Protein 5Z9T (pdb70)

Radius of gyration: 33.37 Å; Cα contacts (8 Å, |Δi|>4): 3325; chains: 2; bounding box: 72×110×61 Å

Solvent-accessible surface area: 34755 Å² total; per-residue (Å²): 114,64,21,90,67,5,68,80,72,89,0,27,64,19,149,96,36,68,59,8,48,0,110,105,16,117,108,16,53,161,78,102,16,60,63,10,61,48,90,1,82,117,26,58,93,55,70,80,1,52,0,73,66,2,35,14,41,93,2,14,61,0,32,1,95,7,51,78,2,18,0,81,5,106,82,32,0,1,0,0,0,17,5,51,0,2,0,34,0,110,5,57,70,0,28,0,32,2,0,0,0,0,60,0,0,1,55,60,82,30,0,0,0,33,2,59,7,67,22,0,10,0,49,19,0,3,0,37,26,0,4,50,89,18,110,21,110,46,63,115,94,108,33,30,18,41,69,34,4,0,0,0,0,82,7,41,78,3,81,0,28,42,0,32,0,19,0,0,13,22,5,0,5,0,0,0,0,26,26,70,89,66,66,1,79,4,17,0,0,17,0,3,0,4,24,1,86,27,56,73,86,98,0,36,102,42,72,140,0,50,22,19,0,6,14,19,1,6,0,0,28,0,0,49,28,74,4,1,67,118,66,0,20,0,45,0,0,26,0,0,0,0,22,0,31,2,11,23,4,2,0,0,0,38,0,2,72,2,28,0,0,13,0,0,3,4,40,3,14,1,1,1,0,1,24,4,0,54,28,0,34,0,11,5,0,1,4,3,1,46,109,55,72,34,2,1,0,0,3,0,3,1,20,60,1,33,0,76,3,0,6,0,2,23,2,39,18,84,81,11,125,22,138,15,15,11,23,9,14,2,0,0,0,1,0,1,0,3,0,33,0,52,122,49,53,108,8,60,114,104,71,190,28,60,33,26,71,14,22,4,0,0,47,76,1,41,0,38,42,0,0,0,20,4,0,48,47,0,0,0,5,2,58,13,54,3,43,46,30,56,93,66,88,57,110,32,168,38,40,72,11,1,8,69,0,40,2,20,54,0,0,0,10,0,61,140,39,64,131,35,16,0,0,20,1,11,93,106,44,62,28,76,48,28,77,28,68,87,3,7,0,22,24,98,25,43,49,41,129,62,11,153,68,62,48,102,139,53,33,60,65,83,102,32,81,21,9,30,19,8,132,69,38,2,2,43,23,18,52,4,65,43,13,15,1,101,88,0,1,3,62,3,46,30,85,75,37,77,154,117,65,22,92,66,6,71,81,75,86,0,27,62,18,152,93,38,70,60,7,47,0,108,105,17,120,110,17,54,161,76,104,15,61,60,8,72,48,93,2,68,114,25,56,90,54,70,87,2,50,0,72,67,2,36,12,41,93,1,14,66,3,45,0,93,7,52,88,1,36,0,79,5,106,81,32,0,1,0,0,0,18,5,49,0,2,0,35,0,106,5,56,73,0,30,0,33,2,0,0,0,0,60,0,0,1,56,61,84,30,0,0,0,33,2,59,7,66,22,0,12,0,49,19,0,3,0,39,26,0,3,50,92,19,107,21,110,46,61,114,95,109,30,31,19,40,70,34,4,0,0,0,1,81,7,42,80,3,87,0,28,43,0,33,0,18,0,0,11,21,5,0,5,0,0,0,0,25,26,68,88,65,66,1,78,4,50,0,4,41,0,4,0,4,24,1,85,27,55,73,85,99,0,34,100,41,73,139,0,52,20,17,0,5,14,18,1,6,0,0,28,0,0,47,30,75,4,1,67,116,65,0,21,1,105,0,20,67,0,0,0,0,23,0,32,3,11,22,4,2,0,0,0,38,0,2,72,2,42,0,16,16,0,0,4,4,40,3,14,1,1,0,0,0,25,4,1,55,27,0,33,0,34,34,0,0,3,3,1,46,112,54,72,36,2,1,1,0,3,0,4,0,20,58,1,32,0,75,2,0,6,0,2,23,2,40,18,84,82,11,125,22,137,15,14,12,23,9,13,2,0,0,0,1,0,1,0,4,0,34,0,54,124,50,52,108,8,59,113,105,70,190,27,60,28,25,70,15,23,4,0,0,45,77,1,33,0,29,41,0,0,0,21,4,0,48,46,0,0,0,6,3,55,14,54,4,46,46,28,54,91,67,86,55,108,32,142,38,40,72,12,1,8,70,0,22,1,69,52,0,0,0,10,0,62,140,42,54,89,36,17,0,0,20,1,10,5,56,45,51,27,76,47,29,75,31,59,88,2,7,1,22,5,30,2,39,23,5,44,56,11,154,68,40,51,69,138,54,34,63,63,85,104,41,108,22,7,32,20,8,135,69,38,2,2,69,28,102,111,14,81,42,12,14,1,102,89,0,1,4,63,3,48,30,86,74,39,78,152

B-factor: mean 25.95, std 9.08, range [12.37, 75.95]

Structure (mmCIF, N/CA/C/O backbone):
data_5Z9T
#
_entry.id   5Z9T
#
_cell.length_a   106.086
_cell.length_b   106.086
_cell.length_c   101.894
_cell.angle_alpha   90.00
_cell.angle_beta   90.00
_cell.angle_gamma   120.00
#
_symmetry.space_group_name_H-M   'P 31'
#
loop_
_entity.id
_entity.type
_entity.pdbx_description
1 polymer 'alginate lyase AlyF-OU02'
2 branched 'alpha-L-gulopyranuronic acid-(1-4)-alpha-L-gulopyranuronic acid-(1-4)-alpha-L-gulopyranuronic acid'
3 non-polymer 'SODIUM ION'
4 non-polymer 'MALONATE ION'
5 non-polymer GLYCEROL
6 water water
#
loop_
_atom_site.group_PDB
_atom_site.id
_atom_site.type_symbol
_atom_site.label_atom_id
_atom_site.label_alt_id
_atom_site.label_comp_id
_atom_site.label_asym_id
_atom_site.label_entity_id
_atom_site.label_seq_id
_atom_site.pdbx_PDB_ins_code
_atom_site.Cartn_x
_atom_site.Cartn_y
_atom_site.Cartn_z
_atom_site.occupancy
_atom_site.B_iso_or_equiv
_atom_site.auth_seq_id
_atom_site.auth_comp_id
_atom_site.auth_asym_id
_atom_site.auth_atom_id
_atom_site.pdbx_PDB_model_num
ATOM 1 N N . PRO A 1 38 ? -35.593 2.630 14.112 1.00 59.36 19 PRO A N 1
ATOM 2 C CA . PRO A 1 38 ? -35.610 1.194 14.503 1.00 57.01 19 PRO A CA 1
ATOM 3 C C . PRO A 1 38 ? -34.451 0.410 13.863 1.00 54.35 19 PRO A C 1
ATOM 4 O O . PRO A 1 38 ? -34.462 0.205 12.656 1.00 56.93 19 PRO A O 1
ATOM 8 N N . SER A 1 39 ? -33.442 -0.004 14.630 1.00 52.74 20 SER A N 1
ATOM 9 C CA . SER A 1 39 ? -32.326 -0.757 14.010 1.00 48.49 20 SER A CA 1
ATOM 10 C C . SER A 1 39 ? -32.660 -2.267 13.940 1.00 43.48 20 SER A C 1
ATOM 11 O O . SER A 1 39 ? -33.678 -2.719 14.529 1.00 41.03 20 SER A O 1
ATOM 14 N N . ILE A 1 40 ? -31.835 -3.019 13.211 1.00 39.48 21 ILE A N 1
ATOM 15 C CA . ILE A 1 40 ? -32.244 -4.377 12.743 1.00 41.43 21 ILE A CA 1
ATOM 16 C C . ILE A 1 40 ? -32.893 -5.219 13.848 1.00 39.04 21 ILE A C 1
ATOM 17 O O . ILE A 1 40 ? -34.045 -5.664 13.707 1.00 36.29 21 ILE A O 1
ATOM 22 N N . SER A 1 41 ? -32.188 -5.387 14.967 1.00 38.67 22 SER A N 1
ATOM 23 C CA . SER A 1 41 ? -32.640 -6.294 16.030 1.00 40.85 22 SER A CA 1
ATOM 24 C C . SER A 1 41 ? -33.961 -5.864 16.702 1.00 38.28 22 SER A C 1
ATOM 25 O O . SER A 1 41 ? -34.640 -6.677 17.324 1.00 42.04 22 SER A O 1
ATOM 28 N N . GLU A 1 42 ? -34.310 -4.586 16.552 1.00 37.70 23 GLU A N 1
ATOM 29 C CA . GLU A 1 42 ? -35.504 -4.007 17.148 1.00 36.16 23 GLU A CA 1
ATOM 30 C C . GLU A 1 42 ? -36.670 -3.984 16.145 1.00 36.32 23 GLU A C 1
ATOM 31 O O . GLU A 1 42 ? -37.797 -3.634 16.499 1.00 36.85 23 GLU A O 1
ATOM 33 N N . ILE A 1 43 ? -36.447 -4.409 14.891 1.00 33.46 24 ILE A N 1
ATOM 34 C CA . ILE A 1 43 ? -37.569 -4.424 13.926 1.00 32.45 24 ILE A CA 1
ATOM 35 C C . ILE A 1 43 ? -38.686 -5.328 14.443 1.00 29.83 24 ILE A C 1
ATOM 36 O O . ILE A 1 43 ? -38.410 -6.343 15.080 1.00 35.90 24 ILE A O 1
ATOM 41 N N . ASP A 1 44 ? -39.940 -4.968 14.205 1.00 30.21 25 ASP A N 1
ATOM 42 C CA . ASP A 1 44 ? -41.028 -5.851 14.553 1.00 28.65 25 ASP A CA 1
ATOM 43 C C . ASP A 1 44 ? -42.167 -5.660 13.580 1.00 27.43 25 ASP A C 1
ATOM 44 O O . ASP A 1 44 ? -42.105 -4.773 12.719 1.00 25.92 25 ASP A O 1
ATOM 49 N N . ARG A 1 45 ? -43.215 -6.462 13.712 1.00 26.28 26 ARG A N 1
ATOM 50 C CA . ARG A 1 45 ? -44.274 -6.400 12.704 1.00 27.12 26 ARG A CA 1
ATOM 51 C C . ARG A 1 45 ? -45.046 -5.073 12.639 1.00 28.41 26 ARG A C 1
ATOM 52 O O . ARG A 1 45 ? -45.440 -4.657 11.553 1.00 27.53 26 ARG A O 1
ATOM 60 N N . SER A 1 46 ? -45.249 -4.399 13.775 1.00 31.34 27 SER A N 1
ATOM 61 C CA . SER A 1 46 ? -45.910 -3.068 13.714 1.00 34.27 27 SER A CA 1
ATOM 62 C C . SER A 1 46 ? -45.095 -2.081 12.889 1.00 33.81 27 SER A C 1
ATOM 63 O O . SER A 1 46 ? -45.664 -1.384 12.053 1.00 33.74 27 SER A O 1
ATOM 66 N N . TYR A 1 47 ? -43.767 -2.068 13.048 1.00 30.64 28 TYR A N 1
ATOM 67 C CA . TYR A 1 47 ? -42.948 -1.187 12.223 1.00 29.63 28 TYR A CA 1
ATOM 68 C C . TYR A 1 47 ? -43.063 -1.540 10.749 1.00 29.25 28 TYR A C 1
ATOM 69 O O . TYR A 1 47 ? -43.273 -0.667 9.891 1.00 28.38 28 TYR A O 1
ATOM 78 N N . LEU A 1 48 ? -42.884 -2.837 10.440 1.00 27.88 29 LEU A N 1
ATOM 79 C CA . LEU A 1 48 ? -42.892 -3.280 9.053 1.00 25.15 29 LEU A CA 1
ATOM 80 C C . LEU A 1 48 ? -44.233 -2.968 8.393 1.00 24.52 29 LEU A C 1
ATOM 81 O O . LEU A 1 48 ? -44.276 -2.668 7.228 1.00 27.02 29 LEU A O 1
ATOM 86 N N . LEU A 1 49 ? -45.320 -3.074 9.149 1.00 24.42 30 LEU A N 1
ATOM 87 C CA . LEU A 1 49 ? -46.653 -2.921 8.569 1.00 26.96 30 LEU A CA 1
ATOM 88 C C . LEU A 1 49 ? -47.222 -1.491 8.647 1.00 32.13 30 LEU A C 1
ATOM 89 O O . LEU A 1 49 ? -48.315 -1.259 8.145 1.00 28.69 30 LEU A O 1
ATOM 94 N N . SER A 1 50 ? -46.474 -0.565 9.253 1.00 30.99 31 SER A N 1
ATOM 95 C CA . SER A 1 50 ? -46.970 0.825 9.455 1.00 34.43 31 SER A CA 1
ATOM 96 C C . SER A 1 50 ? -46.671 1.734 8.302 1.00 30.54 31 SER A C 1
ATOM 97 O O . SER A 1 50 ? -45.579 1.721 7.734 1.00 29.44 31 SER A O 1
ATOM 100 N N . SER A 1 51 ? -47.681 2.517 7.924 1.00 31.18 32 SER A N 1
ATOM 101 C CA . SER A 1 51 ? -47.456 3.588 6.982 1.00 33.88 32 SER A CA 1
ATOM 102 C C . SER A 1 51 ? -48.633 4.542 7.113 1.00 35.73 32 SER A C 1
ATOM 103 O O . SER A 1 51 ? -49.780 4.098 7.241 1.00 32.85 32 SER A O 1
ATOM 106 N N . ASP A 1 52 ? -48.342 5.838 7.030 1.00 41.09 33 ASP A N 1
ATOM 107 C CA . ASP A 1 52 ? -49.382 6.878 6.984 1.00 41.97 33 ASP A CA 1
ATOM 108 C C . ASP A 1 52 ? -50.260 6.805 5.751 1.00 40.07 33 ASP A C 1
ATOM 109 O O . ASP A 1 52 ? -51.402 7.281 5.797 1.00 42.20 33 ASP A O 1
ATOM 114 N N . ARG A 1 53 ? -49.745 6.253 4.651 1.00 34.83 34 ARG A N 1
ATOM 115 C CA . ARG A 1 53 ? -50.509 6.208 3.428 1.00 31.14 34 ARG A CA 1
ATOM 116 C C . ARG A 1 53 ? -51.774 5.358 3.527 1.00 32.58 34 ARG A C 1
ATOM 117 O O . ARG A 1 53 ? -52.654 5.474 2.648 1.00 34.37 34 ARG A O 1
ATOM 125 N N . LEU A 1 54 ? -51.883 4.529 4.576 1.00 29.80 35 LEU A N 1
ATOM 126 C CA . LEU A 1 54 ? -52.917 3.476 4.627 1.00 32.40 35 LEU A CA 1
ATOM 127 C C . LEU A 1 54 ? -54.260 3.989 5.131 1.00 35.39 35 LEU A C 1
ATOM 128 O O . LEU A 1 54 ? -54.317 4.482 6.236 1.00 37.04 35 LEU A O 1
ATOM 133 N N . THR A 1 55 ? -55.301 3.845 4.314 1.00 31.29 36 THR A N 1
ATOM 134 C CA . THR A 1 55 ? -56.717 3.989 4.754 1.00 40.11 36 THR A CA 1
ATOM 135 C C . THR A 1 55 ? -57.196 2.800 5.553 1.00 38.26 36 THR A C 1
ATOM 136 O O . THR A 1 55 ? -56.711 1.690 5.360 1.00 37.96 36 THR A O 1
ATOM 140 N N . GLU A 1 56 ? -58.123 3.025 6.471 1.00 34.99 37 GLU A N 1
ATOM 141 C CA . GLU A 1 56 ? -58.696 1.948 7.229 1.00 33.86 37 GLU A CA 1
ATOM 142 C C . GLU A 1 56 ? -60.089 1.709 6.653 1.00 39.45 37 GLU A C 1
ATOM 143 O O . GLU A 1 56 ? -60.802 2.675 6.400 1.00 41.83 37 GLU A O 1
ATOM 145 N N . VAL A 1 57 ? -60.446 0.446 6.350 1.00 34.11 38 VAL A N 1
ATOM 146 C CA . VAL A 1 57 ? -61.793 0.071 5.879 1.00 34.83 38 VAL A CA 1
ATOM 147 C C . VAL A 1 57 ? -62.444 -0.789 6.948 1.00 37.82 38 VAL A C 1
ATOM 148 O O . VAL A 1 57 ? -61.868 -1.786 7.372 1.00 34.19 38 VAL A O 1
ATOM 152 N N . ASP A 1 58 ? -63.637 -0.390 7.411 1.00 36.00 39 ASP A N 1
ATOM 153 C CA . ASP A 1 58 ? -64.325 -1.112 8.481 1.00 40.39 39 ASP A CA 1
ATOM 154 C C . ASP A 1 58 ? -65.350 -2.015 7.838 1.00 41.12 39 ASP A C 1
ATOM 155 O O . ASP A 1 58 ? -66.309 -1.534 7.194 1.00 38.27 39 ASP A O 1
ATOM 160 N N . GLY A 1 59 ? -65.126 -3.322 7.977 1.00 40.47 40 GLY A N 1
ATOM 161 C CA . GLY A 1 59 ? -66.000 -4.313 7.389 1.00 40.01 40 GLY A CA 1
ATOM 162 C C . GLY A 1 59 ? -67.415 -4.181 7.928 1.00 42.39 40 GLY A C 1
ATOM 163 O O . GLY A 1 59 ? -68.375 -4.392 7.190 1.00 36.83 40 GLY A O 1
ATOM 164 N N . ASN A 1 60 ? -67.521 -3.823 9.212 1.00 42.69 41 ASN A N 1
ATOM 165 C CA . ASN A 1 60 ? -68.825 -3.642 9.868 1.00 48.06 41 ASN A CA 1
ATOM 166 C C . ASN A 1 60 ? -69.674 -2.525 9.253 1.00 46.05 41 ASN A C 1
ATOM 167 O O . ASN A 1 60 ? -70.881 -2.530 9.411 1.00 48.68 41 ASN A O 1
ATOM 172 N N . THR A 1 61 ? -69.067 -1.617 8.493 1.00 42.38 42 THR A N 1
ATOM 173 C CA . THR A 1 61 ? -69.860 -0.650 7.761 1.00 44.42 42 THR A CA 1
ATOM 174 C C . THR A 1 61 ? -70.366 -1.109 6.407 1.00 45.24 42 THR A C 1
ATOM 175 O O . THR A 1 61 ? -70.989 -0.328 5.712 1.00 38.10 42 THR A O 1
ATOM 179 N N . LEU A 1 62 ? -70.125 -2.360 6.020 1.00 42.33 43 LEU A N 1
ATOM 180 C CA . LEU A 1 62 ? -70.505 -2.786 4.680 1.00 39.10 43 LEU A CA 1
ATOM 181 C C . LEU A 1 62 ? -71.755 -3.606 4.777 1.00 40.12 43 LEU A C 1
ATOM 182 O O . LEU A 1 62 ? -71.897 -4.417 5.690 1.00 44.97 43 LEU A O 1
ATOM 187 N N . ASP A 1 63 ? -72.641 -3.391 3.817 1.00 38.96 44 ASP A N 1
ATOM 188 C CA . ASP A 1 63 ? -73.900 -4.105 3.734 1.00 43.55 44 ASP A CA 1
ATOM 189 C C . ASP A 1 63 ? -73.721 -5.415 3.004 1.00 41.62 44 ASP A C 1
ATOM 190 O O . ASP A 1 63 ? -72.985 -5.481 2.043 1.00 41.25 44 ASP A O 1
ATOM 195 N N . VAL A 1 64 ? -74.414 -6.444 3.478 1.00 41.56 45 VAL A N 1
ATOM 196 C CA . VAL A 1 64 ? -74.422 -7.754 2.844 1.00 39.71 45 VAL A CA 1
ATOM 197 C C . VAL A 1 64 ? -75.401 -7.786 1.683 1.00 42.09 45 VAL A C 1
ATOM 198 O O . VAL A 1 64 ? -76.613 -7.664 1.887 1.00 37.37 45 VAL A O 1
ATOM 202 N N . ALA A 1 65 ? -74.875 -7.944 0.467 1.00 36.56 46 ALA A N 1
ATOM 203 C CA . ALA A 1 65 ? -75.679 -8.055 -0.725 1.00 37.15 46 ALA A CA 1
ATOM 204 C C . ALA A 1 65 ? -76.653 -9.215 -0.620 1.00 39.26 46 ALA A C 1
ATOM 205 O O . ALA A 1 65 ? -76.354 -10.269 -0.009 1.00 38.79 46 ALA A O 1
ATOM 207 N N . SER A 1 66 ? -77.839 -9.000 -1.185 1.00 38.17 47 SER A N 1
ATOM 208 C CA . SER A 1 66 ? -78.875 -10.030 -1.226 1.00 39.49 47 SER A CA 1
ATOM 209 C C . SER A 1 66 ? -78.532 -11.027 -2.311 1.00 40.66 47 SER A C 1
ATOM 210 O O . SER A 1 66 ? -77.737 -10.718 -3.216 1.00 42.16 47 SER A O 1
ATOM 213 N N . GLU A 1 67 ? -79.163 -12.204 -2.262 1.00 40.33 48 GLU A N 1
ATOM 214 C CA . GLU A 1 67 ? -79.018 -13.184 -3.348 1.00 44.96 48 GLU A CA 1
ATOM 215 C C . GLU A 1 67 ? -79.277 -12.592 -4.712 1.00 44.20 48 GLU A C 1
ATOM 216 O O . GLU A 1 67 ? -78.607 -12.956 -5.678 1.00 47.17 48 GLU A O 1
ATOM 222 N N . GLU A 1 68 ? -80.257 -11.687 -4.790 1.00 46.52 49 GLU A N 1
ATOM 223 C CA . GLU A 1 68 ? -80.643 -11.046 -6.058 1.00 45.35 49 GLU A CA 1
ATOM 224 C C . GLU A 1 68 ? -79.518 -10.118 -6.563 1.00 43.70 49 GLU A C 1
ATOM 225 O O . GLU A 1 68 ? -79.138 -10.169 -7.755 1.00 38.88 49 GLU A O 1
ATOM 227 N N . GLN A 1 69 ? -78.971 -9.304 -5.648 1.00 40.40 50 GLN A N 1
ATOM 228 C CA . GLN A 1 69 ? -77.837 -8.424 -5.965 1.00 42.56 50 GLN A CA 1
ATOM 229 C C . GLN A 1 69 ? -76.557 -9.183 -6.337 1.00 40.88 50 GLN A C 1
ATOM 230 O O . GLN A 1 69 ? -75.863 -8.772 -7.276 1.00 37.85 50 GLN A O 1
ATOM 236 N N . VAL A 1 70 ? -76.258 -10.269 -5.615 1.00 37.51 51 VAL A N 1
ATOM 237 C CA . VAL A 1 70 ? -75.121 -11.135 -6.005 1.00 37.69 51 VAL A CA 1
ATOM 238 C C . VAL A 1 70 ? -75.282 -11.650 -7.448 1.00 40.87 51 VAL A C 1
ATOM 239 O O . VAL A 1 70 ? -74.354 -11.573 -8.287 1.00 38.50 51 VAL A O 1
ATOM 243 N N . ALA A 1 71 ? -76.476 -12.147 -7.756 1.00 43.27 52 ALA A N 1
ATOM 244 C CA . ALA A 1 71 ? -76.775 -12.623 -9.100 1.00 40.48 52 ALA A CA 1
ATOM 245 C C . ALA A 1 71 ? -76.599 -11.510 -10.156 1.00 40.01 52 ALA A C 1
ATOM 246 O O . ALA A 1 71 ? -76.041 -11.738 -11.232 1.00 41.29 52 ALA A O 1
ATOM 248 N N . ALA A 1 72 ? -77.046 -10.306 -9.816 1.00 39.52 53 ALA A N 1
ATOM 249 C CA . ALA A 1 72 ? -76.963 -9.131 -10.693 1.00 44.08 53 ALA A CA 1
ATOM 250 C C . ALA A 1 72 ? -75.500 -8.728 -10.966 1.00 43.98 53 ALA A C 1
ATOM 251 O O . ALA A 1 72 ? -75.117 -8.480 -12.108 1.00 42.76 53 ALA A O 1
ATOM 253 N N . LEU A 1 73 ? -74.687 -8.708 -9.907 1.00 42.46 54 LEU A N 1
ATOM 254 C CA . LEU A 1 73 ? -73.246 -8.488 -10.049 1.00 37.72 54 LEU A CA 1
ATOM 255 C C . LEU A 1 73 ? -72.628 -9.569 -10.911 1.00 36.46 54 LEU A C 1
ATOM 256 O O . LEU A 1 73 ? -71.866 -9.264 -11.820 1.00 37.55 54 LEU A O 1
ATOM 261 N N . LYS A 1 74 ? -72.984 -10.836 -10.669 1.00 37.63 55 LYS A N 1
ATOM 262 C CA . LYS A 1 74 ? -72.425 -11.939 -11.458 1.00 37.46 55 LYS A CA 1
ATOM 263 C C . LYS A 1 74 ? -72.697 -11.859 -12.982 1.00 39.55 55 LYS A C 1
ATOM 264 O O . LYS A 1 74 ? -71.816 -12.193 -13.797 1.00 40.49 55 LYS A O 1
ATOM 270 N N . ALA A 1 75 ? -73.915 -11.450 -13.364 1.00 40.78 56 ALA A N 1
ATOM 271 C CA . ALA A 1 75 ? -74.265 -11.332 -14.798 1.00 41.61 56 ALA A CA 1
ATOM 272 C C . ALA A 1 75 ? -73.472 -10.198 -15.456 1.00 40.33 56 ALA A C 1
ATOM 273 O O . ALA A 1 75 ? -73.025 -10.322 -16.601 1.00 48.57 56 ALA A O 1
ATOM 275 N N . GLN A 1 76 ? -73.261 -9.127 -14.698 1.00 38.26 57 GLN A N 1
ATOM 276 C CA . GLN A 1 76 ? -72.387 -8.019 -15.086 1.00 40.98 57 GLN A CA 1
ATOM 277 C C . GLN A 1 76 ? -70.976 -8.511 -15.451 1.00 42.22 57 GLN A C 1
ATOM 278 O O . GLN A 1 76 ? -70.451 -8.176 -16.532 1.00 40.28 57 GLN A O 1
ATOM 284 N N . PHE A 1 77 ? -70.393 -9.339 -14.576 1.00 39.43 58 PHE A N 1
ATOM 285 C CA . PHE A 1 77 ? -69.098 -9.960 -14.862 1.00 41.09 58 PHE A CA 1
ATOM 286 C C . PHE A 1 77 ? -69.104 -10.744 -16.187 1.00 42.45 58 PHE A C 1
ATOM 287 O O . PHE A 1 77 ? -68.214 -10.563 -17.028 1.00 44.64 58 PHE A O 1
ATOM 295 N N . GLU A 1 78 ? -70.091 -11.613 -16.370 1.00 45.68 59 GLU A N 1
ATOM 296 C CA . GLU A 1 78 ? -70.097 -12.490 -17.540 1.00 48.95 59 GLU A CA 1
ATOM 297 C C . GLU A 1 78 ? -70.646 -11.820 -18.830 1.00 51.15 59 GLU A C 1
ATOM 298 O O . GLU A 1 78 ? -70.422 -12.303 -19.942 1.00 48.44 59 GLU A O 1
ATOM 304 N N . ASN A 1 79 ? -71.293 -10.670 -18.678 1.00 48.19 60 ASN A N 1
ATOM 305 C CA . ASN A 1 79 ? -71.702 -9.892 -19.848 1.00 47.33 60 ASN A CA 1
ATOM 306 C C . ASN A 1 79 ? -70.721 -8.821 -20.281 1.00 46.34 60 ASN A C 1
ATOM 307 O O . ASN A 1 79 ? -70.996 -8.078 -21.216 1.00 43.97 60 ASN A O 1
ATOM 312 N N . LEU A 1 80 ? -69.565 -8.743 -19.623 1.00 42.83 61 LEU A N 1
ATOM 313 C CA . LEU A 1 80 ? -68.556 -7.724 -19.974 1.00 43.68 61 LEU A CA 1
ATOM 314 C C . LEU A 1 80 ? -68.186 -7.782 -21.459 1.00 39.83 61 LEU A C 1
ATOM 315 O O . LEU A 1 80 ? -68.155 -8.857 -22.032 1.00 44.29 61 LEU A O 1
ATOM 320 N N . LYS A 1 81 ? -67.965 -6.625 -22.082 1.00 39.46 62 LYS A N 1
ATOM 321 C CA . LYS A 1 81 ? -67.443 -6.581 -23.447 1.00 38.89 62 LYS A CA 1
ATOM 322 C C . LYS A 1 81 ? -66.024 -5.995 -23.360 1.00 37.10 62 LYS A C 1
ATOM 323 O O . LYS A 1 81 ? -65.693 -5.320 -22.373 1.00 39.51 62 LYS A O 1
ATOM 325 N N . ASP A 1 82 ? -65.192 -6.229 -24.363 1.00 36.33 63 ASP A N 1
ATOM 326 C CA . ASP A 1 82 ? -63.832 -5.668 -24.325 1.00 35.78 63 ASP A CA 1
ATOM 327 C C . ASP A 1 82 ? -63.794 -4.194 -23.970 1.00 40.61 63 ASP A C 1
ATOM 328 O O . ASP A 1 82 ? -64.590 -3.410 -24.474 1.00 36.79 63 ASP A O 1
ATOM 333 N N . GLY A 1 83 ? -62.893 -3.811 -23.068 1.00 36.49 64 GLY A N 1
ATOM 334 C CA . GLY A 1 83 ? -62.674 -2.403 -22.780 1.00 36.26 64 GLY A CA 1
ATOM 335 C C . GLY A 1 83 ? -63.529 -1.835 -21.661 1.00 37.32 64 GLY A C 1
ATOM 336 O O . GLY A 1 83 ? -63.317 -0.698 -21.249 1.00 39.41 64 GLY A O 1
ATOM 337 N N . ASP A 1 84 ? -64.483 -2.626 -21.172 1.00 39.19 65 ASP A N 1
ATOM 338 C CA . ASP A 1 84 ? -65.376 -2.196 -20.112 1.00 42.49 65 ASP A CA 1
ATOM 339 C C . ASP A 1 84 ? -64.769 -2.400 -18.721 1.00 42.27 65 ASP A C 1
ATOM 340 O O . ASP A 1 84 ? -63.643 -2.901 -18.561 1.00 40.33 65 ASP A O 1
ATOM 345 N N . GLU A 1 85 ? -65.536 -2.007 -17.720 1.00 38.20 66 GLU A N 1
ATOM 346 C CA . GLU A 1 85 ? -65.117 -2.029 -16.339 1.00 38.83 66 GLU A CA 1
ATOM 347 C C . GLU A 1 85 ? -66.315 -2.440 -15.482 1.00 42.79 66 GLU A C 1
ATOM 348 O O . GLU A 1 85 ? -67.463 -2.098 -15.801 1.00 41.95 66 GLU A O 1
ATOM 354 N N . VAL A 1 86 ? -66.110 -3.207 -14.420 1.00 36.93 67 VAL A N 1
ATOM 355 C CA . VAL A 1 86 ? -67.170 -3.367 -13.425 1.00 36.67 67 VAL A CA 1
ATOM 356 C C . VAL A 1 86 ? -66.672 -2.695 -12.148 1.00 40.09 67 VAL A C 1
ATOM 357 O O . VAL A 1 86 ? -65.549 -2.959 -11.692 1.00 34.16 67 VAL A O 1
ATOM 361 N N . VAL A 1 87 ? -67.485 -1.786 -11.603 1.00 35.34 68 VAL A N 1
ATOM 362 C CA . VAL A 1 87 ? -67.177 -1.158 -10.344 1.00 33.71 68 VAL A CA 1
ATOM 363 C C . VAL A 1 87 ? -68.105 -1.723 -9.291 1.00 38.27 68 VAL A C 1
ATOM 364 O O . VAL A 1 87 ? -69.324 -1.565 -9.363 1.00 38.31 68 VAL A O 1
ATOM 368 N N . ILE A 1 88 ? -67.541 -2.410 -8.312 1.00 32.06 69 ILE A N 1
ATOM 369 C CA . ILE A 1 88 ? -68.342 -3.112 -7.325 1.00 31.90 69 ILE A CA 1
ATOM 370 C C . ILE A 1 88 ? -68.670 -2.193 -6.144 1.00 32.75 69 ILE A C 1
ATOM 371 O O . ILE A 1 88 ? -67.798 -1.804 -5.382 1.00 31.56 69 ILE A O 1
ATOM 376 N N . PRO A 1 89 ? -69.962 -1.887 -5.952 1.00 37.42 70 PRO A N 1
ATOM 377 C CA . PRO A 1 89 ? -70.330 -1.037 -4.801 1.00 35.28 70 PRO A CA 1
ATOM 378 C C . PRO A 1 89 ? -69.881 -1.651 -3.502 1.00 36.01 70 PRO A C 1
ATOM 379 O O . PRO A 1 89 ? -69.883 -2.899 -3.380 1.00 35.77 70 PRO A O 1
ATOM 383 N N . ASN A 1 90 ? -69.450 -0.807 -2.558 1.00 32.50 71 ASN A N 1
ATOM 384 C CA . ASN A 1 90 ? -69.134 -1.264 -1.223 1.00 35.14 71 ASN A CA 1
ATOM 385 C C . ASN A 1 90 ? -70.161 -2.281 -0.729 1.00 38.82 71 ASN A C 1
ATOM 386 O O . ASN A 1 90 ? -71.377 -2.068 -0.862 1.00 38.07 71 ASN A O 1
ATOM 391 N N . GLY A 1 91 ? -69.687 -3.400 -0.193 1.00 32.25 72 GLY A N 1
ATOM 392 C CA . GLY A 1 91 ? -70.607 -4.396 0.362 1.00 33.51 72 GLY A CA 1
ATOM 393 C C . GLY A 1 91 ? -69.920 -5.742 0.449 1.00 33.36 72 GLY A C 1
ATOM 394 O O . GLY A 1 91 ? -68.771 -5.855 0.038 1.00 30.54 72 GLY A O 1
ATOM 395 N N . LYS A 1 92 ? -70.620 -6.721 1.004 1.00 31.00 73 LYS A N 1
ATOM 396 C CA . LYS A 1 92 ? -70.129 -8.100 1.145 1.00 30.60 73 LYS A CA 1
ATOM 397 C C . LYS A 1 92 ? -70.949 -9.004 0.233 1.00 34.04 73 LYS A C 1
ATOM 398 O O . LYS A 1 92 ? -72.189 -9.021 0.296 1.00 32.48 73 LYS A O 1
ATOM 404 N N . TYR A 1 93 ? -70.272 -9.744 -0.650 1.00 28.96 74 TYR A N 1
ATOM 405 C CA . TYR A 1 93 ? -70.962 -10.548 -1.666 1.00 30.54 74 TYR A CA 1
ATOM 406 C C . TYR A 1 93 ? -70.599 -12.013 -1.451 1.00 30.86 74 TYR A C 1
ATOM 407 O O . TYR A 1 93 ? -69.475 -12.428 -1.775 1.00 28.62 74 TYR A O 1
ATOM 416 N N . ALA A 1 94 ? -71.539 -12.779 -0.890 1.00 28.86 75 ALA A N 1
ATOM 417 C CA . ALA A 1 94 ? -71.342 -14.212 -0.586 1.00 30.95 75 ALA A CA 1
ATOM 418 C C . ALA A 1 94 ? -71.583 -15.137 -1.784 1.00 29.63 75 ALA A C 1
ATOM 419 O O . ALA A 1 94 ? -72.569 -15.003 -2.518 1.00 27.30 75 ALA A O 1
ATOM 421 N N . ASN A 1 95 ? -70.689 -16.094 -1.978 1.00 27.93 76 ASN A N 1
ATOM 422 C CA . ASN A 1 95 ? -70.960 -17.199 -2.904 1.00 27.27 76 ASN A CA 1
ATOM 423 C C . ASN A 1 95 ? -71.209 -16.829 -4.342 1.00 28.23 76 ASN A C 1
ATOM 424 O O . ASN A 1 95 ? -72.069 -17.418 -5.027 1.00 28.47 76 ASN A O 1
ATOM 429 N N . LEU A 1 96 ? -70.404 -15.900 -4.830 1.00 27.64 77 LEU A N 1
ATOM 430 C CA . LEU A 1 96 ? -70.407 -15.597 -6.243 1.00 27.63 77 LEU A CA 1
ATOM 431 C C . LEU A 1 96 ? -70.129 -16.832 -7.111 1.00 29.33 77 LEU A C 1
ATOM 432 O O . LEU A 1 96 ? -70.553 -16.907 -8.266 1.00 28.10 77 LEU A O 1
ATOM 437 N N . GLY A 1 97 ? -69.418 -17.816 -6.563 1.00 25.62 78 GLY A N 1
ATOM 438 C CA . GLY A 1 97 ? -69.169 -19.053 -7.316 1.00 26.14 78 GLY A CA 1
ATOM 439 C C . GLY A 1 97 ? -68.187 -18.930 -8.470 1.00 29.25 78 GLY A C 1
ATOM 440 O O . GLY A 1 97 ? -67.173 -18.219 -8.374 1.00 27.54 78 GLY A O 1
ATOM 441 N N . GLN A 1 98 ? -68.494 -19.612 -9.582 1.00 25.51 79 GLN A N 1
ATOM 442 C CA . GLN A 1 98 ? -67.569 -19.653 -10.705 1.00 27.25 79 GLN A CA 1
ATOM 443 C C . GLN A 1 98 ? -67.794 -18.446 -11.605 1.00 28.51 79 GLN A C 1
ATOM 444 O O . GLN A 1 98 ? -68.835 -18.346 -12.264 1.00 29.59 79 GLN A O 1
ATOM 450 N N . VAL A 1 99 ? -66.857 -17.511 -11.619 1.00 25.23 80 VAL A N 1
ATOM 451 C CA . VAL A 1 99 ? -67.018 -16.275 -12.403 1.00 26.06 80 VAL A CA 1
ATOM 452 C C . VAL A 1 99 ? -66.023 -16.288 -13.574 1.00 28.93 80 VAL A C 1
ATOM 453 O O . VAL A 1 99 ? -64.818 -16.041 -13.376 1.00 27.52 80 VAL A O 1
ATOM 457 N N . THR A 1 100 ? -66.518 -16.559 -14.790 1.00 27.01 81 THR A N 1
ATOM 458 C CA . THR A 1 100 ? -65.643 -16.651 -15.998 1.00 28.39 81 THR A CA 1
ATOM 459 C C . THR A 1 100 ? -65.568 -15.329 -16.758 1.00 30.59 81 THR A C 1
ATOM 460 O O . THR A 1 100 ? -66.588 -14.830 -17.247 1.00 27.12 81 THR A O 1
ATOM 464 N N . ILE A 1 101 ? -64.386 -14.716 -16.803 1.00 28.69 82 ILE A N 1
ATOM 465 C CA . ILE A 1 101 ? -64.189 -13.452 -17.564 1.00 31.10 82 ILE A CA 1
ATOM 466 C C . ILE A 1 101 ? -63.521 -13.788 -18.906 1.00 32.96 82 ILE A C 1
ATOM 467 O O . ILE A 1 101 ? -62.331 -14.183 -18.963 1.00 28.18 82 ILE A O 1
ATOM 472 N N . THR A 1 102 ? -64.295 -13.656 -19.997 1.00 32.63 83 THR A N 1
ATOM 473 C CA . THR A 1 102 ? -63.781 -13.935 -21.341 1.00 32.33 83 THR A CA 1
ATOM 474 C C . THR A 1 102 ? -63.392 -12.643 -22.052 1.00 33.12 83 THR A C 1
ATOM 475 O O . THR A 1 102 ? -62.625 -12.698 -23.021 1.00 33.95 83 THR A O 1
ATOM 479 N N . ALA A 1 103 ? -63.864 -11.496 -21.559 1.00 32.73 84 ALA A N 1
ATOM 480 C CA . ALA A 1 103 ? -63.511 -10.208 -22.190 1.00 33.35 84 ALA A CA 1
ATOM 481 C C . ALA A 1 103 ? -62.018 -9.899 -22.069 1.00 36.35 84 ALA A C 1
ATOM 482 O O . ALA A 1 103 ? -61.370 -10.352 -21.119 1.00 32.08 84 ALA A O 1
ATOM 484 N N . ASN A 1 104 ? -61.492 -9.134 -23.021 1.00 32.09 85 ASN A N 1
ATOM 485 C CA . ASN A 1 104 ? -60.152 -8.527 -22.898 1.00 34.28 85 ASN A CA 1
ATOM 486 C C . ASN A 1 104 ? -60.198 -7.065 -22.491 1.00 35.33 85 ASN A C 1
ATOM 487 O O . ASN A 1 104 ? -61.221 -6.398 -22.671 1.00 33.83 85 ASN A O 1
ATOM 492 N N . ASP A 1 105 ? -59.086 -6.548 -21.962 1.00 33.09 86 ASP A N 1
ATOM 493 C CA . ASP A 1 105 ? -58.977 -5.140 -21.554 1.00 36.13 86 ASP A CA 1
ATOM 494 C C . ASP A 1 105 ? -60.065 -4.655 -20.656 1.00 36.60 86 ASP A C 1
ATOM 495 O O . ASP A 1 105 ? -60.573 -3.538 -20.850 1.00 38.35 86 ASP A O 1
ATOM 500 N N . VAL A 1 106 ? -60.411 -5.488 -19.674 1.00 35.65 87 VAL A N 1
ATOM 501 C CA . VAL A 1 106 ? -61.361 -5.137 -18.646 1.00 35.13 87 VAL A CA 1
ATOM 502 C C . VAL A 1 106 ? -60.724 -4.965 -17.241 1.00 34.49 87 VAL A C 1
ATOM 503 O O . VAL A 1 106 ? -59.695 -5.593 -16.929 1.00 30.61 87 VAL A O 1
ATOM 507 N N . THR A 1 107 ? -61.308 -4.060 -16.457 1.00 31.43 88 THR A N 1
ATOM 508 C CA . THR A 1 107 ? -61.006 -3.902 -15.067 1.00 29.89 88 THR A CA 1
ATOM 509 C C . THR A 1 107 ? -62.246 -4.264 -14.259 1.00 33.59 88 THR A C 1
ATOM 510 O O . THR A 1 107 ? -63.379 -3.820 -14.561 1.00 32.10 88 THR A O 1
ATOM 514 N N . ILE A 1 108 ? -62.036 -5.094 -13.248 1.00 28.34 89 ILE A N 1
ATOM 515 C CA . ILE A 1 108 ? -62.989 -5.261 -12.167 1.00 29.00 89 ILE A CA 1
ATOM 516 C C . ILE A 1 108 ? -62.391 -4.689 -10.900 1.00 30.35 89 ILE A C 1
ATOM 517 O O . ILE A 1 108 ? -61.316 -5.117 -10.452 1.00 28.72 89 ILE A O 1
ATOM 522 N N . ARG A 1 109 ? -63.048 -3.680 -10.323 1.00 28.36 90 ARG A N 1
ATOM 523 C CA . ARG A 1 109 ? -62.482 -2.995 -9.144 1.00 28.51 90 ARG A CA 1
ATOM 524 C C . ARG A 1 109 ? -63.506 -2.682 -8.063 1.00 28.28 90 ARG A C 1
ATOM 525 O O . ARG A 1 109 ? -64.696 -2.602 -8.374 1.00 31.45 90 ARG A O 1
ATOM 533 N N . ALA A 1 110 ? -63.058 -2.519 -6.816 1.00 30.57 91 ALA A N 1
ATOM 534 C CA . ALA A 1 110 ? -63.940 -2.051 -5.741 1.00 30.44 91 ALA A CA 1
ATOM 535 C C . ALA A 1 110 ? -64.230 -0.576 -5.972 1.00 33.94 91 ALA A C 1
ATOM 536 O O . ALA A 1 110 ? -63.371 0.167 -6.487 1.00 33.91 91 ALA A O 1
ATOM 538 N N . GLU A 1 111 ? -65.422 -0.137 -5.585 1.00 33.81 92 GLU A N 1
ATOM 539 C CA . GLU A 1 111 ? -65.696 1.287 -5.737 1.00 39.65 92 GLU A CA 1
ATOM 540 C C . GLU A 1 111 ? -64.800 2.064 -4.795 1.00 35.86 92 GLU A C 1
ATOM 541 O O . GLU A 1 111 ? -64.258 3.077 -5.157 1.00 37.69 92 GLU A O 1
ATOM 547 N N . GLN A 1 112 ? -64.658 1.587 -3.574 1.00 32.57 93 GLN A N 1
ATOM 548 C CA . GLN A 1 112 ? -63.618 2.100 -2.745 1.00 34.98 93 GLN A CA 1
ATOM 549 C C . GLN A 1 112 ? -62.686 0.906 -2.483 1.00 34.56 93 GLN A C 1
ATOM 550 O O . GLN A 1 112 ? -63.137 -0.161 -1.975 1.00 32.07 93 GLN A O 1
ATOM 556 N N . ALA A 1 113 ? -61.407 1.095 -2.777 1.00 31.78 94 ALA A N 1
ATOM 557 C CA . ALA A 1 113 ? -60.422 0.038 -2.465 1.00 30.02 94 ALA A CA 1
ATOM 558 C C . ALA A 1 113 ? -60.619 -0.634 -1.094 1.00 27.70 94 ALA A C 1
ATOM 559 O O . ALA A 1 113 ? -60.708 -0.000 -0.032 1.00 27.62 94 ALA A O 1
ATOM 561 N N . GLY A 1 114 ? -60.718 -1.964 -1.095 1.00 27.60 95 GLY A N 1
ATOM 562 C CA . GLY A 1 114 ? -60.827 -2.690 0.151 1.00 25.76 95 GLY A CA 1
ATOM 563 C C . GLY A 1 114 ? -62.238 -2.896 0.673 1.00 27.42 95 GLY A C 1
ATOM 564 O O . GLY A 1 114 ? -62.441 -3.520 1.716 1.00 27.75 95 GLY A O 1
ATOM 565 N N . ALA A 1 115 ? -63.213 -2.382 -0.072 1.00 30.93 96 ALA A N 1
ATOM 566 C CA . ALA A 1 115 ? -64.589 -2.273 0.446 1.00 29.36 96 ALA A CA 1
ATOM 567 C C . ALA A 1 115 ? -65.550 -3.166 -0.333 1.00 31.50 96 ALA A C 1
ATOM 568 O O . ALA A 1 115 ? -66.782 -3.096 -0.115 1.00 31.10 96 ALA A O 1
ATOM 570 N N . ALA A 1 116 ? -65.019 -3.983 -1.267 1.00 28.81 97 ALA A N 1
ATOM 571 C CA . ALA A 1 116 ? -65.826 -5.034 -1.898 1.00 26.13 97 ALA A CA 1
ATOM 572 C C . ALA A 1 116 ? -65.309 -6.377 -1.321 1.00 29.30 97 ALA A C 1
ATOM 573 O O . ALA A 1 116 ? -64.205 -6.811 -1.660 1.00 30.97 97 ALA A O 1
ATOM 575 N N . TRP A 1 117 ? -66.051 -6.976 -0.390 1.00 26.94 98 TRP A N 1
ATOM 576 C CA . TRP A 1 117 ? -65.579 -8.203 0.279 1.00 27.35 98 TRP A CA 1
ATOM 577 C C . TRP A 1 117 ? -66.297 -9.373 -0.369 1.00 29.35 98 TRP A C 1
ATOM 578 O O . TRP A 1 117 ? -67.525 -9.393 -0.455 1.00 27.68 98 TRP A O 1
ATOM 589 N N . LEU A 1 118 ? -65.534 -10.316 -0.909 1.00 26.48 99 LEU A N 1
ATOM 590 C CA . LEU A 1 118 ? -66.091 -11.462 -1.612 1.00 26.04 99 LEU A CA 1
ATOM 591 C C . LEU A 1 118 ? -65.916 -12.644 -0.704 1.00 26.21 99 LEU A C 1
ATOM 592 O O . LEU A 1 118 ? -64.755 -13.015 -0.362 1.00 23.45 99 LEU A O 1
ATOM 597 N N . THR A 1 119 ? -67.056 -13.215 -0.261 1.00 21.23 100 THR A N 1
ATOM 598 C CA . THR A 1 119 ? -67.023 -14.231 0.759 1.00 24.69 100 THR A CA 1
ATOM 599 C C . THR A 1 119 ? -67.661 -15.549 0.238 1.00 21.47 100 THR A C 1
ATOM 600 O O . THR A 1 119 ? -68.122 -15.632 -0.926 1.00 23.42 100 THR A O 1
ATOM 604 N N . GLY A 1 120 ? -67.683 -16.571 1.090 1.00 20.93 101 GLY A N 1
ATOM 605 C CA . GLY A 1 120 ? -68.081 -17.899 0.652 1.00 21.26 101 GLY A CA 1
ATOM 606 C C . GLY A 1 120 ? -67.188 -18.393 -0.513 1.00 22.99 101 GLY A C 1
ATOM 607 O O . GLY A 1 120 ? -65.995 -18.053 -0.614 1.00 22.60 101 GLY A O 1
ATOM 608 N N . LEU A 1 121 ? -67.777 -19.173 -1.402 1.00 22.27 102 LEU A N 1
ATOM 609 C CA . LEU A 1 121 ? -67.019 -19.794 -2.477 1.00 24.04 102 LEU A CA 1
ATOM 610 C C . LEU A 1 121 ? -67.003 -18.898 -3.718 1.00 26.44 102 LEU A C 1
ATOM 611 O O . LEU A 1 121 ? -68.056 -18.438 -4.178 1.00 27.61 102 LEU A O 1
ATOM 616 N N . ILE A 1 122 ? -65.815 -18.666 -4.288 1.00 22.99 103 ILE A N 1
ATOM 617 C CA . ILE A 1 122 ? -65.692 -17.874 -5.525 1.00 20.95 103 ILE A CA 1
ATOM 618 C C . ILE A 1 122 ? -64.413 -18.286 -6.229 1.00 22.41 103 ILE A C 1
ATOM 619 O O . ILE A 1 122 ? -63.430 -18.669 -5.565 1.00 20.58 103 ILE A O 1
ATOM 624 N N . GLN A 1 123 ? -64.443 -18.257 -7.553 1.00 21.30 104 GLN A N 1
ATOM 625 C CA . GLN A 1 123 ? -63.211 -18.268 -8.363 1.00 20.26 104 GLN A CA 1
ATOM 626 C C . GLN A 1 123 ? -63.412 -17.348 -9.546 1.00 21.95 104 GLN A C 1
ATOM 627 O O . GLN A 1 123 ? -64.375 -17.524 -10.330 1.00 24.43 104 GLN A O 1
ATOM 633 N N . PHE A 1 124 ? -62.547 -16.334 -9.670 1.00 21.16 105 PHE A N 1
ATOM 634 C CA . PHE A 1 124 ? -62.465 -15.591 -10.932 1.00 22.42 105 PHE A CA 1
ATOM 635 C C . PHE A 1 124 ? -61.600 -16.399 -11.885 1.00 22.44 105 PHE A C 1
ATOM 636 O O . PHE A 1 124 ? -60.404 -16.631 -11.640 1.00 23.46 105 PHE A O 1
ATOM 644 N N . GLU A 1 125 ? -62.209 -16.888 -12.957 1.00 23.09 106 GLU A N 1
ATOM 645 C CA . GLU A 1 125 ? -61.447 -17.566 -13.998 1.00 23.41 106 GLU A CA 1
ATOM 646 C C . GLU A 1 125 ? -61.177 -16.575 -15.133 1.00 23.91 106 GLU A C 1
ATOM 647 O O . GLU A 1 125 ? -62.089 -16.220 -15.914 1.00 24.37 106 GLU A O 1
ATOM 653 N N . LEU A 1 126 ? -59.969 -16.019 -15.156 1.00 23.28 107 LEU A N 1
ATOM 654 C CA . LEU A 1 126 ? -59.622 -14.932 -16.092 1.00 23.27 107 LEU A CA 1
ATOM 655 C C . LEU A 1 126 ? -59.114 -15.504 -17.418 1.00 25.47 107 LEU A C 1
ATOM 656 O O . LEU A 1 126 ? -57.955 -15.854 -17.534 1.00 23.96 107 LEU A O 1
ATOM 661 N N . LYS A 1 127 ? -59.993 -15.602 -18.416 1.00 25.58 108 LYS A N 1
ATOM 662 C CA . LYS A 1 127 ? -59.626 -16.212 -19.698 1.00 25.36 108 LYS A CA 1
ATOM 663 C C . LYS A 1 127 ? -59.114 -15.204 -20.709 1.00 25.17 108 LYS A C 1
ATOM 664 O O . LYS A 1 127 ? -58.231 -15.520 -21.505 1.00 27.67 108 LYS A O 1
ATOM 670 N N . GLY A 1 128 ? -59.641 -13.982 -20.646 1.00 25.85 109 GLY A N 1
ATOM 671 C CA . GLY A 1 128 ? -59.210 -12.891 -21.535 1.00 28.48 109 GLY A CA 1
ATOM 672 C C . GLY A 1 128 ? -57.821 -12.376 -21.234 1.00 28.43 109 GLY A C 1
ATOM 673 O O . GLY A 1 128 ? -57.238 -12.704 -20.196 1.00 28.05 109 GLY A O 1
ATOM 674 N N . ASP A 1 129 ? -57.303 -11.539 -22.130 1.00 30.57 110 ASP A N 1
ATOM 675 C CA . ASP A 1 129 ? -56.015 -10.891 -21.937 1.00 29.63 110 ASP A CA 1
ATOM 676 C C . ASP A 1 129 ? -56.227 -9.540 -21.312 1.00 29.59 110 ASP A C 1
ATOM 677 O O . ASP A 1 129 ? -57.302 -8.961 -21.446 1.00 31.79 110 ASP A O 1
ATOM 682 N N . ASP A 1 130 ? -55.205 -9.018 -20.635 1.00 26.44 111 ASP A N 1
ATOM 683 C CA . ASP A 1 130 ? -55.250 -7.648 -20.086 1.00 30.08 111 ASP A CA 1
ATOM 684 C C . ASP A 1 130 ? -56.489 -7.410 -19.193 1.00 28.27 111 ASP A C 1
ATOM 685 O O . ASP A 1 130 ? -57.146 -6.378 -19.247 1.00 27.13 111 ASP A O 1
ATOM 690 N N . ILE A 1 131 ? -56.811 -8.391 -18.363 1.00 25.42 112 ILE A N 1
ATOM 691 C CA . ILE A 1 131 ? -57.808 -8.239 -17.310 1.00 26.27 112 ILE A CA 1
ATOM 692 C C . ILE A 1 131 ? -57.101 -7.818 -15.998 1.00 26.57 112 ILE A C 1
ATOM 693 O O . ILE A 1 131 ? -56.091 -8.401 -15.623 1.00 26.10 112 ILE A O 1
ATOM 698 N N . THR A 1 132 ? -57.613 -6.791 -15.341 1.00 24.33 113 THR A N 1
ATOM 699 C CA . THR A 1 132 ? -57.094 -6.291 -14.072 1.00 25.17 113 THR A CA 1
ATOM 700 C C . THR A 1 132 ? -58.162 -6.462 -13.004 1.00 27.15 113 THR A C 1
ATOM 701 O O . THR A 1 132 ? -59.316 -6.037 -13.198 1.00 27.15 113 THR A O 1
ATOM 705 N N . LEU A 1 133 ? -57.816 -7.127 -11.903 1.00 23.97 114 LEU A N 1
ATOM 706 C CA . LEU A 1 133 ? -58.629 -7.144 -10.680 1.00 23.20 114 LEU A CA 1
ATOM 707 C C . LEU A 1 133 ? -57.946 -6.197 -9.705 1.00 27.30 114 LEU A C 1
ATOM 708 O O . LEU A 1 133 ? -56.729 -6.357 -9.449 1.00 24.23 114 LEU A O 1
ATOM 713 N N . ASP A 1 134 ? -58.717 -5.251 -9.120 1.00 23.38 115 ASP A N 1
ATOM 714 C CA . ASP A 1 134 ? -58.153 -4.128 -8.379 1.00 25.20 115 ASP A CA 1
ATOM 715 C C . ASP A 1 134 ? -58.992 -3.790 -7.136 1.00 27.42 115 ASP A C 1
ATOM 716 O O . ASP A 1 134 ? -60.206 -3.557 -7.215 1.00 29.20 115 ASP A O 1
ATOM 721 N N . GLY A 1 135 ? -58.369 -3.849 -5.981 1.00 24.92 116 GLY A N 1
ATOM 722 C CA . GLY A 1 135 ? -58.987 -3.425 -4.706 1.00 25.28 116 GLY A CA 1
ATOM 723 C C . GLY A 1 135 ? -59.986 -4.400 -4.079 1.00 27.49 116 GLY A C 1
ATOM 724 O O . GLY A 1 135 ? -60.838 -4.001 -3.278 1.00 26.83 116 GLY A O 1
ATOM 725 N N . LEU A 1 136 ? -59.851 -5.694 -4.376 1.00 24.80 117 LEU A N 1
ATOM 726 C CA . LEU A 1 136 ? -60.811 -6.700 -3.879 1.00 24.27 117 LEU A CA 1
ATOM 727 C C . LEU A 1 136 ? -60.347 -7.352 -2.581 1.00 24.62 117 LEU A C 1
ATOM 728 O O . LEU A 1 136 ? -59.152 -7.407 -2.288 1.00 23.94 117 LEU A O 1
ATOM 733 N N . VAL A 1 137 ? -61.309 -7.842 -1.812 1.00 23.48 118 VAL A N 1
ATOM 734 C CA . VAL A 1 137 ? -61.058 -8.568 -0.618 1.00 22.69 118 VAL A CA 1
ATOM 735 C C . VAL A 1 137 ? -61.646 -9.959 -0.746 1.00 22.48 118 VAL A C 1
ATOM 736 O O . VAL A 1 137 ? -62.828 -10.137 -1.136 1.00 22.53 118 VAL A O 1
ATOM 740 N N . PHE A 1 138 ? -60.806 -10.955 -0.441 1.00 20.87 119 PHE A N 1
ATOM 741 C CA . PHE A 1 138 ? -61.291 -12.340 -0.360 1.00 22.95 119 PHE A CA 1
ATOM 742 C C . PHE A 1 138 ? -61.177 -12.810 1.082 1.00 23.40 119 PHE A C 1
ATOM 743 O O . PHE A 1 138 ? -60.061 -12.860 1.622 1.00 21.96 119 PHE A O 1
ATOM 751 N N . THR A 1 139 ? -62.308 -13.119 1.747 1.00 19.78 120 THR A N 1
ATOM 752 C CA . THR A 1 139 ? -62.259 -13.469 3.154 1.00 19.77 120 THR A CA 1
ATOM 753 C C . THR A 1 139 ? -63.508 -14.255 3.494 1.00 20.66 120 THR A C 1
ATOM 754 O O . THR A 1 139 ? -64.489 -14.228 2.727 1.00 22.61 120 THR A O 1
ATOM 758 N N . GLU A 1 140 ? -63.464 -14.961 4.614 1.00 21.35 121 GLU A N 1
ATOM 759 C CA . GLU A 1 140 ? -64.628 -15.682 5.136 1.00 23.09 121 GLU A CA 1
ATOM 760 C C . GLU A 1 140 ? -65.264 -16.567 4.060 1.00 23.21 121 GLU A C 1
ATOM 761 O O . GLU A 1 140 ? -66.456 -16.470 3.732 1.00 21.51 121 GLU A O 1
ATOM 767 N N . GLY A 1 141 ? -64.431 -17.419 3.462 1.00 21.44 122 GLY A N 1
ATOM 768 C CA . GLY A 1 141 ? -64.852 -18.232 2.322 1.00 18.85 122 GLY A CA 1
ATOM 769 C C . GLY A 1 141 ? -63.576 -18.904 1.811 1.00 21.50 122 GLY A C 1
ATOM 770 O O . GLY A 1 141 ? -62.549 -18.947 2.531 1.00 19.13 122 GLY A O 1
ATOM 771 N N . GLY A 1 142 ? -63.637 -19.384 0.571 1.00 19.03 123 GLY A N 1
ATOM 772 C CA . GLY A 1 142 ? -62.518 -20.130 0.005 1.00 19.57 123 GLY A CA 1
ATOM 773 C C . GLY A 1 142 ? -62.694 -20.274 -1.490 1.00 21.41 123 GLY A C 1
ATOM 774 O O . GLY A 1 142 ? -63.745 -19.919 -2.029 1.00 20.23 123 GLY A O 1
ATOM 775 N N . PRO A 1 143 ? -61.655 -20.780 -2.179 1.00 20.46 124 PRO A N 1
ATOM 776 C CA . PRO A 1 143 ? -61.707 -20.922 -3.654 1.00 19.59 124 PRO A CA 1
ATOM 777 C C . PRO A 1 143 ? -62.779 -21.927 -4.098 1.00 20.38 124 PRO A C 1
ATOM 778 O O . PRO A 1 143 ? -63.007 -22.967 -3.457 1.00 21.03 124 PRO A O 1
ATOM 782 N N . ASN A 1 144 ? -63.452 -21.602 -5.189 1.00 21.31 125 ASN A N 1
ATOM 783 C CA . ASN A 1 144 ? -64.515 -22.463 -5.700 1.00 21.80 125 ASN A CA 1
ATOM 784 C C . ASN A 1 144 ? -63.920 -23.621 -6.469 1.00 23.10 125 ASN A C 1
ATOM 785 O O . ASN A 1 144 ? -64.601 -24.578 -6.755 1.00 24.47 125 ASN A O 1
ATOM 790 N N . GLU A 1 145 ? -62.659 -23.506 -6.874 1.00 20.00 126 GLU A N 1
ATOM 791 C CA . GLU A 1 145 ? -61.941 -24.631 -7.461 1.00 20.32 126 GLU A CA 1
ATOM 792 C C . GLU A 1 145 ? -60.497 -24.525 -6.947 1.00 18.66 126 GLU A C 1
ATOM 793 O O . GLU A 1 145 ? -60.064 -23.420 -6.601 1.00 20.08 126 GLU A O 1
ATOM 799 N N . ARG A 1 146 ? -59.761 -25.646 -6.902 1.00 17.31 127 ARG A N 1
ATOM 800 C CA . ARG A 1 146 ? -58.499 -25.666 -6.115 1.00 18.25 127 ARG A CA 1
ATOM 801 C C . ARG A 1 146 ? -57.360 -24.811 -6.610 1.00 19.95 127 ARG A C 1
ATOM 802 O O . ARG A 1 146 ? -56.405 -24.562 -5.829 1.00 19.26 127 ARG A O 1
ATOM 810 N N . PHE A 1 147 ? -57.421 -24.370 -7.866 1.00 19.64 128 PHE A N 1
ATOM 811 C CA . PHE A 1 147 ? -56.397 -23.434 -8.377 1.00 18.54 128 PHE A CA 1
ATOM 812 C C . PHE A 1 147 ? -56.628 -21.962 -8.040 1.00 17.95 128 PHE A C 1
ATOM 813 O O . PHE A 1 147 ? -55.894 -21.089 -8.547 1.00 19.00 128 PHE A O 1
ATOM 821 N N . GLY A 1 148 ? -57.575 -21.685 -7.126 1.00 16.32 129 GLY A N 1
ATOM 822 C CA . GLY A 1 148 ? -57.549 -20.392 -6.402 1.00 18.00 129 GLY A CA 1
ATOM 823 C C . GLY A 1 148 ? -58.795 -19.534 -6.499 1.00 19.07 129 GLY A C 1
ATOM 824 O O . GLY A 1 148 ? -59.701 -19.825 -7.284 1.00 19.71 129 GLY A O 1
ATOM 825 N N . ALA A 1 149 ? -58.857 -18.463 -5.684 1.00 20.36 130 ALA A N 1
ATOM 826 C CA . ALA A 1 149 ? -59.858 -17.397 -5.904 1.00 19.47 130 ALA A CA 1
ATOM 827 C C . ALA A 1 149 ? -59.630 -16.700 -7.239 1.00 20.15 130 ALA A C 1
ATOM 828 O O . ALA A 1 149 ? -60.570 -16.141 -7.855 1.00 19.58 130 ALA A O 1
ATOM 830 N N . VAL A 1 150 ? -58.380 -16.697 -7.714 1.00 17.79 131 VAL A N 1
ATOM 831 C CA . VAL A 1 150 ? -58.052 -15.997 -8.975 1.00 19.56 131 VAL A CA 1
ATOM 832 C C . VAL A 1 150 ? -57.168 -16.904 -9.868 1.00 21.90 131 VAL A C 1
ATOM 833 O O . VAL A 1 150 ? -56.024 -17.217 -9.530 1.00 20.79 131 VAL A O 1
ATOM 837 N N . ARG A 1 151 ? -57.750 -17.353 -10.977 1.00 19.56 132 ARG A N 1
ATOM 838 C CA . ARG A 1 151 ? -57.044 -18.195 -11.945 1.00 20.65 132 ARG A CA 1
ATOM 839 C C . ARG A 1 151 ? -56.686 -17.267 -13.135 1.00 20.60 132 ARG A C 1
ATOM 840 O O . ARG A 1 151 ? -57.554 -16.902 -13.932 1.00 20.16 132 ARG A O 1
ATOM 848 N N . MET A 1 152 ? -55.427 -16.843 -13.226 1.00 20.36 133 MET A N 1
ATOM 849 C CA . MET A 1 152 ? -55.007 -15.868 -14.231 1.00 19.23 133 MET A CA 1
ATOM 850 C C . MET A 1 152 ? -54.573 -16.679 -15.455 1.00 22.36 133 MET A C 1
ATOM 851 O O . MET A 1 152 ? -53.387 -17.092 -15.572 1.00 21.61 133 MET A O 1
ATOM 856 N N . MET A 1 153 ? -55.547 -16.934 -16.346 1.00 19.72 134 MET A N 1
ATOM 857 C CA . MET A 1 153 ? -55.317 -17.825 -17.485 1.00 21.98 134 MET A CA 1
ATOM 858 C C . MET A 1 153 ? -54.843 -17.071 -18.747 1.00 25.00 134 MET A C 1
ATOM 859 O O . MET A 1 153 ? -54.101 -17.659 -19.565 1.00 23.94 134 MET A O 1
ATOM 864 N N . GLY A 1 154 ? -55.252 -15.813 -18.889 1.00 24.06 135 GLY A N 1
ATOM 865 C CA . GLY A 1 154 ? -54.865 -14.965 -20.018 1.00 23.63 135 GLY A CA 1
ATOM 866 C C . GLY A 1 154 ? -53.491 -14.312 -19.936 1.00 26.12 135 GLY A C 1
ATOM 867 O O . GLY A 1 154 ? -52.732 -14.499 -18.960 1.00 23.58 135 GLY A O 1
ATOM 868 N N . ASN A 1 155 ? -53.163 -13.500 -20.944 1.00 24.73 136 ASN A N 1
ATOM 869 C CA . ASN A 1 155 ? -51.866 -12.859 -20.947 1.00 25.52 136 ASN A CA 1
ATOM 870 C C . ASN A 1 155 ? -52.051 -11.480 -20.433 1.00 26.83 136 ASN A C 1
ATOM 871 O O . ASN A 1 155 ? -53.124 -10.920 -20.605 1.00 27.29 136 ASN A O 1
ATOM 876 N N . GLY A 1 156 ? -51.049 -10.914 -19.747 1.00 23.52 137 GLY A N 1
ATOM 877 C CA . GLY A 1 156 ? -51.190 -9.551 -19.274 1.00 25.60 137 GLY A CA 1
ATOM 878 C C . GLY A 1 156 ? -52.272 -9.431 -18.211 1.00 25.50 137 GLY A C 1
ATOM 879 O O . GLY A 1 156 ? -52.851 -8.342 -18.012 1.00 26.20 137 GLY A O 1
ATOM 880 N N . ASN A 1 157 ? -52.548 -10.529 -17.483 1.00 21.84 138 ASN A N 1
ATOM 881 C CA . ASN A 1 157 ? -53.498 -10.432 -16.369 1.00 21.45 138 ASN A CA 1
ATOM 882 C C . ASN A 1 157 ? -52.840 -9.781 -15.132 1.00 23.96 138 ASN A C 1
ATOM 883 O O . ASN A 1 157 ? -51.638 -10.020 -14.864 1.00 24.08 138 ASN A O 1
ATOM 888 N N . THR A 1 158 ? -53.604 -9.014 -14.353 1.00 21.87 139 THR A N 1
ATOM 889 C CA . THR A 1 158 ? -53.073 -8.346 -13.163 1.00 23.42 139 THR A CA 1
ATOM 890 C C . THR A 1 158 ? -54.014 -8.451 -11.975 1.00 23.52 139 THR A C 1
ATOM 891 O O . THR A 1 158 ? -55.247 -8.254 -12.073 1.00 22.87 139 THR A O 1
ATOM 895 N N . LEU A 1 159 ? -53.434 -8.770 -10.823 1.00 20.17 140 LEU A N 1
ATOM 896 C CA . LEU A 1 159 ? -54.154 -8.713 -9.573 1.00 20.70 140 LEU A CA 1
ATOM 897 C C . LEU A 1 159 ? -53.436 -7.657 -8.727 1.00 21.97 140 LEU A C 1
ATOM 898 O O . LEU A 1 159 ? -52.244 -7.812 -8.389 1.00 20.55 140 LEU A O 1
ATOM 903 N N . GLN A 1 160 ? -54.134 -6.586 -8.370 1.00 22.70 141 GLN A N 1
ATOM 904 C CA . GLN A 1 160 ? -53.480 -5.545 -7.610 1.00 23.24 141 GLN A CA 1
ATOM 905 C C . GLN A 1 160 ? -54.381 -4.961 -6.488 1.00 23.80 141 GLN A C 1
ATOM 906 O O . GLN A 1 160 ? -55.620 -5.106 -6.497 1.00 22.82 141 GLN A O 1
ATOM 912 N N . ASN A 1 161 ? -53.714 -4.384 -5.500 1.00 22.74 142 ASN A N 1
ATOM 913 C CA . ASN A 1 161 ? -54.352 -3.719 -4.334 1.00 23.31 142 ASN A CA 1
ATOM 914 C C . ASN A 1 161 ? -55.399 -4.553 -3.599 1.00 24.20 142 ASN A C 1
ATOM 915 O O . ASN A 1 161 ? -56.338 -4.022 -2.994 1.00 22.80 142 ASN A O 1
ATOM 920 N N . SER A 1 162 ? -55.232 -5.877 -3.618 1.00 21.16 143 SER A N 1
ATOM 921 C CA . SER A 1 162 ? -56.232 -6.768 -3.098 1.00 20.56 143 SER A CA 1
ATOM 922 C C . SER A 1 162 ? -55.745 -7.488 -1.859 1.00 21.78 143 SER A C 1
ATOM 923 O O . SER A 1 162 ? -54.533 -7.611 -1.637 1.00 20.24 143 SER A O 1
ATOM 926 N N . THR A 1 163 ? -56.685 -7.954 -1.041 1.00 21.55 144 THR A N 1
ATOM 927 C CA . THR A 1 163 ? -56.379 -8.575 0.215 1.00 20.94 144 THR A CA 1
ATOM 928 C C . THR A 1 163 ? -57.079 -9.905 0.362 1.00 21.72 144 THR A C 1
ATOM 929 O O . THR A 1 163 ? -58.295 -10.035 0.111 1.00 23.53 144 THR A O 1
ATOM 933 N N . PHE A 1 164 ? -56.299 -10.917 0.744 1.00 20.41 145 PHE A N 1
ATOM 934 C CA . PHE A 1 164 ? -56.845 -12.218 1.148 1.00 20.63 145 PHE A CA 1
ATOM 935 C C . PHE A 1 164 ? -56.659 -12.267 2.650 1.00 21.27 145 PHE A C 1
ATOM 936 O O . PHE A 1 164 ? -55.544 -12.026 3.161 1.00 19.93 145 PHE A O 1
ATOM 944 N N . TYR A 1 165 ? -57.751 -12.558 3.357 1.00 20.48 146 TYR A N 1
ATOM 945 C CA . TYR A 1 165 ? -57.676 -12.638 4.800 1.00 21.20 146 TYR A CA 1
ATOM 946 C C . TYR A 1 165 ? -58.240 -13.966 5.235 1.00 21.05 146 TYR A C 1
ATOM 947 O O . TYR A 1 165 ? -59.490 -14.169 5.281 1.00 21.97 146 TYR A O 1
ATOM 956 N N . TYR A 1 166 ? -57.356 -14.909 5.551 1.00 19.67 147 TYR A N 1
ATOM 957 C CA . TYR A 1 166 ? -57.814 -16.224 6.059 1.00 21.53 147 TYR A CA 1
ATOM 958 C C . TYR A 1 166 ? -58.888 -16.866 5.194 1.00 20.66 147 TYR A C 1
ATOM 959 O O . TYR A 1 166 ? -59.904 -17.342 5.693 1.00 20.35 147 TYR A O 1
ATOM 968 N N . PHE A 1 167 ? -58.600 -16.977 3.903 1.00 21.70 148 PHE A N 1
ATOM 969 C CA . PHE A 1 167 ? -59.556 -17.490 2.920 1.00 19.51 148 PHE A CA 1
ATOM 970 C C . PHE A 1 167 ? -59.427 -18.996 2.860 1.00 20.48 148 PHE A C 1
ATOM 971 O O . PHE A 1 167 ? -59.062 -19.562 1.831 1.00 19.85 148 PHE A O 1
ATOM 979 N N . ASN A 1 168 ? -59.750 -19.644 3.979 1.00 17.66 149 ASN A N 1
ATOM 980 C CA . ASN A 1 168 ? -59.501 -21.066 4.227 1.00 19.45 149 ASN A CA 1
ATOM 981 C C . ASN A 1 168 ? -60.773 -21.846 4.444 1.00 20.17 149 ASN A C 1
ATOM 982 O O . ASN A 1 168 ? -60.734 -22.897 5.050 1.00 21.71 149 ASN A O 1
ATOM 987 N N . HIS A 1 169 ? -61.905 -21.347 3.962 1.00 20.49 150 HIS A N 1
ATOM 988 C CA . HIS A 1 169 ? -63.181 -21.932 4.430 1.00 21.15 150 HIS A CA 1
ATOM 989 C C . HIS A 1 169 ? -64.134 -22.366 3.304 1.00 22.08 150 HIS A C 1
ATOM 990 O O . HIS A 1 169 ? -63.927 -22.040 2.140 1.00 21.22 150 HIS A O 1
ATOM 997 N N . ASP A 1 170 ? -65.119 -23.162 3.704 1.00 20.65 151 ASP A N 1
ATOM 998 C CA . ASP A 1 170 ? -66.273 -23.494 2.883 1.00 22.62 151 ASP A CA 1
ATOM 999 C C . ASP A 1 170 ? -66.041 -24.531 1.822 1.00 23.91 151 ASP A C 1
ATOM 1000 O O . ASP A 1 170 ? -67.009 -24.981 1.210 1.00 24.69 151 ASP A O 1
ATOM 1005 N N . TYR A 1 171 ? -64.789 -24.864 1.522 1.00 21.96 152 TYR A N 1
ATOM 1006 C CA . TYR A 1 171 ? -64.561 -25.995 0.615 1.00 22.24 152 TYR A CA 1
ATOM 1007 C C . TYR A 1 171 ? -64.279 -27.270 1.439 1.00 22.44 152 TYR A C 1
ATOM 1008 O O . TYR A 1 171 ? -63.832 -27.192 2.598 1.00 23.66 152 TYR A O 1
ATOM 1017 N N . THR A 1 172 ? -64.529 -28.442 0.870 1.00 21.73 153 THR A N 1
ATOM 1018 C CA . THR A 1 172 ? -64.356 -29.699 1.594 1.00 22.58 153 THR A CA 1
ATOM 1019 C C . THR A 1 172 ? -62.885 -29.904 1.862 1.00 21.77 153 THR A C 1
ATOM 1020 O O . THR A 1 172 ? -62.062 -29.716 0.959 1.00 20.22 153 THR A O 1
ATOM 1024 N N . TYR A 1 173 ? -62.555 -30.341 3.082 1.00 19.32 154 TYR A N 1
ATOM 1025 C CA . TYR A 1 173 ? -61.159 -30.441 3.479 1.00 21.02 154 TYR A CA 1
ATOM 1026 C C . TYR A 1 173 ? -60.922 -31.641 4.328 1.00 24.20 154 TYR A C 1
ATOM 1027 O O . TYR A 1 173 ? -60.904 -31.532 5.530 1.00 23.92 154 TYR A O 1
ATOM 1036 N N A GLU A 1 174 ? -60.663 -32.776 3.696 0.50 24.02 155 GLU A N 1
ATOM 1037 N N B GLU A 1 174 ? -60.724 -32.788 3.682 0.50 25.05 155 GLU A N 1
ATOM 1038 C CA A GLU A 1 174 ? -60.600 -34.031 4.433 0.50 25.91 155 GLU A CA 1
ATOM 1039 C CA B GLU A 1 174 ? -60.657 -34.077 4.379 0.50 27.60 155 GLU A CA 1
ATOM 1040 C C A GLU A 1 174 ? -59.492 -34.890 3.881 0.50 24.83 155 GLU A C 1
ATOM 1041 C C B GLU A 1 174 ? -59.449 -34.847 3.888 0.50 25.91 155 GLU A C 1
ATOM 1042 O O A GLU A 1 174 ? -59.184 -34.792 2.691 0.50 26.41 155 GLU A O 1
ATOM 1043 O O B GLU A 1 174 ? -59.031 -34.647 2.742 0.50 27.77 155 GLU A O 1
ATOM 1054 N N . PRO A 1 175 ? -58.889 -35.737 4.735 1.00 25.62 156 PRO A N 1
ATOM 1055 C CA . PRO A 1 175 ? -57.847 -36.681 4.245 1.00 24.87 156 PRO A CA 1
ATOM 1056 C C . PRO A 1 175 ? -58.482 -37.590 3.218 1.00 26.38 156 PRO A C 1
ATOM 1057 O O . PRO A 1 175 ? -59.600 -38.081 3.462 1.00 26.71 156 PRO A O 1
ATOM 1061 N N . ASP A 1 176 ? -57.855 -37.776 2.058 1.00 26.55 157 ASP A N 1
ATOM 1062 C CA . ASP A 1 176 ? -58.489 -38.586 1.019 1.00 27.26 157 ASP A CA 1
ATOM 1063 C C . ASP A 1 176 ? -58.465 -40.098 1.350 1.00 30.75 157 ASP A C 1
ATOM 1064 O O . ASP A 1 176 ? -57.791 -40.543 2.292 1.00 27.79 157 ASP A O 1
ATOM 1069 N N . GLU A 1 177 ? -59.254 -40.863 0.595 1.00 30.63 158 GLU A N 1
ATOM 1070 C CA . GLU A 1 177 ? -59.325 -42.321 0.826 1.00 32.81 158 GLU A CA 1
ATOM 1071 C C . GLU A 1 177 ? -58.032 -43.021 0.367 1.00 33.36 158 GLU A C 1
ATOM 1072 O O . GLU A 1 177 ? -57.600 -43.966 1.014 1.00 36.38 158 GLU A O 1
ATOM 1074 N N . ARG A 1 178 ? -57.392 -42.560 -0.713 1.00 34.94 159 ARG A N 1
ATOM 1075 C CA . ARG A 1 178 ? -56.206 -43.265 -1.250 1.00 34.51 159 ARG A CA 1
ATOM 1076 C C . ARG A 1 178 ? -55.129 -43.281 -0.203 1.00 37.22 159 ARG A C 1
ATOM 1077 O O . ARG A 1 178 ? -54.611 -44.347 0.156 1.00 36.00 159 ARG A O 1
ATOM 1079 N N . ARG A 1 179 ? -54.828 -42.118 0.366 1.00 32.54 160 ARG A N 1
ATOM 1080 C CA . ARG A 1 179 ? -53.681 -42.071 1.305 1.00 33.38 160 ARG A CA 1
ATOM 1081 C C . ARG A 1 179 ? -53.764 -41.008 2.411 1.00 28.33 160 ARG A C 1
ATOM 1082 O O . ARG A 1 179 ? -52.719 -40.592 2.966 1.00 28.88 160 ARG A O 1
ATOM 1090 N N . SER A 1 180 ? -54.987 -40.600 2.750 1.00 25.93 161 SER A N 1
ATOM 1091 C CA . SER A 1 180 ? -55.244 -39.632 3.828 1.00 25.50 161 SER A CA 1
ATOM 1092 C C . SER A 1 180 ? -54.511 -38.316 3.528 1.00 24.80 161 SER A C 1
ATOM 1093 O O . SER A 1 180 ? -54.096 -37.612 4.467 1.00 24.26 161 SER A O 1
ATOM 1096 N N . GLU A 1 181 ? -54.373 -38.005 2.245 1.00 23.82 162 GLU A N 1
ATOM 1097 C CA . GLU A 1 181 ? -53.829 -36.678 1.822 1.00 22.84 162 GLU A CA 1
ATOM 1098 C C . GLU A 1 181 ? -54.894 -35.558 1.809 1.00 23.60 162 GLU A C 1
ATOM 1099 O O . GLU A 1 181 ? -55.967 -35.747 1.223 1.00 22.69 162 GLU A O 1
ATOM 1105 N N . TYR A 1 182 ? -54.627 -34.429 2.487 1.00 22.02 163 TYR A N 1
ATOM 1106 C CA . TYR A 1 182 ? -55.536 -33.265 2.421 1.00 21.16 163 TYR A CA 1
ATOM 1107 C C . TYR A 1 182 ? -55.408 -32.519 1.081 1.00 21.62 163 TYR A C 1
ATOM 1108 O O . TYR A 1 182 ? -54.326 -32.448 0.522 1.00 21.30 163 TYR A O 1
ATOM 1117 N N . PRO A 1 183 ? -56.509 -31.957 0.569 1.00 21.31 164 PRO A N 1
ATOM 1118 C CA . PRO A 1 183 ? -56.373 -31.333 -0.757 1.00 21.44 164 PRO A CA 1
ATOM 1119 C C . PRO A 1 183 ? -55.566 -30.023 -0.744 1.00 19.97 164 PRO A C 1
ATOM 1120 O O . PRO A 1 183 ? -55.653 -29.192 0.215 1.00 20.41 164 PRO A O 1
ATOM 1124 N N . LYS A 1 184 ? -54.844 -29.791 -1.819 1.00 18.61 165 LYS A N 1
ATOM 1125 C CA . LYS A 1 184 ? -54.080 -28.553 -1.972 1.00 18.16 165 LYS A CA 1
ATOM 1126 C C . LYS A 1 184 ? -54.968 -27.509 -2.648 1.00 19.76 165 LYS A C 1
ATOM 1127 O O . LYS A 1 184 ? -55.354 -27.657 -3.821 1.00 19.40 165 LYS A O 1
ATOM 1133 N N . TYR A 1 185 ? -55.276 -26.434 -1.924 1.00 17.95 166 TYR A N 1
ATOM 1134 C CA . TYR A 1 185 ? -56.030 -25.299 -2.495 1.00 19.68 166 TYR A CA 1
ATOM 1135 C C . TYR A 1 185 ? -55.118 -24.103 -2.558 1.00 19.24 166 TYR A C 1
ATOM 1136 O O . TYR A 1 185 ? -54.515 -23.722 -1.561 1.00 20.17 166 TYR A O 1
ATOM 1145 N N . LEU A 1 186 ? -54.964 -23.543 -3.745 1.00 17.07 167 LEU A N 1
ATOM 1146 C CA . LEU A 1 186 ? -54.163 -22.321 -3.933 1.00 16.37 167 LEU A CA 1
ATOM 1147 C C . LEU A 1 186 ? -55.021 -21.112 -3.709 1.00 16.72 167 LEU A C 1
ATOM 1148 O O . LEU A 1 186 ? -56.238 -21.226 -3.734 1.00 18.09 167 LEU A O 1
ATOM 1153 N N . TRP A 1 187 ? -54.408 -19.921 -3.564 1.00 17.74 168 TRP A N 1
ATOM 1154 C CA . TRP A 1 187 ? -55.195 -18.699 -3.616 1.00 16.12 168 TRP A CA 1
ATOM 1155 C C . TRP A 1 187 ? -55.142 -17.975 -4.957 1.00 17.75 168 TRP A C 1
ATOM 1156 O O . TRP A 1 187 ? -56.164 -17.439 -5.432 1.00 20.42 168 TRP A O 1
ATOM 1167 N N . VAL A 1 188 ? -53.962 -17.914 -5.568 1.00 17.02 169 VAL A N 1
ATOM 1168 C CA . VAL A 1 188 ? -53.785 -17.303 -6.883 1.00 17.03 169 VAL A CA 1
ATOM 1169 C C . VAL A 1 188 ? -52.974 -18.266 -7.738 1.00 17.97 169 VAL A C 1
ATOM 1170 O O . VAL A 1 188 ? -51.974 -18.803 -7.265 1.00 17.41 169 VAL A O 1
ATOM 1174 N N . SER A 1 189 ? -53.410 -18.500 -8.986 1.00 17.94 170 SER A N 1
ATOM 1175 C CA . SER A 1 189 ? -52.539 -19.240 -9.921 1.00 17.89 170 SER A CA 1
ATOM 1176 C C . SER A 1 189 ? -52.378 -18.463 -11.246 1.00 18.59 170 SER A C 1
ATOM 1177 O O . SER A 1 189 ? -53.284 -17.724 -11.688 1.00 20.03 170 SER A O 1
ATOM 1180 N N . LEU A 1 190 ? -51.199 -18.592 -11.829 1.00 18.34 171 LEU A N 1
ATOM 1181 C CA . LEU A 1 190 ? -50.874 -17.906 -13.087 1.00 17.74 171 LEU A CA 1
ATOM 1182 C C . LEU A 1 190 ? -50.560 -18.991 -14.107 1.00 18.86 171 LEU A C 1
ATOM 1183 O O . LEU A 1 190 ? -49.659 -19.842 -13.892 1.00 18.98 171 LEU A O 1
ATOM 1188 N N . TRP A 1 191 ? -51.273 -18.940 -15.239 1.00 20.09 172 TRP A N 1
ATOM 1189 C CA . TRP A 1 191 ? -51.131 -19.988 -16.244 1.00 19.55 172 TRP A CA 1
ATOM 1190 C C . TRP A 1 191 ? -50.768 -19.331 -17.571 1.00 23.45 172 TRP A C 1
ATOM 1191 O O . TRP A 1 191 ? -50.415 -20.040 -18.491 1.00 25.11 172 TRP A O 1
ATOM 1202 N N . GLY A 1 192 ? -50.842 -17.992 -17.661 1.00 22.85 173 GLY A N 1
ATOM 1203 C CA . GLY A 1 192 ? -50.475 -17.307 -18.885 1.00 23.43 173 GLY A CA 1
ATOM 1204 C C . GLY A 1 192 ? -49.080 -16.743 -18.947 1.00 22.93 173 GLY A C 1
ATOM 1205 O O . GLY A 1 192 ? -48.133 -17.301 -18.405 1.00 21.51 173 GLY A O 1
ATOM 1206 N N . LYS A 1 193 ? -48.974 -15.580 -19.595 1.00 23.15 174 LYS A N 1
ATOM 1207 C CA . LYS A 1 193 ? -47.719 -14.850 -19.758 1.00 21.95 174 LYS A CA 1
ATOM 1208 C C . LYS A 1 193 ? -47.883 -13.451 -19.245 1.00 23.47 174 LYS A C 1
ATOM 1209 O O . LYS A 1 193 ? -49.021 -12.870 -19.283 1.00 23.88 174 LYS A O 1
ATOM 1215 N N . ASP A 1 194 ? -46.763 -12.866 -18.807 1.00 21.79 175 ASP A N 1
ATOM 1216 C CA . ASP A 1 194 ? -46.723 -11.475 -18.388 1.00 25.26 175 ASP A CA 1
ATOM 1217 C C . ASP A 1 194 ? -47.797 -11.145 -17.359 1.00 22.87 175 ASP A C 1
ATOM 1218 O O . ASP A 1 194 ? -48.418 -10.071 -17.442 1.00 22.56 175 ASP A O 1
ATOM 1223 N N . GLY A 1 195 ? -47.992 -12.021 -16.373 1.00 21.76 176 GLY A N 1
ATOM 1224 C CA . GLY A 1 195 ? -48.884 -11.742 -15.248 1.00 20.63 176 GLY A CA 1
ATOM 1225 C C . GLY A 1 195 ? -48.228 -10.782 -14.257 1.00 24.17 176 GLY A C 1
ATOM 1226 O O . GLY A 1 195 ? -46.982 -10.708 -14.112 1.00 24.51 176 GLY A O 1
ATOM 1227 N N . LYS A 1 196 ? -49.058 -10.010 -13.582 1.00 21.59 177 LYS A N 1
ATOM 1228 C CA . LYS A 1 196 ? -48.562 -9.221 -12.481 1.00 25.14 177 LYS A CA 1
ATOM 1229 C C . LYS A 1 196 ? -49.411 -9.501 -11.262 1.00 21.36 177 LYS A C 1
ATOM 1230 O O . LYS A 1 196 ? -50.633 -9.475 -11.329 1.00 20.29 177 LYS A O 1
ATOM 1236 N N . VAL A 1 197 ? -48.761 -9.719 -10.117 1.00 19.31 178 VAL A N 1
ATOM 1237 C CA . VAL A 1 197 ? -49.424 -9.824 -8.832 1.00 18.37 178 VAL A CA 1
ATOM 1238 C C . VAL A 1 197 ? -48.658 -8.815 -7.968 1.00 20.73 178 VAL A C 1
ATOM 1239 O O . VAL A 1 197 ? -47.517 -9.070 -7.562 1.00 18.24 178 VAL A O 1
ATOM 1243 N N . ILE A 1 198 ? -49.261 -7.659 -7.698 1.00 20.75 179 ILE A N 1
ATOM 1244 C CA . ILE A 1 198 ? -48.521 -6.545 -7.153 1.00 19.99 179 ILE A CA 1
ATOM 1245 C C . ILE A 1 198 ? -49.373 -5.827 -6.124 1.00 20.51 179 ILE A C 1
ATOM 1246 O O . ILE A 1 198 ? -50.588 -5.701 -6.304 1.00 22.08 179 ILE A O 1
ATOM 1251 N N . ASN A 1 199 ? -48.728 -5.387 -5.049 1.00 20.68 180 ASN A N 1
ATOM 1252 C CA . ASN A 1 199 ? -49.376 -4.527 -4.033 1.00 21.50 180 ASN A CA 1
ATOM 1253 C C . ASN A 1 199 ? -50.596 -5.181 -3.420 1.00 23.37 180 ASN A C 1
ATOM 1254 O O . ASN A 1 199 ? -51.599 -4.540 -3.204 1.00 22.92 180 ASN A O 1
ATOM 1259 N N . ASN A 1 200 ? -50.501 -6.481 -3.132 1.00 20.21 181 ASN A N 1
ATOM 1260 C CA . ASN A 1 200 ? -51.565 -7.203 -2.470 1.00 20.10 181 ASN A CA 1
ATOM 1261 C C . ASN A 1 200 ? -51.140 -7.591 -1.097 1.00 19.71 181 ASN A C 1
ATOM 1262 O O . ASN A 1 200 ? -49.959 -7.529 -0.772 1.00 19.58 181 ASN A O 1
ATOM 1267 N N . ARG A 1 201 ? -52.102 -8.017 -0.291 1.00 19.50 182 ARG A N 1
ATOM 1268 C CA . ARG A 1 201 ? -51.824 -8.560 1.021 1.00 21.37 182 ARG A CA 1
ATOM 1269 C C . ARG A 1 201 ? -52.396 -9.951 1.137 1.00 20.80 182 ARG A C 1
ATOM 1270 O O . ARG A 1 201 ? -53.588 -10.182 0.908 1.00 19.33 182 ARG A O 1
ATOM 1278 N N . PHE A 1 202 ? -51.523 -10.912 1.457 1.00 19.40 183 PHE A N 1
ATOM 1279 C CA . PHE A 1 202 ? -51.944 -12.322 1.490 1.00 18.68 183 PHE A CA 1
ATOM 1280 C C . PHE A 1 202 ? -51.742 -12.772 2.901 1.00 19.86 183 PHE A C 1
ATOM 1281 O O . PHE A 1 202 ? -50.626 -13.136 3.302 1.00 20.06 183 PHE A O 1
ATOM 1289 N N . GLU A 1 203 ? -52.809 -12.725 3.696 1.00 19.97 184 GLU A N 1
ATOM 1290 C CA . GLU A 1 203 ? -52.679 -12.932 5.129 1.00 20.76 184 GLU A CA 1
ATOM 1291 C C . GLU A 1 203 ? -53.428 -14.180 5.610 1.00 20.70 184 GLU A C 1
ATOM 1292 O O . GLU A 1 203 ? -54.623 -14.327 5.295 1.00 19.50 184 GLU A O 1
ATOM 1298 N N . GLY A 1 204 ? -52.745 -15.054 6.354 1.00 17.70 185 GLY A N 1
ATOM 1299 C CA . GLY A 1 204 ? -53.392 -16.164 7.041 1.00 18.52 185 GLY A CA 1
ATOM 1300 C C . GLY A 1 204 ? -53.722 -17.401 6.238 1.00 18.23 185 GLY A C 1
ATOM 1301 O O . GLY A 1 204 ? -54.723 -18.052 6.519 1.00 18.51 185 GLY A O 1
ATOM 1302 N N . LYS A 1 205 ? -52.870 -17.791 5.279 1.00 17.54 186 LYS A N 1
ATOM 1303 C CA . LYS A 1 205 ? -53.150 -19.073 4.579 1.00 17.08 186 LYS A CA 1
ATOM 1304 C C . LYS A 1 205 ? -52.816 -20.244 5.520 1.00 17.59 186 LYS A C 1
ATOM 1305 O O . LYS A 1 205 ? -51.663 -20.416 5.913 1.00 17.85 186 LYS A O 1
ATOM 1311 N N . GLN A 1 206 ? -53.825 -21.016 5.931 1.00 16.27 187 GLN A N 1
ATOM 1312 C CA . GLN A 1 206 ? -53.632 -21.966 7.029 1.00 18.82 187 GLN A CA 1
ATOM 1313 C C . GLN A 1 206 ? -54.342 -23.267 6.737 1.00 18.75 187 GLN A C 1
ATOM 1314 O O . GLN A 1 206 ? -54.702 -24.024 7.653 1.00 19.55 187 GLN A O 1
ATOM 1320 N N . LYS A 1 207 ? -54.513 -23.556 5.423 1.00 17.79 188 LYS A N 1
ATOM 1321 C CA . LYS A 1 207 ? -54.812 -24.912 4.994 1.00 16.46 188 LYS A CA 1
ATOM 1322 C C . LYS A 1 207 ? -53.841 -25.245 3.852 1.00 17.00 188 LYS A C 1
ATOM 1323 O O . LYS A 1 207 ? -53.208 -24.338 3.288 1.00 16.61 188 LYS A O 1
ATOM 1329 N N . ARG A 1 208 ? -53.749 -26.529 3.525 1.00 17.30 189 ARG A N 1
ATOM 1330 C CA . ARG A 1 208 ? -52.683 -27.003 2.600 1.00 18.00 189 ARG A CA 1
ATOM 1331 C C . ARG A 1 208 ? -52.779 -26.364 1.191 1.00 17.37 189 ARG A C 1
ATOM 1332 O O . ARG A 1 208 ? -53.886 -26.108 0.663 1.00 16.66 189 ARG A O 1
ATOM 1340 N N . GLY A 1 209 ? -51.620 -26.152 0.579 1.00 17.02 190 GLY A N 1
ATOM 1341 C CA . GLY A 1 209 ? -51.570 -25.710 -0.815 1.00 17.42 190 GLY A CA 1
ATOM 1342 C C . GLY A 1 209 ? -50.715 -24.463 -0.909 1.00 17.46 190 GLY A C 1
ATOM 1343 O O . GLY A 1 209 ? -50.753 -23.592 -0.005 1.00 16.99 190 GLY A O 1
ATOM 1344 N N . THR A 1 210 ? -49.905 -24.374 -1.961 1.00 15.30 191 THR A N 1
ATOM 1345 C CA . THR A 1 210 ? -49.130 -23.120 -2.205 1.00 15.45 191 THR A CA 1
ATOM 1346 C C . THR A 1 210 ? -50.077 -21.894 -2.329 1.00 15.88 191 THR A C 1
ATOM 1347 O O . THR A 1 210 ? -51.189 -22.004 -2.853 1.00 17.76 191 THR A O 1
ATOM 1351 N N . LEU A 1 211 ? -49.667 -20.733 -1.794 1.00 16.12 192 LEU A N 1
ATOM 1352 C CA . LEU A 1 211 ? -50.540 -19.545 -1.801 1.00 15.76 192 LEU A CA 1
ATOM 1353 C C . LEU A 1 211 ? -50.617 -19.014 -3.271 1.00 15.71 192 LEU A C 1
ATOM 1354 O O . LEU A 1 211 ? -51.730 -18.838 -3.839 1.00 16.22 192 LEU A O 1
ATOM 1359 N N . ILE A 1 212 ? -49.456 -18.843 -3.918 1.00 16.53 193 ILE A N 1
ATOM 1360 C CA . ILE A 1 212 ? -49.441 -18.498 -5.366 1.00 15.57 193 ILE A CA 1
ATOM 1361 C C . ILE A 1 212 ? -48.764 -19.679 -6.103 1.00 17.62 193 ILE A C 1
ATOM 1362 O O . ILE A 1 212 ? -47.684 -20.157 -5.673 1.00 15.92 193 ILE A O 1
ATOM 1367 N N . GLY A 1 213 ? -49.391 -20.159 -7.181 1.00 15.44 194 GLY A N 1
ATOM 1368 C CA . GLY A 1 213 ? -48.719 -21.177 -8.014 1.00 15.68 194 GLY A CA 1
ATOM 1369 C C . GLY A 1 213 ? -48.586 -20.654 -9.457 1.00 17.19 194 GLY A C 1
ATOM 1370 O O . GLY A 1 213 ? -49.526 -20.063 -10.018 1.00 19.31 194 GLY A O 1
ATOM 1371 N N . VAL A 1 214 ? -47.448 -20.902 -10.067 1.00 17.76 195 VAL A N 1
ATOM 1372 C CA . VAL A 1 214 ? -47.238 -20.614 -11.464 1.00 17.24 195 VAL A CA 1
ATOM 1373 C C . VAL A 1 214 ? -47.198 -21.956 -12.198 1.00 18.01 195 VAL A C 1
ATOM 1374 O O . VAL A 1 214 ? -46.364 -22.810 -11.917 1.00 17.39 195 VAL A O 1
ATOM 1378 N N . GLN A 1 215 ? -48.122 -22.119 -13.137 1.00 18.50 196 GLN A N 1
ATOM 1379 C CA . GLN A 1 215 ? -48.275 -23.326 -13.941 1.00 19.03 196 GLN A CA 1
ATOM 1380 C C . GLN A 1 215 ? -47.848 -22.852 -15.349 1.00 21.14 196 GLN A C 1
ATOM 1381 O O . GLN A 1 215 ? -48.567 -22.055 -15.967 1.00 22.06 196 GLN A O 1
ATOM 1387 N N . LYS A 1 216 ? -46.756 -23.370 -15.889 1.00 20.57 197 LYS A N 1
ATOM 1388 C CA . LYS A 1 216 ? -46.189 -22.774 -17.069 1.00 21.17 197 LYS A CA 1
ATOM 1389 C C . LYS A 1 216 ? -45.987 -23.836 -18.165 1.00 21.08 197 LYS A C 1
ATOM 1390 O O . LYS A 1 216 ? -46.041 -25.073 -17.933 1.00 22.02 197 LYS A O 1
ATOM 1396 N N . ASP A 1 217 ? -45.712 -23.355 -19.369 1.00 20.59 198 ASP A N 1
ATOM 1397 C CA . ASP A 1 217 ? -45.332 -24.300 -20.453 1.00 19.58 198 ASP A CA 1
ATOM 1398 C C . ASP A 1 217 ? -43.848 -24.172 -20.745 1.00 21.35 198 ASP A C 1
ATOM 1399 O O . ASP A 1 217 ? -43.042 -23.816 -19.867 1.00 20.52 198 ASP A O 1
ATOM 1404 N N . ASP A 1 218 ? -43.470 -24.466 -21.996 1.00 21.73 199 ASP A N 1
ATOM 1405 C CA . ASP A 1 218 ? -42.074 -24.538 -22.428 1.00 21.28 199 ASP A CA 1
ATOM 1406 C C . ASP A 1 218 ? -41.410 -23.218 -22.784 1.00 21.16 199 ASP A C 1
ATOM 1407 O O . ASP A 1 218 ? -40.212 -23.238 -23.047 1.00 23.03 199 ASP A O 1
ATOM 1412 N N . THR A 1 219 ? -42.105 -22.090 -22.729 1.00 22.66 200 THR A N 1
ATOM 1413 C CA . THR A 1 219 ? -41.467 -20.804 -23.059 1.00 21.89 200 THR A CA 1
ATOM 1414 C C . THR A 1 219 ? -41.453 -19.905 -21.819 1.00 21.29 200 THR A C 1
ATOM 1415 O O . THR A 1 219 ? -42.176 -20.205 -20.880 1.00 20.32 200 THR A O 1
ATOM 1419 N N . PRO A 1 220 ? -40.666 -18.805 -21.829 1.00 20.83 201 PRO A N 1
ATOM 1420 C CA . PRO A 1 220 ? -40.592 -17.893 -20.681 1.00 19.46 201 PRO A CA 1
ATOM 1421 C C . PRO A 1 220 ? -41.953 -17.314 -20.357 1.00 21.03 201 PRO A C 1
ATOM 1422 O O . PRO A 1 220 ? -42.777 -17.096 -21.273 1.00 22.07 201 PRO A O 1
ATOM 1426 N N . ASP A 1 221 ? -42.204 -17.071 -19.075 1.00 19.77 202 ASP A N 1
ATOM 1427 C CA . ASP A 1 221 ? -43.481 -16.495 -18.626 1.00 18.62 202 ASP A CA 1
ATOM 1428 C C . ASP A 1 221 ? -43.389 -15.025 -18.304 1.00 18.51 202 ASP A C 1
ATOM 1429 O O . ASP A 1 221 ? -44.333 -14.265 -18.557 1.00 18.92 202 ASP A O 1
ATOM 1434 N N . ASN A 1 222 ? -42.248 -14.600 -17.769 1.00 19.70 203 ASN A N 1
ATOM 1435 C CA . ASN A 1 222 ? -42.063 -13.187 -17.448 1.00 19.75 203 ASN A CA 1
ATOM 1436 C C . ASN A 1 222 ? -43.085 -12.614 -16.519 1.00 19.29 203 ASN A C 1
ATOM 1437 O O . ASN A 1 222 ? -43.488 -11.444 -16.649 1.00 19.49 203 ASN A O 1
ATOM 1442 N N . HIS A 1 223 ? -43.462 -13.391 -15.486 1.00 18.19 204 HIS A N 1
ATOM 1443 C CA . HIS A 1 223 ? -44.387 -12.847 -14.500 1.00 16.56 204 HIS A CA 1
ATOM 1444 C C . HIS A 1 223 ? -43.661 -11.926 -13.544 1.00 18.66 204 HIS A C 1
ATOM 1445 O O . HIS A 1 223 ? -42.442 -12.060 -13.322 1.00 19.60 204 HIS A O 1
ATOM 1452 N N . LEU A 1 224 ? -44.412 -11.020 -12.935 1.00 17.45 205 LEU A N 1
ATOM 1453 C CA . LEU A 1 224 ? -43.865 -10.101 -11.859 1.00 18.70 205 LEU A CA 1
ATOM 1454 C C . LEU A 1 224 ? -44.701 -10.249 -10.617 1.00 18.46 205 LEU A C 1
ATOM 1455 O O . LEU A 1 224 ? -45.919 -9.939 -10.619 1.00 19.23 205 LEU A O 1
ATOM 1460 N N . ILE A 1 225 ? -44.086 -10.750 -9.545 1.00 18.71 206 ILE A N 1
ATOM 1461 C CA . ILE A 1 225 ? -44.766 -10.844 -8.258 1.00 17.40 206 ILE A CA 1
ATOM 1462 C C . ILE A 1 225 ? -43.998 -9.911 -7.332 1.00 19.17 206 ILE A C 1
ATOM 1463 O O . ILE A 1 225 ? -42.873 -10.244 -6.856 1.00 16.82 206 ILE A O 1
ATOM 1468 N N . ALA A 1 226 ? -44.559 -8.731 -7.078 1.00 16.85 207 ALA A N 1
ATOM 1469 C CA . ALA A 1 226 ? -43.691 -7.697 -6.450 1.00 18.10 207 ALA A CA 1
ATOM 1470 C C . ALA A 1 226 ? -44.514 -6.808 -5.525 1.00 18.35 207 ALA A C 1
ATOM 1471 O O . ALA A 1 226 ? -45.742 -6.661 -5.745 1.00 20.20 207 ALA A O 1
ATOM 1473 N N . ASN A 1 227 ? -43.868 -6.286 -4.488 1.00 19.77 208 ASN A N 1
ATOM 1474 C CA . ASN A 1 227 ? -44.467 -5.280 -3.596 1.00 20.60 208 ASN A CA 1
ATOM 1475 C C . ASN A 1 227 ? -45.699 -5.861 -2.870 1.00 22.35 208 ASN A C 1
ATOM 1476 O O . ASN A 1 227 ? -46.656 -5.123 -2.605 1.00 23.59 208 ASN A O 1
ATOM 1481 N N . ASN A 1 228 ? -45.708 -7.157 -2.556 1.00 18.07 209 ASN A N 1
ATOM 1482 C CA . ASN A 1 228 ? -46.823 -7.727 -1.785 1.00 18.26 209 ASN A CA 1
ATOM 1483 C C . ASN A 1 228 ? -46.436 -7.925 -0.360 1.00 19.10 209 ASN A C 1
ATOM 1484 O O . ASN A 1 228 ? -45.232 -8.013 -0.051 1.00 20.68 209 ASN A O 1
ATOM 1489 N N . ILE A 1 229 ? -47.448 -7.988 0.519 1.00 19.48 210 ILE A N 1
ATOM 1490 C CA . ILE A 1 229 ? -47.255 -8.420 1.883 1.00 19.79 210 ILE A CA 1
ATOM 1491 C C . ILE A 1 229 ? -47.779 -9.865 2.039 1.00 19.04 210 ILE A C 1
ATOM 1492 O O . ILE A 1 229 ? -48.925 -10.152 1.579 1.00 19.79 210 ILE A O 1
ATOM 1497 N N . PHE A 1 230 ? -46.963 -10.759 2.662 1.00 18.40 211 PHE A N 1
ATOM 1498 C CA . PHE A 1 230 ? -47.410 -12.110 2.968 1.00 18.45 211 PHE A CA 1
ATOM 1499 C C . PHE A 1 230 ? -47.241 -12.248 4.469 1.00 18.52 211 PHE A C 1
ATOM 1500 O O . PHE A 1 230 ? -46.157 -11.959 4.978 1.00 18.30 211 PHE A O 1
ATOM 1508 N N . MET A 1 231 ? -48.274 -12.720 5.165 1.00 18.86 212 MET A N 1
ATOM 1509 C CA . MET A 1 231 ? -48.232 -12.890 6.598 1.00 20.01 212 MET A CA 1
ATOM 1510 C C . MET A 1 231 ? -48.898 -14.167 7.044 1.00 18.74 212 MET A C 1
ATOM 1511 O O . MET A 1 231 ? -49.937 -14.569 6.475 1.00 18.87 212 MET A O 1
ATOM 1516 N N . ASP A 1 232 ? -48.310 -14.772 8.073 1.00 18.60 213 ASP A N 1
ATOM 1517 C CA . ASP A 1 232 ? -48.986 -15.789 8.878 1.00 18.23 213 ASP A CA 1
ATOM 1518 C C . ASP A 1 232 ? -49.508 -17.007 8.181 1.00 18.73 213 ASP A C 1
ATOM 1519 O O . ASP A 1 232 ? -50.497 -17.563 8.568 1.00 20.10 213 ASP A O 1
ATOM 1524 N N . GLN A 1 233 ? -48.789 -17.467 7.179 1.00 18.01 214 GLN A N 1
ATOM 1525 C CA . GLN A 1 233 ? -49.049 -18.789 6.640 1.00 17.45 214 GLN A CA 1
ATOM 1526 C C . GLN A 1 233 ? -48.493 -19.815 7.654 1.00 18.74 214 GLN A C 1
ATOM 1527 O O . GLN A 1 233 ? -47.331 -19.734 8.110 1.00 17.49 214 GLN A O 1
ATOM 1533 N N . LYS A 1 234 ? -49.280 -20.836 7.959 1.00 19.02 215 LYS A N 1
ATOM 1534 C CA . LYS A 1 234 ? -48.800 -21.915 8.849 1.00 21.97 215 LYS A CA 1
ATOM 1535 C C . LYS A 1 234 ? -49.616 -23.181 8.783 1.00 20.08 215 LYS A C 1
ATOM 1536 O O . LYS A 1 234 ? -50.799 -23.118 8.493 1.00 21.18 215 LYS A O 1
ATOM 1542 N N . PRO A 1 235 ? -48.970 -24.332 9.021 1.00 19.90 216 PRO A N 1
ATOM 1543 C CA . PRO A 1 235 ? -49.588 -25.614 8.787 1.00 19.15 216 PRO A CA 1
ATOM 1544 C C . PRO A 1 235 ? -50.156 -26.225 10.091 1.00 20.28 216 PRO A C 1
ATOM 1545 O O . PRO A 1 235 ? -49.904 -25.730 11.200 1.00 21.60 216 PRO A O 1
ATOM 1549 N N . ASN A 1 236 ? -50.865 -27.314 9.925 1.00 19.30 217 ASN A N 1
ATOM 1550 C CA . ASN A 1 236 ? -51.306 -28.105 11.052 1.00 20.94 217 ASN A CA 1
ATOM 1551 C C . ASN A 1 236 ? -52.152 -27.304 12.020 1.00 23.15 217 ASN A C 1
ATOM 1552 O O . ASN A 1 236 ? -52.044 -27.458 13.236 1.00 22.63 217 ASN A O 1
ATOM 1557 N N . GLN A 1 237 ? -53.038 -26.471 11.487 1.00 20.68 218 GLN A N 1
ATOM 1558 C CA . GLN A 1 237 ? -54.039 -25.807 12.307 1.00 21.23 218 GLN A CA 1
ATOM 1559 C C . GLN A 1 237 ? -55.348 -26.564 12.387 1.00 22.92 218 GLN A C 1
ATOM 1560 O O . GLN A 1 237 ? -56.257 -26.161 13.140 1.00 24.42 218 GLN A O 1
ATOM 1566 N N . PHE A 1 238 ? -55.467 -27.624 11.599 1.00 23.42 219 PHE A N 1
ATOM 1567 C CA . PHE A 1 238 ? -56.660 -28.456 11.563 1.00 24.17 219 PHE A CA 1
ATOM 1568 C C . PHE A 1 238 ? -56.340 -29.909 11.739 1.00 24.15 219 PHE A C 1
ATOM 1569 O O . PHE A 1 238 ? -56.933 -30.740 11.073 1.00 23.29 219 PHE A O 1
ATOM 1577 N N . ASN A 1 239 ? -55.330 -30.204 12.582 1.00 23.37 220 ASN A N 1
ATOM 1578 C CA . ASN A 1 239 ? -54.934 -31.574 12.939 1.00 23.71 220 ASN A CA 1
ATOM 1579 C C . ASN A 1 239 ? -54.414 -32.435 11.816 1.00 23.32 220 ASN A C 1
ATOM 1580 O O . ASN A 1 239 ? -54.427 -33.641 11.925 1.00 25.55 220 ASN A O 1
ATOM 1585 N N . GLU A 1 240 ? -53.985 -31.812 10.722 1.00 20.92 221 GLU A N 1
ATOM 1586 C CA . GLU A 1 240 ? -53.543 -32.548 9.578 1.00 20.52 221 GLU A CA 1
ATOM 1587 C C . GLU A 1 240 ? -52.423 -33.518 9.903 1.00 20.07 221 GLU A C 1
ATOM 1588 O O . GLU A 1 240 ? -52.317 -34.603 9.285 1.00 23.62 221 GLU A O 1
ATOM 1594 N N . PHE A 1 241 ? -51.520 -33.086 10.781 1.00 22.06 222 PHE A N 1
ATOM 1595 C CA . PHE A 1 241 ? -50.308 -33.858 11.071 1.00 21.74 222 PHE A CA 1
ATOM 1596 C C . PHE A 1 241 ? -50.571 -35.032 12.039 1.00 25.56 222 PHE A C 1
ATOM 1597 O O . PHE A 1 241 ? -49.647 -35.810 12.328 1.00 25.11 222 PHE A O 1
ATOM 1605 N N . ASP A 1 242 ? -51.801 -35.149 12.550 1.00 28.90 223 ASP A N 1
ATOM 1606 C CA . ASP A 1 242 ? -52.154 -36.247 13.468 1.00 29.51 223 ASP A CA 1
ATOM 1607 C C . ASP A 1 242 ? -52.178 -37.583 12.793 1.00 31.88 223 ASP A C 1
ATOM 1608 O O . ASP A 1 242 ? -52.043 -38.613 13.459 1.00 31.16 223 ASP A O 1
ATOM 1613 N N . ILE A 1 243 ? -52.352 -37.593 11.473 1.00 28.09 224 ILE A N 1
ATOM 1614 C CA . ILE A 1 243 ? -52.213 -38.804 10.708 1.00 28.96 224 ILE A CA 1
ATOM 1615 C C . ILE A 1 243 ? -50.725 -39.022 10.409 1.00 31.24 224 ILE A C 1
ATOM 1616 O O . ILE A 1 243 ? -50.187 -38.550 9.394 1.00 29.10 224 ILE A O 1
ATOM 1621 N N . LYS A 1 244 ? -50.064 -39.715 11.336 1.00 27.88 225 LYS A N 1
ATOM 1622 C CA . LYS A 1 244 ? -48.613 -39.843 11.348 1.00 28.73 225 LYS A CA 1
ATOM 1623 C C . LYS A 1 244 ? -48.030 -40.444 10.059 1.00 27.12 225 LYS A C 1
ATOM 1624 O O . LYS A 1 244 ? -46.976 -39.981 9.581 1.00 26.86 225 LYS A O 1
ATOM 1626 N N . GLU A 1 245 ? -48.728 -41.407 9.436 1.00 28.56 226 GLU A N 1
ATOM 1627 C CA . GLU A 1 245 ? -48.198 -42.144 8.246 1.00 30.20 226 GLU A CA 1
ATOM 1628 C C . GLU A 1 245 ? -48.131 -41.214 7.059 1.00 29.81 226 GLU A C 1
ATOM 1629 O O . GLU A 1 245 ? -47.353 -41.445 6.132 1.00 27.74 226 GLU A O 1
ATOM 1635 N N . ALA A 1 246 ? -48.993 -40.195 7.091 1.00 27.59 227 ALA A N 1
ATOM 1636 C CA . ALA A 1 246 ? -49.162 -39.275 5.966 1.00 27.03 227 ALA A CA 1
ATOM 1637 C C . ALA A 1 246 ? -48.378 -37.965 6.111 1.00 24.76 227 ALA A C 1
ATOM 1638 O O . ALA A 1 246 ? -48.434 -37.118 5.210 1.00 21.74 227 ALA A O 1
ATOM 1640 N N . ILE A 1 247 ? -47.581 -37.839 7.177 1.00 22.00 228 ILE A N 1
ATOM 1641 C CA . ILE A 1 247 ? -46.956 -36.539 7.494 1.00 22.16 228 ILE A CA 1
ATOM 1642 C C . ILE A 1 247 ? -46.032 -35.941 6.426 1.00 21.66 228 ILE A C 1
ATOM 1643 O O . ILE A 1 247 ? -46.005 -34.714 6.292 1.00 21.59 228 ILE A O 1
ATOM 1648 N N . ARG A 1 248 ? -45.266 -36.774 5.705 1.00 20.24 229 ARG A N 1
ATOM 1649 C CA . ARG A 1 248 ? -44.242 -36.229 4.810 1.00 19.68 229 ARG A CA 1
ATOM 1650 C C . ARG A 1 248 ? -44.874 -35.502 3.634 1.00 20.88 229 ARG A C 1
ATOM 1651 O O . ARG A 1 248 ? -44.296 -34.564 3.108 1.00 20.80 229 ARG A O 1
ATOM 1659 N N . TYR A 1 249 ? -46.026 -35.970 3.182 1.00 20.23 230 TYR A N 1
ATOM 1660 C CA . TYR A 1 249 ? -46.736 -35.242 2.136 1.00 21.86 230 TYR A CA 1
ATOM 1661 C C . TYR A 1 249 ? -47.764 -34.246 2.689 1.00 21.46 230 TYR A C 1
ATOM 1662 O O . TYR A 1 249 ? -47.879 -33.134 2.133 1.00 22.56 230 TYR A O 1
ATOM 1671 N N . ASN A 1 250 ? -48.534 -34.602 3.730 1.00 20.88 231 ASN A N 1
ATOM 1672 C CA . ASN A 1 250 ? -49.391 -33.574 4.338 1.00 21.01 231 ASN A CA 1
ATOM 1673 C C . ASN A 1 250 ? -48.635 -32.323 4.861 1.00 20.62 231 ASN A C 1
ATOM 1674 O O . ASN A 1 250 ? -49.221 -31.281 4.952 1.00 20.98 231 ASN A O 1
ATOM 1679 N N . GLY A 1 251 ? -47.368 -32.468 5.237 1.00 19.19 232 GLY A N 1
ATOM 1680 C CA . GLY A 1 251 ? -46.563 -31.362 5.777 1.00 19.94 232 GLY A CA 1
ATOM 1681 C C . GLY A 1 251 ? -45.798 -30.676 4.659 1.00 19.43 232 GLY A C 1
ATOM 1682 O O . GLY A 1 251 ? -44.981 -29.776 4.913 1.00 19.69 232 GLY A O 1
ATOM 1683 N N . ASN A 1 252 ? -46.088 -31.089 3.427 1.00 18.18 233 ASN A N 1
ATOM 1684 C CA . ASN A 1 252 ? -45.501 -30.495 2.200 1.00 18.35 233 ASN A CA 1
ATOM 1685 C C . ASN A 1 252 ? -46.579 -29.754 1.428 1.00 18.41 233 ASN A C 1
ATOM 1686 O O . ASN A 1 252 ? -47.768 -30.030 1.637 1.00 19.50 233 ASN A O 1
ATOM 1691 N N . SER A 1 253 ? -46.156 -28.829 0.547 1.00 17.84 234 SER A N 1
ATOM 1692 C CA . SER A 1 253 ? -47.065 -27.985 -0.243 1.00 17.09 234 SER A CA 1
ATOM 1693 C C . SER A 1 253 ? -47.778 -26.901 0.592 1.00 16.62 234 SER A C 1
ATOM 1694 O O . SER A 1 253 ? -48.981 -26.717 0.472 1.00 16.69 234 SER A O 1
ATOM 1697 N N . TRP A 1 254 ? -47.001 -26.127 1.340 1.00 15.79 235 TRP A N 1
ATOM 1698 C CA . TRP A 1 254 ? -47.530 -24.936 2.032 1.00 16.93 235 TRP A CA 1
ATOM 1699 C C . TRP A 1 254 ? -46.623 -23.769 1.678 1.00 16.15 235 TRP A C 1
ATOM 1700 O O . TRP A 1 254 ? -46.321 -22.906 2.520 1.00 15.70 235 TRP A O 1
ATOM 1711 N N . GLU A 1 255 ? -46.166 -23.713 0.424 1.00 14.72 236 GLU A N 1
ATOM 1712 C CA . GLU A 1 255 ? -45.236 -22.583 0.078 1.00 15.29 236 GLU A CA 1
ATOM 1713 C C . GLU A 1 255 ? -46.007 -21.260 -0.021 1.00 15.08 236 GLU A C 1
ATOM 1714 O O . GLU A 1 255 ? -47.219 -21.257 -0.261 1.00 16.14 236 GLU A O 1
ATOM 1720 N N . ALA A 1 256 ? -45.280 -20.145 0.052 1.00 16.03 237 ALA A N 1
ATOM 1721 C CA . ALA A 1 256 ? -45.891 -18.821 -0.275 1.00 16.90 237 ALA A CA 1
ATOM 1722 C C . ALA A 1 256 ? -46.045 -18.689 -1.793 1.00 15.28 237 ALA A C 1
ATOM 1723 O O . ALA A 1 256 ? -47.083 -18.173 -2.284 1.00 16.71 237 ALA A O 1
ATOM 1725 N N . ILE A 1 257 ? -45.050 -19.196 -2.533 1.00 15.67 238 ILE A N 1
ATOM 1726 C CA . ILE A 1 257 ? -45.150 -19.223 -3.989 1.00 14.44 238 ILE A CA 1
ATOM 1727 C C . ILE A 1 257 ? -44.319 -20.387 -4.522 1.00 16.25 238 ILE A C 1
ATOM 1728 O O . ILE A 1 257 ? -43.225 -20.746 -3.965 1.00 16.58 238 ILE A O 1
ATOM 1733 N N . ARG A 1 258 ? -44.872 -20.977 -5.559 1.00 15.92 239 ARG A N 1
ATOM 1734 C CA . ARG A 1 258 ? -44.155 -22.071 -6.280 1.00 15.94 239 ARG A CA 1
ATOM 1735 C C . ARG A 1 258 ? -44.090 -21.604 -7.718 1.00 16.14 239 ARG A C 1
ATOM 1736 O O . ARG A 1 258 ? -45.153 -21.346 -8.334 1.00 17.15 239 ARG A O 1
ATOM 1744 N N . ILE A 1 259 ? -42.882 -21.473 -8.278 1.00 16.22 240 ILE A N 1
ATOM 1745 C CA . ILE A 1 259 ? -42.771 -20.998 -9.660 1.00 16.31 240 ILE A CA 1
ATOM 1746 C C . ILE A 1 259 ? -42.362 -22.186 -10.554 1.00 17.77 240 ILE A C 1
ATOM 1747 O O . ILE A 1 259 ? -41.199 -22.534 -10.622 1.00 16.30 240 ILE A O 1
ATOM 1752 N N . GLY A 1 260 ? -43.342 -22.787 -11.215 1.00 17.58 241 GLY A N 1
ATOM 1753 C CA . GLY A 1 260 ? -43.063 -23.937 -12.110 1.00 18.21 241 GLY A CA 1
ATOM 1754 C C . GLY A 1 260 ? -43.405 -25.203 -11.350 1.00 18.79 241 GLY A C 1
ATOM 1755 O O . GLY A 1 260 ? -43.938 -25.169 -10.235 1.00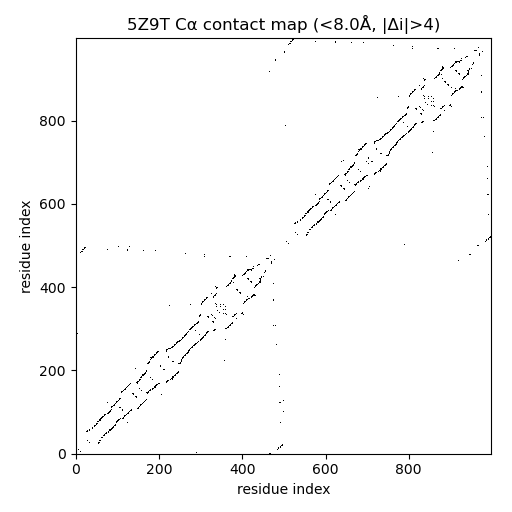 16.37 241 GLY A O 1
ATOM 1756 N N . ASP A 1 261 ? -43.046 -26.352 -11.944 1.00 18.77 242 ASP A N 1
ATOM 1757 C CA . ASP A 1 261 ? -43.277 -27.624 -11.276 1.00 20.04 242 ASP A CA 1
ATOM 1758 C C . ASP A 1 261 ? -42.301 -28.626 -11.881 1.00 19.13 242 ASP A C 1
ATOM 1759 O O . ASP A 1 261 ? -41.544 -28.262 -12.779 1.00 17.39 242 ASP A O 1
ATOM 1764 N N . SER A 1 262 ? -42.256 -29.830 -11.337 1.00 18.99 243 SER A N 1
ATOM 1765 C CA . SER A 1 262 ? -41.197 -30.768 -11.775 1.00 19.50 243 SER A CA 1
ATOM 1766 C C . SER A 1 262 ? -41.245 -30.998 -13.292 1.00 18.62 243 SER A C 1
ATOM 1767 O O . SER A 1 262 ? -40.200 -30.991 -13.946 1.00 19.50 243 SER A O 1
ATOM 1770 N N . LYS A 1 263 ? -42.456 -31.156 -13.863 1.00 18.33 244 LYS A N 1
ATOM 1771 C CA . LYS A 1 263 ? -42.521 -31.432 -15.329 1.00 20.50 244 LYS A CA 1
ATOM 1772 C C . LYS A 1 263 ? -42.012 -30.264 -16.178 1.00 19.98 244 LYS A C 1
ATOM 1773 O O . LYS A 1 263 ? -41.418 -30.474 -17.245 1.00 19.32 244 LYS A O 1
ATOM 1775 N N A SER A 1 264 ? -42.248 -29.037 -15.708 0.50 17.27 245 SER A N 1
ATOM 1776 N N B SER A 1 264 ? -42.232 -29.035 -15.704 0.50 19.95 245 SER A N 1
ATOM 1777 C CA A SER A 1 264 ? -41.857 -27.852 -16.469 0.50 17.33 245 SER A CA 1
ATOM 1778 C CA B SER A 1 264 ? -41.845 -27.845 -16.464 0.50 21.78 245 SER A CA 1
ATOM 1779 C C A SER A 1 264 ? -40.495 -27.307 -16.064 0.50 17.40 245 SER A C 1
ATOM 1780 C C B SER A 1 264 ? -40.462 -27.332 -16.096 0.50 19.99 245 SER A C 1
ATOM 1781 O O A SER A 1 264 ? -40.075 -26.267 -16.585 0.50 16.39 245 SER A O 1
ATOM 1782 O O B SER A 1 264 ? -39.999 -26.341 -16.660 0.50 18.50 245 SER A O 1
ATOM 1787 N N . SER A 1 265 ? -39.808 -28.005 -15.160 1.00 17.75 246 SER A N 1
ATOM 1788 C CA . SER A 1 265 ? -38.676 -27.410 -14.476 1.00 19.33 246 SER A CA 1
ATOM 1789 C C . SER A 1 265 ? -37.417 -27.208 -15.279 1.00 21.46 246 SER A C 1
ATOM 1790 O O . SER A 1 265 ? -36.582 -26.396 -14.918 1.00 20.54 246 SER A O 1
ATOM 1793 N N . GLN A 1 266 ? -37.290 -27.947 -16.397 1.00 20.51 247 GLN A N 1
ATOM 1794 C CA . GLN A 1 266 ? -36.125 -27.840 -17.234 1.00 22.06 247 GLN A CA 1
ATOM 1795 C C . GLN A 1 266 ? -36.328 -26.759 -18.304 1.00 22.15 247 GLN A C 1
ATOM 1796 O O . GLN A 1 266 ? -35.472 -26.541 -19.153 1.00 26.27 247 GLN A O 1
ATOM 1802 N N . TRP A 1 267 ? -37.385 -25.938 -18.177 1.00 19.34 248 TRP A N 1
ATOM 1803 C CA . TRP A 1 267 ? -37.554 -24.765 -19.041 1.00 18.64 248 TRP A CA 1
ATOM 1804 C C . TRP A 1 267 ? -37.472 -23.475 -18.265 1.00 18.52 248 TRP A C 1
ATOM 1805 O O . TRP A 1 267 ? -37.714 -23.477 -17.024 1.00 20.13 248 TRP A O 1
ATOM 1816 N N . ASP A 1 268 ? -37.197 -22.370 -18.953 1.00 20.55 249 ASP A N 1
ATOM 1817 C CA . ASP A 1 268 ? -37.191 -21.061 -18.269 1.00 19.76 249 ASP A CA 1
ATOM 1818 C C . ASP A 1 268 ? -38.573 -20.508 -17.998 1.00 20.51 249 ASP A C 1
ATOM 1819 O O . ASP A 1 268 ? -39.460 -20.561 -18.846 1.00 19.65 249 ASP A O 1
ATOM 1824 N N . SER A 1 269 ? -38.757 -19.926 -16.803 1.00 18.83 250 SER A N 1
ATOM 1825 C CA . SER A 1 269 ? -39.881 -19.074 -16.541 1.00 17.73 250 SER A CA 1
ATOM 1826 C C . SER A 1 269 ? -39.486 -17.579 -16.687 1.00 20.04 250 SER A C 1
ATOM 1827 O O . SER A 1 269 ? -40.313 -16.774 -17.120 1.00 18.10 250 SER A O 1
ATOM 1830 N N . SER A 1 270 ? -38.239 -17.216 -16.308 1.00 17.48 251 SER A N 1
ATOM 1831 C CA . SER A 1 270 ? -37.820 -15.818 -16.330 1.00 20.08 251 SER A CA 1
ATOM 1832 C C . SER A 1 270 ? -38.806 -14.927 -15.535 1.00 17.81 251 SER A C 1
ATOM 1833 O O . SER A 1 270 ? -39.144 -13.834 -15.963 1.00 19.65 251 SER A O 1
ATOM 1836 N N . SER A 1 271 ? -39.293 -15.411 -14.383 1.00 16.66 252 SER A N 1
ATOM 1837 C CA . SER A 1 271 ? -40.234 -14.665 -13.567 1.00 15.27 252 SER A CA 1
ATOM 1838 C C . SER A 1 271 ? -39.497 -14.002 -12.412 1.00 18.03 252 SER A C 1
ATOM 1839 O O . SER A 1 271 ? -38.354 -14.376 -12.077 1.00 20.25 252 SER A O 1
ATOM 1842 N N . LYS A 1 272 ? -40.163 -13.026 -11.790 1.00 18.10 253 LYS A N 1
ATOM 1843 C CA . LYS A 1 272 ? -39.486 -12.209 -10.763 1.00 17.62 253 LYS A CA 1
ATOM 1844 C C . LYS A 1 272 ? -40.334 -12.239 -9.526 1.00 18.66 253 LYS A C 1
ATOM 1845 O O . LYS A 1 272 ? -41.546 -12.059 -9.604 1.00 20.42 253 LYS A O 1
ATOM 1851 N N . PHE A 1 273 ? -39.708 -12.516 -8.388 1.00 16.32 254 PHE A N 1
ATOM 1852 C CA . PHE A 1 273 ? -40.337 -12.436 -7.097 1.00 17.66 254 PHE A CA 1
ATOM 1853 C C . PHE A 1 273 ? 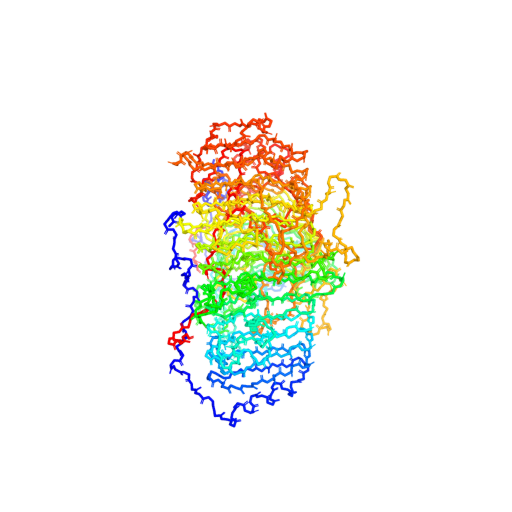-39.471 -11.419 -6.314 1.00 17.75 254 PHE A C 1
ATOM 1854 O O . PHE A 1 273 ? -38.353 -11.762 -5.838 1.00 16.53 254 PHE A O 1
ATOM 1862 N N . VAL A 1 274 ? -39.923 -10.143 -6.321 1.00 17.86 255 VAL A N 1
ATOM 1863 C CA . VAL A 1 274 ? -39.041 -9.044 -5.935 1.00 17.49 255 VAL A CA 1
ATOM 1864 C C . VAL A 1 274 ? -39.740 -8.071 -4.976 1.00 17.50 255 VAL A C 1
ATOM 1865 O O . VAL A 1 274 ? -40.937 -7.799 -5.130 1.00 17.20 255 VAL A O 1
ATOM 1869 N N . ASN A 1 275 ? -38.973 -7.507 -4.034 1.00 17.58 256 ASN A N 1
ATOM 1870 C CA . ASN A 1 275 ? -39.473 -6.400 -3.182 1.00 18.24 256 ASN A CA 1
ATOM 1871 C C . ASN A 1 275 ? -40.696 -6.738 -2.349 1.00 18.61 256 ASN A C 1
ATOM 1872 O O . ASN A 1 275 ? -41.536 -5.852 -2.067 1.00 18.98 256 ASN A O 1
ATOM 1877 N N . ASN A 1 276 ? -40.849 -8.000 -1.965 1.00 17.25 257 ASN A N 1
ATOM 1878 C CA . ASN A 1 276 ? -42.019 -8.385 -1.171 1.00 18.17 257 ASN A CA 1
ATOM 1879 C C . ASN A 1 276 ? -41.627 -8.372 0.294 1.00 17.92 257 ASN A C 1
ATOM 1880 O O . ASN A 1 276 ? -40.422 -8.473 0.644 1.00 17.77 257 ASN A O 1
ATOM 1885 N N . LEU A 1 277 ? -42.643 -8.289 1.143 1.00 19.23 258 LEU A N 1
ATOM 1886 C CA . LEU A 1 277 ? -42.466 -8.344 2.601 1.00 18.20 258 LEU A CA 1
ATOM 1887 C C . LEU A 1 277 ? -43.174 -9.567 3.107 1.00 17.47 258 LEU A C 1
ATOM 1888 O O . LEU A 1 277 ? -44.366 -9.725 2.806 1.00 18.62 258 LEU A O 1
ATOM 1893 N N . MET A 1 278 ? -42.444 -10.426 3.830 1.00 16.97 259 MET A N 1
ATOM 1894 C CA . MET A 1 278 ? -42.924 -11.667 4.322 1.00 16.91 259 MET A CA 1
ATOM 1895 C C . MET A 1 278 ? -42.685 -11.695 5.837 1.00 18.56 259 MET A C 1
ATOM 1896 O O . MET A 1 278 ? -41.544 -11.549 6.318 1.00 18.97 259 MET A O 1
ATOM 1901 N N . ILE A 1 279 ? -43.766 -11.913 6.580 1.00 19.29 260 ILE A N 1
ATOM 1902 C CA . ILE A 1 279 ? -43.748 -11.889 8.042 1.00 19.14 260 ILE A CA 1
ATOM 1903 C C . ILE A 1 279 ? -44.391 -13.156 8.552 1.00 17.65 260 ILE A C 1
ATOM 1904 O O . ILE A 1 279 ? -45.546 -13.455 8.228 1.00 18.41 260 ILE A O 1
ATOM 1909 N N . ASP A 1 280 ? -43.653 -13.865 9.392 1.00 17.13 261 ASP A N 1
ATOM 1910 C CA . ASP A 1 280 ? -44.144 -15.047 10.091 1.00 19.82 261 ASP A CA 1
ATOM 1911 C C . ASP A 1 280 ? -44.766 -16.059 9.086 1.00 19.37 261 ASP A C 1
ATOM 1912 O O . ASP A 1 280 ? -45.833 -16.651 9.304 1.00 18.63 261 ASP A O 1
ATOM 1917 N N . MET A 1 281 ? -44.034 -16.263 8.004 1.00 18.26 262 MET A N 1
ATOM 1918 C CA . MET A 1 281 ? -44.436 -17.257 7.008 1.00 17.01 262 MET A CA 1
ATOM 1919 C C . MET A 1 281 ? -43.745 -18.561 7.353 1.00 17.96 262 MET A C 1
ATOM 1920 O O . MET A 1 281 ? -42.541 -18.698 7.103 1.00 18.80 262 MET A O 1
ATOM 1925 N N . ASP A 1 282 ? -44.502 -19.511 7.906 1.00 17.18 263 ASP A N 1
ATOM 1926 C CA . ASP A 1 282 ? -43.928 -20.723 8.502 1.00 18.38 263 ASP A CA 1
ATOM 1927 C C . ASP A 1 282 ? -44.597 -21.933 7.864 1.00 18.18 263 ASP A C 1
ATOM 1928 O O . ASP A 1 282 ? -44.771 -22.971 8.519 1.00 19.33 263 ASP A O 1
ATOM 1933 N N . GLY A 1 283 ? -45.013 -21.808 6.612 1.00 17.93 264 GLY A N 1
ATOM 1934 C CA . GLY A 1 283 ? -45.808 -22.907 6.020 1.00 17.41 264 GLY A CA 1
ATOM 1935 C C . GLY A 1 283 ? -45.115 -24.267 5.998 1.00 18.27 264 GLY A C 1
ATOM 1936 O O . GLY A 1 283 ? -45.691 -25.280 6.440 1.00 18.53 264 GLY A O 1
ATOM 1937 N N . GLU A 1 284 ? -43.881 -24.309 5.502 1.00 17.15 265 GLU A N 1
ATOM 1938 C CA . GLU A 1 284 ? -43.134 -25.564 5.363 1.00 17.86 265 GLU A CA 1
ATOM 1939 C C . GLU A 1 284 ? -41.640 -25.252 5.161 1.00 17.96 265 GLU A C 1
ATOM 1940 O O . GLU A 1 284 ? -41.226 -24.094 5.171 1.00 18.06 265 GLU A O 1
ATOM 1946 N N . ARG A 1 285 ? -40.821 -26.261 4.851 1.00 17.45 266 ARG A N 1
ATOM 1947 C CA . ARG A 1 285 ? -39.419 -25.988 4.678 1.00 18.62 266 ARG A CA 1
ATOM 1948 C C . ARG A 1 285 ? -39.131 -24.985 3.543 1.00 17.51 266 ARG A C 1
ATOM 1949 O O . ARG A 1 285 ? -38.155 -24.212 3.628 1.00 17.66 266 ARG A O 1
ATOM 1957 N N . GLU A 1 286 ? -39.976 -24.984 2.503 1.00 16.65 267 GLU A N 1
ATOM 1958 C CA . GLU A 1 286 ? -39.821 -24.043 1.374 1.00 15.78 267 GLU A CA 1
ATOM 1959 C C . GLU A 1 286 ? -40.767 -22.882 1.507 1.00 16.45 267 GLU A C 1
ATOM 1960 O O . GLU A 1 286 ? -41.982 -23.068 1.448 1.00 17.46 267 GLU A O 1
ATOM 1966 N N . LEU A 1 287 ? -40.196 -21.696 1.686 1.00 14.96 268 LEU A N 1
ATOM 1967 C CA . LEU A 1 287 ? -40.965 -20.439 1.657 1.00 15.86 268 LEU A CA 1
ATOM 1968 C C . LEU A 1 287 ? -41.346 -20.102 0.230 1.00 15.74 268 LEU A C 1
ATOM 1969 O O . LEU A 1 287 ? -42.495 -19.770 -0.096 1.00 16.85 268 LEU A O 1
ATOM 1974 N N . ILE A 1 288 ? -40.349 -20.191 -0.639 1.00 15.69 269 ILE A N 1
ATOM 1975 C CA . ILE A 1 288 ? -40.497 -19.882 -2.057 1.00 14.69 269 ILE A CA 1
ATOM 1976 C C . ILE A 1 288 ? -39.895 -21.133 -2.697 1.00 16.11 269 ILE A C 1
ATOM 1977 O O . ILE A 1 288 ? -38.762 -21.486 -2.391 1.00 16.83 269 ILE A O 1
ATOM 1982 N N . SER A 1 289 ? -40.674 -21.823 -3.527 1.00 14.99 270 SER A N 1
ATOM 1983 C CA . SER A 1 289 ? -40.117 -23.032 -4.195 1.00 15.94 270 SER A CA 1
ATOM 1984 C C . SER A 1 289 ? -39.946 -22.744 -5.682 1.00 17.71 270 SER A C 1
ATOM 1985 O O . SER A 1 289 ? -40.931 -22.646 -6.401 1.00 17.03 270 SER A O 1
ATOM 1988 N N . ILE A 1 290 ? -38.709 -22.650 -6.144 1.00 15.52 271 ILE A N 1
ATOM 1989 C CA . ILE A 1 290 ? -38.466 -22.332 -7.538 1.00 16.82 271 ILE A CA 1
ATOM 1990 C C . ILE A 1 290 ? -38.261 -23.672 -8.249 1.00 16.56 271 ILE A C 1
ATOM 1991 O O . ILE A 1 290 ? -37.392 -24.474 -7.848 1.00 15.90 271 ILE A O 1
ATOM 1996 N N . LYS A 1 291 ? -39.103 -23.894 -9.244 1.00 16.98 272 LYS A N 1
ATOM 1997 C CA . LYS A 1 291 ? -39.110 -25.178 -9.980 1.00 16.14 272 LYS A CA 1
ATOM 1998 C C . LYS A 1 291 ? -39.127 -24.876 -11.486 1.00 17.31 272 LYS A C 1
ATOM 1999 O O . LYS A 1 291 ? -39.981 -25.402 -12.224 1.00 18.76 272 LYS A O 1
ATOM 2005 N N . SER A 1 292 ? -38.208 -24.026 -11.946 1.00 15.79 273 SER A N 1
ATOM 2006 C CA . SER A 1 292 ? -38.068 -23.623 -13.384 1.00 16.91 273 SER A CA 1
ATOM 2007 C C . SER A 1 292 ? -36.853 -22.736 -13.451 1.00 16.98 273 SER A C 1
ATOM 2008 O O . SER A 1 292 ? -36.216 -22.492 -12.431 1.00 17.48 273 SER A O 1
ATOM 2011 N N . GLY A 1 293 ? -36.491 -22.259 -14.625 1.00 17.01 274 GLY A N 1
ATOM 2012 C CA . GLY A 1 293 ? -35.203 -21.566 -14.777 1.00 16.49 274 GLY A CA 1
ATOM 2013 C C . GLY A 1 293 ? -35.273 -20.069 -14.976 1.00 18.01 274 GLY A C 1
ATOM 2014 O O . GLY A 1 293 ? -36.334 -19.547 -15.396 1.00 18.39 274 GLY A O 1
ATOM 2015 N N . ASP A 1 294 ? -34.116 -19.405 -14.779 1.00 17.42 275 ASP A N 1
ATOM 2016 C CA . ASP A 1 294 ? -33.882 -17.999 -15.134 1.00 18.35 275 ASP A CA 1
ATOM 2017 C C . ASP A 1 294 ? -34.743 -17.042 -14.287 1.00 18.06 275 ASP A C 1
ATOM 2018 O O . ASP A 1 294 ? -35.083 -15.933 -14.719 1.00 18.68 275 ASP A O 1
ATOM 2023 N N . ASN A 1 295 ? -35.122 -17.488 -13.112 1.00 15.53 276 ASN A N 1
ATOM 2024 C CA . ASN A 1 295 ? -35.905 -16.600 -12.215 1.00 15.78 276 ASN A CA 1
ATOM 2025 C C . ASN A 1 295 ? -35.080 -15.676 -11.355 1.00 17.21 276 ASN A C 1
ATOM 2026 O O . ASN A 1 295 ? -33.908 -15.986 -11.026 1.00 16.90 276 ASN A O 1
ATOM 2031 N N . THR A 1 296 ? -35.727 -14.601 -10.878 1.00 16.31 277 THR A N 1
ATOM 2032 C CA . THR A 1 296 ? -35.054 -13.609 -10.003 1.00 17.91 277 THR A CA 1
ATOM 2033 C C . THR A 1 296 ? -35.810 -13.615 -8.705 1.00 16.86 277 THR A C 1
ATOM 2034 O O . THR A 1 296 ? -37.049 -13.435 -8.706 1.00 17.76 277 THR A O 1
ATOM 2038 N N . ILE A 1 297 ? -35.118 -13.840 -7.587 1.00 15.48 278 ILE A N 1
ATOM 2039 C CA . ILE A 1 297 ? -35.799 -13.842 -6.260 1.00 15.21 278 ILE A CA 1
ATOM 2040 C C . ILE A 1 297 ? -34.964 -12.874 -5.409 1.00 17.73 278 ILE A C 1
ATOM 2041 O O . ILE A 1 297 ? -33.945 -13.293 -4.762 1.00 17.79 278 ILE A O 1
ATOM 2046 N N . SER A 1 298 ? -35.355 -11.576 -5.421 1.00 17.43 279 SER A N 1
ATOM 2047 C CA . SER A 1 298 ? -34.384 -10.538 -5.049 1.00 17.06 279 SER A CA 1
ATOM 2048 C C . SER A 1 298 ? -35.034 -9.397 -4.334 1.00 16.46 279 SER A C 1
ATOM 2049 O O . SER A 1 298 ? -36.183 -9.043 -4.625 1.00 17.01 279 SER A O 1
ATOM 2052 N N . GLY A 1 299 ? -34.279 -8.805 -3.391 1.00 17.31 280 GLY A N 1
ATOM 2053 C CA . GLY A 1 299 ? -34.766 -7.617 -2.665 1.00 16.75 280 GLY A CA 1
ATOM 2054 C C . GLY A 1 299 ? -35.960 -7.805 -1.747 1.00 18.50 280 GLY A C 1
ATOM 2055 O O . GLY A 1 299 ? -36.594 -6.802 -1.347 1.00 18.21 280 GLY A O 1
ATOM 2056 N N . ASN A 1 300 ? -36.287 -9.056 -1.382 1.00 17.12 281 ASN A N 1
ATOM 2057 C CA . ASN A 1 300 ? -37.404 -9.288 -0.455 1.00 16.44 281 ASN A CA 1
ATOM 2058 C C . ASN A 1 300 ? -36.953 -9.183 1.004 1.00 17.83 281 ASN A C 1
ATOM 2059 O O . ASN A 1 300 ? -35.794 -9.558 1.336 1.00 18.47 281 ASN A O 1
ATOM 2064 N N . THR A 1 301 ? -37.852 -8.740 1.906 1.00 16.68 282 THR A N 1
ATOM 2065 C CA . THR A 1 301 ? -37.565 -8.795 3.323 1.00 16.81 282 THR A CA 1
ATOM 2066 C C . THR A 1 301 ? -38.379 -9.943 3.880 1.00 17.89 282 THR A C 1
ATOM 2067 O O . THR A 1 301 ? -39.605 -10.014 3.643 1.00 19.36 282 THR A O 1
ATOM 2071 N N . ILE A 1 302 ? -37.696 -10.851 4.564 1.00 15.94 283 ILE A N 1
ATOM 2072 C CA . ILE A 1 302 ? -38.311 -12.079 5.039 1.00 16.90 283 ILE A CA 1
ATOM 2073 C C . ILE A 1 302 ? -38.066 -12.071 6.534 1.00 17.74 283 ILE A C 1
ATOM 2074 O O . ILE A 1 302 ? -36.935 -12.317 7.015 1.00 16.31 283 ILE A O 1
ATOM 2079 N N . PHE A 1 303 ? -39.129 -11.794 7.285 1.00 18.74 284 PHE A N 1
ATOM 2080 C CA . PHE A 1 303 ? -38.957 -11.520 8.731 1.00 18.48 284 PHE A CA 1
ATOM 2081 C C . PHE A 1 303 ? -39.604 -12.642 9.568 1.00 17.18 284 PHE A C 1
ATOM 2082 O O . PHE A 1 303 ? -40.756 -12.978 9.324 1.00 19.78 284 PHE A O 1
ATOM 2090 N N . GLN A 1 304 ? -38.841 -13.251 10.469 1.00 17.80 285 GLN A N 1
ATOM 2091 C CA . GLN A 1 304 ? -39.353 -14.276 11.396 1.00 19.67 285 GLN A CA 1
ATOM 2092 C C . GLN A 1 304 ? -40.130 -15.349 10.643 1.00 20.59 285 GLN A C 1
ATOM 2093 O O . GLN A 1 304 ? -41.191 -15.773 11.091 1.00 19.39 285 GLN A O 1
ATOM 2099 N N . SER A 1 305 ? -39.614 -15.772 9.481 1.00 18.14 286 SER A N 1
ATOM 2100 C CA . SER A 1 305 ? -40.320 -16.794 8.701 1.00 17.52 286 SER A CA 1
ATOM 2101 C C . SER A 1 305 ? -39.570 -18.137 8.787 1.00 16.46 286 SER A C 1
ATOM 2102 O O . SER A 1 305 ? -38.418 -18.241 8.346 1.00 17.16 286 SER A O 1
ATOM 2105 N N . ALA A 1 306 ? -40.211 -19.141 9.368 1.00 16.40 287 ALA A N 1
ATOM 2106 C CA . ALA A 1 306 ? -39.547 -20.434 9.539 1.00 17.70 287 ALA A CA 1
ATOM 2107 C C . ALA A 1 306 ? -39.720 -21.293 8.250 1.00 16.83 287 ALA A C 1
ATOM 2108 O O . ALA A 1 306 ? -40.404 -22.343 8.235 1.00 16.82 287 ALA A O 1
ATOM 2110 N N . ALA A 1 307 ? -39.056 -20.840 7.191 1.00 18.06 288 ALA A N 1
ATOM 2111 C CA . ALA A 1 307 ? -39.229 -21.402 5.848 1.00 15.82 288 ALA A CA 1
ATOM 2112 C C . ALA A 1 307 ? -38.116 -20.754 5.017 1.00 15.57 288 ALA A C 1
ATOM 2113 O O . ALA A 1 307 ? -37.818 -19.605 5.227 1.00 16.31 288 ALA A O 1
ATOM 2115 N N . LEU A 1 308 ? -37.522 -21.498 4.073 1.00 14.92 289 LEU A N 1
ATOM 2116 C CA . LEU A 1 308 ? -36.355 -21.006 3.333 1.00 15.07 289 LEU A CA 1
ATOM 2117 C C . LEU A 1 308 ? -36.669 -20.706 1.859 1.00 16.11 289 LEU A C 1
ATOM 2118 O O . LEU A 1 308 ? -37.544 -21.335 1.243 1.00 16.08 289 LEU A O 1
ATOM 2123 N N . ILE A 1 309 ? -35.884 -19.823 1.246 1.00 14.99 290 ILE A N 1
ATOM 2124 C CA . ILE A 1 309 ? -35.968 -19.701 -0.217 1.00 15.19 290 ILE A CA 1
ATOM 2125 C C . ILE A 1 309 ? -35.383 -21.010 -0.754 1.00 15.89 290 ILE A C 1
ATOM 2126 O O . ILE A 1 309 ? -34.282 -21.402 -0.310 1.00 16.33 290 ILE A O 1
ATOM 2131 N N . SER A 1 310 ? -36.093 -21.680 -1.649 1.00 14.37 291 SER A N 1
ATOM 2132 C CA . SER A 1 310 ? -35.634 -23.030 -2.033 1.00 15.72 291 SER A CA 1
ATOM 2133 C C . SER A 1 310 ? -35.522 -23.113 -3.563 1.00 16.90 291 SER A C 1
ATOM 2134 O O . SER A 1 310 ? -36.534 -23.062 -4.280 1.00 15.32 291 SER A O 1
ATOM 2137 N N . LEU A 1 311 ? -34.306 -23.299 -4.047 1.00 15.75 292 LEU A N 1
ATOM 2138 C CA . LEU A 1 311 ? -34.073 -23.502 -5.475 1.00 16.36 292 LEU A CA 1
ATOM 2139 C C . LEU A 1 311 ? -34.192 -25.019 -5.636 1.00 16.11 292 LEU A C 1
ATOM 2140 O O . LEU A 1 311 ? -33.257 -25.772 -5.339 1.00 17.67 292 LEU A O 1
ATOM 2145 N N . ARG A 1 312 ? -35.404 -25.450 -5.957 1.00 15.98 293 ARG A N 1
ATOM 2146 C CA . ARG A 1 312 ? -35.779 -26.857 -5.772 1.00 14.13 293 ARG A CA 1
ATOM 2147 C C . ARG A 1 312 ? -35.531 -27.665 -7.073 1.00 16.48 293 ARG A C 1
ATOM 2148 O O . ARG A 1 312 ? -34.914 -28.752 -7.014 1.00 16.42 293 ARG A O 1
ATOM 2156 N N . HIS A 1 313 ? -35.977 -27.104 -8.205 1.00 17.18 294 HIS A N 1
ATOM 2157 C CA . HIS A 1 313 ? -35.641 -27.656 -9.557 1.00 17.23 294 HIS A CA 1
ATOM 2158 C C . HIS A 1 313 ? -35.394 -26.523 -10.522 1.00 17.31 294 HIS A C 1
ATOM 2159 O O . HIS A 1 313 ? -35.914 -25.374 -10.337 1.00 17.17 294 HIS A O 1
ATOM 2166 N N . GLY A 1 314 ? -34.626 -26.792 -11.586 1.00 18.35 295 GLY A N 1
ATOM 2167 C CA . GLY A 1 314 ? -34.435 -25.763 -12.609 1.00 16.80 295 GLY A CA 1
ATOM 2168 C C . GLY A 1 314 ? -33.118 -25.052 -12.450 1.00 19.76 295 GLY A C 1
ATOM 2169 O O . GLY A 1 314 ? -32.485 -25.144 -11.399 1.00 19.02 295 GLY A O 1
ATOM 2170 N N . LYS A 1 315 ? -32.701 -24.340 -13.500 1.00 18.20 296 LYS A N 1
ATOM 2171 C CA . LYS A 1 315 ? -31.336 -23.859 -13.637 1.00 18.26 296 LYS A CA 1
ATOM 2172 C C . LYS A 1 315 ? -31.225 -22.332 -13.765 1.00 17.76 296 LYS A C 1
ATOM 2173 O O . LYS A 1 315 ? -32.118 -21.665 -14.308 1.00 17.19 296 LYS A O 1
ATOM 2179 N N . GLY A 1 316 ? -30.100 -21.782 -13.289 1.00 17.13 297 GLY A N 1
ATOM 2180 C CA . GLY A 1 316 ? -29.742 -20.406 -13.599 1.00 16.68 297 GLY A CA 1
ATOM 2181 C C . GLY A 1 316 ? -30.645 -19.409 -12.860 1.00 17.69 297 GLY A C 1
ATOM 2182 O O . GLY A 1 316 ? -31.035 -18.367 -13.432 1.00 18.48 297 GLY A O 1
ATOM 2183 N N . ASN A 1 317 ? -31.033 -19.733 -11.611 1.00 16.33 298 ASN A N 1
ATOM 2184 C CA . ASN A 1 317 ? -31.833 -18.751 -10.821 1.00 16.81 298 ASN A CA 1
ATOM 2185 C C . ASN A 1 317 ? -30.928 -17.869 -9.982 1.00 17.41 298 ASN A C 1
ATOM 2186 O O . ASN A 1 317 ? -29.837 -18.294 -9.602 1.00 18.99 298 ASN A O 1
ATOM 2191 N N . THR A 1 318 ? -31.385 -16.664 -9.650 1.00 18.09 299 THR A N 1
ATOM 2192 C CA . THR A 1 318 ? -30.511 -15.681 -8.996 1.00 17.87 299 THR A CA 1
ATOM 2193 C C . THR A 1 318 ? -31.266 -15.218 -7.744 1.00 18.31 299 THR A C 1
ATOM 2194 O O . THR A 1 318 ? -32.484 -14.894 -7.815 1.00 20.08 299 THR A O 1
ATOM 2198 N N . VAL A 1 319 ? -30.582 -15.266 -6.592 1.00 17.18 300 VAL A N 1
ATOM 2199 C CA . VAL A 1 319 ? -31.163 -14.869 -5.322 1.00 15.94 300 VAL A CA 1
ATOM 2200 C C . VAL A 1 319 ? -30.228 -13.760 -4.796 1.00 16.81 300 VAL A C 1
ATOM 2201 O O . VAL A 1 319 ? -29.056 -14.026 -4.471 1.00 16.34 300 VAL A O 1
ATOM 2205 N N . GLU A 1 320 ? -30.725 -12.525 -4.759 1.00 17.70 301 GLU A N 1
ATOM 2206 C CA . GLU A 1 320 ? -29.833 -11.402 -4.597 1.00 17.91 301 GLU A CA 1
ATOM 2207 C C . GLU A 1 320 ? -30.478 -10.304 -3.783 1.00 17.26 301 GLU A C 1
ATOM 2208 O O . GLU A 1 320 ? -31.678 -10.101 -3.877 1.00 15.90 301 GLU A O 1
ATOM 2214 N N . ASN A 1 321 ? -29.666 -9.621 -2.971 1.00 16.14 302 ASN A N 1
ATOM 2215 C CA . ASN A 1 321 ? -30.126 -8.418 -2.196 1.00 17.57 302 ASN A CA 1
ATOM 2216 C C . ASN A 1 321 ? -31.336 -8.642 -1.311 1.00 18.55 302 ASN A C 1
ATOM 2217 O O . ASN A 1 321 ? -32.068 -7.710 -1.013 1.00 20.25 302 ASN A O 1
ATOM 2222 N N . ASN A 1 322 ? -31.564 -9.876 -0.852 1.00 18.55 303 ASN A N 1
ATOM 2223 C CA . ASN A 1 322 ? -32.629 -10.086 0.094 1.00 16.87 303 ASN A CA 1
ATOM 2224 C C . ASN A 1 322 ? -32.182 -9.787 1.534 1.00 18.35 303 ASN A C 1
ATOM 2225 O O . ASN A 1 322 ? -31.000 -9.935 1.875 1.00 19.56 303 ASN A O 1
ATOM 2230 N N . MET A 1 323 ? -33.135 -9.402 2.377 1.00 19.02 304 MET A N 1
ATOM 2231 C CA . MET A 1 323 ? -32.860 -9.194 3.814 1.00 19.50 304 MET A CA 1
ATOM 2232 C C . MET A 1 323 ? -33.639 -10.231 4.556 1.00 17.93 304 MET A C 1
ATOM 2233 O O . MET A 1 323 ? -34.877 -10.151 4.646 1.00 19.81 304 MET A O 1
ATOM 2238 N N . ILE A 1 324 ? -32.938 -11.220 5.075 1.00 16.79 305 ILE A N 1
ATOM 2239 C CA . ILE A 1 324 ? -33.644 -12.314 5.732 1.00 17.33 305 ILE A CA 1
ATOM 2240 C C . ILE A 1 324 ? -33.338 -12.150 7.224 1.00 19.21 305 ILE A C 1
ATOM 2241 O O . ILE A 1 324 ? -32.206 -12.436 7.698 1.00 19.12 305 ILE A O 1
ATOM 2246 N N . LEU A 1 325 ? -34.352 -11.687 7.945 1.00 18.61 306 LEU A N 1
ATOM 2247 C CA . LEU A 1 325 ? -34.203 -11.309 9.356 1.00 19.13 306 LEU A CA 1
ATOM 2248 C C . LEU A 1 325 ? -34.954 -12.316 10.237 1.00 18.81 306 LEU A C 1
ATOM 2249 O O . LEU A 1 325 ? -36.176 -12.196 10.450 1.00 20.37 306 LEU A O 1
ATOM 2254 N N . GLY A 1 326 ? -34.248 -13.352 10.697 1.00 18.10 307 GLY A N 1
ATOM 2255 C CA . GLY A 1 326 ? -34.932 -14.407 11.453 1.00 17.85 307 GLY A CA 1
ATOM 2256 C C . GLY A 1 326 ? -35.379 -13.965 12.838 1.00 18.09 307 GLY A C 1
ATOM 2257 O O . GLY A 1 326 ? -36.278 -14.573 13.429 1.00 19.39 307 GLY A O 1
ATOM 2258 N N . ASN A 1 327 ? -34.695 -12.942 13.362 1.00 19.30 308 ASN A N 1
ATOM 2259 C CA . AS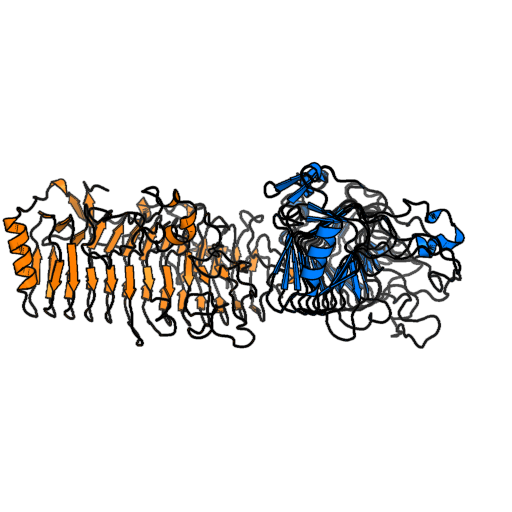N A 1 327 ? -35.044 -12.325 14.671 1.00 19.88 308 ASN A CA 1
ATOM 2260 C C . ASN A 1 327 ? -35.040 -13.339 15.806 1.00 20.94 308 ASN A C 1
ATOM 2261 O O . ASN A 1 327 ? -35.875 -13.318 16.721 1.00 20.92 308 ASN A O 1
ATOM 2266 N N . GLU A 1 328 ? -34.099 -14.273 15.702 1.00 20.67 309 GLU A N 1
ATOM 2267 C CA . GLU A 1 328 ? -33.908 -15.395 16.659 1.00 22.82 309 GLU A CA 1
ATOM 2268 C C . GLU A 1 328 ? -35.042 -16.405 16.752 1.00 23.63 309 GLU A C 1
ATOM 2269 O O . GLU A 1 328 ? -35.071 -17.236 17.647 1.00 24.34 309 GLU A O 1
ATOM 2275 N N . LYS A 1 329 ? -35.961 -16.382 15.805 1.00 22.75 310 LYS A N 1
ATOM 2276 C CA . LYS A 1 329 ? -37.055 -17.349 15.783 1.00 22.84 310 LYS A CA 1
ATOM 2277 C C . LYS A 1 329 ? -36.589 -18.747 15.375 1.00 22.83 310 LYS A C 1
ATOM 2278 O O . LYS A 1 329 ? -35.739 -18.894 14.452 1.00 22.40 310 LYS A O 1
ATOM 2284 N N . ARG A 1 330 ? -37.104 -19.785 16.058 1.00 21.82 311 ARG A N 1
ATOM 2285 C CA . ARG A 1 330 ? -36.681 -21.146 15.749 1.00 22.17 311 ARG A CA 1
ATOM 2286 C C . ARG A 1 330 ? -36.961 -21.491 14.264 1.00 22.88 311 ARG A C 1
ATOM 2287 O O . ARG A 1 330 ? -38.052 -21.179 13.732 1.00 20.05 311 ARG A O 1
ATOM 2289 N N . LEU A 1 331 ? -36.000 -22.181 13.657 1.00 20.83 312 LEU A N 1
ATOM 2290 C CA . LEU A 1 331 ? -36.179 -22.817 12.336 1.00 21.62 312 LEU A CA 1
ATOM 2291 C C . LEU A 1 331 ? -36.321 -21.810 11.182 1.00 20.67 312 LEU A C 1
ATOM 2292 O O . LEU A 1 331 ? -36.869 -22.142 10.137 1.00 21.05 312 LEU A O 1
ATOM 2297 N N . THR A 1 332 ? -35.782 -20.596 11.396 1.00 19.79 313 THR A N 1
ATOM 2298 C CA . THR A 1 332 ? -35.595 -19.598 10.380 1.00 18.83 313 THR A CA 1
ATOM 2299 C C . THR A 1 332 ? -34.310 -19.934 9.613 1.00 20.43 313 THR A C 1
ATOM 2300 O O . THR A 1 332 ? -33.522 -20.779 10.051 1.00 22.27 313 THR A O 1
ATOM 2304 N N . GLY A 1 333 ? -34.090 -19.284 8.473 1.00 18.28 314 GLY A N 1
ATOM 2305 C CA . GLY A 1 333 ? -33.041 -19.757 7.588 1.00 18.92 314 GLY A CA 1
ATOM 2306 C C . GLY A 1 333 ? -33.051 -18.938 6.319 1.00 19.25 314 GLY A C 1
ATOM 2307 O O . GLY A 1 333 ? -34.014 -18.198 6.056 1.00 20.00 314 GLY A O 1
ATOM 2308 N N . GLY A 1 334 ? -32.022 -19.115 5.497 1.00 18.14 315 GLY A N 1
ATOM 2309 C CA . GLY A 1 334 ? -31.887 -18.310 4.260 1.00 17.22 315 GLY A CA 1
ATOM 2310 C C . GLY A 1 334 ? -32.351 -19.076 3.028 1.00 17.61 315 GLY A C 1
ATOM 2311 O O . GLY A 1 334 ? -33.506 -18.950 2.588 1.00 17.54 315 GLY A O 1
ATOM 2312 N N . ILE A 1 335 ? -31.423 -19.838 2.427 1.00 17.15 316 ILE A N 1
ATOM 2313 C CA . ILE A 1 335 ? -31.574 -20.316 1.052 1.00 15.75 316 ILE A CA 1
ATOM 2314 C C . ILE A 1 335 ? -31.037 -21.735 1.026 1.00 16.90 316 ILE A C 1
ATOM 2315 O O . ILE A 1 335 ? -29.959 -21.993 1.617 1.00 17.43 316 ILE A O 1
ATOM 2320 N N . ARG A 1 336 ? -31.805 -22.623 0.416 1.00 15.58 317 ARG A N 1
ATOM 2321 C CA . ARG A 1 336 ? -31.363 -24.021 0.189 1.00 15.62 317 ARG A CA 1
ATOM 2322 C C . ARG A 1 336 ? -31.373 -24.282 -1.313 1.00 16.74 317 ARG A C 1
ATOM 2323 O O . ARG A 1 336 ? -32.210 -23.714 -2.051 1.00 16.20 317 ARG A O 1
ATOM 2331 N N . ILE A 1 337 ? -30.436 -25.143 -1.765 1.00 17.22 318 ILE A N 1
ATOM 2332 C CA . ILE A 1 337 ? -30.019 -25.158 -3.166 1.00 16.83 318 ILE A CA 1
ATOM 2333 C C . ILE A 1 337 ? -29.873 -26.568 -3.769 1.00 17.09 318 ILE A C 1
ATOM 2334 O O . ILE A 1 337 ? -29.088 -27.401 -3.259 1.00 17.20 318 ILE A O 1
ATOM 2339 N N . TYR A 1 338 ? -30.643 -26.815 -4.833 1.00 17.19 319 TYR A N 1
ATOM 2340 C CA . TYR A 1 338 ? -30.464 -27.985 -5.710 1.00 18.46 319 TYR A CA 1
ATOM 2341 C C . TYR A 1 338 ? -30.231 -27.455 -7.134 1.00 19.61 319 TYR A C 1
ATOM 2342 O O . TYR A 1 338 ? -30.554 -26.295 -7.452 1.00 17.47 319 TYR A O 1
ATOM 2351 N N . ASP A 1 339 ? -29.783 -28.338 -8.031 1.00 18.82 320 ASP A N 1
ATOM 2352 C CA . ASP A 1 339 ? -29.649 -28.010 -9.441 1.00 18.62 320 ASP A CA 1
ATOM 2353 C C . ASP A 1 339 ? -28.519 -27.036 -9.739 1.00 19.42 320 ASP A C 1
ATOM 2354 O O . ASP A 1 339 ? -27.655 -26.747 -8.884 1.00 17.90 320 ASP A O 1
ATOM 2359 N N . GLU A 1 340 ? -28.487 -26.544 -10.986 1.00 19.54 321 GLU A N 1
ATOM 2360 C CA . GLU A 1 340 ? -27.261 -25.914 -11.512 1.00 19.45 321 GLU A CA 1
ATOM 2361 C C . GLU A 1 340 ? -27.291 -24.427 -11.836 1.00 19.94 321 GLU A C 1
ATOM 2362 O O . GLU A 1 340 ? -28.362 -23.843 -12.124 1.00 20.62 321 GLU A O 1
ATOM 2368 N N . ASP A 1 341 ? -26.089 -23.816 -11.822 1.00 17.94 322 ASP A N 1
ATOM 2369 C CA . ASP A 1 341 ? -25.828 -22.534 -12.470 1.00 18.79 322 ASP A CA 1
ATOM 2370 C C . ASP A 1 341 ? -26.434 -21.329 -11.720 1.00 18.83 322 ASP A C 1
ATOM 2371 O O . ASP A 1 341 ? -26.576 -20.259 -12.285 1.00 18.78 322 ASP A O 1
ATOM 2376 N N . HIS A 1 342 ? -26.805 -21.507 -10.459 1.00 17.59 323 HIS A N 1
ATOM 2377 C CA . HIS A 1 342 ? -27.426 -20.422 -9.694 1.00 18.11 323 HIS A CA 1
ATOM 2378 C C . HIS A 1 342 ? -26.416 -19.412 -9.171 1.00 19.23 323 HIS A C 1
ATOM 2379 O O . HIS A 1 342 ? -25.225 -19.698 -9.033 1.00 19.02 323 HIS A O 1
ATOM 2386 N N . VAL A 1 343 ? -26.915 -18.209 -8.889 1.00 19.84 324 VAL A N 1
ATOM 2387 C CA . VAL A 1 343 ? -26.104 -17.118 -8.358 1.00 18.37 324 VAL A CA 1
ATOM 2388 C C . VAL A 1 343 ? -26.767 -16.662 -7.057 1.00 19.34 324 VAL A C 1
ATOM 2389 O O . VAL A 1 343 ? -27.953 -16.309 -7.064 1.00 18.80 324 VAL A O 1
ATOM 2393 N N . ILE A 1 344 ? -25.991 -16.679 -5.963 1.00 17.97 325 ILE A N 1
ATOM 2394 C CA . ILE A 1 344 ? -26.484 -16.302 -4.657 1.00 17.13 325 ILE A CA 1
ATOM 2395 C C . ILE A 1 344 ? -25.567 -15.138 -4.223 1.00 18.44 325 ILE A C 1
ATOM 2396 O O . ILE A 1 344 ? -24.445 -15.377 -3.829 1.00 18.23 325 ILE A O 1
ATOM 2401 N N . ARG A 1 345 ? -26.065 -13.903 -4.307 1.00 18.11 326 ARG A N 1
ATOM 2402 C CA . ARG A 1 345 ? -25.195 -12.734 -4.189 1.00 18.94 326 ARG A CA 1
ATOM 2403 C C . ARG A 1 345 ? -25.776 -11.641 -3.350 1.00 19.19 326 ARG A C 1
ATOM 2404 O O . ARG A 1 345 ? -26.941 -11.304 -3.540 1.00 17.55 326 ARG A O 1
ATOM 2412 N N . ASN A 1 346 ? -24.946 -11.057 -2.462 1.00 18.02 327 ASN A N 1
ATOM 2413 C CA . ASN A 1 346 ? -25.337 -9.860 -1.713 1.00 17.35 327 ASN A CA 1
ATOM 2414 C C . ASN A 1 346 ? -26.615 -9.965 -0.903 1.00 17.90 327 ASN A C 1
ATOM 2415 O O . ASN A 1 346 ? -27.377 -8.983 -0.794 1.00 17.74 327 ASN A O 1
ATOM 2420 N N . ASN A 1 347 ? -26.871 -11.135 -0.305 1.00 16.97 328 ASN A N 1
ATOM 2421 C CA . ASN A 1 347 ? -27.933 -11.263 0.654 1.00 16.92 328 ASN A CA 1
ATOM 2422 C C . ASN A 1 347 ? -27.453 -10.961 2.056 1.00 18.23 328 ASN A C 1
ATOM 2423 O O . ASN A 1 347 ? -26.264 -11.181 2.355 1.00 19.86 328 ASN A O 1
ATOM 2428 N N . TYR A 1 348 ? -28.367 -10.471 2.889 1.00 16.51 329 TYR A N 1
ATOM 2429 C CA . TYR A 1 348 ? -28.029 -10.171 4.278 1.00 18.61 329 TYR A CA 1
ATOM 2430 C C . TYR A 1 348 ? -28.921 -11.075 5.120 1.00 18.03 329 TYR A C 1
ATOM 2431 O O . TYR A 1 348 ? -30.161 -10.976 5.055 1.00 18.82 329 TYR A O 1
ATOM 2440 N N . ILE A 1 349 ? -28.325 -11.989 5.863 1.00 16.01 330 ILE A N 1
ATOM 2441 C CA . ILE A 1 349 ? -29.094 -13.054 6.523 1.00 16.37 330 ILE A CA 1
ATOM 2442 C C . ILE A 1 349 ? -28.682 -13.008 7.990 1.00 18.61 330 ILE A C 1
ATOM 2443 O O . ILE A 1 349 ? -27.494 -13.177 8.317 1.00 18.66 330 ILE A O 1
ATOM 2448 N N . ALA A 1 350 ? -29.637 -12.766 8.878 1.00 18.30 331 ALA A N 1
ATOM 2449 C CA . ALA A 1 350 ? -29.268 -12.397 10.247 1.00 18.35 331 ALA A CA 1
ATOM 2450 C C . ALA A 1 350 ? -30.126 -13.112 11.283 1.00 19.79 331 ALA A C 1
ATOM 2451 O O . ALA A 1 350 ? -31.365 -13.285 11.095 1.00 18.69 331 ALA A O 1
ATOM 2453 N N . ASN A 1 351 ? -29.497 -13.518 12.392 1.00 19.21 332 ASN A N 1
ATOM 2454 C CA . ASN A 1 351 ? -30.221 -14.001 13.573 1.00 19.79 332 ASN A CA 1
ATOM 2455 C C . ASN A 1 351 ? -31.105 -15.203 13.283 1.00 19.44 332 ASN A C 1
ATOM 2456 O O . ASN A 1 351 ? -32.183 -15.389 13.884 1.00 20.00 332 ASN A O 1
ATOM 2461 N N . THR A 1 352 ? -30.672 -16.053 12.344 1.00 18.68 333 THR A N 1
ATOM 2462 C CA . THR A 1 352 ? -31.444 -17.255 12.095 1.00 17.96 333 THR A CA 1
ATOM 2463 C C . THR A 1 352 ? -31.064 -18.397 13.065 1.00 18.03 333 THR A C 1
ATOM 2464 O O . THR A 1 352 ? -29.930 -18.406 13.617 1.00 18.83 333 THR A O 1
ATOM 2468 N N . ARG A 1 353 ? -31.962 -19.376 13.224 1.00 17.66 334 ARG A N 1
ATOM 2469 C CA . ARG A 1 353 ? -31.762 -20.470 14.219 1.00 19.08 334 ARG A CA 1
ATOM 2470 C C . ARG A 1 353 ? -32.234 -21.796 13.702 1.00 19.83 334 ARG A C 1
ATOM 2471 O O . ARG A 1 353 ? -33.239 -21.848 13.005 1.00 19.91 334 ARG A O 1
ATOM 2479 N N . GLY A 1 354 ? -31.584 -22.891 14.140 1.00 21.96 335 GLY A N 1
ATOM 2480 C CA . GLY A 1 354 ? -32.084 -24.248 13.959 1.00 20.20 335 GLY A CA 1
ATOM 2481 C C . GLY A 1 354 ? -31.506 -24.944 12.731 1.00 22.12 335 GLY A C 1
ATOM 2482 O O . GLY A 1 354 ? -31.120 -24.295 11.737 1.00 20.09 335 GLY A O 1
ATOM 2483 N N . ARG A 1 355 ? -31.403 -26.266 12.806 1.00 18.82 336 ARG A N 1
ATOM 2484 C CA . ARG A 1 355 ? -30.757 -26.991 11.708 1.00 19.19 336 ARG A CA 1
ATOM 2485 C C . ARG A 1 355 ? -31.724 -27.988 11.128 1.00 20.21 336 ARG A C 1
ATOM 2486 O O . ARG A 1 355 ? -31.743 -28.178 9.911 1.00 21.43 336 ARG A O 1
ATOM 2494 N N . ASP A 1 356 ? -32.498 -28.675 11.974 1.00 20.33 337 ASP A N 1
ATOM 2495 C CA . ASP A 1 356 ? -33.229 -29.834 11.464 1.00 21.76 337 ASP A CA 1
ATOM 2496 C C . ASP A 1 356 ? -34.718 -29.542 11.514 1.00 21.98 337 ASP A C 1
ATOM 2497 O O . ASP A 1 356 ? -35.234 -29.239 12.604 1.00 22.94 337 ASP A O 1
ATOM 2502 N N . GLY A 1 357 ? -35.415 -29.608 10.374 1.00 21.30 338 GLY A N 1
ATOM 2503 C CA . GLY A 1 357 ? -36.850 -29.418 10.390 1.00 20.62 338 GLY A CA 1
ATOM 2504 C C . GLY A 1 357 ? -37.557 -30.530 11.166 1.00 22.05 338 GLY A C 1
ATOM 2505 O O . GLY A 1 357 ? -36.989 -31.583 11.376 1.00 22.05 338 GLY A O 1
ATOM 2506 N N . VAL A 1 358 ? -38.806 -30.306 11.549 1.00 22.67 339 VAL A N 1
ATOM 2507 C CA . VAL A 1 358 ? -39.497 -31.289 12.432 1.00 25.02 339 VAL A CA 1
ATOM 2508 C C . VAL A 1 358 ? -39.984 -32.554 11.701 1.00 27.85 339 VAL A C 1
ATOM 2509 O O . VAL A 1 358 ? -40.097 -33.597 12.311 1.00 29.18 339 VAL A O 1
ATOM 2513 N N . ILE A 1 359 ? -40.263 -32.478 10.402 1.00 21.77 340 ILE A N 1
ATOM 2514 C CA . ILE A 1 359 ? -40.662 -33.663 9.645 1.00 22.62 340 ILE A CA 1
ATOM 2515 C C . ILE A 1 359 ? -39.440 -34.273 8.963 1.00 24.43 340 ILE A C 1
ATOM 2516 O O . ILE A 1 359 ? -38.767 -33.595 8.165 1.00 22.26 340 ILE A O 1
ATOM 2521 N N . GLU A 1 360 ? -39.148 -35.544 9.285 1.00 22.77 341 GLU A N 1
ATOM 2522 C CA . GLU A 1 360 ? -37.993 -36.230 8.701 1.00 24.23 341 GLU A CA 1
ATOM 2523 C C . GLU A 1 360 ? -38.253 -36.789 7.316 1.00 20.89 341 GLU A C 1
ATOM 2524 O O . GLU A 1 360 ? -39.400 -37.061 6.942 1.00 21.69 341 GLU A O 1
ATOM 2530 N N . GLY A 1 361 ? -37.171 -37.020 6.575 1.00 19.67 342 GLY A N 1
ATOM 2531 C CA . GLY A 1 361 ? -37.295 -37.680 5.280 1.00 21.83 342 GLY A CA 1
ATOM 2532 C C . GLY A 1 361 ? -37.492 -36.748 4.099 1.00 19.74 342 GLY A C 1
ATOM 2533 O O . GLY A 1 361 ? -37.532 -37.222 2.951 1.00 20.84 342 GLY A O 1
ATOM 2534 N N . ASN A 1 362 ? -37.523 -35.425 4.368 1.00 18.31 343 ASN A N 1
ATOM 2535 C CA . ASN A 1 362 ? -37.724 -34.417 3.327 1.00 19.64 343 ASN A CA 1
ATOM 2536 C C . ASN A 1 362 ? -36.487 -33.530 3.121 1.00 18.20 343 ASN A C 1
ATOM 2537 O O . ASN A 1 362 ? -36.599 -32.412 2.598 1.00 18.94 343 ASN A O 1
ATOM 2542 N N . ALA A 1 363 ? -35.317 -34.034 3.543 1.00 17.33 344 ALA A N 1
ATOM 2543 C CA . ALA A 1 363 ? -34.023 -33.326 3.394 1.00 17.46 344 ALA A CA 1
ATOM 2544 C C . ALA A 1 363 ? -34.110 -31.906 3.947 1.00 17.44 344 ALA A C 1
ATOM 2545 O O . ALA A 1 363 ? -33.518 -30.963 3.400 1.00 17.50 344 ALA A O 1
ATOM 2547 N N . ASP A 1 364 ? -34.844 -31.750 5.038 1.00 18.00 345 ASP A N 1
ATOM 2548 C CA . ASP A 1 364 ? -35.137 -30.417 5.596 1.00 18.79 345 ASP A CA 1
ATOM 2549 C C . ASP A 1 364 ? -34.001 -30.003 6.545 1.00 18.10 345 ASP A C 1
ATOM 2550 O O . ASP A 1 364 ? -34.089 -30.158 7.768 1.00 19.27 345 ASP A O 1
ATOM 2555 N N . LEU A 1 365 ? -32.930 -29.530 5.936 1.00 16.59 346 LEU A N 1
ATOM 2556 C CA . LEU A 1 365 ? -31.729 -29.087 6.649 1.00 16.64 346 LEU A CA 1
ATOM 2557 C C . LEU A 1 365 ? -31.677 -27.591 6.430 1.00 17.74 346 LEU A C 1
ATOM 2558 O O . LEU A 1 365 ? -31.711 -27.121 5.281 1.00 17.77 346 LEU A O 1
ATOM 2563 N N . ARG A 1 366 ? -31.560 -26.838 7.533 1.00 18.90 347 ARG A N 1
ATOM 2564 C CA . ARG A 1 366 ? -31.691 -25.401 7.482 1.00 17.40 347 ARG A CA 1
ATOM 2565 C C . ARG A 1 366 ? -30.388 -24.727 7.899 1.00 17.28 347 ARG A C 1
ATOM 2566 O O . ARG A 1 366 ? -29.513 -25.344 8.527 1.00 16.89 347 ARG A O 1
ATOM 2574 N N . GLY A 1 367 ? -30.263 -23.473 7.519 1.00 16.76 348 GLY A N 1
ATOM 2575 C CA . GLY A 1 367 ? -29.135 -22.632 7.916 1.00 17.99 348 GLY A CA 1
ATOM 2576 C C . GLY A 1 367 ? -29.218 -21.403 7.035 1.00 18.19 348 GLY A C 1
ATOM 2577 O O . GLY A 1 367 ? -30.238 -21.189 6.363 1.00 17.99 348 GLY A O 1
ATOM 2578 N N . GLY A 1 368 ? -28.197 -20.553 7.063 1.00 17.36 349 GLY A N 1
ATOM 2579 C CA . GLY A 1 368 ? -28.194 -19.361 6.212 1.00 17.30 349 GLY A CA 1
ATOM 2580 C C . GLY A 1 368 ? -28.184 -19.666 4.734 1.00 17.71 349 GLY A C 1
ATOM 2581 O O . GLY A 1 368 ? -29.015 -19.139 3.961 1.00 17.27 349 GLY A O 1
ATOM 2582 N N . ILE A 1 369 ? -27.239 -20.521 4.321 1.00 17.32 350 ILE A N 1
ATOM 2583 C CA . ILE A 1 369 ? -27.166 -20.937 2.911 1.00 16.35 350 ILE A CA 1
ATOM 2584 C C . ILE A 1 369 ? -26.832 -22.436 2.949 1.00 16.79 350 ILE A C 1
ATOM 2585 O O . ILE A 1 369 ? -25.869 -22.826 3.598 1.00 17.23 350 ILE A O 1
ATOM 2590 N N . VAL A 1 370 ? -27.700 -23.286 2.369 1.00 16.05 351 VAL A N 1
ATOM 2591 C CA . VAL A 1 370 ? -27.537 -24.780 2.497 1.00 15.31 351 VAL A CA 1
ATOM 2592 C C . VAL A 1 370 ? -27.282 -25.317 1.108 1.00 16.57 351 VAL A C 1
ATOM 2593 O O . VAL A 1 370 ? -28.089 -25.094 0.181 1.00 16.67 351 VAL A O 1
ATOM 2597 N N . ILE A 1 371 ? -26.119 -25.961 0.922 1.00 15.62 352 ILE A N 1
ATOM 2598 C CA . ILE A 1 371 ? -25.813 -26.654 -0.348 1.00 16.68 352 ILE A CA 1
ATOM 2599 C C . ILE A 1 371 ? -26.245 -28.120 -0.211 1.00 18.29 352 ILE A C 1
ATOM 2600 O O . ILE A 1 371 ? -25.561 -28.923 0.436 1.00 19.19 352 ILE A O 1
ATOM 2605 N N . ASN A 1 372 ? -27.416 -28.460 -0.773 1.00 16.43 353 ASN A N 1
ATOM 2606 C CA . ASN A 1 372 ? -28.046 -29.755 -0.464 1.00 16.69 353 ASN A CA 1
ATOM 2607 C C . ASN A 1 372 ? -27.215 -30.845 -1.113 1.00 18.91 353 ASN A C 1
ATOM 2608 O O . ASN A 1 372 ? -26.535 -30.563 -2.104 1.00 18.41 353 ASN A O 1
ATOM 2613 N N . THR A 1 373 ? -27.255 -32.057 -0.559 1.00 18.08 354 THR A N 1
ATOM 2614 C CA . THR A 1 373 ? -26.825 -33.253 -1.359 1.00 18.33 354 THR A CA 1
ATOM 2615 C C . THR A 1 373 ? -27.933 -33.579 -2.377 1.00 19.82 354 THR A C 1
ATOM 2616 O O . THR A 1 373 ? -29.094 -33.193 -2.191 1.00 20.12 354 THR A O 1
ATOM 2620 N N . GLY A 1 374 ? -27.597 -34.338 -3.409 1.00 18.63 355 GLY A N 1
ATOM 2621 C CA . GLY A 1 374 ? -28.626 -34.826 -4.274 1.00 19.31 355 GLY A CA 1
ATOM 2622 C C . GLY A 1 374 ? -28.320 -36.295 -4.617 1.00 20.90 355 GLY A C 1
ATOM 2623 O O . GLY A 1 374 ? -27.487 -36.939 -3.975 1.00 20.24 355 GLY A O 1
ATOM 2624 N N . ILE A 1 375 ? -29.040 -36.793 -5.619 1.00 21.51 356 ILE A N 1
ATOM 2625 C CA . ILE A 1 375 ? -29.026 -38.229 -5.908 1.00 21.16 356 ILE A CA 1
ATOM 2626 C C . ILE A 1 375 ? -28.385 -38.590 -7.243 1.00 23.31 356 ILE A C 1
ATOM 2627 O O . ILE A 1 375 ? -28.454 -39.771 -7.665 1.00 23.82 356 ILE A O 1
ATOM 2632 N N . ILE A 1 376 ? -27.758 -37.617 -7.887 1.00 22.99 357 ILE A N 1
ATOM 2633 C CA . ILE A 1 376 ? -27.135 -37.830 -9.180 1.00 23.59 357 ILE A CA 1
ATOM 2634 C C . ILE A 1 376 ? -25.705 -37.340 -9.214 1.00 27.06 357 ILE A C 1
ATOM 2635 O O . ILE A 1 376 ? -25.308 -36.316 -8.578 1.00 22.85 357 ILE A O 1
ATOM 2640 N N . ASP A 1 377 ? -24.882 -38.113 -9.936 1.00 23.64 358 ASP A N 1
ATOM 2641 C CA . ASP A 1 377 ? -23.449 -37.767 -10.055 1.00 27.48 358 ASP A CA 1
ATOM 2642 C C . ASP A 1 377 ? -23.164 -36.652 -11.072 1.00 26.65 358 ASP A C 1
ATOM 2643 O O . ASP A 1 377 ? -22.668 -36.887 -12.192 1.00 28.04 358 ASP A O 1
ATOM 2648 N N . VAL A 1 378 ? -23.465 -35.396 -10.698 1.00 23.39 359 VAL A N 1
ATOM 2649 C CA . VAL A 1 378 ? -23.305 -34.269 -11.599 1.00 22.80 359 VAL A CA 1
ATOM 2650 C C . VAL A 1 378 ? -21.833 -34.000 -11.960 1.00 23.49 359 VAL A C 1
ATOM 2651 O O . VAL A 1 378 ? -21.568 -33.396 -12.962 1.00 29.63 359 VAL A O 1
ATOM 2655 N N . ALA A 1 379 ? -20.897 -34.436 -11.116 1.00 25.91 360 ALA A N 1
ATOM 2656 C CA . ALA A 1 379 ? -19.464 -34.281 -11.382 1.00 28.49 360 ALA A CA 1
ATOM 2657 C C . ALA A 1 379 ? -19.093 -35.059 -12.671 1.00 30.85 360 ALA A C 1
ATOM 2658 O O . ALA A 1 379 ? -18.164 -34.669 -13.407 1.00 30.07 360 ALA A O 1
ATOM 2660 N N . ASN A 1 380 ? -19.849 -36.120 -12.936 1.00 32.33 361 ASN A N 1
ATOM 2661 C CA . ASN A 1 380 ? -19.700 -36.909 -14.180 1.00 33.21 361 ASN A CA 1
ATOM 2662 C C . ASN A 1 380 ? -20.811 -36.684 -15.196 1.00 36.55 361 ASN A C 1
ATOM 2663 O O . ASN A 1 380 ? -21.024 -37.518 -16.073 1.00 35.47 361 ASN A O 1
ATOM 2668 N N . GLY A 1 381 ? -21.520 -35.556 -15.059 1.00 34.10 362 GLY A N 1
ATOM 2669 C CA . GLY A 1 381 ? -22.512 -35.117 -16.044 1.00 29.77 362 GLY A CA 1
ATOM 2670 C C . GLY A 1 381 ? -23.895 -35.749 -15.933 1.00 30.15 362 GLY A C 1
ATOM 2671 O O . GLY A 1 381 ? -24.730 -35.542 -16.825 1.00 36.32 362 GLY A O 1
ATOM 2672 N N . GLU A 1 382 ? -24.152 -36.509 -14.885 1.00 26.52 363 GLU A N 1
ATOM 2673 C CA . GLU A 1 382 ? -25.460 -37.152 -14.700 1.00 28.06 363 GLU A CA 1
ATOM 2674 C C . GLU A 1 382 ? -26.566 -36.080 -14.541 1.00 28.72 363 GLU A C 1
ATOM 2675 O O . GLU A 1 382 ? -26.302 -34.990 -14.016 1.00 26.69 363 GLU A O 1
ATOM 2681 N N . GLN A 1 383 ? -27.747 -36.364 -15.096 1.00 30.96 364 GLN A N 1
ATOM 2682 C CA . GLN A 1 383 ? -28.909 -35.427 -15.084 1.00 28.68 364 GLN A CA 1
ATOM 2683 C C . GLN A 1 383 ? -30.110 -36.143 -14.461 1.00 27.78 364 GLN A C 1
ATOM 2684 O O . GLN A 1 383 ? -30.176 -37.389 -14.456 1.00 27.15 364 GLN A O 1
ATOM 2690 N N . LEU A 1 384 ? -31.113 -35.407 -13.945 1.00 23.78 365 LEU A N 1
ATOM 2691 C CA . LEU A 1 384 ? -32.413 -36.053 -13.758 1.00 21.72 365 LEU A CA 1
ATOM 2692 C C . LEU A 1 384 ? -33.058 -36.172 -15.172 1.00 21.86 365 LEU A C 1
ATOM 2693 O O . LEU A 1 384 ? -32.797 -35.372 -16.071 1.00 24.07 365 LEU A O 1
ATOM 2698 N N . ASP A 1 385 ? -33.884 -37.172 -15.302 1.00 28.48 366 ASP A N 1
ATOM 2699 C CA . ASP A 1 385 ? -34.435 -37.547 -16.564 1.00 30.86 366 ASP A CA 1
ATOM 2700 C C . ASP A 1 385 ? -35.680 -38.347 -16.258 1.00 27.94 366 ASP A C 1
ATOM 2701 O O . ASP A 1 385 ? -35.719 -39.339 -15.495 1.00 28.25 366 ASP A O 1
ATOM 2706 N N . GLN A 1 386 ? -36.765 -37.884 -16.851 1.00 31.45 367 GLN A N 1
ATOM 2707 C CA . GLN A 1 386 ? -38.032 -38.503 -16.634 1.00 35.31 367 GLN A CA 1
ATOM 2708 C C . GLN A 1 386 ? -38.078 -40.001 -17.003 1.00 38.78 367 GLN A C 1
ATOM 2709 O O . GLN A 1 386 ? -38.869 -40.738 -16.428 1.00 36.56 367 GLN A O 1
ATOM 2715 N N . SER A 1 387 ? -37.195 -40.435 -17.911 1.00 38.22 368 SER A N 1
ATOM 2716 C CA . SER A 1 387 ? -37.136 -41.848 -18.379 1.00 46.58 368 SER A CA 1
ATOM 2717 C C . SER A 1 387 ? -36.375 -42.747 -17.458 1.00 47.82 368 SER A C 1
ATOM 2718 O O . SER A 1 387 ? -36.556 -43.975 -17.487 1.00 46.19 368 SER A O 1
ATOM 2721 N N . VAL A 1 388 ? -35.492 -42.146 -16.655 1.00 42.63 369 VAL A N 1
ATOM 2722 C CA . VAL A 1 388 ? -34.614 -42.949 -15.814 1.00 37.44 369 VAL A CA 1
ATOM 2723 C C . VAL A 1 388 ? -35.269 -43.196 -14.478 1.00 37.51 369 VAL A C 1
ATOM 2724 O O . VAL A 1 388 ? -35.536 -42.261 -13.696 1.00 35.38 369 VAL A O 1
ATOM 2728 N N . LYS A 1 389 ? -35.587 -44.455 -14.213 1.00 35.53 370 LYS A N 1
ATOM 2729 C CA . LYS A 1 389 ? -36.313 -44.805 -13.021 1.00 35.01 370 LYS A CA 1
ATOM 2730 C C . LYS A 1 389 ? -35.514 -44.435 -11.775 1.00 37.29 370 LYS A C 1
ATOM 2731 O O . LYS A 1 389 ? -34.295 -44.640 -11.748 1.00 36.13 370 LYS A O 1
ATOM 2737 N N . GLY A 1 390 ? -36.184 -43.847 -10.778 1.00 34.42 371 GLY A N 1
ATOM 2738 C CA . GLY A 1 390 ? -35.507 -43.356 -9.571 1.00 30.75 371 GLY A CA 1
ATOM 2739 C C . GLY A 1 390 ? -34.820 -41.983 -9.690 1.00 29.46 371 GLY A C 1
ATOM 2740 O O . GLY A 1 390 ? -34.442 -41.383 -8.645 1.00 27.13 371 GLY A O 1
ATOM 2741 N N . LYS A 1 391 ? -34.625 -41.490 -10.922 1.00 26.83 372 LYS A N 1
ATOM 2742 C CA . LYS A 1 391 ? -33.949 -40.198 -11.162 1.00 23.71 372 LYS A CA 1
ATOM 2743 C C . LYS A 1 391 ? -34.819 -39.233 -11.993 1.00 21.08 372 LYS A C 1
ATOM 2744 O O . LYS A 1 391 ? -34.330 -38.521 -12.811 1.00 22.85 372 LYS A O 1
ATOM 2750 N N . GLU A 1 392 ? -36.108 -39.237 -11.710 1.00 22.15 373 GLU A N 1
ATOM 2751 C CA . GLU A 1 392 ? -37.107 -38.488 -12.467 1.00 21.36 373 GLU A CA 1
ATOM 2752 C C . GLU A 1 392 ? -36.969 -36.986 -12.090 1.00 22.83 373 GLU A C 1
ATOM 2753 O O . GLU A 1 392 ? -36.223 -36.627 -11.158 1.00 19.21 373 GLU A O 1
ATOM 2759 N N . LEU A 1 393 ? -37.660 -36.131 -12.843 1.00 19.92 374 LEU A N 1
ATOM 2760 C CA . LEU A 1 393 ? -37.465 -34.686 -12.742 1.00 19.99 374 LEU A CA 1
ATOM 2761 C C . LEU A 1 393 ? -37.951 -34.175 -11.361 1.00 19.26 374 LEU A C 1
ATOM 2762 O O . LEU A 1 393 ? -37.577 -33.031 -10.960 1.00 21.54 374 LEU A O 1
ATOM 2767 N N . ASN A 1 394 ? -38.805 -34.938 -10.663 1.00 18.80 375 ASN A N 1
ATOM 2768 C CA . ASN A 1 394 ? -39.265 -34.471 -9.350 1.00 18.42 375 ASN A CA 1
ATOM 2769 C C . ASN A 1 394 ? -38.311 -34.904 -8.213 1.00 18.32 375 ASN A C 1
ATOM 2770 O O . ASN A 1 394 ? -38.623 -34.713 -7.058 1.00 19.10 375 ASN A O 1
ATOM 2775 N N . LYS A 1 395 ? -37.152 -35.481 -8.556 1.00 17.87 376 LYS A N 1
ATOM 2776 C CA . LYS A 1 395 ? -36.231 -35.953 -7.529 1.00 18.47 376 LYS A CA 1
ATOM 2777 C C . LYS A 1 395 ? -35.218 -34.838 -7.155 1.00 18.89 376 LYS A C 1
ATOM 2778 O O . LYS A 1 395 ? -35.576 -33.678 -7.181 1.00 18.84 376 LYS A O 1
ATOM 2784 N N . GLN A 1 396 ? -33.980 -35.176 -6.807 1.00 17.42 377 GLN A N 1
ATOM 2785 C CA . GLN A 1 396 ? -33.066 -34.184 -6.203 1.00 19.87 377 GLN A CA 1
ATOM 2786 C C . GLN A 1 396 ? -31.772 -34.026 -7.014 1.00 19.85 377 GLN A C 1
ATOM 2787 O O . GLN A 1 396 ? -30.867 -34.907 -7.005 1.00 20.68 377 GLN A O 1
ATOM 2793 N N . TRP A 1 397 ? -31.678 -32.907 -7.710 1.00 19.31 378 TRP A N 1
ATOM 2794 C CA . TRP A 1 397 ? -30.560 -32.648 -8.614 1.00 20.18 378 TRP A CA 1
ATOM 2795 C C . TRP A 1 397 ? -29.418 -32.086 -7.782 1.00 21.07 378 TRP A C 1
ATOM 2796 O O . TRP A 1 397 ? -29.517 -30.956 -7.274 1.00 20.45 378 TRP A O 1
ATOM 2807 N N . THR A 1 398 ? -28.339 -32.873 -7.604 1.00 21.45 379 THR A N 1
ATOM 2808 C CA . THR A 1 398 ? -27.133 -32.404 -6.887 1.00 19.85 379 THR A CA 1
ATOM 2809 C C . THR A 1 398 ? -26.672 -31.034 -7.425 1.00 18.43 379 THR A C 1
ATOM 2810 O O . THR A 1 398 ? -26.532 -30.805 -8.617 1.00 20.57 379 THR A O 1
ATOM 2814 N N . PRO A 1 399 ? -26.485 -30.052 -6.524 1.00 20.13 380 PRO A N 1
ATOM 2815 C CA . PRO A 1 399 ? -26.131 -28.737 -7.059 1.00 18.95 380 PRO A CA 1
ATOM 2816 C C . PRO A 1 399 ? -24.750 -28.710 -7.751 1.00 20.78 380 PRO A C 1
ATOM 2817 O O . PRO A 1 399 ? -23.809 -29.388 -7.318 1.00 21.49 380 PRO A O 1
ATOM 2821 N N . LYS A 1 400 ? -24.645 -27.919 -8.805 1.00 19.90 381 LYS A N 1
ATOM 2822 C CA . LYS A 1 400 ? -23.393 -27.755 -9.497 1.00 21.15 381 LYS A CA 1
ATOM 2823 C C . LYS A 1 400 ? -23.253 -26.362 -10.048 1.00 20.34 381 LYS A C 1
ATOM 2824 O O . LYS A 1 400 ? -24.242 -25.772 -10.512 1.00 23.83 381 LYS A O 1
ATOM 2830 N N . ASN A 1 401 ? -22.013 -25.830 -10.034 1.00 20.39 382 ASN A N 1
ATOM 2831 C CA . ASN A 1 401 ? -21.672 -24.546 -10.638 1.00 21.32 382 ASN A CA 1
ATOM 2832 C C . ASN A 1 401 ? -22.517 -23.427 -10.000 1.00 21.26 382 ASN A C 1
ATOM 2833 O O . ASN A 1 401 ? -23.271 -22.680 -10.694 1.00 21.20 382 ASN A O 1
ATOM 2838 N N . ILE A 1 402 ? -22.362 -23.329 -8.685 1.00 18.88 383 ILE A N 1
ATOM 2839 C CA . ILE A 1 402 ? -23.134 -22.314 -7.907 1.00 19.86 383 ILE A CA 1
ATOM 2840 C C . ILE A 1 402 ? -22.155 -21.207 -7.535 1.00 20.69 383 ILE A C 1
ATOM 2841 O O . ILE A 1 402 ? -21.064 -21.487 -7.009 1.00 23.96 383 ILE A O 1
ATOM 2846 N N . THR A 1 403 ? -22.529 -19.948 -7.790 1.00 20.68 384 THR A N 1
ATOM 2847 C CA . THR A 1 403 ? -21.728 -18.813 -7.400 1.00 21.40 384 THR A CA 1
ATOM 2848 C C . THR A 1 403 ? -22.321 -18.255 -6.112 1.00 21.69 384 THR A C 1
ATOM 2849 O O . THR A 1 403 ? -23.480 -17.913 -6.098 1.00 19.13 384 THR A O 1
ATOM 2853 N N . ILE A 1 404 ? -21.538 -18.194 -5.038 1.00 18.88 385 ILE A N 1
ATOM 2854 C CA . ILE A 1 404 ? -22.038 -17.705 -3.746 1.00 19.09 385 ILE A CA 1
ATOM 2855 C C . ILE A 1 404 ? -21.107 -16.599 -3.309 1.00 19.35 385 ILE A C 1
ATOM 2856 O O . ILE A 1 404 ? -20.015 -16.870 -2.802 1.00 19.46 385 ILE A O 1
ATOM 2861 N N . GLU A 1 405 ? -21.534 -15.354 -3.479 1.00 20.31 386 GLU A N 1
ATOM 2862 C CA . GLU A 1 405 ? -20.576 -14.245 -3.343 1.00 21.38 386 GLU A CA 1
ATOM 2863 C C . GLU A 1 405 ? -21.141 -13.061 -2.601 1.00 21.58 386 GLU A C 1
ATOM 2864 O O . GLU A 1 405 ? -22.332 -12.748 -2.742 1.00 18.82 386 GLU A O 1
ATOM 2870 N N . ASN A 1 406 ? -20.282 -12.396 -1.836 1.00 19.64 387 ASN A N 1
ATOM 2871 C CA . ASN A 1 406 ? -20.663 -11.167 -1.141 1.00 19.81 387 ASN A CA 1
ATOM 2872 C C . ASN A 1 406 ? -21.947 -11.241 -0.305 1.00 19.11 387 ASN A C 1
ATOM 2873 O O . ASN A 1 406 ? -22.705 -10.276 -0.257 1.00 19.43 387 ASN A O 1
ATOM 2878 N N . ASN A 1 407 ? -22.178 -12.367 0.371 1.00 17.87 388 ASN A N 1
ATOM 2879 C CA . ASN A 1 407 ? -23.253 -12.448 1.328 1.00 18.69 388 ASN A CA 1
ATOM 2880 C C . ASN A 1 407 ? -22.738 -12.107 2.707 1.00 19.15 388 ASN A C 1
ATOM 2881 O O . ASN A 1 407 ? -21.555 -12.396 3.032 1.00 20.56 388 ASN A O 1
ATOM 2886 N N . SER A 1 408 ? -23.608 -11.505 3.531 1.00 20.32 389 SER A N 1
ATOM 2887 C CA . SER A 1 408 ? -23.287 -11.293 4.953 1.00 20.56 389 SER A CA 1
ATOM 2888 C C . SER A 1 408 ? -24.238 -12.163 5.751 1.00 19.03 389 SER A C 1
ATOM 2889 O O . SER A 1 408 ? -25.449 -11.961 5.696 1.00 19.13 389 SER A O 1
ATOM 2892 N N . LEU A 1 409 ? -23.690 -13.088 6.531 1.00 17.67 390 LEU A N 1
ATOM 2893 C CA . LEU A 1 409 ? -24.501 -13.885 7.456 1.00 18.12 390 LEU A CA 1
ATOM 2894 C C . LEU A 1 409 ? -24.089 -13.421 8.836 1.00 20.70 390 LEU A C 1
ATOM 2895 O O . LEU A 1 409 ? -22.904 -13.537 9.211 1.00 19.83 390 LEU A O 1
ATOM 2900 N N . VAL A 1 410 ? -25.050 -12.894 9.597 1.00 20.55 391 VAL A N 1
ATOM 2901 C CA . VAL A 1 410 ? -24.714 -12.256 10.889 1.00 20.21 391 VAL A CA 1
ATOM 2902 C C . VAL A 1 410 ? -25.465 -13.014 11.972 1.00 18.36 391 VAL A C 1
ATOM 2903 O O . VAL A 1 410 ? -26.696 -13.108 11.932 1.00 21.07 391 VAL A O 1
ATOM 2907 N N . ASP A 1 411 ? -24.749 -13.559 12.949 1.00 18.93 392 ASP A N 1
ATOM 2908 C CA . ASP A 1 411 ? -25.406 -14.238 14.072 1.00 18.30 392 ASP A CA 1
ATOM 2909 C C . ASP A 1 411 ? -26.376 -15.345 13.581 1.00 19.78 392 ASP A C 1
ATOM 2910 O O . ASP A 1 411 ? -27.524 -15.466 14.055 1.00 17.87 392 ASP A O 1
ATOM 2915 N N . THR A 1 412 ? -25.868 -16.188 12.654 1.00 18.43 393 THR A N 1
ATOM 2916 C CA . THR A 1 412 ? -26.627 -17.304 12.126 1.00 18.76 393 THR A CA 1
ATOM 2917 C C . THR A 1 412 ? -26.153 -18.559 12.855 1.00 17.34 393 THR A C 1
ATOM 2918 O O . THR A 1 412 ? -24.974 -18.916 12.756 1.00 19.44 393 THR A O 1
ATOM 2922 N N . GLU A 1 413 ? -27.044 -19.226 13.587 1.00 18.73 394 GLU A N 1
ATOM 2923 C CA . GLU A 1 413 ? -26.645 -20.421 14.369 1.00 18.31 394 GLU A CA 1
ATOM 2924 C C . GLU A 1 413 ? -26.001 -21.488 13.488 1.00 19.54 394 GLU A C 1
ATOM 2925 O O . GLU A 1 413 ? -25.075 -22.205 13.918 1.00 19.48 394 GLU A O 1
ATOM 2931 N N . TRP A 1 414 ? -26.548 -21.634 12.272 1.00 18.87 395 TRP A N 1
ATOM 2932 C CA . TRP A 1 414 ? -25.961 -22.535 11.253 1.00 18.42 395 TRP A CA 1
ATOM 2933 C C . TRP A 1 414 ? -25.764 -21.645 10.026 1.00 16.68 395 TRP A C 1
ATOM 2934 O O . TRP A 1 414 ? -26.746 -21.166 9.452 1.00 16.44 395 TRP A O 1
ATOM 2945 N N . GLY A 1 415 ? -24.514 -21.324 9.679 1.00 15.52 396 GLY A N 1
ATOM 2946 C CA . GLY A 1 415 ? -24.280 -20.307 8.637 1.00 16.45 396 GLY A CA 1
ATOM 2947 C C . GLY A 1 415 ? -24.342 -20.862 7.213 1.00 17.53 396 GLY A C 1
ATOM 2948 O O . GLY A 1 415 ? -25.427 -21.033 6.656 1.00 17.48 396 GLY A O 1
ATOM 2949 N N . ILE A 1 416 ? -23.194 -21.203 6.668 1.00 16.48 397 ILE A N 1
ATOM 2950 C CA . ILE A 1 416 ? -23.153 -21.898 5.348 1.00 16.40 397 ILE A CA 1
ATOM 2951 C C . ILE A 1 416 ? -23.038 -23.365 5.676 1.00 16.45 397 ILE A C 1
ATOM 2952 O O . ILE A 1 416 ? -22.068 -23.772 6.303 1.00 17.52 397 ILE A O 1
ATOM 2957 N N . VAL A 1 417 ? -24.019 -24.161 5.255 1.00 17.54 398 VAL A N 1
ATOM 2958 C CA . VAL A 1 417 ? -24.124 -25.551 5.674 1.00 16.01 398 VAL A CA 1
ATOM 2959 C C . VAL A 1 417 ? -23.880 -26.380 4.426 1.00 16.96 398 VAL A C 1
ATOM 2960 O O . VAL A 1 417 ? -24.656 -26.307 3.436 1.00 17.40 398 VAL A O 1
ATOM 2964 N N . TYR A 1 418 ? -22.851 -27.220 4.479 1.00 16.55 399 TYR A N 1
ATOM 2965 C CA . TYR A 1 418 ? -22.638 -28.158 3.368 1.00 16.35 399 TYR A CA 1
ATOM 2966 C C . TYR A 1 418 ? -23.463 -29.398 3.649 1.00 18.37 399 TYR A C 1
ATOM 2967 O O . TYR A 1 418 ? -23.312 -30.009 4.705 1.00 18.47 399 TYR A O 1
ATOM 2976 N N . GLY A 1 419 ? -24.365 -29.744 2.712 1.00 19.22 400 GLY A N 1
ATOM 2977 C CA . GLY A 1 419 ? -25.382 -30.739 2.990 1.00 18.34 400 GLY A CA 1
ATOM 2978 C C . GLY A 1 419 ? -24.875 -32.143 3.294 1.00 17.82 400 GLY A C 1
ATOM 2979 O O . GLY A 1 419 ? -23.806 -32.548 2.832 1.00 19.24 400 GLY A O 1
ATOM 2980 N N . ASN A 1 420 ? -25.677 -32.858 4.050 1.00 18.10 401 ASN A N 1
ATOM 2981 C CA . ASN A 1 420 ? -25.460 -34.299 4.321 1.00 20.19 401 ASN A CA 1
ATOM 2982 C C . ASN A 1 420 ? -26.772 -35.052 4.348 1.00 19.40 401 ASN A C 1
ATOM 2983 O O . ASN A 1 420 ? -26.900 -36.070 4.996 1.00 20.08 401 ASN A O 1
ATOM 2988 N N . GLN A 1 421 ? -27.798 -34.552 3.653 1.00 18.23 402 GLN A N 1
ATOM 2989 C CA . GLN A 1 421 ? -29.124 -35.183 3.783 1.00 17.18 402 GLN A CA 1
ATOM 2990 C C . GLN A 1 421 ? -29.182 -36.522 3.098 1.00 19.14 402 GLN A C 1
ATOM 2991 O O . GLN A 1 421 ? -28.567 -36.698 2.054 1.00 19.82 402 GLN A O 1
ATOM 2997 N N A SER A 1 422 ? -29.953 -37.440 3.691 0.50 20.45 403 SER A N 1
ATOM 2998 N N B SER A 1 422 ? -29.944 -37.438 3.690 0.50 21.93 403 SER A N 1
ATOM 2999 C CA A SER A 1 422 ? -30.423 -38.649 3.034 0.50 21.17 403 SER A CA 1
ATOM 3000 C CA B SER A 1 422 ? -30.412 -38.612 2.999 0.50 23.46 403 SER A CA 1
ATOM 3001 C C A SER A 1 422 ? -31.706 -38.262 2.274 0.50 20.84 403 SER A C 1
ATOM 3002 C C B SER A 1 422 ? -31.586 -38.144 2.117 0.50 22.06 403 SER A C 1
ATOM 3003 O O A SER A 1 422 ? -32.329 -37.249 2.597 0.50 19.53 403 SER A O 1
ATOM 3004 O O B SER A 1 422 ? -32.006 -36.973 2.189 0.50 18.12 403 SER A O 1
ATOM 3009 N N . HIS A 1 423 ? -32.051 -39.027 1.241 1.00 21.37 404 HIS A N 1
ATOM 3010 C CA . HIS A 1 423 ? -33.238 -38.761 0.390 1.00 22.34 404 HIS A CA 1
ATOM 3011 C C . HIS A 1 423 ? -34.051 -40.037 0.296 1.00 24.43 404 HIS A C 1
ATOM 3012 O O . HIS A 1 423 ? -33.481 -41.113 0.258 1.00 25.15 404 HIS A O 1
ATOM 3019 N N . ARG A 1 424 ? -35.368 -39.886 0.265 1.00 22.54 405 ARG A N 1
ATOM 3020 C CA . ARG A 1 424 ? -36.290 -41.034 0.130 1.00 24.23 405 ARG A CA 1
ATOM 3021 C C . ARG A 1 424 ? -36.757 -41.116 -1.329 1.00 22.00 405 ARG A C 1
ATOM 3022 O O . ARG A 1 424 ? -36.626 -40.148 -2.094 1.00 23.20 405 ARG A O 1
ATOM 3030 N N . VAL A 1 425 ? -37.268 -42.270 -1.748 1.00 23.50 406 VAL A N 1
ATOM 3031 C CA . VAL A 1 425 ? -37.630 -42.428 -3.162 1.00 25.09 406 VAL A CA 1
ATOM 3032 C C . VAL A 1 425 ? -38.632 -41.371 -3.635 1.00 23.87 406 VAL A C 1
ATOM 3033 O O . VAL A 1 425 ? -38.431 -40.725 -4.699 1.00 24.77 406 VAL A O 1
ATOM 3037 N N . SER A 1 426 ? -39.647 -41.154 -2.809 1.00 23.62 407 SER A N 1
ATOM 3038 C CA . SER A 1 426 ? -40.670 -40.131 -3.102 1.00 23.37 407 SER A CA 1
ATOM 3039 C C . SER A 1 426 ? -41.307 -39.623 -1.819 1.00 23.06 407 SER A C 1
ATOM 3040 O O . SER A 1 426 ? -41.001 -40.079 -0.712 1.00 21.65 407 SER A O 1
ATOM 3043 N N . LEU A 1 427 ? -42.260 -38.686 -1.949 1.00 22.66 408 LEU A N 1
ATOM 3044 C CA . LEU A 1 427 ? -42.965 -38.204 -0.742 1.00 22.27 408 LEU A CA 1
ATOM 3045 C C . LEU A 1 427 ? -43.825 -39.320 -0.168 1.00 23.67 408 LEU A C 1
ATOM 3046 O O . LEU A 1 427 ? -44.189 -39.290 1.013 1.00 24.75 408 LEU A O 1
ATOM 3051 N N . PHE A 1 428 ? -44.137 -40.301 -1.021 1.00 25.92 409 PHE A N 1
ATOM 3052 C CA . PHE A 1 428 ? -45.057 -41.418 -0.658 1.00 26.81 409 PHE A CA 1
ATOM 3053 C C . PHE A 1 428 ? -44.361 -42.744 -0.389 1.00 32.53 409 PHE A C 1
ATOM 3054 O O . PHE A 1 428 ? -44.931 -43.623 0.243 1.00 37.03 409 PHE A O 1
ATOM 3062 N N . ASN A 1 429 ? -43.122 -42.866 -0.850 1.00 30.08 410 ASN A N 1
ATOM 3063 C CA . ASN A 1 429 ? -42.328 -44.071 -0.645 1.00 28.20 410 ASN A CA 1
ATOM 3064 C C . ASN A 1 429 ? -41.148 -43.764 0.293 1.00 28.33 410 ASN A C 1
ATOM 3065 O O . ASN A 1 429 ? -40.215 -43.040 -0.065 1.00 25.85 410 ASN A O 1
ATOM 3070 N N . ASN A 1 430 ? -41.186 -44.324 1.489 1.00 23.76 411 ASN A N 1
ATOM 3071 C CA . ASN A 1 430 ? -40.171 -44.000 2.483 1.00 28.50 411 ASN A CA 1
ATOM 3072 C C . ASN A 1 430 ? -38.831 -44.738 2.376 1.00 26.48 411 ASN A C 1
ATOM 3073 O O . ASN A 1 430 ? -37.995 -44.554 3.249 1.00 30.45 411 ASN A O 1
ATOM 3078 N N . ALA A 1 431 ? -38.612 -45.554 1.336 1.00 29.24 412 ALA A N 1
ATOM 3079 C CA . ALA A 1 431 ? -37.284 -46.212 1.181 1.00 31.90 412 ALA A CA 1
ATOM 3080 C C . ALA A 1 431 ? -36.202 -45.141 0.941 1.00 31.05 412 ALA A C 1
ATOM 3081 O O . ALA A 1 431 ? -36.452 -44.157 0.250 1.00 28.03 412 ALA A O 1
ATOM 3083 N N . GLU A 1 432 ? -35.016 -45.336 1.507 1.00 28.99 413 GLU A N 1
ATOM 3084 C CA . GLU A 1 432 ? -33.881 -44.428 1.245 1.00 29.77 413 GLU A CA 1
ATOM 3085 C C . GLU A 1 432 ? -33.172 -44.730 -0.033 1.00 30.36 413 GLU A C 1
ATOM 3086 O O . GLU A 1 432 ? -32.942 -45.905 -0.380 1.00 31.95 413 GLU A O 1
ATOM 3092 N N . VAL A 1 433 ? -32.813 -43.679 -0.744 1.00 24.63 414 VAL A N 1
ATOM 3093 C CA . VAL A 1 433 ? -32.107 -43.811 -2.010 1.00 26.74 414 VAL A CA 1
ATOM 3094 C C . VAL A 1 433 ? -30.667 -44.148 -1.642 1.00 31.46 414 VAL A C 1
ATOM 3095 O O . VAL A 1 433 ? -30.156 -43.644 -0.630 1.00 27.65 414 VAL A O 1
ATOM 3099 N N . GLU A 1 434 ? -30.033 -45.031 -2.412 1.00 27.57 415 GLU A N 1
ATOM 3100 C CA . GLU A 1 434 ? -28.629 -45.302 -2.200 1.00 31.23 415 GLU A CA 1
ATOM 3101 C C . GLU A 1 434 ? -27.871 -44.561 -3.276 1.00 29.84 415 GLU A C 1
ATOM 3102 O O . GLU A 1 434 ? -28.292 -44.502 -4.461 1.00 33.44 415 GLU A O 1
ATOM 3108 N N . GLY A 1 435 ? -26.770 -43.929 -2.912 1.00 28.79 416 GLY A N 1
ATOM 3109 C CA . GLY A 1 435 ? -26.071 -43.115 -3.916 1.00 24.56 416 GLY A CA 1
ATOM 3110 C C . GLY A 1 435 ? -26.363 -41.621 -3.755 1.00 29.17 416 GLY A C 1
ATOM 3111 O O . GLY A 1 435 ? -27.283 -41.084 -4.381 1.00 26.71 416 GLY A O 1
ATOM 3112 N N . ILE A 1 436 ? -25.587 -40.956 -2.901 1.00 25.88 417 ILE A N 1
ATOM 3113 C CA . ILE A 1 436 ? -25.907 -39.566 -2.485 1.00 23.69 417 ILE A CA 1
ATOM 3114 C C . ILE A 1 436 ? -24.651 -38.752 -2.748 1.00 24.16 417 ILE A C 1
ATOM 3115 O O . ILE A 1 436 ? -23.548 -39.221 -2.464 1.00 25.43 417 ILE A O 1
ATOM 3120 N N . TYR A 1 437 ? -24.773 -37.577 -3.346 1.00 20.79 418 TYR A N 1
ATOM 3121 C CA . TYR A 1 437 ? -23.635 -36.811 -3.867 1.00 21.25 418 TYR A CA 1
ATOM 3122 C C . TYR A 1 437 ? -23.586 -35.402 -3.307 1.00 23.32 418 TYR A C 1
ATOM 3123 O O . TYR A 1 437 ? -24.633 -34.826 -3.099 1.00 20.95 418 TYR A O 1
ATOM 3132 N N . ALA A 1 438 ? -22.372 -34.882 -3.096 1.00 22.64 419 ALA A N 1
ATOM 3133 C CA . ALA A 1 438 ? -22.178 -33.498 -2.588 1.00 24.17 419 ALA A CA 1
ATOM 3134 C C . ALA A 1 438 ? -22.162 -32.485 -3.723 1.00 21.30 419 ALA A C 1
ATOM 3135 O O . ALA A 1 438 ? -21.881 -32.832 -4.883 1.00 21.10 419 ALA A O 1
ATOM 3137 N N . GLY A 1 439 ? -22.423 -31.211 -3.398 1.00 18.35 420 GLY A N 1
ATOM 3138 C CA . GLY A 1 439 ? -22.341 -30.173 -4.381 1.00 19.91 420 GLY A CA 1
ATOM 3139 C C . GLY A 1 439 ? -20.979 -30.064 -5.035 1.00 22.40 420 GLY A C 1
ATOM 3140 O O . GLY A 1 439 ? -19.930 -30.366 -4.415 1.00 22.84 420 GLY A O 1
ATOM 3141 N N . VAL A 1 440 ? -21.025 -29.663 -6.300 1.00 19.82 421 VAL A N 1
ATOM 3142 C CA . VAL A 1 440 ? -19.891 -29.637 -7.212 1.00 20.13 421 VAL A CA 1
ATOM 3143 C C . VAL A 1 440 ? -19.668 -28.245 -7.769 1.00 21.01 421 VAL A C 1
ATOM 3144 O O . VAL A 1 440 ? -20.642 -27.579 -8.165 1.00 21.80 421 VAL A O 1
ATOM 3148 N N . ASP A 1 441 ? -18.400 -27.821 -7.894 1.00 21.01 422 ASP A N 1
ATOM 3149 C CA . ASP A 1 441 ? -18.025 -26.515 -8.465 1.00 22.74 422 ASP A CA 1
ATOM 3150 C C . ASP A 1 441 ? -18.789 -25.374 -7.770 1.00 22.21 422 ASP A C 1
ATOM 3151 O O . ASP A 1 441 ? -19.423 -24.547 -8.402 1.00 20.90 422 ASP A O 1
ATOM 3156 N N . ILE A 1 442 ? -18.746 -25.404 -6.448 1.00 23.01 423 ILE A N 1
ATOM 3157 C CA . ILE A 1 442 ? -19.349 -24.337 -5.658 1.00 20.89 423 ILE A CA 1
ATOM 3158 C C . ILE A 1 442 ? -18.273 -23.262 -5.431 1.00 20.74 423 ILE A C 1
ATOM 3159 O O . ILE A 1 442 ? -17.215 -23.534 -4.835 1.00 23.00 423 ILE A O 1
ATOM 3164 N N . ALA A 1 443 ? -18.493 -22.071 -5.937 1.00 20.90 424 ALA A N 1
ATOM 3165 C CA . ALA A 1 443 ? -17.462 -21.025 -5.896 1.00 20.86 424 ALA A CA 1
ATOM 3166 C C . ALA A 1 443 ? -17.868 -20.000 -4.861 1.00 21.54 424 ALA A C 1
ATOM 3167 O O . ALA A 1 443 ? -18.858 -19.320 -5.052 1.00 23.57 424 ALA A O 1
ATOM 3169 N N . PHE A 1 444 ? -17.105 -19.901 -3.770 1.00 19.75 425 PHE A N 1
ATOM 3170 C CA . PHE A 1 444 ? -17.411 -18.986 -2.665 1.00 21.34 425 PHE A CA 1
ATOM 3171 C C . PHE A 1 444 ? -16.461 -17.810 -2.785 1.00 21.05 425 PHE A C 1
ATOM 3172 O O . PHE A 1 444 ? -15.230 -18.033 -2.848 1.00 18.77 425 PHE A O 1
ATOM 3180 N N . LYS A 1 445 ? -16.994 -16.573 -2.785 1.00 20.14 426 LYS A N 1
ATOM 3181 C CA . LYS A 1 445 ? -16.108 -15.401 -2.853 1.00 20.29 426 LYS A CA 1
ATOM 3182 C C . LYS A 1 445 ? -16.648 -14.244 -2.002 1.00 20.43 426 LYS A C 1
ATOM 3183 O O . LYS A 1 445 ? -17.825 -13.916 -2.114 1.00 20.47 426 LYS A O 1
ATOM 3185 N N . HIS A 1 446 ? -15.783 -13.616 -1.183 1.00 20.82 427 HIS A N 1
ATOM 3186 C CA . HIS A 1 446 ? -16.123 -12.364 -0.469 1.00 21.41 427 HIS A CA 1
ATOM 3187 C C . HIS A 1 446 ? -17.325 -12.459 0.491 1.00 21.06 427 HIS A C 1
ATOM 3188 O O . HIS A 1 446 ? -17.963 -11.434 0.780 1.00 20.82 427 HIS A O 1
ATOM 3195 N N . ASN A 1 447 ? -17.659 -13.672 0.936 1.00 20.09 428 ASN A N 1
ATOM 3196 C CA . ASN A 1 447 ? -18.673 -13.859 1.979 1.00 19.62 428 ASN A CA 1
ATOM 3197 C C . ASN A 1 447 ? -18.126 -13.515 3.355 1.00 19.88 428 ASN A C 1
ATOM 3198 O O . ASN A 1 447 ? -16.938 -13.697 3.647 1.00 22.93 428 ASN A O 1
ATOM 3203 N N . VAL A 1 448 ? -18.983 -12.996 4.200 1.00 19.57 429 VAL A N 1
ATOM 3204 C CA . VAL A 1 448 ? -18.644 -12.760 5.591 1.00 20.19 429 VAL A CA 1
ATOM 3205 C C . VAL A 1 448 ? -19.624 -13.564 6.429 1.00 21.24 429 VAL A C 1
ATOM 3206 O O . VAL A 1 448 ? -20.854 -13.344 6.334 1.00 20.85 429 VAL A O 1
ATOM 3210 N N . VAL A 1 449 ? -19.120 -14.494 7.240 1.00 18.86 430 VAL A N 1
ATOM 3211 C CA . VAL A 1 449 ? -20.013 -15.137 8.220 1.00 19.11 430 VAL A CA 1
ATOM 3212 C C . VAL A 1 449 ? -19.573 -14.684 9.611 1.00 22.17 430 VAL A C 1
ATOM 3213 O O . VAL A 1 449 ? -18.522 -15.098 10.114 1.00 21.61 430 VAL A O 1
ATOM 3217 N N . ASP A 1 450 ? -20.367 -13.810 10.204 1.00 19.39 431 ASP A N 1
ATOM 3218 C CA . ASP A 1 450 ? -19.968 -13.112 11.416 1.00 20.22 431 ASP A CA 1
ATOM 3219 C C . ASP A 1 450 ? -20.715 -13.644 12.648 1.00 19.88 431 ASP A C 1
ATOM 3220 O O . ASP A 1 450 ? -21.831 -13.200 12.969 1.00 19.84 431 ASP A O 1
ATOM 3225 N N . ASN A 1 451 ? -20.120 -14.645 13.309 1.00 18.74 432 ASN A N 1
ATOM 3226 C CA . ASN A 1 451 ? -20.631 -15.113 14.586 1.00 20.61 432 ASN A CA 1
ATOM 3227 C C . ASN A 1 451 ? -19.739 -14.604 15.746 1.00 22.08 432 ASN A C 1
ATOM 3228 O O . ASN A 1 451 ? -19.557 -15.270 16.748 1.00 22.73 432 ASN A O 1
ATOM 3233 N N . SER A 1 452 ? -19.223 -13.397 15.610 1.00 24.58 433 SER A N 1
ATOM 3234 C CA . SER A 1 452 ? -18.417 -12.834 16.706 1.00 28.61 433 SER A CA 1
ATOM 3235 C C . SER A 1 452 ? -19.259 -12.651 18.004 1.00 31.83 433 SER A C 1
ATOM 3236 O O . SER A 1 452 ? -18.719 -12.724 19.126 1.00 28.65 433 SER A O 1
ATOM 3239 N N . GLN A 1 453 ? -20.575 -12.514 17.882 1.00 27.42 434 GLN A N 1
ATOM 3240 C CA . GLN A 1 453 ? -21.368 -12.351 19.073 1.00 30.87 434 GLN A CA 1
ATOM 3241 C C . GLN A 1 453 ? -21.481 -13.644 19.882 1.00 32.94 434 GLN A C 1
ATOM 3242 O O . GLN A 1 453 ? -21.373 -13.606 21.110 1.00 27.19 434 GLN A O 1
ATOM 3248 N N . THR A 1 454 ? -21.695 -14.786 19.215 1.00 25.94 435 THR A N 1
ATOM 3249 C CA . THR A 1 454 ? -21.789 -16.079 19.876 1.00 25.78 435 THR A CA 1
ATOM 3250 C C . THR A 1 454 ? -20.936 -17.053 19.050 1.00 28.23 435 THR A C 1
ATOM 3251 O O . THR A 1 454 ? -21.455 -17.701 18.138 1.00 25.74 435 THR A O 1
ATOM 3255 N N . PRO A 1 455 ? -19.617 -17.114 19.327 1.00 27.86 436 PRO A N 1
ATOM 3256 C CA . PRO A 1 455 ? -18.742 -17.831 18.388 1.00 24.10 436 PRO A CA 1
ATOM 3257 C C . PRO A 1 455 ? -18.895 -19.348 18.505 1.00 24.24 436 PRO A C 1
ATOM 3258 O O . PRO A 1 455 ? -18.288 -20.096 17.719 1.00 22.64 436 PRO A O 1
ATOM 3262 N N . GLU A 1 456 ? -19.732 -19.812 19.426 1.00 23.51 437 GLU A N 1
ATOM 3263 C CA . GLU A 1 456 ? -20.021 -21.253 19.491 1.00 25.37 437 GLU A CA 1
ATOM 3264 C C . GLU A 1 456 ? -20.948 -21.657 18.380 1.00 23.71 437 GLU A C 1
ATOM 3265 O O . GLU A 1 456 ? -21.094 -22.839 18.110 1.00 22.30 437 GLU A O 1
ATOM 3271 N N . PHE A 1 457 ? -21.616 -20.682 17.785 1.00 20.69 438 PHE A N 1
ATOM 3272 C CA . PHE A 1 457 ? -22.509 -20.946 16.635 1.00 20.57 438 PHE A CA 1
ATOM 3273 C C . PHE A 1 457 ? -21.662 -21.455 15.481 1.00 20.42 438 PHE A C 1
ATOM 3274 O O . PHE A 1 457 ? -20.475 -21.117 15.383 1.00 22.51 438 PHE A O 1
ATOM 3282 N N . VAL A 1 458 ? -22.262 -22.238 14.580 1.00 19.80 439 VAL A N 1
ATOM 3283 C CA . VAL A 1 458 ? -21.462 -22.834 13.473 1.00 18.95 439 VAL A CA 1
ATOM 3284 C C . VAL A 1 458 ? -21.568 -21.954 12.227 1.00 19.20 439 VAL A C 1
ATOM 3285 O O . VAL A 1 458 ? -22.613 -21.942 11.508 1.00 18.79 439 VAL A O 1
ATOM 3289 N N . SER A 1 459 ? -20.498 -21.245 11.944 1.00 17.63 440 SER A N 1
ATOM 3290 C CA . SER A 1 459 ? -20.456 -20.329 10.805 1.00 19.43 440 SER A CA 1
ATOM 3291 C C . SER A 1 459 ? -20.402 -21.095 9.479 1.00 20.05 440 SER A C 1
ATOM 3292 O O . SER A 1 459 ? -21.075 -20.713 8.489 1.00 18.80 440 SER A O 1
ATOM 3295 N N . VAL A 1 460 ? -19.580 -22.150 9.439 1.00 18.32 441 VAL A N 1
ATOM 3296 C CA . VAL A 1 460 ? -19.536 -22.964 8.196 1.00 18.04 441 VAL A CA 1
ATOM 3297 C C . VAL A 1 460 ? -19.558 -24.449 8.578 1.00 19.25 441 VAL A C 1
ATOM 3298 O O . VAL A 1 460 ? -18.670 -24.895 9.363 1.00 18.80 441 VAL A O 1
ATOM 3302 N N . ARG A 1 461 ? -20.567 -25.199 8.088 1.00 17.88 442 ARG A N 1
ATOM 3303 C CA . ARG A 1 461 ? -20.649 -26.607 8.493 1.00 18.53 442 ARG A CA 1
ATOM 3304 C C . ARG A 1 461 ? -20.140 -27.503 7.338 1.00 20.52 442 ARG A C 1
ATOM 3305 O O . ARG A 1 461 ? -20.928 -27.970 6.494 1.00 18.30 442 ARG A O 1
ATOM 3313 N N . ALA A 1 462 ? -18.820 -27.721 7.285 1.00 18.12 443 ALA A N 1
ATOM 3314 C CA . ALA A 1 462 ? -18.274 -28.685 6.303 1.00 19.20 443 ALA A CA 1
ATOM 3315 C C . ALA A 1 462 ? -18.352 -30.069 6.891 1.00 20.23 443 ALA A C 1
ATOM 3316 O O . ALA A 1 462 ? -18.540 -30.225 8.106 1.00 18.85 443 ALA A O 1
ATOM 3318 N N . THR A 1 463 ? -18.244 -31.103 6.032 1.00 19.12 444 THR A N 1
ATOM 3319 C CA . THR A 1 463 ? -18.395 -32.446 6.545 1.00 18.83 444 THR A CA 1
ATOM 3320 C C . THR A 1 463 ? -17.660 -33.447 5.669 1.00 20.41 444 THR A C 1
ATOM 3321 O O . THR A 1 463 ? -17.893 -33.495 4.465 1.00 17.37 444 THR A O 1
ATOM 3325 N N . HIS A 1 464 ? -16.810 -34.278 6.295 1.00 19.97 445 HIS A N 1
ATOM 3326 C CA . HIS A 1 464 ? -16.100 -35.302 5.537 1.00 20.62 445 HIS A CA 1
ATOM 3327 C C . HIS A 1 464 ? -17.062 -36.391 5.066 1.00 22.56 445 HIS A C 1
ATOM 3328 O O . HIS A 1 464 ? -16.685 -37.242 4.265 1.00 22.20 445 HIS A O 1
ATOM 3335 N N . ASP A 1 465 ? -18.274 -36.420 5.615 1.00 22.26 446 ASP A N 1
ATOM 3336 C CA . ASP A 1 465 ? -19.242 -37.370 5.067 1.00 25.55 446 ASP A CA 1
ATOM 3337 C C . ASP A 1 465 ? -19.606 -37.051 3.603 1.00 26.43 446 ASP A C 1
ATOM 3338 O O . ASP A 1 465 ? -19.932 -37.959 2.822 1.00 25.70 446 ASP A O 1
ATOM 3343 N N . PHE A 1 466 ? -19.581 -35.762 3.238 1.00 22.08 447 PHE A N 1
ATOM 3344 C CA . PHE A 1 466 ? -19.931 -35.318 1.905 1.00 22.60 447 PHE A CA 1
ATOM 3345 C C . PHE A 1 466 ? -19.078 -34.130 1.528 1.00 21.91 447 PHE A C 1
ATOM 3346 O O . PHE A 1 466 ? -19.573 -32.991 1.532 1.00 19.69 447 PHE A O 1
ATOM 3354 N N . PRO A 1 467 ? -17.798 -34.368 1.179 1.00 20.46 448 PRO A N 1
ATOM 3355 C CA . PRO A 1 467 ? -16.900 -33.282 0.827 1.00 21.48 448 PRO A CA 1
ATOM 3356 C C . PRO A 1 467 ? -17.392 -32.650 -0.468 1.00 22.35 448 PRO A C 1
ATOM 3357 O O . PRO A 1 467 ? -17.757 -33.400 -1.430 1.00 20.56 448 PRO A O 1
ATOM 3361 N N . LEU A 1 468 ? -17.412 -31.313 -0.511 1.00 19.74 449 LEU A N 1
ATOM 3362 C CA . LEU A 1 468 ? -17.705 -30.655 -1.773 1.00 20.24 449 LEU A CA 1
ATOM 3363 C C . LEU A 1 468 ? -16.634 -31.055 -2.785 1.00 22.21 449 LEU A C 1
ATOM 3364 O O . LEU A 1 468 ? -15.456 -31.270 -2.403 1.00 21.96 449 LEU A O 1
ATOM 3369 N N . VAL A 1 469 ? -17.040 -31.132 -4.052 1.00 20.47 450 VAL A N 1
ATOM 3370 C CA . VAL A 1 469 ? -16.122 -31.461 -5.147 1.00 21.74 450 VAL A CA 1
ATOM 3371 C C . VAL A 1 469 ? -15.862 -30.173 -5.924 1.00 23.05 450 VAL A C 1
ATOM 3372 O O . VAL A 1 469 ? -16.814 -29.469 -6.352 1.00 24.72 450 VAL A O 1
ATOM 3376 N N . GLY A 1 470 ? -14.597 -29.799 -6.030 1.00 21.02 451 GLY A N 1
ATOM 3377 C CA . GLY A 1 470 ? -14.206 -28.665 -6.890 1.00 22.80 451 GLY A CA 1
ATOM 3378 C C . GLY A 1 470 ? -14.639 -27.321 -6.297 1.00 23.14 451 GLY A C 1
ATOM 3379 O O . GLY A 1 470 ? -14.848 -26.385 -7.007 1.00 27.58 451 GLY A O 1
ATOM 3380 N N . ALA A 1 471 ? -14.790 -27.252 -4.983 1.00 23.75 452 ALA A N 1
ATOM 3381 C CA . ALA A 1 471 ? -15.187 -26.001 -4.352 1.00 23.31 452 ALA A CA 1
ATOM 3382 C C . ALA A 1 471 ? -13.979 -25.027 -4.346 1.00 25.10 452 ALA A C 1
ATOM 3383 O O . ALA A 1 471 ? -12.826 -25.457 -4.180 1.00 23.96 452 ALA A O 1
ATOM 3385 N N . THR A 1 472 ? -14.221 -23.732 -4.527 1.00 22.67 453 THR A N 1
ATOM 3386 C CA . THR A 1 472 ? -13.169 -22.709 -4.452 1.00 23.86 453 THR A CA 1
ATOM 3387 C C . THR A 1 472 ? -13.518 -21.584 -3.468 1.00 24.59 453 THR A C 1
ATOM 3388 O O . THR A 1 472 ? -14.694 -21.304 -3.213 1.00 22.93 453 THR A O 1
ATOM 3392 N N . TYR A 1 473 ? -12.478 -20.993 -2.887 1.00 23.31 454 TYR A N 1
ATOM 3393 C CA . TYR A 1 473 ? -12.609 -20.027 -1.776 1.00 22.12 454 TYR A CA 1
ATOM 3394 C C . TYR A 1 473 ? -11.780 -18.830 -2.118 1.00 23.40 454 TYR A C 1
ATOM 3395 O O . TYR A 1 473 ? -10.566 -18.966 -2.264 1.00 23.36 454 TYR A O 1
ATOM 3404 N N . THR A 1 474 ? -12.404 -17.669 -2.264 1.00 22.31 455 THR A N 1
ATOM 3405 C CA . THR A 1 474 ? -11.663 -16.441 -2.535 1.00 25.84 455 THR A CA 1
ATOM 3406 C C . THR A 1 474 ? -12.025 -15.379 -1.522 1.00 25.44 455 THR A C 1
ATOM 3407 O O . THR A 1 474 ? -13.154 -14.916 -1.544 1.00 24.14 455 THR A O 1
ATOM 3411 N N . ASP A 1 475 ? -11.092 -14.987 -0.636 1.00 24.54 456 ASP A N 1
ATOM 3412 C CA . ASP A 1 475 ? -11.312 -13.871 0.313 1.00 24.26 456 ASP A CA 1
ATOM 3413 C C . ASP A 1 475 ? -12.569 -14.080 1.165 1.00 23.83 456 ASP A C 1
ATOM 3414 O O . ASP A 1 475 ? -13.392 -13.163 1.351 1.00 24.52 456 ASP A O 1
ATOM 3419 N N . GLU A 1 476 ? -12.708 -15.290 1.678 1.00 22.57 457 GLU A N 1
ATOM 3420 C CA . GLU A 1 476 ? -13.798 -15.606 2.616 1.00 21.95 457 GLU A CA 1
ATOM 3421 C C . GLU A 1 476 ? -13.388 -15.213 4.043 1.00 23.34 457 GLU A C 1
ATOM 3422 O O . GLU A 1 476 ? -12.205 -15.353 4.395 1.00 22.45 457 GLU A O 1
ATOM 3428 N N . THR A 1 477 ? -14.381 -14.808 4.860 1.00 19.82 458 THR A N 1
ATOM 3429 C CA . THR A 1 477 ? -14.172 -14.430 6.247 1.00 19.50 458 THR A CA 1
ATOM 3430 C C . THR A 1 477 ? -15.191 -15.184 7.073 1.00 21.21 458 THR A C 1
ATOM 3431 O O . THR A 1 477 ? -16.410 -14.948 6.945 1.00 19.42 458 THR A O 1
ATOM 3435 N N . TYR A 1 478 ? -14.715 -16.115 7.890 1.00 19.42 459 TYR A N 1
ATOM 3436 C CA . TYR A 1 478 ? -15.624 -16.916 8.743 1.00 19.20 459 TYR A CA 1
ATOM 3437 C C . TYR A 1 478 ? -15.233 -16.761 10.173 1.00 22.20 459 TYR A C 1
ATOM 3438 O O . TYR A 1 478 ? -14.124 -17.185 10.553 1.00 23.11 459 TYR A O 1
ATOM 3447 N N . VAL A 1 479 ? -16.126 -16.164 10.977 1.00 21.96 460 VAL A N 1
ATOM 3448 C CA . VAL A 1 479 ? -15.855 -15.969 12.420 1.00 22.00 460 VAL A CA 1
ATOM 3449 C C . VAL A 1 479 ? -16.829 -16.819 13.235 1.00 21.07 460 VAL A C 1
ATOM 3450 O O . VAL A 1 479 ? -18.047 -16.685 13.095 1.00 21.31 460 VAL A O 1
ATOM 3454 N N . GLY A 1 480 ? -16.329 -17.743 14.051 1.00 19.71 461 GLY A N 1
ATOM 3455 C CA . GLY A 1 480 ? -17.203 -18.708 14.717 1.00 20.22 461 GLY A CA 1
ATOM 3456 C C . GLY A 1 480 ? -16.791 -20.128 14.327 1.00 20.54 461 GLY A C 1
ATOM 3457 O O . GLY A 1 480 ? -15.861 -20.289 13.544 1.00 21.46 461 GLY A O 1
ATOM 3458 N N . GLN A 1 481 ? -17.483 -21.145 14.866 1.00 19.86 462 GLN A N 1
ATOM 3459 C CA . GLN A 1 481 ? -17.099 -22.541 14.632 1.00 22.75 462 GLN A CA 1
ATOM 3460 C C . GLN A 1 481 ? -17.116 -22.875 13.170 1.00 22.12 462 GLN A C 1
ATOM 3461 O O . GLN A 1 481 ? -18.055 -22.489 12.450 1.00 21.56 462 GLN A O 1
ATOM 3467 N N . VAL A 1 482 ? -16.093 -23.595 12.704 1.00 21.45 463 VAL A N 1
ATOM 3468 C CA . VAL A 1 482 ? -16.081 -24.170 11.351 1.00 19.98 463 VAL A CA 1
ATOM 3469 C C . VAL A 1 482 ? -15.824 -25.679 11.531 1.00 22.48 463 VAL A C 1
ATOM 3470 O O . VAL A 1 482 ? -14.770 -26.057 12.081 1.00 20.89 463 VAL A O 1
ATOM 3474 N N . THR A 1 483 ? -16.784 -26.515 11.140 1.00 19.79 464 THR A N 1
ATOM 3475 C CA . THR A 1 483 ? -16.672 -27.985 11.383 1.00 20.61 464 THR A CA 1
ATOM 3476 C C . THR A 1 483 ? -15.886 -28.549 10.192 1.00 19.00 464 THR A C 1
ATOM 3477 O O . THR A 1 483 ? -15.996 -28.009 9.038 1.00 19.01 464 THR A O 1
ATOM 3481 N N . ASP A 1 484 ? -15.061 -29.576 10.435 1.00 19.35 465 ASP A N 1
ATOM 3482 C CA . ASP A 1 484 ? -14.219 -30.190 9.370 1.00 20.42 465 ASP A CA 1
ATOM 3483 C C . ASP A 1 484 ? -13.516 -29.137 8.535 1.00 21.06 465 ASP A C 1
ATOM 3484 O O . ASP A 1 484 ? -13.436 -29.243 7.304 1.00 20.80 465 ASP A O 1
ATOM 3489 N N . SER A 1 485 ? -12.964 -28.128 9.230 1.00 20.99 466 SER A N 1
ATOM 3490 C CA . SER A 1 485 ? -12.373 -26.953 8.577 1.00 21.27 466 SER A CA 1
ATOM 3491 C C . SER A 1 485 ? -11.214 -27.304 7.655 1.00 21.40 466 SER A C 1
ATOM 3492 O O . SER A 1 485 ? -10.900 -26.524 6.720 1.00 22.18 466 SER A O 1
ATOM 3495 N N . GLU A 1 486 ? -10.586 -28.470 7.895 1.00 19.72 467 GLU A N 1
ATOM 3496 C CA . GLU A 1 486 ? -9.471 -28.909 7.071 1.00 21.43 467 GLU A CA 1
ATOM 3497 C C . GLU A 1 486 ? -9.900 -29.112 5.627 1.00 24.42 467 GLU A C 1
ATOM 3498 O O . GLU A 1 486 ? -9.062 -29.122 4.737 1.00 23.73 467 GLU A O 1
ATOM 3504 N N . LEU A 1 487 ? -11.216 -29.219 5.388 1.00 22.61 468 LEU A N 1
ATOM 3505 C CA . LEU A 1 487 ? -11.764 -29.342 3.988 1.00 23.21 468 LEU A CA 1
ATOM 3506 C C . LEU A 1 487 ? -11.707 -28.043 3.187 1.00 23.90 468 LEU A C 1
ATOM 3507 O O . LEU A 1 487 ? -11.853 -28.049 1.948 1.00 28.16 468 LEU A O 1
ATOM 3512 N N . ILE A 1 488 ? -11.484 -26.927 3.878 1.00 21.93 469 ILE A N 1
ATOM 3513 C CA . ILE A 1 488 ? -11.538 -25.620 3.236 1.00 21.80 469 ILE A CA 1
ATOM 3514 C C . ILE A 1 488 ? -10.149 -25.078 2.970 1.00 21.79 469 ILE A C 1
ATOM 3515 O O . ILE A 1 488 ? -9.345 -25.007 3.874 1.00 26.39 469 ILE A O 1
ATOM 3520 N N . GLU A 1 489 ? -9.877 -24.708 1.729 1.00 24.84 470 GLU A N 1
ATOM 3521 C CA . GLU A 1 489 ? -8.524 -24.273 1.319 1.00 27.38 470 GLU A CA 1
ATOM 3522 C C . GLU A 1 489 ? -7.984 -23.123 2.178 1.00 27.83 470 GLU A C 1
ATOM 3523 O O . GLU A 1 489 ? -6.869 -23.197 2.742 1.00 27.14 470 GLU A O 1
ATOM 3529 N N . SER A 1 490 ? -8.743 -22.047 2.313 1.00 26.33 471 SER A N 1
ATOM 3530 C CA . SER A 1 490 ? -8.327 -20.977 3.222 1.00 27.55 471 SER A CA 1
ATOM 3531 C C . SER A 1 490 ? -9.489 -20.054 3.424 1.00 27.05 471 SER A C 1
ATOM 3532 O O . SER A 1 490 ? -10.441 -19.994 2.595 1.00 26.08 471 SER A O 1
ATOM 3535 N N . TYR A 1 491 ? -9.412 -19.365 4.556 1.00 26.44 472 TYR A N 1
ATOM 3536 C CA . TYR A 1 491 ? -10.333 -18.322 4.919 1.00 24.28 472 TYR A CA 1
ATOM 3537 C C . TYR A 1 491 ? -9.694 -17.482 5.979 1.00 26.14 472 TYR A C 1
ATOM 3538 O O . TYR A 1 491 ? -8.798 -17.930 6.676 1.00 25.08 472 TYR A O 1
ATOM 3547 N N . SER A 1 492 ? -10.189 -16.267 6.140 1.00 23.10 473 SER A N 1
ATOM 3548 C CA . SER A 1 492 ? -9.734 -15.420 7.230 1.00 25.26 473 SER A CA 1
ATOM 3549 C C . SER A 1 492 ? -10.654 -15.582 8.433 1.00 25.81 473 SER A C 1
ATOM 3550 O O . SER A 1 492 ? -11.868 -15.775 8.251 1.00 26.65 473 SER A O 1
ATOM 3553 N N . VAL A 1 493 ? -10.091 -15.472 9.645 1.00 23.19 474 VAL A N 1
ATOM 3554 C CA . VAL A 1 493 ? -10.875 -15.408 10.887 1.00 24.28 474 VAL A CA 1
ATOM 3555 C C . VAL A 1 493 ? -10.901 -14.010 11.498 1.00 26.43 474 VAL A C 1
ATOM 3556 O O . VAL A 1 493 ? -11.366 -13.840 12.623 1.00 27.90 474 VAL A O 1
ATOM 3560 N N . GLU A 1 494 ? -10.432 -13.023 10.750 1.00 28.14 475 GLU A N 1
ATOM 3561 C CA . GLU A 1 494 ? -10.415 -11.654 11.247 1.00 33.48 475 GLU A CA 1
ATOM 3562 C C . GLU A 1 494 ? -11.397 -10.814 10.461 1.00 28.86 475 GLU A C 1
ATOM 3563 O O . GLU A 1 494 ? -11.239 -10.639 9.268 1.00 27.75 475 GLU A O 1
ATOM 3569 N N . LEU A 1 495 ? -12.399 -10.292 11.156 1.00 30.04 476 LEU A N 1
ATOM 3570 C CA . LEU A 1 495 ? -13.375 -9.382 10.538 1.00 30.92 476 LEU A CA 1
ATOM 3571 C C . LEU A 1 495 ? -12.699 -8.138 10.014 1.00 34.35 476 LEU A C 1
ATOM 3572 O O . LEU A 1 495 ? -11.838 -7.576 10.678 1.00 31.68 476 LEU A O 1
ATOM 3577 N N . PRO A 1 496 ? -13.063 -7.702 8.801 1.00 34.58 477 PRO A N 1
ATOM 3578 C CA . PRO A 1 496 ? -12.578 -6.360 8.453 1.00 33.76 477 PRO A CA 1
ATOM 3579 C C . PRO A 1 496 ? -13.298 -5.298 9.290 1.00 32.44 477 PRO A C 1
ATOM 3580 O O . PRO A 1 496 ? -14.186 -5.658 10.091 1.00 30.94 477 PRO A O 1
ATOM 3584 N N . LYS A 1 497 ? -12.956 -4.016 9.079 1.00 31.20 478 LYS A N 1
ATOM 3585 C CA . LYS A 1 497 ? -13.591 -2.892 9.801 1.00 29.39 478 LYS A CA 1
ATOM 3586 C C . LYS A 1 497 ? -15.112 -2.990 9.670 1.00 29.22 478 LYS A C 1
ATOM 3587 O O . LYS A 1 497 ? -15.635 -3.080 8.553 1.00 31.81 478 LYS A O 1
ATOM 3589 N N . VAL A 1 498 ? -15.805 -3.004 10.792 1.00 27.90 479 VAL A N 1
ATOM 3590 C CA . VAL A 1 498 ? -17.263 -3.045 10.760 1.00 31.28 479 VAL A CA 1
ATOM 3591 C C . VAL A 1 498 ? -17.812 -1.650 11.023 1.00 34.43 479 VAL A C 1
ATOM 3592 O O . VAL A 1 498 ? -17.466 -1.027 12.050 1.00 31.10 479 VAL A O 1
ATOM 3596 N N . THR A 1 499 ? -18.670 -1.157 10.130 1.00 31.90 480 THR A N 1
ATOM 3597 C CA . THR A 1 499 ? -19.479 0.033 10.449 1.00 34.40 480 THR A CA 1
ATOM 3598 C C . THR A 1 499 ? -20.976 -0.312 10.454 1.00 40.88 480 THR A C 1
ATOM 3599 O O . THR A 1 499 ? -21.393 -1.276 9.817 1.00 37.05 480 THR A O 1
ATOM 3603 N N . VAL A 1 500 ? -21.787 0.425 11.198 1.00 38.93 481 VAL A N 1
ATOM 3604 C CA . VAL A 1 500 ? -23.231 0.243 11.078 1.00 44.95 481 VAL A CA 1
ATOM 3605 C C . VAL A 1 500 ? -23.833 1.329 10.171 1.00 54.03 481 VAL A C 1
ATOM 3606 O O . VAL A 1 500 ? -23.976 2.487 10.595 1.00 59.20 481 VAL A O 1
ATOM 3610 N N . GLU A 1 501 ? -24.155 0.960 8.923 1.00 53.76 482 GLU A N 1
ATOM 3611 C CA . GLU A 1 501 ? -24.726 1.903 7.938 1.00 56.16 482 GLU A CA 1
ATOM 3612 C C . GLU A 1 501 ? -26.274 1.737 7.720 1.00 58.99 482 GLU A C 1
ATOM 3613 O O . GLU A 1 501 ? -26.755 0.843 6.975 1.00 52.09 482 GLU A O 1
ATOM 3615 N N . ASN A 1 502 ? -27.022 2.642 8.376 1.00 56.02 483 ASN A N 1
ATOM 3616 C CA . ASN A 1 502 ? -28.492 2.535 8.589 1.00 56.54 483 ASN A CA 1
ATOM 3617 C C . ASN A 1 502 ? -28.929 1.127 9.101 1.00 50.77 483 ASN A C 1
ATOM 3618 O O . ASN A 1 502 ? -29.759 0.456 8.471 1.00 48.42 483 ASN A O 1
ATOM 3620 N N . GLY A 1 503 ? -28.338 0.708 10.233 1.00 40.83 484 GLY A N 1
ATOM 3621 C CA . GLY A 1 503 ? -28.826 -0.424 11.025 1.00 41.23 484 GLY A CA 1
ATOM 3622 C C . GLY A 1 503 ? -28.184 -1.754 10.613 1.00 39.59 484 GLY A C 1
ATOM 3623 O O . GLY A 1 503 ? -28.106 -2.705 11.404 1.00 36.89 484 GLY A O 1
ATOM 3624 N N . LEU A 1 504 ? -27.701 -1.799 9.373 1.00 36.66 485 LEU A N 1
ATOM 3625 C CA . LEU A 1 504 ? -27.011 -2.963 8.861 1.00 32.41 485 LEU A CA 1
ATOM 3626 C C . LEU A 1 504 ? -25.509 -2.966 9.209 1.00 30.26 485 LEU A C 1
ATOM 3627 O O . LEU A 1 504 ? -24.879 -1.905 9.210 1.00 31.58 485 LEU A O 1
ATOM 3632 N N . ASN A 1 505 ? -24.924 -4.137 9.463 1.00 26.40 486 ASN A N 1
ATOM 3633 C CA . ASN A 1 505 ? -23.426 -4.242 9.430 1.00 24.57 486 ASN A CA 1
ATOM 3634 C C . ASN A 1 505 ? -22.845 -4.140 8.061 1.00 25.61 486 ASN A C 1
ATOM 3635 O O . ASN A 1 505 ? -23.240 -4.871 7.140 1.00 25.58 486 ASN A O 1
ATOM 3640 N N . ALA A 1 506 ? -21.869 -3.245 7.898 1.00 22.75 487 ALA A N 1
ATOM 3641 C CA . ALA A 1 506 ? -21.172 -3.146 6.628 1.00 23.44 487 ALA A CA 1
ATOM 3642 C C . ALA A 1 506 ? -19.738 -3.549 6.973 1.00 28.41 487 ALA A C 1
ATOM 3643 O O . ALA A 1 506 ? -19.176 -3.053 7.981 1.00 28.91 487 ALA A O 1
ATOM 3645 N N . TYR A 1 507 ? -19.175 -4.466 6.181 1.00 25.75 488 TYR A N 1
ATOM 3646 C CA . TYR A 1 507 ? -17.844 -5.012 6.410 1.00 26.62 488 TYR A CA 1
ATOM 3647 C C . TYR A 1 507 ? -16.928 -4.434 5.366 1.00 27.60 488 TYR A C 1
ATOM 3648 O O . TYR A 1 507 ? -17.178 -4.558 4.176 1.00 28.35 488 TYR A O 1
ATOM 3657 N N . GLN A 1 508 ? -15.863 -3.748 5.778 1.00 27.60 489 GLN A N 1
ATOM 3658 C CA . GLN A 1 508 ? -15.063 -3.055 4.758 1.00 29.99 489 GLN A CA 1
ATOM 3659 C C . GLN A 1 508 ? -14.550 -3.957 3.641 1.00 28.23 489 GLN A C 1
ATOM 3660 O O . GLN A 1 508 ? -13.779 -4.898 3.866 1.00 30.53 489 GLN A O 1
ATOM 3666 N N . GLY A 1 509 ? -14.995 -3.695 2.426 1.00 26.24 490 GLY A N 1
ATOM 3667 C CA . GLY A 1 509 ? -14.531 -4.408 1.247 1.00 25.63 490 GLY A CA 1
ATOM 3668 C C . GLY A 1 509 ? -14.956 -5.862 1.064 1.00 24.11 490 GLY A C 1
ATOM 3669 O O . GLY A 1 509 ? -14.449 -6.535 0.147 1.00 25.14 490 GLY A O 1
ATOM 3670 N N . GLU A 1 510 ? -15.855 -6.346 1.926 1.00 24.59 491 GLU A N 1
ATOM 3671 C CA . GLU A 1 510 ? -16.301 -7.788 1.888 1.00 24.74 491 GLU A CA 1
ATOM 3672 C C . GLU A 1 510 ? -17.776 -7.900 2.215 1.00 23.11 491 GLU A C 1
ATOM 3673 O O . GLU A 1 510 ? -18.396 -6.936 2.696 1.00 23.77 491 GLU A O 1
ATOM 3679 N N . GLY A 1 511 ? -18.349 -9.082 2.021 1.00 21.26 492 GLY A N 1
ATOM 3680 C CA . GLY A 1 511 ? -19.738 -9.230 2.460 1.00 19.08 492 GLY A CA 1
ATOM 3681 C C . GLY A 1 511 ? -20.705 -8.452 1.579 1.00 19.80 492 GLY A C 1
ATOM 3682 O O . GLY A 1 511 ? -20.337 -7.950 0.499 1.00 20.87 492 GLY A O 1
ATOM 3683 N N . ALA A 1 512 ? -21.940 -8.376 2.051 1.00 20.01 493 ALA A N 1
ATOM 3684 C CA . ALA A 1 512 ? -23.031 -7.747 1.261 1.00 20.05 493 ALA A CA 1
ATOM 3685 C C . ALA A 1 512 ? -22.799 -6.236 1.279 1.00 21.20 493 ALA A C 1
ATOM 3686 O O . ALA A 1 512 ? -22.568 -5.642 2.337 1.00 22.12 493 ALA A O 1
ATOM 3688 N N . ASP A 1 513 ? -22.833 -5.643 0.086 1.00 19.65 494 ASP A N 1
ATOM 3689 C CA . ASP A 1 513 ? -22.729 -4.183 -0.033 1.00 23.40 494 ASP A CA 1
ATOM 3690 C C . ASP A 1 513 ? -24.031 -3.605 0.470 1.00 20.92 494 ASP A C 1
ATOM 3691 O O . ASP A 1 513 ? -25.084 -3.845 -0.153 1.00 22.28 494 ASP A O 1
ATOM 3696 N N . VAL A 1 514 ? -23.992 -2.792 1.544 1.00 19.63 495 VAL A N 1
ATOM 3697 C CA . VAL A 1 514 ? -25.237 -2.309 2.158 1.00 19.99 495 VAL A CA 1
ATOM 3698 C C . VAL A 1 514 ? -25.958 -1.265 1.293 1.00 21.27 495 VAL A C 1
ATOM 3699 O O . VAL A 1 514 ? -27.158 -1.023 1.470 1.00 19.89 495 VAL A O 1
ATOM 3703 N N . SER A 1 515 ? -25.243 -0.741 0.301 1.00 20.08 496 SER A N 1
ATOM 3704 C CA . SER A 1 515 ? -25.842 0.155 -0.670 1.00 24.03 496 SER A CA 1
ATOM 3705 C C . SER A 1 515 ? -26.899 -0.470 -1.543 1.00 25.39 496 SER A C 1
ATOM 3706 O O . SER A 1 515 ? -27.678 0.273 -2.113 1.00 24.17 496 SER A O 1
ATOM 3709 N N . LYS A 1 516 ? -26.883 -1.814 -1.658 1.00 22.81 497 LYS A N 1
ATOM 3710 C CA . LYS A 1 516 ? -27.850 -2.547 -2.494 1.00 22.74 497 LYS A CA 1
ATOM 3711 C C . LYS A 1 516 ? -29.000 -3.115 -1.652 1.00 22.38 497 LYS A C 1
ATOM 3712 O O . LYS A 1 516 ? -29.908 -3.725 -2.182 1.00 22.67 497 LYS A O 1
ATOM 3718 N N . LEU A 1 517 ? -29.006 -2.846 -0.345 1.00 19.32 498 LEU A N 1
ATOM 3719 C CA . LEU A 1 517 ? -29.967 -3.489 0.580 1.00 21.01 498 LEU A CA 1
ATOM 3720 C C . LEU A 1 517 ? -30.884 -2.466 1.191 1.00 22.80 498 LEU A C 1
ATOM 3721 O O . LEU A 1 517 ? -30.460 -1.339 1.545 1.00 22.80 498 LEU A O 1
ATOM 3726 N N . SER A 1 518 ? -32.145 -2.827 1.344 1.00 22.64 499 SER A N 1
ATOM 3727 C CA . SER A 1 518 ? -33.051 -1.993 2.137 1.00 26.03 499 SER A CA 1
ATOM 3728 C C . SER A 1 518 ? -34.232 -2.799 2.629 1.00 25.33 499 SER A C 1
ATOM 3729 O O . SER A 1 518 ? -34.701 -3.719 1.948 1.00 26.95 499 SER A O 1
ATOM 3732 N N . VAL A 1 519 ? -34.726 -2.456 3.807 1.00 23.11 500 VAL A N 1
ATOM 3733 C CA . VAL A 1 519 ? -35.854 -3.201 4.399 1.00 22.61 500 VAL A CA 1
ATOM 3734 C C . VAL A 1 519 ? -37.126 -2.774 3.640 1.00 26.39 500 VAL A C 1
ATOM 3735 O O . VAL A 1 519 ? -37.373 -1.573 3.418 1.00 25.38 500 VAL A O 1
ATOM 3739 N N . VAL A 1 520 ? -37.917 -3.747 3.205 1.00 24.47 501 VAL A N 1
ATOM 3740 C CA . VAL A 1 520 ? -39.225 -3.444 2.604 1.00 21.85 501 VAL A CA 1
ATOM 3741 C C . VAL A 1 520 ? -40.246 -3.279 3.758 1.00 21.57 501 VAL A C 1
ATOM 3742 O O . VAL A 1 520 ? -40.328 -4.131 4.624 1.00 21.45 501 VAL A O 1
ATOM 3746 N N . THR A 1 521 ? -41.015 -2.181 3.740 1.00 23.37 502 THR A N 1
ATOM 3747 C CA . THR A 1 521 ? -42.108 -2.012 4.677 1.00 22.74 502 THR A CA 1
ATOM 3748 C C . THR A 1 521 ? -43.387 -1.706 3.858 1.00 20.86 502 THR A C 1
ATOM 3749 O O . THR A 1 521 ? -43.364 -1.505 2.651 1.00 24.44 502 THR A O 1
ATOM 3753 N N . ALA A 1 522 ? -44.481 -1.609 4.578 1.00 23.36 503 ALA A N 1
ATOM 3754 C CA . ALA A 1 522 ? -45.784 -1.212 4.034 1.00 23.65 503 ALA A CA 1
ATOM 3755 C C . ALA A 1 522 ? -45.788 0.209 3.421 1.00 27.54 503 ALA A C 1
ATOM 3756 O O . ALA A 1 522 ? -46.759 0.606 2.801 1.00 26.63 503 ALA A O 1
ATOM 3758 N N . GLU A 1 523 ? -44.681 0.939 3.549 1.00 27.52 504 GLU A N 1
ATOM 3759 C CA . GLU A 1 523 ? -44.521 2.182 2.781 1.00 31.71 504 GLU A CA 1
ATOM 3760 C C . GLU A 1 523 ? -44.532 1.943 1.297 1.00 32.04 504 GLU A C 1
ATOM 3761 O O . GLU A 1 523 ? -44.983 2.796 0.537 1.00 30.16 504 GLU A O 1
ATOM 3767 N N . THR A 1 524 ? -44.053 0.774 0.857 1.00 30.53 505 THR A N 1
ATOM 3768 C CA . THR A 1 524 ? -44.153 0.420 -0.531 1.00 25.96 505 THR A CA 1
ATOM 3769 C C . THR A 1 524 ? -44.843 -0.918 -0.777 1.00 27.49 505 THR A C 1
ATOM 3770 O O . THR A 1 524 ? -45.279 -1.170 -1.888 1.00 28.53 505 THR A O 1
ATOM 3774 N N . ALA A 1 525 ? -44.908 -1.792 0.236 1.00 24.57 506 ALA A N 1
ATOM 3775 C CA . ALA A 1 525 ? -45.461 -3.137 -0.021 1.00 23.21 506 ALA A CA 1
ATOM 3776 C C . ALA A 1 525 ? -46.916 -3.205 0.378 1.00 23.19 506 ALA A C 1
ATOM 3777 O O . ALA A 1 525 ? -47.363 -2.497 1.306 1.00 23.10 506 ALA A O 1
ATOM 3779 N N . GLY A 1 526 ? -47.674 -4.020 -0.363 1.00 21.22 507 GLY A N 1
ATOM 3780 C CA . GLY A 1 526 ? -49.051 -4.293 0.002 1.00 20.87 507 GLY A CA 1
ATOM 3781 C C . GLY A 1 526 ? -50.014 -3.218 -0.538 1.00 23.03 507 GLY A C 1
ATOM 3782 O O . GLY A 1 526 ? -49.608 -2.284 -1.249 1.00 24.41 507 GLY A O 1
ATOM 3783 N N . PRO A 1 527 ? -51.288 -3.347 -0.181 1.00 22.79 508 PRO A N 1
ATOM 3784 C CA . PRO A 1 527 ? -52.301 -2.440 -0.757 1.00 24.44 508 PRO A CA 1
ATOM 3785 C C . PRO A 1 527 ? -52.295 -1.068 -0.058 1.00 25.10 508 PRO A C 1
ATOM 3786 O O . PRO A 1 527 ? -51.523 -0.854 0.890 1.00 23.83 508 PRO A O 1
ATOM 3790 N N . ASP A 1 528 ? -53.188 -0.182 -0.484 1.00 27.78 509 ASP A N 1
ATOM 3791 C CA . ASP A 1 528 ? -53.231 1.142 0.164 1.00 29.18 509 ASP A CA 1
ATOM 3792 C C . ASP A 1 528 ? -54.235 1.262 1.345 1.00 30.63 509 ASP A C 1
ATOM 3793 O O . ASP A 1 528 ? -54.494 2.354 1.847 1.00 31.15 509 ASP A O 1
ATOM 3798 N N . TYR A 1 529 ? -54.705 0.129 1.880 1.00 29.12 510 TYR A N 1
ATOM 3799 C CA . TYR A 1 529 ? -55.665 0.147 2.990 1.00 25.58 510 TYR A CA 1
ATOM 3800 C C . TYR A 1 529 ? -55.390 -1.008 3.908 1.00 29.39 510 TYR A C 1
ATOM 3801 O O . TYR A 1 529 ? -54.663 -1.935 3.526 1.00 30.11 510 TYR A O 1
ATOM 3810 N N . VAL A 1 530 ? -55.947 -0.957 5.115 1.00 25.98 511 VAL A N 1
ATOM 3811 C CA . VAL A 1 530 ? -55.934 -2.050 6.066 1.00 30.57 511 VAL A CA 1
ATOM 3812 C C . VAL A 1 530 ? -57.389 -2.306 6.437 1.00 33.49 511 VAL A C 1
ATOM 3813 O O . VAL A 1 530 ? -58.197 -1.376 6.356 1.00 32.43 511 VAL A O 1
ATOM 3817 N N . LEU A 1 531 ? -57.727 -3.554 6.809 1.00 31.74 512 LEU A N 1
ATOM 3818 C CA . LEU A 1 531 ? -59.131 -3.920 7.092 1.00 31.22 512 LEU A CA 1
ATOM 3819 C C . LEU A 1 531 ? -59.347 -4.051 8.572 1.00 31.40 512 LEU A C 1
ATOM 3820 O O . LEU A 1 531 ? -58.448 -4.534 9.254 1.00 32.22 512 LEU A O 1
ATOM 3825 N N . GLU A 1 532 ? -60.544 -3.657 9.067 1.00 32.47 513 GLU A N 1
ATOM 3826 C CA . GLU A 1 532 ? -60.969 -3.909 10.474 1.00 34.50 513 GLU A CA 1
ATOM 3827 C C . GLU A 1 532 ? -62.225 -4.771 10.552 1.00 26.27 513 GLU A C 1
ATOM 3828 O O . GLU A 1 532 ? -63.026 -4.796 9.599 1.00 31.39 513 GLU A O 1
ATOM 3834 N N . ASN A 1 533 ? -62.412 -5.421 11.697 1.00 31.01 514 ASN A N 1
ATOM 3835 C CA . ASN A 1 533 ? -63.557 -6.253 11.944 1.00 28.86 514 ASN A CA 1
ATOM 3836 C C . ASN A 1 533 ? -63.593 -7.423 10.970 1.00 32.44 514 ASN A C 1
ATOM 3837 O O . ASN A 1 533 ? -64.630 -7.822 10.512 1.00 29.76 514 ASN A O 1
ATOM 3842 N N . THR A 1 534 ? -62.417 -7.965 10.681 1.00 30.74 515 THR A N 1
ATOM 3843 C CA . THR A 1 534 ? -62.293 -9.208 9.908 1.00 27.75 515 THR A CA 1
ATOM 3844 C C . THR A 1 534 ? -62.497 -10.403 10.823 1.00 29.70 515 THR A C 1
ATOM 3845 O O . THR A 1 534 ? -62.465 -10.280 12.066 1.00 29.57 515 THR A O 1
ATOM 3849 N N . THR A 1 535 ? -62.697 -11.581 10.230 1.00 29.64 516 THR A N 1
ATOM 3850 C CA . THR A 1 535 ? -62.837 -12.805 10.984 1.00 28.26 516 THR A CA 1
ATOM 3851 C C . THR A 1 535 ? -61.965 -13.849 10.314 1.00 27.85 516 THR A C 1
ATOM 3852 O O . THR A 1 535 ? -62.050 -14.011 9.074 1.00 26.07 516 THR A O 1
ATOM 3856 N N . LYS A 1 536 ? -61.169 -14.550 11.119 1.00 26.69 517 LYS A N 1
ATOM 3857 C CA . LYS A 1 536 ? -60.292 -15.631 10.636 1.00 29.55 517 LYS A CA 1
ATOM 3858 C C . LYS A 1 536 ? -61.115 -16.839 10.229 1.00 27.02 517 LYS A C 1
ATOM 3859 O O . LYS A 1 536 ? -60.579 -17.757 9.560 1.00 27.69 517 LYS A O 1
ATOM 3866 N N . PRO B 1 38 ? -15.433 32.130 -2.795 1.00 59.32 19 PRO B N 1
ATOM 3867 C CA . PRO B 1 38 ? -16.733 31.495 -2.449 1.00 57.13 19 PRO B CA 1
ATOM 3868 C C . PRO B 1 38 ? -16.887 30.094 -3.071 1.00 54.41 19 PRO B C 1
ATOM 3869 O O . PRO B 1 38 ? -17.113 30.002 -4.267 1.00 54.81 19 PRO B O 1
ATOM 3873 N N . SER B 1 39 ? -16.743 29.013 -2.296 1.00 51.65 20 SER B N 1
ATOM 3874 C CA . SER B 1 39 ? -16.821 27.642 -2.885 1.00 46.65 20 SER B CA 1
ATOM 3875 C C . SER B 1 39 ? -18.287 27.162 -3.001 1.00 42.03 20 SER B C 1
ATOM 3876 O O . SER B 1 39 ? -19.195 27.782 -2.415 1.00 40.84 20 SER B O 1
ATOM 3879 N N . ILE B 1 40 ? -18.510 26.094 -3.766 1.00 39.40 21 ILE B N 1
ATOM 3880 C CA . ILE B 1 40 ? -19.873 25.759 -4.265 1.00 40.82 21 ILE B CA 1
ATOM 3881 C C . ILE B 1 40 ? -20.948 25.857 -3.183 1.00 40.53 21 ILE B C 1
ATOM 3882 O O . ILE B 1 40 ? -21.937 26.586 -3.342 1.00 36.05 21 ILE B O 1
ATOM 3887 N N . SER B 1 41 ? -20.721 25.181 -2.059 1.00 40.13 22 SER B N 1
ATOM 3888 C CA . SER B 1 41 ? -21.718 25.098 -0.987 1.00 41.30 22 SER B CA 1
ATOM 3889 C C . SER B 1 41 ? -21.988 26.442 -0.305 1.00 39.98 22 SER B C 1
ATOM 3890 O O . SER B 1 41 ? -23.006 26.602 0.347 1.00 40.34 22 SER B O 1
ATOM 3893 N N . GLU B 1 42 ? -21.077 27.400 -0.486 1.00 39.56 23 GLU B N 1
ATOM 3894 C CA . GLU B 1 42 ? -21.165 28.719 0.114 1.00 37.71 23 GLU B CA 1
ATOM 3895 C C . GLU B 1 42 ? -21.775 29.749 -0.855 1.00 37.06 23 GLU B C 1
ATOM 3896 O O . GLU B 1 42 ? -22.042 30.879 -0.469 1.00 38.10 23 GLU B O 1
ATOM 3898 N N . ILE B 1 43 ? -22.046 29.368 -2.108 1.00 31.84 24 ILE B N 1
ATOM 3899 C CA . ILE B 1 43 ? -22.624 30.330 -3.071 1.00 31.91 24 ILE B CA 1
ATOM 3900 C C . ILE B 1 43 ? -23.970 30.844 -2.577 1.00 29.99 24 ILE B C 1
ATOM 3901 O O . ILE B 1 43 ? -24.724 30.089 -2.001 1.00 34.81 24 ILE B O 1
ATOM 3906 N N . ASP B 1 44 ? -24.275 32.122 -2.754 1.00 31.76 25 ASP B N 1
ATOM 3907 C CA . ASP B 1 44 ? -25.591 32.602 -2.397 1.00 30.63 25 ASP B CA 1
ATOM 3908 C C . ASP B 1 44 ? -25.999 33.673 -3.371 1.00 29.42 25 ASP B C 1
ATOM 3909 O O . ASP B 1 44 ? -25.205 34.046 -4.248 1.00 26.93 25 ASP B O 1
ATOM 3914 N N . ARG B 1 45 ? -27.208 34.200 -3.226 1.00 28.21 26 ARG B N 1
ATOM 3915 C CA . ARG B 1 45 ? -27.665 35.146 -4.253 1.00 28.74 26 ARG B CA 1
ATOM 3916 C C . ARG B 1 45 ? -26.905 36.474 -4.320 1.00 29.66 26 ARG B C 1
ATOM 3917 O O . ARG B 1 45 ? -26.780 37.045 -5.405 1.00 27.05 26 ARG B O 1
ATOM 3925 N N . SER B 1 46 ? -26.371 36.948 -3.183 1.00 31.35 27 SER B N 1
ATOM 3926 C CA . SER B 1 46 ? -25.470 38.146 -3.198 1.00 34.24 27 SER B CA 1
ATOM 3927 C C . SER B 1 46 ? -24.310 37.954 -4.124 1.00 33.73 27 SER B C 1
ATOM 3928 O O . SER B 1 46 ? -24.028 38.812 -4.975 1.00 34.66 27 SER B O 1
ATOM 3931 N N . TYR B 1 47 ? -23.620 36.828 -3.963 1.00 30.91 28 TYR B N 1
ATOM 3932 C CA . TYR B 1 47 ? -22.474 36.549 -4.790 1.00 30.13 28 TYR B CA 1
ATOM 3933 C C . TYR B 1 47 ? -22.851 36.501 -6.259 1.00 31.10 28 TYR B C 1
ATOM 3934 O O . TYR B 1 47 ? -22.217 37.144 -7.124 1.00 30.71 28 TYR B O 1
ATOM 3943 N N . LEU B 1 48 ? -23.872 35.688 -6.558 1.00 29.56 29 LEU B N 1
ATOM 3944 C CA . LEU B 1 48 ? -24.284 35.482 -7.934 1.00 25.49 29 LEU B CA 1
ATOM 3945 C C . LEU B 1 48 ? -24.707 36.798 -8.579 1.00 24.10 29 LEU B C 1
ATOM 3946 O O . LEU B 1 48 ? -24.448 36.999 -9.748 1.00 25.28 29 LEU B O 1
ATOM 3951 N N . LEU B 1 49 ? -25.351 37.680 -7.812 1.00 23.22 30 LEU B N 1
ATOM 3952 C CA . LEU B 1 49 ? -25.850 38.921 -8.376 1.00 27.19 30 LEU B CA 1
ATOM 3953 C C . LEU B 1 49 ? -24.878 40.126 -8.296 1.00 32.60 30 LEU B C 1
ATOM 3954 O O . LEU B 1 49 ? -25.213 41.197 -8.791 1.00 29.95 30 LEU B O 1
ATOM 3959 N N . SER B 1 50 ? -23.683 39.923 -7.730 1.00 31.18 31 SER B N 1
ATOM 3960 C CA . SER B 1 50 ? -22.698 41.025 -7.546 1.00 35.14 31 SER B CA 1
ATOM 3961 C C . SER B 1 50 ? -21.794 41.249 -8.711 1.00 33.08 31 SER B C 1
ATOM 3962 O O . SER B 1 50 ? -21.275 40.306 -9.320 1.00 32.00 31 SER B O 1
ATOM 3965 N N . SER B 1 51 ? -21.604 42.528 -9.036 1.00 33.26 32 SER B N 1
ATOM 3966 C CA . SER B 1 51 ? -20.618 42.892 -10.038 1.00 33.43 32 SER B CA 1
ATOM 3967 C C . SER B 1 51 ? -20.369 44.378 -9.905 1.00 35.08 32 SER B C 1
ATOM 3968 O O . SER B 1 51 ? -21.318 45.145 -9.754 1.00 32.36 32 SER B O 1
ATOM 3971 N N . ASP B 1 52 ? -19.097 44.768 -9.990 1.00 38.41 33 ASP B N 1
ATOM 3972 C CA . ASP B 1 52 ? -18.682 46.178 -10.027 1.00 39.27 33 ASP B CA 1
ATOM 3973 C C . ASP B 1 52 ? -19.219 46.920 -11.220 1.00 37.90 33 ASP B C 1
ATOM 3974 O O . ASP B 1 52 ? -19.352 48.148 -11.158 1.00 38.98 33 ASP B O 1
ATOM 3979 N N . ARG B 1 53 ? -19.476 46.201 -12.315 1.00 33.49 34 ARG B N 1
ATOM 3980 C CA . ARG B 1 53 ? -19.914 46.837 -13.544 1.00 31.52 34 ARG B CA 1
ATOM 3981 C C . ARG B 1 53 ? -21.282 47.518 -13.444 1.00 31.42 34 ARG B C 1
ATOM 3982 O O . ARG B 1 53 ? -21.628 48.330 -14.321 1.00 32.46 34 ARG B O 1
ATOM 3990 N N . LEU B 1 54 ? -22.054 47.208 -12.397 1.00 29.95 35 LEU B N 1
ATOM 3991 C CA . LEU B 1 54 ? -23.482 47.610 -12.367 1.00 33.45 35 LEU B CA 1
ATOM 3992 C C . LEU B 1 54 ? -23.686 49.026 -11.821 1.00 34.70 35 LEU B C 1
ATOM 3993 O O . LEU B 1 54 ? -23.249 49.298 -10.717 1.00 37.31 35 LEU B O 1
ATOM 3998 N N . THR B 1 55 ? -24.334 49.879 -12.616 1.00 30.17 36 THR B N 1
ATOM 3999 C CA . THR B 1 55 ? -24.911 51.179 -12.180 1.00 36.69 36 THR B CA 1
ATOM 4000 C C . THR B 1 55 ? -26.182 50.992 -11.364 1.00 38.24 36 THR B C 1
ATOM 4001 O O . THR B 1 55 ? -26.930 50.042 -11.600 1.00 37.39 36 THR B O 1
ATOM 4005 N N . GLU B 1 56 ? -26.430 51.868 -10.394 1.00 34.19 37 GLU B N 1
ATOM 4006 C CA . GLU B 1 56 ? -27.664 51.802 -9.645 1.00 33.17 37 GLU B CA 1
ATOM 4007 C C . GLU B 1 56 ? -28.559 52.874 -10.247 1.00 40.26 37 GLU B C 1
ATOM 4008 O O . GLU B 1 56 ? -28.076 53.967 -10.505 1.00 42.99 37 GLU B O 1
ATOM 4010 N N . VAL B 1 57 ? -29.821 52.542 -10.579 1.00 35.30 38 VAL B N 1
ATOM 4011 C CA . VAL B 1 57 ? -30.825 53.522 -11.053 1.00 35.08 38 VAL B CA 1
ATOM 4012 C C . VAL B 1 57 ? -31.930 53.639 -10.008 1.00 35.83 38 VAL B C 1
ATOM 4013 O O . VAL B 1 57 ? -32.503 52.633 -9.589 1.00 32.66 38 VAL B O 1
ATOM 4017 N N . ASP B 1 58 ? -32.211 54.871 -9.563 1.00 35.62 39 ASP B N 1
ATOM 4018 C CA . ASP B 1 58 ? -33.174 55.112 -8.476 1.00 40.54 39 ASP B CA 1
ATOM 4019 C C . ASP B 1 58 ? -34.471 55.590 -9.095 1.00 40.65 39 ASP B C 1
ATOM 4020 O O . ASP B 1 58 ? -34.548 56.713 -9.638 1.00 38.46 39 ASP B O 1
ATOM 4025 N N . GLY B 1 59 ? -35.480 54.720 -9.048 1.00 39.00 40 GLY B N 1
ATOM 4026 C CA . GLY B 1 59 ? -36.787 55.021 -9.601 1.00 35.59 40 GLY B CA 1
ATOM 4027 C C . GLY B 1 59 ? -37.374 56.304 -9.033 1.00 38.29 40 GLY B C 1
ATOM 4028 O O . GLY B 1 59 ? -38.043 57.037 -9.739 1.00 36.18 40 GLY B O 1
ATOM 4029 N N . ASN B 1 60 ? -37.093 56.568 -7.761 1.00 39.10 41 ASN B N 1
ATOM 4030 C CA . ASN B 1 60 ? -37.586 57.782 -7.117 1.00 44.01 41 ASN B CA 1
ATOM 4031 C C . ASN B 1 60 ? -37.031 59.076 -7.740 1.00 43.81 41 ASN B C 1
ATOM 4032 O O . ASN B 1 60 ? -37.623 60.119 -7.572 1.00 45.44 41 ASN B O 1
ATOM 4037 N N . THR B 1 61 ? -35.943 59.001 -8.508 1.00 41.35 42 THR B N 1
ATOM 4038 C CA . THR B 1 61 ? -35.459 60.168 -9.224 1.00 45.25 42 THR B CA 1
ATOM 4039 C C . THR B 1 61 ? -36.101 60.401 -10.576 1.00 46.76 42 THR B C 1
ATOM 4040 O O . THR B 1 61 ? -35.712 61.321 -11.281 1.00 40.53 42 THR B O 1
ATOM 4044 N N . LEU B 1 62 ? -37.081 59.578 -10.948 1.00 44.68 43 LEU B N 1
ATOM 4045 C CA . LEU B 1 62 ? -37.643 59.646 -12.294 1.00 41.54 43 LEU B CA 1
ATOM 4046 C C . LEU B 1 62 ? -38.966 60.348 -12.218 1.00 41.14 43 LEU B C 1
ATOM 4047 O O . LEU B 1 62 ? -39.739 60.124 -11.288 1.00 47.63 43 LEU B O 1
ATOM 4052 N N . ASP B 1 63 ? -39.226 61.173 -13.212 1.00 39.32 44 ASP B N 1
ATOM 4053 C CA . ASP B 1 63 ? -40.467 61.905 -13.275 1.00 42.17 44 ASP B CA 1
ATOM 4054 C C . ASP B 1 63 ? -41.536 61.113 -13.990 1.00 38.64 44 ASP B C 1
ATOM 4055 O O . ASP B 1 63 ? -41.247 60.424 -14.937 1.00 37.29 44 ASP B O 1
ATOM 4060 N N . VAL B 1 64 ? -42.764 61.211 -13.497 1.00 38.74 45 VAL B N 1
ATOM 4061 C CA . VAL B 1 64 ? -43.916 60.559 -14.106 1.00 37.62 45 VAL B CA 1
ATOM 4062 C C . VAL B 1 64 ? -44.433 61.388 -15.268 1.00 40.25 45 VAL B C 1
ATOM 4063 O O . VAL B 1 64 ? -44.929 62.506 -15.063 1.00 34.60 45 VAL B O 1
ATOM 4067 N N . ALA B 1 65 ? -44.308 60.860 -16.486 1.00 35.98 46 ALA B N 1
ATOM 4068 C CA . ALA B 1 65 ? -44.844 61.514 -17.669 1.00 37.53 46 ALA B CA 1
ATOM 4069 C C . ALA B 1 65 ? -46.343 61.760 -17.556 1.00 40.07 46 ALA B C 1
ATOM 4070 O O . ALA B 1 65 ? -47.096 60.975 -16.924 1.00 35.70 46 ALA B O 1
ATOM 4072 N N . SER B 1 66 ? -46.759 62.886 -18.140 1.00 40.07 47 SER B N 1
ATOM 4073 C CA . SER B 1 66 ? -48.155 63.272 -18.211 1.00 41.02 47 SER B CA 1
ATOM 4074 C C . SER B 1 66 ? -48.820 62.492 -19.327 1.00 43.46 47 SER B C 1
ATOM 4075 O O . SER B 1 66 ? -48.124 61.957 -20.218 1.00 47.03 47 SER B O 1
ATOM 4078 N N . GLU B 1 67 ? -50.160 62.472 -19.320 1.00 43.85 48 GLU B N 1
ATOM 4079 C CA . GLU B 1 67 ? -50.933 61.825 -20.393 1.00 47.47 48 GLU B CA 1
ATOM 4080 C C . GLU B 1 67 ? -50.558 62.346 -21.746 1.00 49.11 48 GLU B C 1
ATOM 4081 O O . GLU B 1 67 ? -50.596 61.594 -22.722 1.00 52.52 48 GLU B O 1
ATOM 4087 N N . GLU B 1 68 ? -50.218 63.638 -21.803 1.00 49.08 49 GLU B N 1
ATOM 4088 C CA . GLU B 1 68 ? -49.885 64.306 -23.066 1.00 47.72 49 GLU B CA 1
ATOM 4089 C C . GLU B 1 68 ? -48.526 63.796 -23.557 1.00 46.13 49 GLU B C 1
ATOM 4090 O O . GLU B 1 68 ? -48.371 63.442 -24.749 1.00 41.90 49 GLU B O 1
ATOM 4092 N N . GLN B 1 69 ? -47.562 63.727 -22.626 1.00 42.42 50 GLN B N 1
ATOM 4093 C CA . GLN B 1 69 ? -46.216 63.211 -22.916 1.00 42.31 50 GLN B CA 1
ATOM 4094 C C . GLN B 1 69 ? -46.226 61.719 -23.292 1.00 40.56 50 GLN B C 1
ATOM 4095 O O . GLN B 1 69 ? -45.518 61.317 -24.225 1.00 37.83 50 GLN B O 1
ATOM 4101 N N . VAL B 1 70 ? -47.029 60.919 -22.584 1.00 37.75 51 VAL B N 1
ATOM 4102 C CA . VAL B 1 70 ? -47.203 59.512 -22.979 1.00 37.41 51 VAL B CA 1
ATOM 4103 C C . VAL B 1 70 ? -47.697 59.399 -24.429 1.00 40.44 51 VAL B C 1
ATOM 4104 O O . VAL B 1 70 ? -47.131 58.655 -25.236 1.00 39.74 51 VAL B O 1
ATOM 4108 N N . ALA B 1 71 ? -48.726 60.177 -24.776 1.00 44.74 52 ALA B N 1
ATOM 4109 C CA . ALA B 1 71 ? -49.311 60.137 -26.117 1.00 42.29 52 ALA B CA 1
ATOM 4110 C C . ALA B 1 71 ? -48.293 60.577 -27.205 1.00 41.19 52 ALA B C 1
ATOM 4111 O O . ALA B 1 71 ? -48.223 60.002 -28.303 1.00 41.31 52 ALA B O 1
ATOM 4113 N N . ALA B 1 72 ? -47.475 61.561 -26.848 1.00 41.11 53 ALA B N 1
ATOM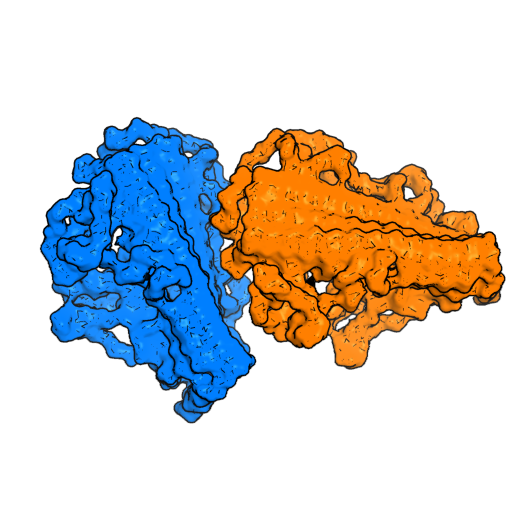 4114 C CA . ALA B 1 72 ? -46.420 62.093 -27.708 1.00 42.51 53 ALA B CA 1
ATOM 4115 C C . ALA B 1 72 ? -45.331 61.028 -27.985 1.00 43.05 53 ALA B C 1
ATOM 4116 O O . ALA B 1 72 ? -44.936 60.795 -29.131 1.00 43.62 53 ALA B O 1
ATOM 4118 N N . LEU B 1 73 ? -44.885 60.365 -26.920 1.00 42.06 54 LEU B N 1
ATOM 4119 C CA . LEU B 1 73 ? -43.986 59.219 -27.057 1.00 37.91 54 LEU B CA 1
ATOM 4120 C C . LEU B 1 73 ? -44.630 58.123 -27.879 1.00 35.69 54 LEU B C 1
ATOM 4121 O O . LEU B 1 73 ? -43.981 57.571 -28.750 1.00 36.18 54 LEU B O 1
ATOM 4126 N N . LYS B 1 74 ? -45.918 57.822 -27.642 1.00 39.43 55 LYS B N 1
ATOM 4127 C CA . LYS B 1 74 ? -46.591 56.770 -28.412 1.00 39.52 55 LYS B CA 1
ATOM 4128 C C . LYS B 1 74 ? -46.640 57.031 -29.940 1.00 44.96 55 LYS B C 1
ATOM 4129 O O . LYS B 1 74 ? -46.479 56.100 -30.751 1.00 43.74 55 LYS B O 1
ATOM 4135 N N . ALA B 1 75 ? -46.888 58.289 -30.319 1.00 46.33 56 ALA B N 1
ATOM 4136 C CA . ALA B 1 75 ? -46.926 58.697 -31.732 1.00 44.06 56 ALA B CA 1
ATOM 4137 C C . ALA B 1 75 ? -45.556 58.526 -32.406 1.00 41.95 56 ALA B C 1
ATOM 4138 O O . ALA B 1 75 ? -45.476 58.012 -33.530 1.00 50.13 56 ALA B O 1
ATOM 4140 N N . GLN B 1 76 ? -44.496 58.927 -31.702 1.00 40.30 57 GLN B N 1
ATOM 4141 C CA . GLN B 1 76 ? -43.107 58.694 -32.131 1.00 42.49 57 GLN B CA 1
ATOM 4142 C C . GLN B 1 76 ? -42.861 57.234 -32.490 1.00 42.72 57 GLN B C 1
ATOM 4143 O O . GLN B 1 76 ? -42.312 56.950 -33.561 1.00 40.37 57 GLN B O 1
ATOM 4149 N N . PHE B 1 77 ? -43.278 56.322 -31.598 1.00 39.75 58 PHE B N 1
ATOM 4150 C CA . PHE B 1 77 ? -43.237 54.876 -31.896 1.00 40.79 58 PHE B CA 1
ATOM 4151 C C . PHE B 1 77 ? -43.955 54.510 -33.214 1.00 41.47 58 PHE B C 1
ATOM 4152 O O . PHE B 1 77 ? -43.374 53.811 -34.074 1.00 44.47 58 PHE B O 1
ATOM 4160 N N . GLU B 1 78 ? -45.202 54.964 -33.361 1.00 45.70 59 GLU B N 1
ATOM 4161 C CA . GLU B 1 78 ? -46.050 54.586 -34.501 1.00 46.30 59 GLU B CA 1
ATOM 4162 C C . GLU B 1 78 ? -45.639 55.317 -35.811 1.00 51.01 59 GLU B C 1
ATOM 4163 O O . GLU B 1 78 ? -45.981 54.880 -36.915 1.00 51.43 59 GLU B O 1
ATOM 4165 N N . ASN B 1 79 ? -44.877 56.400 -35.693 1.00 48.80 60 ASN B N 1
ATOM 4166 C CA . ASN B 1 79 ? -44.397 57.121 -36.886 1.00 48.73 60 ASN B CA 1
ATOM 4167 C C . ASN B 1 79 ? -42.962 56.829 -37.322 1.00 46.83 60 ASN B C 1
ATOM 4168 O O . ASN B 1 79 ? -42.448 57.431 -38.276 1.00 41.25 60 ASN B O 1
ATOM 4173 N N . LEU B 1 80 ? -42.321 55.884 -36.647 1.00 45.06 61 LEU B N 1
ATOM 4174 C CA . LEU B 1 80 ? -40.964 55.461 -37.016 1.00 43.57 61 LEU B CA 1
ATOM 4175 C C . LEU B 1 80 ? -40.866 55.095 -38.488 1.00 39.22 61 LEU B C 1
ATOM 4176 O O . LEU B 1 80 ? -41.806 54.532 -39.040 1.00 43.35 61 LEU B O 1
ATOM 4181 N N . LYS B 1 81 ? -39.758 55.493 -39.111 1.00 37.60 62 LYS B N 1
ATOM 4182 C CA . LYS B 1 81 ? -39.419 55.109 -40.477 1.00 39.60 62 LYS B CA 1
ATOM 4183 C C . LYS B 1 81 ? -38.233 54.144 -40.379 1.00 36.79 62 LYS B C 1
ATOM 4184 O O . LYS B 1 81 ? -37.473 54.186 -39.389 1.00 37.80 62 LYS B O 1
ATOM 4186 N N . ASP B 1 82 ? -38.053 53.285 -41.371 1.00 36.66 63 ASP B N 1
ATOM 4187 C CA . ASP B 1 82 ? -36.907 52.372 -41.325 1.00 35.61 63 ASP B CA 1
ATOM 4188 C C . ASP B 1 82 ? -35.604 53.073 -40.985 1.00 40.50 63 ASP B C 1
ATOM 4189 O O . ASP B 1 82 ? -35.310 54.137 -41.526 1.00 36.30 63 ASP B O 1
ATOM 4194 N N . GLY B 1 83 ? -34.847 52.521 -40.040 1.00 36.32 64 GLY B N 1
ATOM 4195 C CA . GLY B 1 83 ? -33.508 53.008 -39.760 1.00 37.13 64 GLY B CA 1
ATOM 4196 C C . GLY B 1 83 ? -33.408 54.058 -38.671 1.00 38.57 64 GLY B C 1
ATOM 4197 O O . GLY B 1 83 ? -32.300 54.430 -38.266 1.00 37.91 64 GLY B O 1
ATOM 4198 N N . ASP B 1 84 ? -34.553 54.529 -38.182 1.00 39.61 65 ASP B N 1
ATOM 4199 C CA . ASP B 1 84 ? -34.568 55.520 -37.120 1.00 43.31 65 ASP B CA 1
ATOM 4200 C C . ASP B 1 84 ? -34.471 54.889 -35.727 1.00 43.02 65 ASP B C 1
ATOM 4201 O O . ASP B 1 84 ? -34.334 53.667 -35.566 1.00 40.76 65 ASP B O 1
ATOM 4206 N N . GLU B 1 85 ? -34.556 55.739 -34.724 1.00 38.13 66 GLU B N 1
ATOM 4207 C CA . GLU B 1 85 ? -34.363 55.363 -33.343 1.00 39.30 66 GLU B CA 1
ATOM 4208 C C . GLU B 1 85 ? -35.307 56.204 -32.499 1.00 41.61 66 GLU B C 1
ATOM 4209 O O . GLU B 1 85 ? -35.603 57.348 -32.850 1.00 40.71 66 GLU B O 1
ATOM 4215 N N . VAL B 1 86 ? -35.815 55.670 -31.398 1.00 37.96 67 VAL B N 1
ATOM 4216 C CA . VAL B 1 86 ? -36.493 56.504 -30.412 1.00 35.10 67 VAL B CA 1
ATOM 4217 C C . VAL B 1 86 ? -35.655 56.396 -29.140 1.00 39.86 67 VAL B C 1
ATOM 4218 O O . VAL B 1 86 ? -35.339 55.288 -28.696 1.00 33.49 67 VAL B O 1
ATOM 4222 N N . VAL B 1 87 ? -35.261 57.551 -28.592 1.00 35.59 68 VAL B N 1
ATOM 4223 C CA . VAL B 1 87 ? -34.572 57.606 -27.329 1.00 32.93 68 VAL B CA 1
ATOM 4224 C C . VAL B 1 87 ? -35.521 58.134 -26.277 1.00 38.32 68 VAL B C 1
ATOM 4225 O O . VAL B 1 87 ? -35.960 59.287 -26.324 1.00 36.89 68 VAL B O 1
ATOM 4229 N N . ILE B 1 88 ? -35.836 57.289 -25.307 1.00 32.96 69 ILE B N 1
ATOM 4230 C CA . ILE B 1 88 ? -36.848 57.606 -24.326 1.00 31.81 69 ILE B CA 1
ATOM 4231 C C . ILE B 1 88 ? -36.225 58.356 -23.151 1.00 32.58 69 ILE B C 1
ATOM 4232 O O . ILE B 1 88 ? -35.442 57.805 -22.404 1.00 32.08 69 ILE B O 1
ATOM 4237 N N . PRO B 1 89 ? -36.596 59.639 -22.970 1.00 36.73 70 PRO B N 1
ATOM 4238 C CA . PRO B 1 89 ? -36.083 60.404 -21.794 1.00 35.49 70 PRO B CA 1
ATOM 4239 C C . PRO B 1 89 ? -36.376 59.687 -20.491 1.00 36.23 70 PRO B C 1
ATOM 4240 O O . PRO B 1 89 ? -37.446 59.045 -20.374 1.00 36.08 70 PRO B O 1
ATOM 4244 N N . ASN B 1 90 ? -35.452 59.771 -19.526 1.00 34.77 71 ASN B N 1
ATOM 4245 C CA . ASN B 1 90 ? -35.693 59.255 -18.192 1.00 35.33 71 ASN B CA 1
ATOM 4246 C C . ASN B 1 90 ? -37.083 59.607 -17.658 1.00 37.69 71 ASN B C 1
ATOM 4247 O O . ASN B 1 90 ? -37.529 60.752 -17.765 1.00 37.78 71 ASN B O 1
ATOM 4252 N N . GLY B 1 91 ? -37.790 58.630 -17.112 1.00 32.40 72 GLY B N 1
ATOM 4253 C CA . GLY B 1 91 ? -39.113 58.913 -16.584 1.00 33.38 72 GLY B CA 1
ATOM 4254 C C . GLY B 1 91 ? -39.945 57.659 -16.546 1.00 33.83 72 GLY B C 1
ATOM 4255 O O . GLY B 1 91 ? -39.469 56.598 -16.922 1.00 32.11 72 GLY B O 1
ATOM 4256 N N . LYS B 1 92 ? -41.155 57.793 -16.039 1.00 30.84 73 LYS B N 1
ATOM 4257 C CA . LYS B 1 92 ? -42.062 56.662 -15.851 1.00 29.60 73 LYS B CA 1
ATOM 4258 C C . LYS B 1 92 ? -43.253 56.938 -16.725 1.00 33.38 73 LYS B C 1
ATOM 4259 O O . LYS B 1 92 ? -43.890 57.988 -16.606 1.00 31.76 73 LYS B O 1
ATOM 4265 N N . TYR B 1 93 ? -43.532 56.016 -17.648 1.00 28.41 74 TYR B N 1
ATOM 4266 C CA . TYR B 1 93 ? -44.604 56.182 -18.646 1.00 29.23 74 TYR B CA 1
ATOM 4267 C C . TYR B 1 93 ? -45.690 55.128 -18.451 1.00 28.62 74 TYR B C 1
ATOM 4268 O O . TYR B 1 93 ? -45.500 53.954 -18.801 1.00 28.40 74 TYR B O 1
ATOM 4277 N N . ALA B 1 94 ? -46.820 55.558 -17.896 1.00 27.73 75 ALA B N 1
ATOM 4278 C CA . ALA B 1 94 ? -47.960 54.691 -17.559 1.00 29.62 75 ALA B CA 1
ATOM 4279 C C . ALA B 1 94 ? -48.907 54.434 -18.749 1.00 29.08 75 ALA B C 1
ATOM 4280 O O . ALA B 1 94 ? -49.283 55.358 -19.493 1.00 26.78 75 ALA B O 1
ATOM 4282 N N . ASN B 1 95 ? -49.289 53.180 -18.945 1.00 26.28 76 ASN B N 1
ATOM 4283 C CA . ASN B 1 95 ? -50.364 52.861 -19.894 1.00 27.72 76 ASN B CA 1
ATOM 4284 C C . ASN B 1 95 ? -50.191 53.242 -21.356 1.00 27.97 76 ASN B C 1
ATOM 4285 O O . ASN B 1 95 ? -51.155 53.674 -22.033 1.00 26.83 76 ASN B O 1
ATOM 4290 N N . LEU B 1 96 ? -48.991 53.002 -21.865 1.00 27.34 77 LEU B N 1
ATOM 4291 C CA . LEU B 1 96 ? -48.728 53.177 -23.285 1.00 27.26 77 LEU B CA 1
ATOM 4292 C C . LEU B 1 96 ? -49.628 52.293 -24.128 1.00 29.70 77 LEU B C 1
ATOM 4293 O O . LEU B 1 96 ? -49.923 52.602 -25.270 1.00 26.54 77 LEU B O 1
ATOM 4298 N N . GLY B 1 97 ? -50.097 51.179 -23.568 1.00 26.29 78 GLY B N 1
ATOM 4299 C CA . GLY B 1 97 ? -51.076 50.392 -24.309 1.00 24.19 78 GLY B CA 1
ATOM 4300 C C . GLY B 1 97 ? -50.494 49.586 -25.463 1.00 26.28 78 GLY B C 1
ATOM 4301 O O . GLY B 1 97 ? -49.371 49.058 -25.385 1.00 26.98 78 GLY B O 1
ATOM 4302 N N . GLN B 1 98 ? -51.245 49.502 -26.561 1.00 23.77 79 GLN B N 1
ATOM 4303 C CA . GLN B 1 98 ? -50.808 48.675 -27.683 1.00 26.56 79 GLN B CA 1
ATOM 4304 C C . GLN B 1 98 ? -49.891 49.499 -28.581 1.00 27.77 79 GLN B C 1
ATOM 4305 O O . GLN B 1 98 ? -50.344 50.463 -29.224 1.00 29.28 79 GLN B O 1
ATOM 4311 N N . VAL B 1 99 ? -48.607 49.156 -28.606 1.00 24.85 80 VAL B N 1
ATOM 4312 C CA . VAL B 1 99 ? -47.607 49.903 -29.385 1.00 25.73 80 VAL B CA 1
ATOM 4313 C C . VAL B 1 99 ? -47.106 49.030 -30.552 1.00 28.88 80 VAL B C 1
ATOM 4314 O O . VAL B 1 99 ? -46.285 48.109 -30.346 1.00 28.12 80 VAL B O 1
ATOM 4318 N N . THR B 1 100 ? -47.583 49.316 -31.780 1.00 27.31 81 THR B N 1
ATOM 4319 C CA . THR B 1 100 ? -47.209 48.507 -32.988 1.00 26.67 81 THR B CA 1
ATOM 4320 C C . THR B 1 100 ? -46.039 49.082 -33.753 1.00 31.12 81 THR B C 1
ATOM 4321 O O . THR B 1 100 ? -46.114 50.207 -34.252 1.00 27.03 81 THR B O 1
ATOM 4325 N N . ILE B 1 101 ? -44.920 48.360 -33.785 1.00 28.65 82 ILE B N 1
ATOM 4326 C CA . ILE B 1 101 ? -43.741 48.850 -34.526 1.00 31.12 82 ILE B CA 1
ATOM 4327 C C . ILE B 1 101 ? -43.669 48.117 -35.863 1.00 32.06 82 ILE B C 1
ATOM 4328 O O . ILE B 1 101 ? -43.395 46.899 -35.921 1.00 28.77 82 ILE B O 1
ATOM 4333 N N . THR B 1 102 ? -43.920 48.854 -36.957 1.00 30.74 83 THR B N 1
ATOM 4334 C CA . THR B 1 102 ? -43.914 48.252 -38.289 1.00 29.39 83 THR B CA 1
ATOM 4335 C C . THR B 1 102 ? -42.616 48.565 -39.019 1.00 31.49 83 THR B C 1
ATOM 4336 O O . THR B 1 102 ? -42.259 47.849 -39.970 1.00 33.11 83 THR B O 1
ATOM 4340 N N . ALA B 1 103 ? -41.882 49.570 -38.556 1.00 31.94 84 ALA B N 1
ATOM 4341 C CA . ALA B 1 103 ? -40.617 49.915 -39.219 1.00 33.94 84 ALA B CA 1
ATOM 4342 C C . ALA B 1 103 ? -39.589 48.783 -39.066 1.00 35.29 84 ALA B C 1
ATOM 4343 O O . ALA B 1 103 ? -39.662 48.000 -38.099 1.00 31.55 84 ALA B O 1
ATOM 4345 N N . ASN B 1 104 ? -38.658 48.692 -40.013 1.00 32.38 85 ASN B N 1
ATOM 4346 C CA . ASN B 1 104 ? -37.462 47.835 -39.866 1.00 34.30 85 ASN B CA 1
ATOM 4347 C C . ASN B 1 104 ? -36.221 48.596 -39.450 1.00 35.40 85 ASN B C 1
ATOM 4348 O O . ASN B 1 104 ? -36.168 49.821 -39.573 1.00 33.68 85 ASN B O 1
ATOM 4353 N N . ASP B 1 105 ? -35.206 47.871 -38.982 1.00 33.07 86 ASP B N 1
ATOM 4354 C CA . ASP B 1 105 ? -33.934 48.462 -38.554 1.00 35.46 86 ASP B CA 1
ATOM 4355 C C . ASP B 1 105 ? -34.042 49.636 -37.625 1.00 36.84 86 ASP B C 1
ATOM 4356 O O . ASP B 1 105 ? -33.280 50.612 -37.759 1.00 37.58 86 ASP B O 1
ATOM 4361 N N . VAL B 1 106 ? -34.954 49.536 -36.668 1.00 34.86 87 VAL B N 1
ATOM 4362 C CA . VAL B 1 106 ? -35.131 50.568 -35.669 1.00 34.56 87 VAL B CA 1
ATOM 4363 C C . VAL B 1 106 ? -34.681 50.114 -34.266 1.00 35.20 87 VAL B C 1
ATOM 4364 O O . VAL B 1 106 ? -34.694 48.905 -33.971 1.00 30.52 87 VAL B O 1
ATOM 4368 N N . THR B 1 107 ? -34.237 51.076 -33.450 1.00 32.53 88 THR B N 1
ATOM 4369 C CA . THR B 1 107 ? -33.913 50.879 -32.067 1.00 30.45 88 THR B CA 1
ATOM 4370 C C . THR B 1 107 ? -34.820 51.769 -31.230 1.00 34.46 88 THR B C 1
ATOM 4371 O O . THR B 1 107 ? -35.013 52.970 -31.540 1.00 32.68 88 THR B O 1
ATOM 4375 N N . ILE B 1 108 ? -35.426 51.168 -30.212 1.00 27.22 89 ILE B N 1
ATOM 4376 C CA . ILE B 1 108 ? -36.060 51.909 -29.143 1.00 29.59 89 ILE B CA 1
ATOM 4377 C C . ILE B 1 108 ? -35.251 51.679 -27.896 1.00 31.63 89 ILE B C 1
ATOM 4378 O O . ILE B 1 108 ? -35.075 50.530 -27.464 1.00 29.39 89 ILE B O 1
ATOM 4383 N N . ARG B 1 109 ? -34.725 52.762 -27.324 1.00 27.92 90 ARG B N 1
ATOM 4384 C CA . ARG B 1 109 ? -33.860 52.649 -26.133 1.00 29.15 90 ARG B CA 1
ATOM 4385 C C . ARG B 1 109 ? -34.095 53.697 -25.048 1.00 29.79 90 ARG B C 1
ATOM 4386 O O . ARG B 1 109 ? -34.630 54.763 -25.341 1.00 33.64 90 ARG B O 1
ATOM 4394 N N . ALA B 1 110 ? -33.738 53.383 -23.801 1.00 31.28 91 ALA B N 1
ATOM 4395 C CA . ALA B 1 110 ? -33.763 54.377 -22.736 1.00 31.12 91 ALA B CA 1
ATOM 4396 C C . ALA B 1 110 ? -32.597 55.331 -22.963 1.00 35.38 91 ALA B C 1
ATOM 4397 O O . ALA B 1 110 ? -31.510 54.925 -23.404 1.00 36.14 91 ALA B O 1
ATOM 4399 N N . GLU B 1 111 ? -32.806 56.597 -22.656 1.00 35.58 92 GLU B N 1
ATOM 4400 C CA . GLU B 1 111 ? -31.698 57.536 -22.770 1.00 40.27 92 GLU B CA 1
ATOM 4401 C C . GLU B 1 111 ? -30.573 57.140 -21.820 1.00 35.82 92 GLU B C 1
ATOM 4402 O O . GLU B 1 111 ? -29.424 57.194 -22.184 1.00 37.67 92 GLU B O 1
ATOM 4408 N N . GLN B 1 112 ? -30.909 56.770 -20.592 1.00 32.50 93 GLN B N 1
ATOM 4409 C CA . GLN B 1 112 ? -29.943 56.138 -19.732 1.00 36.04 93 GLN B CA 1
ATOM 4410 C C . GLN B 1 112 ? -30.506 54.729 -19.450 1.00 36.57 93 GLN B C 1
ATOM 4411 O O . GLN B 1 112 ? -31.680 54.586 -19.020 1.00 33.01 93 GLN B O 1
ATOM 4417 N N . ALA B 1 113 ? -29.677 53.711 -19.648 1.00 33.23 94 ALA B N 1
ATOM 4418 C CA . ALA B 1 113 ? -30.162 52.332 -19.404 1.00 30.64 94 ALA B CA 1
ATOM 4419 C C . ALA B 1 113 ? -30.861 52.172 -18.063 1.00 28.09 94 ALA B C 1
ATOM 4420 O O . ALA B 1 113 ? -30.372 52.580 -16.999 1.00 26.91 94 ALA B O 1
ATOM 4422 N N . GLY B 1 114 ? -32.064 51.584 -18.081 1.00 28.50 95 GLY B N 1
ATOM 4423 C CA . GLY B 1 114 ? -32.772 51.331 -16.832 1.00 27.00 95 GLY B CA 1
ATOM 4424 C C . GLY B 1 114 ? -33.628 52.476 -16.300 1.00 27.35 95 GLY B C 1
ATOM 4425 O O . GLY B 1 114 ? -34.254 52.356 -15.248 1.00 28.83 95 GLY B O 1
ATOM 4426 N N . ALA B 1 115 ? -33.685 53.576 -17.043 1.00 32.08 96 ALA B N 1
ATOM 4427 C CA . ALA B 1 115 ? -34.297 54.813 -16.509 1.00 30.81 96 ALA B CA 1
ATOM 4428 C C . ALA B 1 115 ? -35.548 55.211 -17.299 1.00 32.71 96 ALA B C 1
ATOM 4429 O O . ALA B 1 115 ? -36.100 56.313 -17.096 1.00 32.18 96 ALA B O 1
ATOM 4431 N N . ALA B 1 116 ? -35.983 54.335 -18.228 1.00 30.07 97 ALA B N 1
ATOM 4432 C CA . ALA B 1 116 ? -37.295 54.507 -18.855 1.00 28.37 97 ALA B CA 1
ATOM 4433 C C . ALA B 1 116 ? -38.172 53.366 -18.287 1.00 30.16 97 ALA B C 1
ATOM 4434 O O . ALA B 1 116 ? -37.960 52.189 -18.634 1.00 30.58 97 ALA B O 1
ATOM 4436 N N . TRP B 1 117 ? -39.049 53.696 -17.334 1.00 28.64 98 TRP B N 1
ATOM 4437 C CA . TRP B 1 117 ? -39.893 52.686 -16.681 1.00 26.25 98 TRP B CA 1
ATOM 4438 C C . TRP B 1 117 ? -41.256 52.756 -17.361 1.00 29.69 98 TRP B C 1
ATOM 4439 O O . TRP B 1 117 ? -41.882 53.814 -17.452 1.00 25.71 98 TRP B O 1
ATOM 4450 N N . LEU B 1 118 ? -41.701 51.628 -17.887 1.00 25.98 99 LEU B N 1
ATOM 4451 C CA . LEU B 1 118 ? -42.953 51.533 -18.616 1.00 26.29 99 LEU B CA 1
ATOM 4452 C C . LEU B 1 118 ? -43.887 50.775 -17.693 1.00 25.42 99 LEU B C 1
ATOM 4453 O O . LEU B 1 118 ? -43.635 49.577 -17.363 1.00 21.94 99 LEU B O 1
ATOM 4458 N N . THR B 1 119 ? -44.943 51.474 -17.235 1.00 21.47 100 THR B N 1
ATOM 4459 C CA . THR B 1 119 ? -45.826 50.941 -16.218 1.00 24.29 100 THR B CA 1
ATOM 4460 C C . THR B 1 119 ? -47.292 50.810 -16.753 1.00 21.18 100 THR B C 1
ATOM 4461 O O . THR B 1 119 ? -47.589 51.152 -17.907 1.00 23.58 100 THR B O 1
ATOM 4465 N N . GLY B 1 120 ? -48.194 50.335 -15.905 1.00 20.40 101 GLY B N 1
ATOM 4466 C CA . GLY B 1 120 ? -49.560 50.002 -16.336 1.00 20.67 101 GLY B CA 1
ATOM 4467 C C . GLY B 1 120 ? -49.529 48.981 -17.508 1.00 22.28 101 GLY B C 1
ATOM 4468 O O . GLY B 1 120 ? -48.608 48.139 -17.625 1.00 21.20 101 GLY B O 1
ATOM 4469 N N . LEU B 1 121 ? -50.510 49.088 -18.387 1.00 20.74 102 LEU B N 1
ATOM 4470 C CA . LEU B 1 121 ? -50.657 48.133 -19.462 1.00 23.10 102 LEU B CA 1
ATOM 4471 C C . LEU B 1 121 ? -49.861 48.575 -20.694 1.00 24.86 102 LEU B C 1
ATOM 4472 O O . LEU B 1 121 ? -49.952 49.730 -21.134 1.00 26.09 102 LEU B O 1
ATOM 4477 N N . ILE B 1 122 ? -49.071 47.653 -21.265 1.00 22.44 103 ILE B N 1
ATOM 4478 C CA . ILE B 1 122 ? -48.309 47.934 -22.484 1.00 20.91 103 ILE B CA 1
ATOM 4479 C C . ILE B 1 122 ? -48.041 46.616 -23.202 1.00 21.48 103 ILE B C 1
ATOM 4480 O O . ILE B 1 122 ? -47.896 45.562 -22.547 1.00 20.14 103 ILE B O 1
ATOM 4485 N N . GLN B 1 123 ? -48.038 46.664 -24.529 1.00 21.25 104 GLN B N 1
ATOM 4486 C CA . GLN B 1 123 ? -47.406 45.592 -25.336 1.00 20.37 104 GLN B CA 1
ATOM 4487 C C . GLN B 1 123 ? -46.713 46.241 -26.527 1.00 21.37 104 GLN B C 1
ATOM 4488 O O . GLN B 1 123 ? -47.361 47.007 -27.293 1.00 23.73 104 GLN B O 1
ATOM 4494 N N . PHE B 1 124 ? -45.401 45.988 -26.669 1.00 21.01 105 PHE B N 1
ATOM 4495 C CA . PHE B 1 124 ? -44.717 46.306 -27.922 1.00 21.55 105 PHE B CA 1
ATOM 4496 C C . PHE B 1 124 ? -44.986 45.155 -28.876 1.00 22.17 105 PHE B C 1
ATOM 4497 O O . PHE B 1 124 ? -44.581 44.009 -28.625 1.00 23.27 105 PHE B O 1
ATOM 4505 N N . GLU B 1 125 ? -45.719 45.424 -29.953 1.00 22.09 106 GLU B N 1
ATOM 4506 C CA . GLU B 1 125 ? -45.927 44.406 -30.983 1.00 23.18 106 GLU B CA 1
ATOM 4507 C C . GLU B 1 125 ? -44.927 44.669 -32.130 1.00 24.36 106 GLU B C 1
ATOM 4508 O O . GLU B 1 125 ? -45.102 45.619 -32.908 1.00 23.27 106 GLU B O 1
ATOM 4514 N N . LEU B 1 126 ? -43.836 43.899 -32.168 1.00 23.19 107 LEU B N 1
ATOM 4515 C CA . LEU B 1 126 ? -42.714 44.166 -33.083 1.00 23.32 107 LEU B CA 1
ATOM 4516 C C . LEU B 1 126 ? -42.961 43.444 -34.395 1.00 26.14 107 LEU B C 1
ATOM 4517 O O . LEU B 1 126 ? -42.689 42.266 -34.515 1.00 24.30 107 LEU B O 1
ATOM 4522 N N . LYS B 1 127 ? -43.487 44.166 -35.390 1.00 27.62 108 LYS B N 1
ATOM 4523 C CA . LYS B 1 127 ? -43.843 43.546 -36.667 1.00 24.98 108 LYS B CA 1
ATOM 4524 C C . LYS B 1 127 ? -42.740 43.624 -37.694 1.00 25.13 108 LYS B C 1
ATOM 4525 O O . LYS B 1 127 ? -42.581 42.701 -38.495 1.00 26.26 108 LYS B O 1
ATOM 4531 N N . GLY B 1 128 ? -41.938 44.679 -37.619 1.00 24.45 109 GLY B N 1
ATOM 4532 C CA . GLY B 1 128 ? -40.773 44.857 -38.508 1.00 27.69 109 GLY B CA 1
ATOM 4533 C C . GLY B 1 128 ? -39.639 43.902 -38.211 1.00 27.98 109 GLY B C 1
ATOM 4534 O O . GLY B 1 128 ? -39.644 43.238 -37.169 1.00 25.72 109 GLY B O 1
ATOM 4535 N N . ASP B 1 129 ? -38.653 43.867 -39.110 1.00 28.51 110 ASP B N 1
ATOM 4536 C CA . ASP B 1 129 ? -37.458 43.067 -38.929 1.00 29.80 110 ASP B CA 1
ATOM 4537 C C . ASP B 1 129 ? -36.391 43.918 -38.309 1.00 30.36 110 ASP B C 1
ATOM 4538 O O . ASP B 1 129 ? -36.456 45.138 -38.402 1.00 34.14 110 ASP B O 1
ATOM 4543 N N . ASP B 1 130 ? -35.418 43.294 -37.643 1.00 27.65 111 ASP B N 1
ATOM 4544 C CA . ASP B 1 130 ? -34.262 44.018 -37.107 1.00 28.13 111 ASP B CA 1
ATOM 4545 C C . ASP B 1 130 ? -34.670 45.197 -36.191 1.00 27.05 111 ASP B C 1
ATOM 4546 O O . ASP B 1 130 ? -34.099 46.274 -36.226 1.00 26.86 111 ASP B O 1
ATOM 4551 N N . ILE B 1 131 ? -35.665 44.979 -35.343 1.00 25.42 112 ILE B N 1
ATOM 4552 C CA . ILE B 1 131 ? -36.026 45.939 -34.302 1.00 25.34 112 ILE B CA 1
ATOM 4553 C C . ILE B 1 131 ? -35.303 45.545 -33.009 1.00 25.97 112 ILE B C 1
ATOM 4554 O O . ILE B 1 131 ? -35.304 44.364 -32.634 1.00 25.23 112 ILE B O 1
ATOM 4559 N N . THR B 1 132 ? -34.695 46.517 -32.339 1.00 25.18 113 THR B N 1
ATOM 4560 C CA . THR B 1 132 ? -34.030 46.323 -31.060 1.00 25.28 113 THR B CA 1
ATOM 4561 C C . THR B 1 132 ? -34.711 47.160 -29.979 1.00 26.32 113 THR B C 1
ATOM 4562 O O . THR B 1 132 ? -34.922 48.384 -30.161 1.00 25.90 113 THR B O 1
ATOM 4566 N N . LEU B 1 133 ? -35.098 46.519 -28.874 1.00 23.82 114 LEU B N 1
ATOM 4567 C CA . LEU B 1 133 ? -35.489 47.211 -27.659 1.00 23.32 114 LEU B CA 1
ATOM 4568 C C . LEU B 1 133 ? -34.330 47.099 -26.694 1.00 26.26 114 LEU B C 1
ATOM 4569 O O . LEU B 1 133 ? -33.850 45.975 -26.449 1.00 25.59 114 LEU B O 1
ATOM 4574 N N . ASP B 1 134 ? -33.904 48.236 -26.104 1.00 23.45 115 ASP B N 1
ATOM 4575 C CA . ASP B 1 134 ? -32.637 48.304 -25.373 1.00 25.63 115 ASP B CA 1
ATOM 4576 C C . ASP B 1 134 ? -32.756 49.187 -24.127 1.00 27.78 115 ASP B C 1
ATOM 4577 O O . ASP B 1 134 ? -33.154 50.348 -24.212 1.00 30.03 115 ASP B O 1
ATOM 4582 N N . GLY B 1 135 ? -32.511 48.618 -22.960 1.00 25.33 116 GLY B N 1
ATOM 4583 C CA . GLY B 1 135 ? -32.446 49.378 -21.699 1.00 25.51 116 GLY B CA 1
ATOM 4584 C C . GLY B 1 135 ? -33.791 49.746 -21.065 1.00 28.17 116 GLY B C 1
ATOM 4585 O O . GLY B 1 135 ? -33.860 50.678 -20.256 1.00 28.50 116 GLY B O 1
ATOM 4586 N N . LEU B 1 136 ? -34.853 48.978 -21.361 1.00 25.97 117 LEU B N 1
ATOM 4587 C CA . LEU B 1 136 ? -36.205 49.289 -20.859 1.00 24.92 117 LEU B CA 1
ATOM 4588 C C . LEU B 1 136 ? -36.555 48.583 -19.574 1.00 24.92 117 LEU B C 1
ATOM 4589 O O . LEU B 1 136 ? -36.011 47.524 -19.268 1.00 25.01 117 LEU B O 1
ATOM 4594 N N . VAL B 1 137 ? -37.479 49.170 -18.821 1.00 22.56 118 VAL B N 1
ATOM 4595 C CA . VAL B 1 137 ? -37.965 48.602 -17.605 1.00 22.86 118 VAL B CA 1
ATOM 4596 C C . VAL B 1 137 ? -39.457 48.411 -17.746 1.00 23.26 118 VAL B C 1
ATOM 4597 O O . VAL B 1 137 ? -40.192 49.336 -18.186 1.00 23.55 118 VAL B O 1
ATOM 4601 N N . PHE B 1 138 ? -39.905 47.198 -17.424 1.00 20.90 119 PHE B N 1
ATOM 4602 C CA . PHE B 1 138 ? -41.348 46.938 -17.360 1.00 23.25 119 PHE B CA 1
ATOM 4603 C C . PHE B 1 138 ? -41.705 46.608 -15.906 1.00 23.40 119 PHE B C 1
ATOM 4604 O O . PHE B 1 138 ? -41.227 45.585 -15.364 1.00 21.74 119 PHE B O 1
ATOM 4612 N N . THR B 1 139 ? -42.518 47.446 -15.228 1.00 19.63 120 THR B N 1
ATOM 4613 C CA . THR B 1 139 ? -42.812 47.175 -13.828 1.00 19.71 120 THR B CA 1
ATOM 4614 C C . THR B 1 139 ? -44.111 47.865 -13.467 1.00 20.65 120 THR B C 1
ATOM 4615 O O . THR B 1 139 ? -44.591 48.730 -14.225 1.00 22.90 120 THR B O 1
ATOM 4619 N N . GLU B 1 140 ? -44.678 47.474 -12.340 1.00 21.13 121 GLU B N 1
ATOM 4620 C CA . GLU B 1 140 ? -45.909 48.098 -11.791 1.00 23.38 121 GLU B CA 1
ATOM 4621 C C . GLU B 1 140 ? -46.991 48.196 -12.867 1.00 24.01 121 GLU B C 1
ATOM 4622 O O . GLU B 1 140 ? -47.508 49.279 -13.200 1.00 22.75 121 GLU B O 1
ATOM 4628 N N . GLY B 1 141 ? -47.271 47.057 -13.495 1.00 21.90 122 GLY B N 1
ATOM 4629 C CA . GLY B 1 141 ? -48.171 47.053 -14.658 1.00 19.52 122 GLY B CA 1
ATOM 4630 C C . GLY B 1 141 ? -48.131 45.614 -15.155 1.00 21.31 122 GLY B C 1
ATOM 4631 O O . GLY B 1 141 ? -47.689 44.709 -14.416 1.00 19.81 122 GLY B O 1
ATOM 4632 N N . GLY B 1 142 ? -48.604 45.415 -16.381 1.00 19.31 123 GLY B N 1
ATOM 4633 C CA . GLY B 1 142 ? -48.677 44.056 -16.968 1.00 19.25 123 GLY B CA 1
ATOM 4634 C C . GLY B 1 142 ? -48.899 44.137 -18.454 1.00 21.50 123 GLY B C 1
ATOM 4635 O O . GLY B 1 142 ? -49.077 45.227 -19.012 1.00 20.02 123 GLY B O 1
ATOM 4636 N N . PRO B 1 143 ? -48.845 42.975 -19.136 1.00 21.03 124 PRO B N 1
ATOM 4637 C CA . PRO B 1 143 ? -49.015 42.951 -20.617 1.00 20.03 124 PRO B CA 1
ATOM 4638 C C . PRO B 1 143 ? -50.422 43.388 -21.049 1.00 20.19 124 PRO B C 1
ATOM 4639 O O . PRO B 1 143 ? -51.421 43.065 -20.407 1.00 20.58 124 PRO B O 1
ATOM 4643 N N . ASN B 1 144 ? -50.465 44.156 -22.120 1.00 21.73 125 ASN B N 1
ATOM 4644 C CA . ASN B 1 144 ? -51.722 44.633 -22.690 1.00 21.61 125 ASN B CA 1
ATOM 4645 C C . ASN B 1 144 ? -52.419 43.532 -23.451 1.00 22.67 125 ASN B C 1
ATOM 4646 O O . ASN B 1 144 ? -53.581 43.644 -23.758 1.00 23.38 125 ASN B O 1
ATOM 4651 N N . GLU B 1 145 ? -51.687 42.495 -23.838 1.00 20.62 126 GLU B N 1
ATOM 4652 C CA . GLU B 1 145 ? -52.294 41.328 -24.460 1.00 20.39 126 GLU B CA 1
ATOM 4653 C C . GLU B 1 145 ? -51.494 40.129 -23.962 1.00 18.30 126 GLU B C 1
ATOM 4654 O O . GLU B 1 145 ? -50.319 40.300 -23.638 1.00 18.79 126 GLU B O 1
ATOM 4660 N N . ARG B 1 146 ? -52.107 38.940 -23.886 1.00 17.64 127 ARG B N 1
ATOM 4661 C CA . ARG B 1 146 ? -51.467 37.820 -23.121 1.00 17.74 127 ARG B CA 1
ATOM 4662 C C . ARG B 1 146 ? -50.144 37.250 -23.594 1.00 18.80 127 ARG B C 1
ATOM 4663 O O . ARG B 1 146 ? -49.446 36.557 -22.798 1.00 17.94 127 ARG B O 1
ATOM 4671 N N . PHE B 1 147 ? -49.782 37.521 -24.847 1.00 18.93 128 PHE B N 1
ATOM 4672 C CA . PHE B 1 147 ? -48.478 37.081 -25.329 1.00 17.69 128 PHE B CA 1
ATOM 4673 C C . PHE B 1 147 ? -47.326 38.047 -25.019 1.00 17.69 128 PHE B C 1
ATOM 4674 O O . PHE B 1 147 ? -46.214 37.859 -25.539 1.00 19.03 128 PHE B O 1
ATOM 4682 N N . GLY B 1 148 ? -47.570 39.009 -24.099 1.00 16.64 129 GLY B N 1
ATOM 4683 C CA . GLY B 1 148 ? -46.469 39.633 -23.375 1.00 17.21 129 GLY B CA 1
ATOM 4684 C C . GLY B 1 148 ? -46.335 41.151 -23.492 1.00 18.43 129 GLY B C 1
ATOM 4685 O O . GLY B 1 148 ? -47.033 41.787 -24.291 1.00 19.49 129 GLY B O 1
ATOM 4686 N N . ALA B 1 149 ? -45.421 41.729 -22.697 1.00 19.63 130 ALA B N 1
ATOM 4687 C CA . ALA B 1 149 ? -44.998 43.151 -22.902 1.00 19.88 130 ALA B CA 1
ATOM 4688 C C . ALA B 1 149 ? -44.277 43.301 -24.249 1.00 20.34 130 ALA B C 1
ATOM 4689 O O . ALA B 1 149 ? -44.233 44.396 -24.835 1.00 20.49 130 ALA B O 1
ATOM 4691 N N . VAL B 1 150 ? -43.636 42.226 -24.740 1.00 18.04 131 VAL B N 1
ATOM 4692 C CA . VAL B 1 150 ? -42.868 42.318 -25.993 1.00 19.58 131 VAL B CA 1
ATOM 4693 C C . VAL B 1 150 ? -43.215 41.095 -26.869 1.00 21.47 131 VAL B C 1
ATOM 4694 O O . VAL B 1 150 ? -42.937 39.940 -26.486 1.00 20.97 131 VAL B O 1
ATOM 4698 N N . ARG B 1 151 ? -43.897 41.356 -27.988 1.00 20.31 132 ARG B N 1
ATOM 4699 C CA . ARG B 1 151 ? -44.291 40.320 -28.926 1.00 20.35 132 ARG B CA 1
ATOM 4700 C C . ARG B 1 151 ? -43.297 40.468 -30.103 1.00 21.38 132 ARG B C 1
ATOM 4701 O O . ARG B 1 151 ? -43.389 41.407 -30.894 1.00 21.26 132 ARG B O 1
ATOM 4709 N N . MET B 1 152 ? -42.326 39.566 -30.202 1.00 21.72 133 MET B N 1
ATOM 4710 C CA . MET B 1 152 ? -41.279 39.690 -31.215 1.00 20.03 133 MET B CA 1
ATOM 4711 C C . MET B 1 152 ? -41.763 38.901 -32.418 1.00 23.47 133 MET B C 1
ATOM 4712 O O . MET B 1 152 ? -41.519 37.676 -32.520 1.00 20.74 133 MET B O 1
ATOM 4717 N N . MET B 1 153 ? -42.451 39.610 -33.333 1.00 21.40 134 MET B N 1
ATOM 4718 C CA . MET B 1 153 ? -43.075 38.961 -34.497 1.00 22.65 134 MET B CA 1
ATOM 4719 C C . MET B 1 153 ? -42.175 38.948 -35.737 1.00 24.04 134 MET B C 1
ATOM 4720 O O . MET B 1 153 ? -42.273 38.011 -36.564 1.00 23.88 134 MET B O 1
ATOM 4725 N N . GLY B 1 154 ? -41.319 39.957 -35.874 1.00 23.92 135 GLY B N 1
ATOM 4726 C CA . GLY B 1 154 ? -40.386 40.044 -36.995 1.00 24.14 135 GLY B CA 1
ATOM 4727 C C . GLY B 1 154 ? -39.146 39.168 -36.905 1.00 27.85 135 GLY B C 1
ATOM 4728 O O . GLY B 1 154 ? -38.946 38.411 -35.929 1.00 25.54 135 GLY B O 1
ATOM 4729 N N . ASN B 1 155 ? -38.280 39.277 -37.913 1.00 25.39 136 ASN B N 1
ATOM 4730 C CA . ASN B 1 155 ? -37.079 38.466 -37.910 1.00 26.49 136 ASN B CA 1
ATOM 4731 C C . ASN B 1 155 ? -35.962 39.319 -37.424 1.00 27.93 136 ASN B C 1
ATOM 4732 O O . ASN B 1 155 ? -35.981 40.531 -37.641 1.00 27.82 136 ASN B O 1
ATOM 4737 N N . GLY B 1 156 ? -34.985 38.731 -36.732 1.00 23.49 137 GLY B N 1
ATOM 4738 C CA . GLY B 1 156 ? -33.871 39.534 -36.261 1.00 25.17 137 GLY B CA 1
ATOM 4739 C C . GLY B 1 156 ? -34.313 40.522 -35.195 1.00 25.94 137 GLY B C 1
ATOM 4740 O O . GLY B 1 156 ? -33.668 41.566 -35.011 1.00 25.90 137 GLY B O 1
ATOM 4741 N N . ASN B 1 157 ? -35.399 40.222 -34.462 1.00 20.44 138 ASN B N 1
ATOM 4742 C CA . ASN B 1 157 ? -35.783 41.113 -33.354 1.00 21.19 138 ASN B CA 1
ATOM 4743 C C . ASN B 1 157 ? -34.882 40.875 -32.092 1.00 23.05 138 ASN B C 1
ATOM 4744 O O . ASN B 1 157 ? -34.482 39.715 -31.823 1.00 23.39 138 ASN B O 1
ATOM 4749 N N . THR B 1 158 ? -34.569 41.925 -31.318 1.00 21.05 139 THR B N 1
ATOM 4750 C CA . THR B 1 158 ? -33.738 41.772 -30.134 1.00 23.40 139 THR B CA 1
ATOM 4751 C C . THR B 1 158 ? -34.309 42.525 -28.958 1.00 23.99 139 THR B C 1
ATOM 4752 O O . THR B 1 158 ? -34.773 43.682 -29.083 1.00 23.30 139 THR B O 1
ATOM 4756 N N . LEU B 1 159 ? -34.251 41.881 -27.796 1.00 20.58 140 LEU B N 1
ATOM 4757 C CA . LEU B 1 159 ? -34.601 42.523 -26.542 1.00 20.15 140 LEU B CA 1
ATOM 4758 C C . LEU B 1 159 ? -33.346 42.390 -25.695 1.00 21.31 140 LEU B C 1
ATOM 4759 O O . LEU B 1 159 ? -32.891 41.269 -25.409 1.00 20.54 140 LEU B O 1
ATOM 4764 N N . GLN B 1 160 ? -32.793 43.531 -25.298 1.00 21.92 141 GLN B N 1
ATOM 4765 C CA . GLN B 1 160 ? -31.551 43.524 -24.568 1.00 22.56 141 GLN B CA 1
ATOM 4766 C C . GLN B 1 160 ? -31.490 44.610 -23.465 1.00 23.31 141 GLN B C 1
ATOM 4767 O O . GLN B 1 160 ? -32.223 45.631 -23.483 1.00 22.35 141 GLN B O 1
ATOM 4773 N N . ASN B 1 161 ? -30.642 44.320 -22.480 1.00 23.37 142 ASN B N 1
ATOM 4774 C CA . ASN B 1 161 ? -30.380 45.190 -21.324 1.00 23.97 142 ASN B CA 1
ATOM 4775 C C . ASN B 1 161 ? -31.629 45.674 -20.603 1.00 25.61 142 ASN B C 1
ATOM 4776 O O . ASN B 1 161 ? -31.661 46.781 -20.069 1.00 21.94 142 ASN B O 1
ATOM 4781 N N . SER B 1 162 ? -32.673 44.838 -20.549 1.00 22.10 143 SER B N 1
ATOM 4782 C CA . SER B 1 162 ? -33.970 45.271 -20.066 1.00 20.84 143 SER B CA 1
ATOM 4783 C C . SER B 1 162 ? -34.352 44.500 -18.821 1.00 22.36 143 SER B C 1
ATOM 4784 O O . SER B 1 162 ? -33.833 43.395 -18.600 1.00 21.05 143 SER B O 1
ATOM 4787 N N . THR B 1 163 ? -35.206 45.097 -17.989 1.00 21.68 144 THR B N 1
ATOM 4788 C CA . THR B 1 163 ? -35.620 44.545 -16.732 1.00 21.94 144 THR B CA 1
ATOM 4789 C C . THR B 1 163 ? -37.119 44.499 -16.601 1.00 22.43 144 THR B C 1
ATOM 4790 O O . THR B 1 163 ? -37.834 45.489 -16.838 1.00 22.95 144 THR B O 1
ATOM 4794 N N . PHE B 1 164 ? -37.605 43.307 -16.270 1.00 19.23 145 PHE B N 1
ATOM 4795 C CA . PHE B 1 164 ? -38.994 43.110 -15.856 1.00 20.41 145 PHE B CA 1
ATOM 4796 C C . PHE B 1 164 ? -38.957 42.916 -14.367 1.00 20.73 145 PHE B C 1
ATOM 4797 O O . PHE B 1 164 ? -38.183 42.068 -13.853 1.00 20.27 145 PHE B O 1
ATOM 4805 N N . TYR B 1 165 ? -39.752 43.720 -13.651 1.00 19.97 146 TYR B N 1
ATOM 4806 C CA . TYR B 1 165 ? -39.760 43.613 -12.190 1.00 21.08 146 TYR B CA 1
ATOM 4807 C C . TYR B 1 165 ? -41.197 43.451 -11.780 1.00 20.56 146 TYR B C 1
ATOM 4808 O O . TYR B 1 165 ? -41.995 44.453 -11.761 1.00 20.93 146 TYR B O 1
ATOM 4817 N N . TYR B 1 166 ? -41.582 42.212 -11.469 1.00 19.03 147 TYR B N 1
ATOM 4818 C CA . TYR B 1 166 ? -42.949 41.943 -10.931 1.00 20.86 147 TYR B CA 1
ATOM 4819 C C . TYR B 1 166 ? -44.056 42.551 -11.788 1.00 21.22 147 TYR B C 1
ATOM 4820 O O . TYR B 1 166 ? -44.973 43.205 -11.283 1.00 21.55 147 TYR B O 1
ATOM 4829 N N . PHE B 1 167 ? -44.019 42.231 -13.075 1.00 21.24 148 PHE B N 1
ATOM 4830 C CA . PHE B 1 167 ? -44.934 42.833 -14.073 1.00 19.73 148 PHE B CA 1
ATOM 4831 C C . PHE B 1 167 ? -46.168 41.971 -14.137 1.00 20.43 148 PHE B C 1
ATOM 4832 O O . PHE B 1 167 ? -46.486 41.384 -15.191 1.00 20.31 148 PHE B O 1
ATOM 4840 N N . ASN B 1 168 ? -46.894 41.916 -13.011 1.00 17.07 149 ASN B N 1
ATOM 4841 C CA . ASN B 1 168 ? -48.003 40.984 -12.764 1.00 19.16 149 ASN B CA 1
ATOM 4842 C C . ASN B 1 168 ? -49.324 41.687 -12.572 1.00 20.37 149 ASN B C 1
ATOM 4843 O O . ASN B 1 168 ? -50.220 41.136 -11.957 1.00 22.98 149 ASN B O 1
ATOM 4848 N N . HIS B 1 169 ? -49.440 42.933 -13.028 1.00 20.52 150 HIS B N 1
ATOM 4849 C CA . HIS B 1 169 ? -50.590 43.746 -12.568 1.00 20.77 150 HIS B CA 1
ATOM 4850 C C . HIS B 1 169 ? -51.436 44.344 -13.680 1.00 21.62 150 HIS B C 1
ATOM 4851 O O . HIS B 1 169 ? -51.013 44.398 -14.831 1.00 22.44 150 HIS B O 1
ATOM 4858 N N . ASP B 1 170 ? -52.625 44.782 -13.297 1.00 21.77 151 ASP B N 1
ATOM 4859 C CA . ASP B 1 170 ? -53.487 45.633 -14.124 1.00 22.94 151 ASP B CA 1
ATOM 4860 C C . ASP B 1 170 ? -54.264 44.934 -15.182 1.00 24.12 151 ASP B C 1
ATOM 4861 O O . ASP B 1 170 ? -55.116 45.582 -15.826 1.00 26.31 151 ASP B O 1
ATOM 4866 N N . TYR B 1 171 ? -53.949 43.666 -15.464 1.00 22.13 152 TYR B N 1
ATOM 4867 C CA . TYR B 1 171 ? -54.816 42.899 -16.371 1.00 21.66 152 TYR B CA 1
ATOM 4868 C C . TYR B 1 171 ? -55.781 42.028 -15.571 1.00 22.17 152 TYR B C 1
ATOM 4869 O O . TYR B 1 171 ? -55.471 41.652 -14.428 1.00 23.00 152 TYR B O 1
ATOM 4878 N N . THR B 1 172 ? -56.938 41.684 -16.141 1.00 21.46 153 THR B N 1
ATOM 4879 C CA . THR B 1 172 ? -57.905 40.876 -15.432 1.00 22.55 153 THR B CA 1
ATOM 4880 C C . THR B 1 172 ? -57.352 39.488 -15.156 1.00 20.70 153 THR B C 1
ATOM 4881 O O . THR B 1 172 ? -56.741 38.873 -16.030 1.00 20.47 153 THR B O 1
ATOM 4885 N N . TYR B 1 173 ? -57.595 38.982 -13.949 1.00 18.40 154 TYR B N 1
ATOM 4886 C CA . TYR B 1 173 ? -56.938 37.738 -13.522 1.00 20.38 154 TYR B CA 1
ATOM 4887 C C . TYR B 1 173 ? -57.857 36.932 -12.684 1.00 23.01 154 TYR B C 1
ATOM 4888 O O . TYR B 1 173 ? -57.768 36.971 -11.466 1.00 23.90 154 TYR B O 1
ATOM 4897 N N . GLU B 1 174 ? -58.719 36.175 -13.328 1.00 22.36 155 GLU B N 1
ATOM 4898 C CA . GLU B 1 174 ? -59.804 35.502 -12.590 1.00 27.19 155 GLU B CA 1
ATOM 4899 C C . GLU B 1 174 ? -59.917 34.075 -13.067 1.00 24.40 155 GLU B C 1
ATOM 4900 O O . GLU B 1 174 ? -59.615 33.805 -14.226 1.00 25.86 155 GLU B O 1
ATOM 4906 N N . PRO B 1 175 ? -60.373 33.158 -12.195 1.00 25.63 156 PRO B N 1
ATOM 4907 C CA . PRO B 1 175 ? -60.680 31.804 -12.699 1.00 24.64 156 PRO B CA 1
ATOM 4908 C C . PRO B 1 175 ? -61.791 31.867 -13.736 1.00 26.52 156 PRO B C 1
ATOM 4909 O O . PRO B 1 175 ? -62.796 32.562 -13.498 1.00 26.92 156 PRO B O 1
ATOM 4913 N N . ASP B 1 176 ? -61.643 31.208 -14.882 1.00 26.52 157 ASP B N 1
ATOM 4914 C CA . ASP B 1 176 ? -62.648 31.371 -15.948 1.00 27.12 157 ASP B CA 1
ATOM 4915 C C . ASP B 1 176 ? -63.946 30.595 -15.627 1.00 30.64 157 ASP B C 1
ATOM 4916 O O . ASP B 1 176 ? -63.982 29.777 -14.714 1.00 27.17 157 ASP B O 1
ATOM 4921 N N . GLU B 1 177 ? -65.014 30.897 -16.371 1.00 31.34 158 GLU B N 1
ATOM 4922 C CA . GLU B 1 177 ? -66.301 30.197 -16.172 1.00 32.68 158 GLU B CA 1
ATOM 4923 C C . GLU B 1 177 ? -66.259 28.729 -16.659 1.00 33.73 158 GLU B C 1
ATOM 4924 O O . GLU B 1 177 ? -66.865 27.874 -16.023 1.00 37.00 158 GLU B O 1
ATOM 4926 N N . ARG B 1 178 ? -65.556 28.416 -17.752 1.00 35.98 159 ARG B N 1
ATOM 4927 C CA . ARG B 1 178 ? -65.560 27.018 -18.274 1.00 33.98 159 ARG B CA 1
ATOM 4928 C C . ARG B 1 178 ? -65.025 26.071 -17.221 1.00 36.48 159 ARG B C 1
ATOM 4929 O O . ARG B 1 178 ? -65.684 25.081 -16.886 1.00 37.02 159 ARG B O 1
ATOM 4931 N N . ARG B 1 179 ? -63.881 26.391 -16.618 1.00 34.10 160 ARG B N 1
ATOM 4932 C CA . ARG B 1 179 ? -63.275 25.416 -15.663 1.00 32.32 160 ARG B CA 1
ATOM 4933 C C . ARG B 1 179 ? -62.393 26.022 -14.561 1.00 28.23 160 ARG B C 1
ATOM 4934 O O . ARG B 1 179 ? -61.477 25.340 -14.028 1.00 29.47 160 ARG B O 1
ATOM 4942 N N . SER B 1 180 ? -62.654 27.284 -14.219 1.00 24.89 161 SER B N 1
ATOM 4943 C CA . SER B 1 180 ? -61.937 28.003 -13.164 1.00 25.62 161 SER B CA 1
ATOM 4944 C C . SER B 1 180 ? -60.430 28.029 -13.452 1.00 24.34 161 SER B C 1
ATOM 4945 O O . SER B 1 180 ? -59.617 28.041 -12.504 1.00 23.61 161 SER B O 1
ATOM 4948 N N . GLU B 1 181 ? -60.091 28.082 -14.730 1.00 23.89 162 GLU B N 1
ATOM 4949 C CA . GLU B 1 181 ? -58.672 28.266 -15.174 1.00 23.49 162 GLU B CA 1
ATOM 4950 C C . GLU B 1 181 ? -58.250 29.748 -15.173 1.00 23.49 162 GLU B C 1
ATOM 4951 O O . GLU B 1 181 ? -58.948 30.579 -15.732 1.00 22.69 162 GLU B O 1
ATOM 4957 N N . TYR B 1 182 ? -57.149 30.077 -14.498 1.00 20.98 163 TYR B N 1
ATOM 4958 C CA . TYR B 1 182 ? -56.567 31.443 -14.556 1.00 20.37 163 TYR B CA 1
ATOM 4959 C C . TYR B 1 182 ? -55.850 31.687 -15.905 1.00 21.26 163 TYR B C 1
ATOM 4960 O O . TYR B 1 182 ? -55.241 30.773 -16.483 1.00 21.45 163 TYR B O 1
ATOM 4969 N N . PRO B 1 183 ? -55.918 32.911 -16.418 1.00 20.89 164 PRO B N 1
ATOM 4970 C CA . PRO B 1 183 ? -55.298 33.164 -17.723 1.00 20.72 164 PRO B CA 1
ATOM 4971 C C . PRO B 1 183 ? -53.778 33.122 -17.700 1.00 20.39 164 PRO B C 1
ATOM 4972 O O . PRO B 1 183 ? -53.118 33.615 -16.749 1.00 19.80 164 PRO B O 1
ATOM 4976 N N . LYS B 1 184 ? -53.215 32.584 -18.762 1.00 18.72 165 LYS B N 1
ATOM 4977 C CA . LYS B 1 184 ? -51.764 32.567 -18.958 1.00 17.77 165 LYS B CA 1
ATOM 4978 C C . LYS B 1 184 ? -51.315 33.865 -19.635 1.00 19.28 165 LYS B C 1
ATOM 4979 O O . LYS B 1 184 ? -51.674 34.138 -20.821 1.00 19.32 165 LYS B O 1
ATOM 4985 N N . TYR B 1 185 ? -50.526 34.661 -18.914 1.00 16.86 166 TYR B N 1
ATOM 4986 C CA . TYR B 1 185 ? -49.914 35.885 -19.485 1.00 18.29 166 TYR B CA 1
ATOM 4987 C C . TYR B 1 185 ? -48.434 35.697 -19.539 1.00 18.96 166 TYR B C 1
ATOM 4988 O O . TYR B 1 185 ? -47.826 35.372 -18.545 1.00 20.50 166 TYR B O 1
ATOM 4997 N N . LEU B 1 186 ? -47.853 35.825 -20.725 1.00 17.58 167 LEU B N 1
ATOM 4998 C CA . LEU B 1 186 ? -46.391 35.713 -20.905 1.00 16.26 167 LEU B CA 1
ATOM 4999 C C . LEU B 1 186 ? -45.783 37.075 -20.692 1.00 17.16 167 LEU B C 1
ATOM 5000 O O . LEU B 1 186 ? -46.514 38.069 -20.713 1.00 18.11 167 LEU B O 1
ATOM 5005 N N . TRP B 1 187 ? -44.445 37.154 -20.554 1.00 18.05 168 TRP B N 1
ATOM 5006 C CA . TRP B 1 187 ? -43.792 38.471 -20.590 1.00 16.25 168 TRP B CA 1
ATOM 5007 C C . TRP B 1 187 ? -43.131 38.788 -21.939 1.00 18.01 168 TRP B C 1
ATOM 5008 O O . TRP B 1 187 ? -43.170 39.950 -22.417 1.00 19.48 168 TRP B O 1
ATOM 5019 N N . VAL B 1 188 ? -42.491 37.790 -22.554 1.00 16.99 169 VAL B N 1
ATOM 5020 C CA . VAL B 1 188 ? -41.874 37.955 -23.880 1.00 16.77 169 VAL B CA 1
ATOM 5021 C C . VAL B 1 188 ? -42.314 36.770 -24.748 1.00 17.89 169 VAL B C 1
ATOM 5022 O O . VAL B 1 188 ? -42.299 35.633 -24.265 1.00 17.62 169 VAL B O 1
ATOM 5026 N N . SER B 1 189 ? -42.728 37.028 -26.004 1.00 17.73 170 SER B N 1
ATOM 5027 C CA . SER B 1 189 ? -42.907 35.871 -26.929 1.00 18.34 170 SER B CA 1
ATOM 5028 C C . SER B 1 189 ? -42.165 36.146 -28.249 1.00 19.04 170 SER B C 1
ATOM 5029 O O . SER B 1 189 ? -41.978 37.304 -28.677 1.00 19.52 170 SER B O 1
ATOM 5032 N N . LEU B 1 190 ? -41.677 35.069 -28.831 1.00 18.39 171 LEU B N 1
ATOM 5033 C CA . LEU B 1 190 ? -40.932 35.117 -30.098 1.00 19.09 171 LEU B CA 1
ATOM 5034 C C . LEU B 1 190 ? -41.725 34.290 -31.117 1.00 19.24 171 LEU B C 1
ATOM 5035 O O . LEU B 1 190 ? -42.030 33.095 -30.886 1.00 19.50 171 LEU B O 1
ATOM 5040 N N . TRP B 1 191 ? -42.041 34.926 -32.256 1.00 19.75 172 TRP B N 1
ATOM 5041 C CA . TRP B 1 191 ? -42.894 34.302 -33.246 1.00 19.39 172 TRP B CA 1
ATOM 5042 C C . TRP B 1 191 ? -42.157 34.312 -34.589 1.00 23.18 172 TRP B C 1
ATOM 5043 O O . TRP B 1 191 ? -42.620 33.668 -35.506 1.00 25.63 172 TRP B O 1
ATOM 5054 N N . GLY B 1 192 ? -40.995 34.981 -34.663 1.00 23.55 173 GLY B N 1
ATOM 5055 C CA . GLY B 1 192 ? -40.226 35.082 -35.897 1.00 24.48 173 GLY B CA 1
ATOM 5056 C C . GLY B 1 192 ? -39.029 34.156 -35.969 1.00 24.35 173 GLY B C 1
ATOM 5057 O O . GLY B 1 192 ? -39.039 33.028 -35.459 1.00 23.46 173 GLY B O 1
ATOM 5058 N N . LYS B 1 193 ? -37.969 34.655 -36.602 1.00 24.17 174 LYS B N 1
ATOM 5059 C CA . LYS B 1 193 ? -36.714 33.919 -36.758 1.00 22.04 174 LYS B CA 1
ATOM 5060 C C . LYS B 1 193 ? -35.592 34.769 -36.233 1.00 23.85 174 LYS B C 1
ATOM 5061 O O . LYS B 1 193 ? -35.666 36.031 -36.275 1.00 24.66 174 LYS B O 1
ATOM 5067 N N . ASP B 1 194 ? -34.531 34.096 -35.779 1.00 22.12 175 ASP B N 1
ATOM 5068 C CA . ASP B 1 194 ? -33.278 34.739 -35.376 1.00 24.74 175 ASP B CA 1
ATOM 5069 C C . ASP B 1 194 ? -33.535 35.830 -34.351 1.00 23.28 175 ASP B C 1
ATOM 5070 O O . ASP B 1 194 ? -32.936 36.909 -34.454 1.00 23.61 175 ASP B O 1
ATOM 5075 N N . GLY B 1 195 ? -34.384 35.546 -33.356 1.00 21.54 176 GLY B N 1
ATOM 5076 C CA . GLY B 1 195 ? -34.618 36.486 -32.252 1.00 19.67 176 GLY B CA 1
ATOM 5077 C C . GLY B 1 195 ? -33.462 36.392 -31.249 1.00 22.74 176 GLY B C 1
ATOM 5078 O O . GLY B 1 195 ? -32.763 35.367 -31.121 1.00 22.60 176 GLY B O 1
ATOM 5079 N N . LYS B 1 196 ? -33.247 37.465 -30.516 1.00 20.66 177 LYS B N 1
ATOM 5080 C CA . LYS B 1 196 ? -32.272 37.416 -29.456 1.00 23.76 177 LYS B CA 1
ATOM 5081 C C . LYS B 1 196 ? -32.934 38.008 -28.235 1.00 21.41 177 LYS B C 1
ATOM 5082 O O . LYS B 1 196 ? -33.517 39.095 -28.299 1.00 20.99 177 LYS B O 1
ATOM 5088 N N . VAL B 1 197 ? -32.780 37.331 -27.097 1.00 20.06 178 VAL B N 1
ATOM 5089 C CA . VAL B 1 197 ? -33.223 37.841 -25.796 1.00 18.03 178 VAL B CA 1
ATOM 5090 C C . VAL B 1 197 ? -31.967 37.684 -24.934 1.00 19.92 178 VAL B C 1
ATOM 5091 O O . VAL B 1 197 ? -31.603 36.564 -24.538 1.00 17.81 178 VAL B O 1
ATOM 5095 N N . ILE B 1 198 ? -31.277 38.806 -24.689 1.00 20.07 179 ILE B N 1
ATOM 5096 C CA . ILE B 1 198 ? -29.916 38.755 -24.134 1.00 20.42 179 ILE B CA 1
ATOM 5097 C C . ILE B 1 198 ? -29.710 39.852 -23.096 1.00 20.72 179 ILE B C 1
ATOM 5098 O O . ILE B 1 198 ? -30.212 40.976 -23.266 1.00 22.90 179 ILE B O 1
ATOM 5103 N N . ASN B 1 199 ? -28.995 39.511 -22.021 1.00 20.21 180 ASN B N 1
ATOM 5104 C CA . ASN B 1 199 ? -28.612 40.510 -21.009 1.00 21.63 180 ASN B CA 1
ATOM 5105 C C . ASN B 1 199 ? -29.779 41.255 -20.426 1.00 23.45 180 ASN B C 1
ATOM 5106 O O . ASN B 1 199 ? -29.710 42.468 -20.235 1.00 21.90 180 ASN B O 1
ATOM 5111 N N . ASN B 1 200 ? -30.859 40.521 -20.125 1.00 21.77 181 ASN B N 1
ATOM 5112 C CA . ASN B 1 200 ? -32.038 41.058 -19.465 1.00 21.15 181 ASN B CA 1
ATOM 5113 C C . ASN B 1 200 ? -32.166 40.498 -18.072 1.00 19.93 181 ASN B C 1
ATOM 5114 O O . ASN B 1 200 ? -31.541 39.496 -17.755 1.00 19.36 181 ASN B O 1
ATOM 5119 N N . ARG B 1 201 ? -32.979 41.146 -17.237 1.00 19.06 182 ARG B N 1
ATOM 5120 C CA . ARG B 1 201 ? -33.310 40.615 -15.944 1.00 21.35 182 ARG B CA 1
ATOM 5121 C C . ARG B 1 201 ? -34.798 40.394 -15.849 1.00 19.93 182 ARG B C 1
ATOM 5122 O O . ARG B 1 201 ? -35.596 41.297 -16.087 1.00 19.46 182 ARG B O 1
ATOM 5130 N N . PHE B 1 202 ? -35.197 39.169 -15.481 1.00 18.96 183 PHE B N 1
ATOM 5131 C CA . PHE B 1 202 ? -36.622 38.824 -15.482 1.00 18.17 183 PHE B CA 1
ATOM 5132 C C . PHE B 1 202 ? -36.915 38.419 -14.097 1.00 19.71 183 PHE B C 1
ATOM 5133 O O . PHE B 1 202 ? -36.709 37.270 -13.721 1.00 19.71 183 PHE B O 1
ATOM 5141 N N . GLU B 1 203 ? -37.416 39.361 -13.303 1.00 19.02 184 GLU B N 1
ATOM 5142 C CA . GLU B 1 203 ? -37.527 39.128 -11.868 1.00 20.86 184 GLU B CA 1
ATOM 5143 C C . GLU B 1 203 ? -38.986 39.189 -11.379 1.00 19.20 184 GLU B C 1
ATOM 5144 O O . GLU B 1 203 ? -39.714 40.161 -11.696 1.00 18.26 184 GLU B O 1
ATOM 5150 N N . GLY B 1 204 ? -39.408 38.172 -10.622 1.00 16.61 185 GLY B N 1
ATOM 5151 C CA . GLY B 1 204 ? -40.687 38.175 -9.943 1.00 18.13 185 GLY B CA 1
ATOM 5152 C C . GLY B 1 204 ? -41.925 37.828 -10.748 1.00 17.88 185 GLY B C 1
ATOM 5153 O O . GLY B 1 204 ? -42.992 38.357 -10.462 1.00 19.03 185 GLY B O 1
ATOM 5154 N N . LYS B 1 205 ? -41.845 36.881 -11.695 1.00 17.76 186 LYS B N 1
ATOM 5155 C CA . LYS B 1 205 ? -43.101 36.486 -12.413 1.00 16.47 186 LYS B CA 1
ATOM 5156 C C . LYS B 1 205 ? -43.941 35.605 -11.475 1.00 17.01 186 LYS B C 1
ATOM 5157 O O . LYS B 1 205 ? -43.525 34.492 -11.114 1.00 17.24 186 LYS B O 1
ATOM 5163 N N . GLN B 1 206 ? -45.111 36.092 -11.048 1.00 17.06 187 GLN B N 1
ATOM 5164 C CA . GLN B 1 206 ? -45.825 35.448 -9.942 1.00 18.71 187 GLN B CA 1
ATOM 5165 C C . GLN B 1 206 ? -47.312 35.413 -10.255 1.00 18.36 187 GLN B C 1
ATOM 5166 O O . GLN B 1 206 ? -48.165 35.341 -9.350 1.00 19.66 187 GLN B O 1
ATOM 5172 N N . LYS B 1 207 ? -47.635 35.454 -11.563 1.00 17.59 188 LYS B N 1
ATOM 5173 C CA . LYS B 1 207 ? -48.979 35.015 -11.982 1.00 16.72 188 LYS B CA 1
ATOM 5174 C C . LYS B 1 207 ? -48.778 34.009 -13.146 1.00 17.01 188 LYS B C 1
ATOM 5175 O O . LYS B 1 207 ? -47.693 33.911 -13.722 1.00 16.82 188 LYS B O 1
ATOM 5181 N N . ARG B 1 208 ? -49.846 33.298 -13.477 1.00 16.92 189 ARG B N 1
ATOM 5182 C CA . ARG B 1 208 ? -49.723 32.139 -14.414 1.00 17.67 189 ARG B CA 1
ATOM 5183 C C . ARG B 1 208 ? -49.208 32.544 -15.808 1.00 16.98 189 ARG B C 1
ATOM 5184 O O . ARG B 1 208 ? -49.534 33.638 -16.322 1.00 17.55 189 ARG B O 1
ATOM 5192 N N . GLY B 1 209 ? -48.481 31.621 -16.461 1.00 17.00 190 GLY B N 1
ATOM 5193 C CA . GLY B 1 209 ? -48.060 31.824 -17.869 1.00 16.39 190 GLY B CA 1
ATOM 5194 C C . GLY B 1 209 ? -46.545 31.705 -17.915 1.00 17.90 190 GLY B C 1
ATOM 5195 O O . GLY B 1 209 ? -45.828 32.157 -16.983 1.00 16.26 190 GLY B O 1
ATOM 5196 N N . THR B 1 210 ? -46.034 31.066 -18.965 1.00 16.36 191 THR B N 1
ATOM 5197 C CA . THR B 1 210 ? -44.580 30.973 -19.153 1.00 16.28 191 THR B CA 1
ATOM 5198 C C . THR B 1 210 ? -43.997 32.396 -19.315 1.00 16.06 191 THR B C 1
ATOM 5199 O O . THR B 1 210 ? -44.634 33.284 -19.866 1.00 17.93 191 THR B O 1
ATOM 5203 N N . LEU B 1 211 ? -42.788 32.630 -18.805 1.00 15.74 192 LEU B N 1
ATOM 5204 C CA . LEU B 1 211 ? -42.210 33.987 -18.793 1.00 14.52 192 LEU B CA 1
ATOM 5205 C C . LEU B 1 211 ? -41.780 34.339 -20.250 1.00 14.76 192 LEU B C 1
ATOM 5206 O O . LEU B 1 211 ? -42.196 35.386 -20.806 1.00 15.71 192 LEU B O 1
ATOM 5211 N N . ILE B 1 212 ? -41.049 33.431 -20.904 1.00 15.92 193 ILE B N 1
ATOM 5212 C CA . ILE B 1 212 ? -40.730 33.584 -22.363 1.00 16.35 193 ILE B CA 1
ATOM 5213 C C . ILE B 1 212 ? -41.405 32.394 -23.104 1.00 17.60 193 IL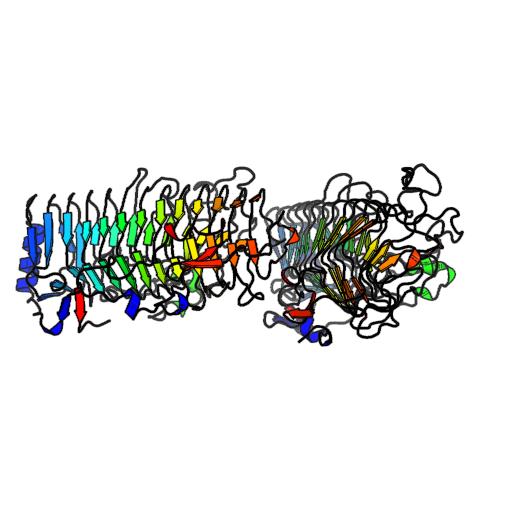E B C 1
ATOM 5214 O O . ILE B 1 212 ? -41.276 31.239 -22.667 1.00 15.37 193 ILE B O 1
ATOM 5219 N N . GLY B 1 213 ? -42.161 32.683 -24.169 1.00 15.16 194 GLY B N 1
ATOM 5220 C CA . GLY B 1 213 ? -42.695 31.590 -25.000 1.00 15.91 194 GLY B CA 1
ATOM 5221 C C . GLY B 1 213 ? -42.180 31.749 -26.436 1.00 16.90 194 GLY B C 1
ATOM 5222 O O . GLY B 1 213 ? -42.127 32.862 -26.974 1.00 18.46 194 GLY B O 1
ATOM 5223 N N . VAL B 1 214 ? -41.820 30.633 -27.054 1.00 17.08 195 VAL B N 1
ATOM 5224 C CA . VAL B 1 214 ? -41.452 30.590 -28.460 1.00 16.94 195 VAL B CA 1
ATOM 5225 C C . VAL B 1 214 ? -42.619 29.884 -29.183 1.00 17.40 195 VAL B C 1
ATOM 5226 O O . VAL B 1 214 ? -42.996 28.733 -28.861 1.00 17.62 195 VAL B O 1
ATOM 5230 N N . GLN B 1 215 ? -43.204 30.612 -30.132 1.00 17.44 196 GLN B N 1
ATOM 5231 C CA . GLN B 1 215 ? -44.342 30.165 -30.935 1.00 18.20 196 GLN B CA 1
ATOM 5232 C C . GLN B 1 215 ? -43.714 30.016 -32.351 1.00 19.89 196 GLN B C 1
ATOM 5233 O O . GLN B 1 215 ? -43.317 31.007 -32.961 1.00 20.84 196 GLN B O 1
ATOM 5239 N N . LYS B 1 216 ? -43.633 28.813 -32.876 1.00 20.91 197 LYS B N 1
ATOM 5240 C CA . LYS B 1 216 ? -42.846 28.620 -34.068 1.00 21.49 197 LYS B CA 1
ATOM 5241 C C . LYS B 1 216 ? -43.657 27.899 -35.154 1.00 21.10 197 LYS B C 1
ATOM 5242 O O . LYS B 1 216 ? -44.735 27.318 -34.903 1.00 22.47 197 LYS B O 1
ATOM 5248 N N . ASP B 1 217 ? -43.104 27.889 -36.357 1.00 21.07 198 ASP B N 1
ATOM 5249 C CA . ASP B 1 217 ? -43.710 27.131 -37.465 1.00 19.45 198 ASP B CA 1
ATOM 5250 C C . ASP B 1 217 ? -42.858 25.898 -37.740 1.00 21.33 198 ASP B C 1
ATOM 5251 O O . ASP B 1 217 ? -42.156 25.380 -36.857 1.00 20.57 198 ASP B O 1
ATOM 5256 N N . ASP B 1 218 ? -42.938 25.403 -38.965 1.00 20.63 199 ASP B N 1
ATOM 5257 C CA . ASP B 1 218 ? -42.288 24.155 -39.392 1.00 21.44 199 ASP B CA 1
ATOM 5258 C C . ASP B 1 218 ? -40.805 24.214 -39.728 1.00 21.67 199 ASP B C 1
ATOM 5259 O O . ASP B 1 218 ? -40.213 23.165 -40.014 1.00 23.49 199 ASP B O 1
ATOM 5264 N N . THR B 1 219 ? -40.194 25.390 -39.708 1.00 22.70 200 THR B N 1
ATOM 5265 C CA . THR B 1 219 ? -38.774 25.511 -40.033 1.00 21.95 200 THR B CA 1
ATOM 5266 C C . THR B 1 219 ? -37.996 25.941 -38.798 1.00 21.94 200 THR B C 1
ATOM 5267 O O . THR B 1 219 ? -38.598 26.432 -37.840 1.00 20.54 200 THR B O 1
ATOM 5271 N N . PRO B 1 220 ? -36.662 25.795 -38.828 1.00 21.48 201 PRO B N 1
ATOM 5272 C CA . PRO B 1 220 ? -35.844 26.227 -37.685 1.00 19.75 201 PRO B CA 1
ATOM 5273 C C . PRO B 1 220 ? -35.996 27.706 -37.362 1.00 21.34 201 PRO B C 1
ATOM 5274 O O . PRO B 1 220 ? -36.165 28.545 -38.283 1.00 21.39 201 PRO B O 1
ATOM 5278 N N . ASP B 1 221 ? -35.902 28.030 -36.070 1.00 20.71 202 ASP B N 1
ATOM 5279 C CA . ASP B 1 221 ? -36.018 29.411 -35.584 1.00 18.67 202 ASP B CA 1
ATOM 5280 C C . ASP B 1 221 ? -34.687 30.064 -35.278 1.00 19.08 202 ASP B C 1
ATOM 5281 O O . ASP B 1 221 ? -34.512 31.258 -35.550 1.00 19.41 202 ASP B O 1
ATOM 5286 N N . ASN B 1 222 ? -33.735 29.280 -34.757 1.00 20.28 203 ASN B N 1
ATOM 5287 C CA . ASN B 1 222 ? -32.429 29.839 -34.436 1.00 19.56 203 ASN B CA 1
ATOM 5288 C C . ASN B 1 222 ? -32.462 31.028 -33.502 1.00 19.20 203 ASN B C 1
ATOM 5289 O O . ASN B 1 222 ? -31.669 31.974 -33.622 1.00 19.62 203 ASN B O 1
ATOM 5294 N N . HIS B 1 223 ? -33.315 30.957 -32.474 1.00 17.94 204 HIS B N 1
ATOM 5295 C CA . HIS B 1 223 ? -33.327 32.024 -31.472 1.00 16.36 204 HIS B CA 1
ATOM 5296 C C . HIS B 1 223 ? -32.152 31.856 -30.541 1.00 18.38 204 HIS B C 1
ATOM 5297 O O . HIS B 1 223 ? -31.639 30.735 -30.342 1.00 19.23 204 HIS B O 1
ATOM 5304 N N . LEU B 1 224 ? -31.770 32.952 -29.913 1.00 16.57 205 LEU B N 1
ATOM 5305 C CA . LEU B 1 224 ? -30.710 32.928 -28.835 1.00 18.17 205 LEU B CA 1
ATOM 5306 C C . LEU B 1 224 ? -31.238 33.609 -27.603 1.00 18.69 205 LEU B C 1
ATOM 5307 O O . LEU B 1 224 ? -31.559 34.809 -27.619 1.00 19.53 205 LEU B O 1
ATOM 5312 N N . ILE B 1 225 ? -31.372 32.828 -26.526 1.00 19.00 206 ILE B N 1
ATOM 5313 C CA . ILE B 1 225 ? -31.788 33.349 -25.241 1.00 16.79 206 ILE B CA 1
ATOM 5314 C C . ILE B 1 225 ? -30.590 33.148 -24.315 1.00 18.57 206 ILE B C 1
ATOM 5315 O O . ILE B 1 225 ? -30.343 32.031 -23.832 1.00 17.21 206 ILE B O 1
ATOM 5320 N N . ALA B 1 226 ? -29.837 34.218 -24.061 1.00 16.76 207 ALA B N 1
ATOM 5321 C CA . ALA B 1 226 ? -28.512 33.993 -23.416 1.00 17.58 207 ALA B CA 1
ATOM 5322 C C . ALA B 1 226 ? -28.164 35.150 -22.476 1.00 18.30 207 ALA B C 1
ATOM 5323 O O . ALA B 1 226 ? -28.636 36.280 -22.694 1.00 19.39 207 ALA B O 1
ATOM 5325 N N . ASN B 1 227 ? -27.392 34.867 -21.425 1.00 18.82 208 ASN B N 1
ATOM 5326 C CA . ASN B 1 227 ? -26.805 35.905 -20.563 1.00 20.40 208 ASN B CA 1
ATOM 5327 C C . ASN B 1 227 ? -27.920 36.676 -19.845 1.00 21.37 208 ASN B C 1
ATOM 5328 O O . ASN B 1 227 ? -27.755 37.874 -19.563 1.00 22.58 208 ASN B O 1
ATOM 5333 N N . ASN B 1 228 ? -29.053 36.022 -19.550 1.00 18.50 209 ASN B N 1
ATOM 5334 C CA . ASN B 1 228 ? -30.124 36.682 -18.778 1.00 18.10 209 ASN B CA 1
ATOM 5335 C C . ASN B 1 228 ? -30.109 36.267 -17.348 1.00 19.30 209 ASN B C 1
ATOM 5336 O O . ASN B 1 228 ? -29.582 35.189 -17.027 1.00 20.70 209 ASN B O 1
ATOM 5341 N N . ILE B 1 229 ? -30.642 37.141 -16.474 1.00 18.77 210 ILE B N 1
ATOM 5342 C CA . ILE B 1 229 ? -30.941 36.736 -15.121 1.00 19.15 210 ILE B CA 1
ATOM 5343 C C . ILE B 1 229 ? -32.437 36.464 -14.989 1.00 18.43 210 ILE B C 1
ATOM 5344 O O . ILE B 1 229 ? -33.265 37.318 -15.419 1.00 18.73 210 ILE B O 1
ATOM 5349 N N . PHE B 1 230 ? -32.789 35.306 -14.368 1.00 18.22 211 PHE B N 1
ATOM 5350 C CA . PHE B 1 230 ? -34.170 34.997 -14.039 1.00 19.10 211 PHE B CA 1
ATOM 5351 C C . PHE B 1 230 ? -34.240 34.784 -12.536 1.00 18.46 211 PHE B C 1
ATOM 5352 O O . PHE B 1 230 ? -33.449 33.989 -11.994 1.00 18.48 211 PHE B O 1
ATOM 5360 N N . MET B 1 231 ? -35.175 35.448 -11.848 1.00 18.97 212 MET B N 1
ATOM 5361 C CA . MET B 1 231 ? -35.298 35.321 -10.397 1.00 19.89 212 MET B CA 1
ATOM 5362 C C . MET B 1 231 ? -36.738 35.269 -9.939 1.00 18.81 212 MET B C 1
ATOM 5363 O O . MET B 1 231 ? -37.604 35.965 -10.502 1.00 18.71 212 MET B O 1
ATOM 5368 N N . ASP B 1 232 ? -36.972 34.440 -8.919 1.00 17.96 213 ASP B N 1
ATOM 5369 C CA . ASP B 1 232 ? -38.165 34.522 -8.085 1.00 17.49 213 ASP B CA 1
ATOM 5370 C C . ASP B 1 232 ? -39.492 34.355 -8.782 1.00 18.43 213 ASP B C 1
ATOM 5371 O O . ASP B 1 232 ? -40.453 34.965 -8.416 1.00 18.66 213 ASP B O 1
ATOM 5376 N N . GLN B 1 233 ? -39.531 33.479 -9.780 1.00 17.16 214 GLN B N 1
ATOM 5377 C CA . GLN B 1 233 ? -40.808 33.066 -10.329 1.00 17.52 214 GLN B CA 1
ATOM 5378 C C . GLN B 1 233 ? -41.415 32.073 -9.327 1.00 18.81 214 GLN B C 1
ATOM 5379 O O . GLN B 1 233 ? -40.757 31.145 -8.855 1.00 17.68 214 GLN B O 1
ATOM 5385 N N . LYS B 1 234 ? -42.677 32.246 -9.011 1.00 18.72 215 LYS B N 1
ATOM 5386 C CA . LYS B 1 234 ? -43.378 31.289 -8.139 1.00 21.07 215 LYS B CA 1
ATOM 5387 C C . LYS B 1 234 ? -44.895 31.387 -8.226 1.00 20.36 215 LYS B C 1
ATOM 5388 O O . LYS B 1 234 ? -45.420 32.437 -8.522 1.00 21.73 215 LYS B O 1
ATOM 5394 N N . PRO B 1 235 ? -45.585 30.263 -7.990 1.00 19.23 216 PRO B N 1
ATOM 5395 C CA . PRO B 1 235 ? -46.997 30.108 -8.199 1.00 20.11 216 PRO B CA 1
ATOM 5396 C C . PRO B 1 235 ? -47.787 30.310 -6.898 1.00 21.21 216 PRO B C 1
ATOM 5397 O O . PRO B 1 235 ? -47.203 30.364 -5.801 1.00 20.97 216 PRO B O 1
ATOM 5401 N N . ASN B 1 236 ? -49.092 30.385 -7.048 1.00 20.05 217 ASN B N 1
ATOM 5402 C CA . ASN B 1 236 ? -50.007 30.375 -5.929 1.00 21.82 217 ASN B CA 1
ATOM 5403 C C . ASN B 1 236 ? -49.739 31.535 -4.985 1.00 22.85 217 ASN B C 1
ATOM 5404 O O . ASN B 1 236 ? -49.786 31.363 -3.771 1.00 22.35 217 ASN B O 1
ATOM 5409 N N . GLN B 1 237 ? -49.422 32.709 -5.519 1.00 20.17 218 GLN B N 1
ATOM 5410 C CA . GLN B 1 237 ? -49.362 33.908 -4.691 1.00 20.35 218 GLN B CA 1
ATOM 5411 C C . GLN B 1 237 ? -50.693 34.633 -4.606 1.00 22.31 218 GLN B C 1
ATOM 5412 O O . GLN B 1 237 ? -50.822 35.595 -3.824 1.00 23.33 218 GLN B O 1
ATOM 5418 N N . PHE B 1 238 ? -51.666 34.204 -5.400 1.00 23.08 219 PHE B N 1
ATOM 5419 C CA . PHE B 1 238 ? -52.989 34.827 -5.426 1.00 23.23 219 PHE B CA 1
ATOM 5420 C C . PHE B 1 238 ? -54.086 33.815 -5.246 1.00 23.07 219 PHE B C 1
ATOM 5421 O O . PHE B 1 238 ? -55.126 33.899 -5.903 1.00 23.22 219 PHE B O 1
ATOM 5429 N N . ASN B 1 239 ? -53.806 32.800 -4.420 1.00 22.34 220 ASN B N 1
ATOM 5430 C CA . ASN B 1 239 ? -54.786 31.766 -4.041 1.00 23.40 220 ASN B CA 1
ATOM 5431 C C . ASN B 1 239 ? -55.276 30.901 -5.172 1.00 24.44 220 ASN B C 1
ATOM 5432 O O . ASN B 1 239 ? -56.339 30.312 -5.068 1.00 25.59 220 ASN B O 1
ATOM 5437 N N . GLU B 1 240 ? -54.520 30.837 -6.270 1.00 21.39 221 GLU B N 1
ATOM 5438 C CA . GLU B 1 240 ? -54.955 30.085 -7.413 1.00 21.14 221 GLU B CA 1
ATOM 5439 C C . GLU B 1 240 ? -55.242 28.610 -7.101 1.00 20.93 221 GLU B C 1
ATOM 5440 O O . GLU B 1 240 ? -56.133 27.979 -7.711 1.00 23.05 221 GLU B O 1
ATOM 5446 N N . PHE B 1 241 ? -54.426 28.051 -6.216 1.00 21.60 222 PHE B N 1
ATOM 5447 C CA . PHE B 1 241 ? -54.475 26.626 -5.909 1.00 21.79 222 PHE B CA 1
ATOM 5448 C C . PHE B 1 241 ? -55.623 26.282 -4.944 1.00 26.71 222 PHE B C 1
ATOM 5449 O O . PHE B 1 241 ? -55.861 25.090 -4.693 1.00 24.14 222 PHE B O 1
ATOM 5457 N N . ASP B 1 242 ? -56.295 27.298 -4.381 1.00 28.09 223 ASP B N 1
ATOM 5458 C CA . ASP B 1 242 ? -57.439 27.039 -3.476 1.00 29.27 223 ASP B CA 1
ATOM 5459 C C . ASP B 1 242 ? -58.637 26.411 -4.159 1.00 29.52 223 ASP B C 1
ATOM 5460 O O . ASP B 1 242 ? -59.456 25.769 -3.501 1.00 27.71 223 ASP B O 1
ATOM 5465 N N . ILE B 1 243 ? -58.745 26.575 -5.477 1.00 27.16 224 ILE B N 1
ATOM 5466 C CA . ILE B 1 243 ? -59.703 25.841 -6.258 1.00 28.13 224 ILE B CA 1
ATOM 5467 C C . ILE B 1 243 ? -59.138 24.438 -6.546 1.00 31.97 224 ILE B C 1
ATOM 5468 O O . ILE B 1 243 ? -58.475 24.212 -7.578 1.00 29.86 224 ILE B O 1
ATOM 5473 N N . LYS B 1 244 ? -59.432 23.505 -5.628 1.00 29.10 225 LYS B N 1
ATOM 5474 C CA . LYS B 1 244 ? -58.820 22.185 -5.602 1.00 30.04 225 LYS B CA 1
ATOM 5475 C C . LYS B 1 244 ? -59.024 21.408 -6.893 1.00 27.86 225 LYS B C 1
ATOM 5476 O O . LYS B 1 244 ? -58.097 20.738 -7.382 1.00 27.22 225 LYS B O 1
ATOM 5478 N N . GLU B 1 245 ? -60.211 21.496 -7.495 1.00 29.19 226 GLU B N 1
ATOM 5479 C CA . GLU B 1 245 ? -60.532 20.648 -8.662 1.00 28.51 226 GLU B CA 1
ATOM 5480 C C . GLU B 1 245 ? -59.771 21.106 -9.919 1.00 29.13 226 GLU B C 1
ATOM 5481 O O . GLU B 1 245 ? -59.625 20.339 -10.884 1.00 25.57 226 GLU B O 1
ATOM 5487 N N . ALA B 1 246 ? -59.303 22.355 -9.878 1.00 25.64 227 ALA B N 1
ATOM 5488 C CA . ALA B 1 246 ? -58.601 22.951 -11.023 1.00 25.93 227 ALA B CA 1
ATOM 5489 C C . ALA B 1 246 ? -57.066 22.898 -10.896 1.00 24.24 227 ALA B C 1
ATOM 5490 O O . ALA B 1 246 ? -56.350 23.390 -11.787 1.00 21.73 227 ALA B O 1
ATOM 5492 N N . ILE B 1 247 ? -56.573 22.268 -9.836 1.00 21.72 228 ILE B N 1
ATOM 5493 C CA . ILE B 1 247 ? -55.138 22.411 -9.493 1.00 22.16 228 ILE B CA 1
ATOM 5494 C C . ILE B 1 247 ? -54.144 21.899 -10.558 1.00 21.32 228 ILE B C 1
ATOM 5495 O O . ILE B 1 247 ? -53.056 22.484 -10.679 1.00 21.30 228 ILE B O 1
ATOM 5500 N N . ARG B 1 248 ? -54.486 20.819 -11.281 1.00 20.50 229 ARG B N 1
ATOM 5501 C CA . ARG B 1 248 ? -53.519 20.200 -12.188 1.00 20.09 229 ARG B CA 1
ATOM 5502 C C . ARG B 1 248 ? -53.180 21.114 -13.342 1.00 19.48 229 ARG B C 1
ATOM 5503 O O . ARG B 1 248 ? -52.068 21.058 -13.854 1.00 21.36 229 ARG B O 1
ATOM 5511 N N . TYR B 1 249 ? -54.150 21.911 -13.785 1.00 20.69 230 TYR B N 1
ATOM 5512 C CA . TYR B 1 249 ? -53.871 22.877 -14.834 1.00 21.48 230 TYR B CA 1
ATOM 5513 C C . TYR B 1 249 ? -53.525 24.254 -14.269 1.00 20.31 230 TYR B C 1
ATOM 5514 O O . TYR B 1 249 ? -52.631 24.914 -14.835 1.00 21.43 230 TYR B O 1
ATOM 5523 N N . ASN B 1 250 ? -54.204 24.740 -13.204 1.00 20.48 231 ASN B N 1
ATOM 5524 C CA . ASN B 1 250 ? -53.762 25.999 -12.617 1.00 20.39 231 ASN B CA 1
ATOM 5525 C C . ASN B 1 250 ? -52.302 25.982 -12.100 1.00 21.39 231 ASN B C 1
ATOM 5526 O O . ASN B 1 250 ? -51.636 27.019 -12.093 1.00 20.15 231 ASN B O 1
ATOM 5531 N N . GLY B 1 251 ? -51.824 24.805 -11.713 1.00 18.74 232 GLY B N 1
ATOM 5532 C CA . GLY B 1 251 ? -50.446 24.613 -11.217 1.00 20.16 232 GLY B CA 1
ATOM 5533 C C . GLY B 1 251 ? -49.469 24.325 -12.345 1.00 19.46 232 GLY B C 1
ATOM 5534 O O . GLY B 1 251 ? -48.280 24.111 -12.084 1.00 19.04 232 GLY B O 1
ATOM 5535 N N . ASN B 1 252 ? -49.965 24.334 -13.587 1.00 18.59 233 ASN B N 1
ATOM 5536 C CA . ASN B 1 252 ? -49.147 24.162 -14.791 1.00 19.24 233 ASN B CA 1
ATOM 5537 C C . ASN B 1 252 ? -49.048 25.468 -15.569 1.00 18.96 233 ASN B C 1
ATOM 5538 O O . ASN B 1 252 ? -49.879 26.350 -15.360 1.00 19.82 233 ASN B O 1
ATOM 5543 N N . SER B 1 253 ? -48.029 25.572 -16.442 1.00 18.20 234 SER B N 1
ATOM 5544 C CA . SER B 1 253 ? -47.769 26.778 -17.260 1.00 16.55 234 SER B CA 1
ATOM 5545 C C . SER B 1 253 ? -47.191 27.918 -16.425 1.00 16.70 234 SER B C 1
ATOM 5546 O O . SER B 1 253 ? -47.642 29.051 -16.512 1.00 16.93 234 SER B O 1
ATOM 5549 N N . TRP B 1 254 ? -46.133 27.608 -15.673 1.00 16.45 235 TRP B N 1
ATOM 5550 C CA . TRP B 1 254 ? -45.366 28.654 -14.952 1.00 16.14 235 TRP B CA 1
ATOM 5551 C C . TRP B 1 254 ? -43.898 28.481 -15.330 1.00 16.47 235 TRP B C 1
ATOM 5552 O O . TRP B 1 254 ? -43.015 28.619 -14.472 1.00 15.69 235 TRP B O 1
ATOM 5563 N N . GLU B 1 255 ? -43.588 28.138 -16.593 1.00 14.60 236 GLU B N 1
ATOM 5564 C CA . GLU B 1 255 ? -42.164 27.879 -16.908 1.00 15.58 236 GLU B CA 1
ATOM 5565 C C . GLU B 1 255 ? -41.399 29.220 -17.021 1.00 15.16 236 GLU B C 1
ATOM 5566 O O . GLU B 1 255 ? -42.007 30.267 -17.224 1.00 16.41 236 GLU B O 1
ATOM 5572 N N . ALA B 1 256 ? -40.067 29.142 -16.987 1.00 15.45 237 ALA B N 1
ATOM 5573 C CA . ALA B 1 256 ? -39.237 30.350 -17.260 1.00 16.24 237 ALA B CA 1
ATOM 5574 C C . ALA B 1 256 ? -39.185 30.544 -18.776 1.00 15.01 237 ALA B C 1
ATOM 5575 O O . ALA B 1 256 ? -39.274 31.703 -19.296 1.00 16.88 237 ALA B O 1
ATOM 5577 N N . ILE B 1 257 ? -39.119 29.407 -19.504 1.00 15.17 238 ILE B N 1
ATOM 5578 C CA . ILE B 1 257 ? -39.193 29.470 -20.965 1.00 14.56 238 ILE B CA 1
ATOM 5579 C C . ILE B 1 257 ? -39.810 28.188 -21.511 1.00 15.93 238 ILE B C 1
ATOM 5580 O O . ILE B 1 257 ? -39.569 27.071 -20.971 1.00 15.97 238 ILE B O 1
ATOM 5585 N N . ARG B 1 258 ? -40.635 28.372 -22.527 1.00 15.09 239 ARG B N 1
ATOM 5586 C CA . ARG B 1 258 ? -41.181 27.200 -23.258 1.00 15.51 239 ARG B CA 1
ATOM 5587 C C . ARG B 1 258 ? -40.725 27.379 -24.704 1.00 16.31 239 ARG B C 1
ATOM 5588 O O . ARG B 1 258 ? -41.032 28.438 -25.305 1.00 16.35 239 ARG B O 1
ATOM 5596 N N . ILE B 1 259 ? -40.019 26.384 -25.276 1.00 15.73 240 ILE B N 1
ATOM 5597 C CA . ILE B 1 259 ? -39.551 26.541 -26.674 1.00 16.77 240 ILE B CA 1
ATOM 5598 C C . ILE B 1 259 ? -40.395 25.607 -27.563 1.00 17.32 240 ILE B C 1
ATOM 5599 O O . ILE B 1 259 ? -40.137 24.415 -27.617 1.00 17.77 240 ILE B O 1
ATOM 5604 N N . GLY B 1 260 ? -41.412 26.163 -28.221 1.00 18.67 241 GLY B N 1
ATOM 5605 C CA . GLY B 1 260 ? -42.280 25.345 -29.086 1.00 18.41 241 GLY B CA 1
ATOM 5606 C C . GLY B 1 260 ? -43.553 24.988 -28.331 1.00 19.08 241 GLY B C 1
ATOM 5607 O O . GLY B 1 260 ? -43.789 25.457 -27.225 1.00 16.18 241 GLY B O 1
ATOM 5608 N N . ASP B 1 261 ? -44.368 24.105 -28.928 1.00 18.76 242 ASP B N 1
ATOM 5609 C CA . ASP B 1 261 ? -45.576 23.675 -28.254 1.00 18.85 242 ASP B CA 1
ATOM 5610 C C . ASP B 1 261 ? -45.958 22.340 -28.833 1.00 17.89 242 ASP B C 1
ATOM 5611 O O . ASP B 1 261 ? -45.284 21.867 -29.733 1.00 17.14 242 ASP B O 1
ATOM 5616 N N . SER B 1 262 ? -46.984 21.699 -28.291 1.00 17.72 243 SER B N 1
ATOM 5617 C CA . SER B 1 262 ? -47.248 20.308 -28.734 1.00 19.07 243 SER B CA 1
ATOM 5618 C C . SER B 1 262 ? -47.484 20.233 -30.268 1.00 18.27 243 SER B C 1
ATOM 5619 O O . SER B 1 262 ? -46.963 19.324 -30.925 1.00 17.41 243 SER B O 1
ATOM 5622 N N . LYS B 1 263 ? -48.257 21.180 -30.833 1.00 17.90 244 LYS B N 1
ATOM 5623 C CA . LYS B 1 263 ? -48.508 21.114 -32.302 1.00 19.95 244 LYS B CA 1
ATOM 5624 C C . LYS B 1 263 ? -47.238 21.251 -33.153 1.00 19.02 244 LYS B C 1
ATOM 5625 O O . LYS B 1 263 ? -47.117 20.625 -34.221 1.00 20.20 244 LYS B O 1
ATOM 5627 N N A SER B 1 264 ? -46.288 22.067 -32.694 0.50 17.02 245 SER B N 1
ATOM 5628 N N B SER B 1 264 ? -46.279 22.053 -32.684 0.50 19.48 245 SER B N 1
ATOM 5629 C CA A SER B 1 264 ? -45.061 22.306 -33.464 0.50 17.24 245 SER B CA 1
ATOM 5630 C CA B SER B 1 264 ? -45.037 22.309 -33.435 0.50 21.38 245 SER B CA 1
ATOM 5631 C C A SER B 1 264 ? -43.903 21.396 -33.051 0.50 17.67 245 SER B C 1
ATOM 5632 C C B SER B 1 264 ? -43.903 21.364 -33.072 0.50 20.06 245 SER B C 1
ATOM 5633 O O A SER B 1 264 ? -42.803 21.549 -33.572 0.50 16.99 245 SER B O 1
ATOM 5634 O O B SER B 1 264 ? -42.815 21.469 -33.624 0.50 19.03 245 SER B O 1
ATOM 5639 N N . SER B 1 265 ? -44.156 20.464 -32.134 1.00 18.88 246 SER B N 1
ATOM 5640 C CA . SER B 1 265 ? -43.080 19.787 -31.443 1.00 19.22 246 SER B CA 1
ATOM 5641 C C . SER B 1 265 ? -42.293 18.806 -32.267 1.00 20.72 246 SER B C 1
ATOM 5642 O O . SER B 1 265 ? -41.169 18.486 -31.924 1.00 19.45 246 SER B O 1
ATOM 5645 N N . GLN B 1 266 ? -42.871 18.348 -33.385 1.00 20.61 247 GLN B N 1
ATOM 5646 C CA . GLN B 1 266 ? -42.198 17.384 -34.203 1.00 21.69 247 GLN B CA 1
ATOM 5647 C C . GLN B 1 266 ? -41.342 18.076 -35.263 1.00 22.41 247 GLN B C 1
ATOM 5648 O O . GLN B 1 266 ? -40.734 17.428 -36.116 1.00 25.12 247 GLN B O 1
ATOM 5654 N N . TRP B 1 267 ? -41.145 19.401 -35.140 1.00 19.82 248 TRP B N 1
ATOM 5655 C CA . TRP B 1 267 ? -40.220 20.132 -36.019 1.00 18.95 248 TRP B CA 1
ATOM 5656 C C . TRP B 1 267 ? -39.049 20.702 -35.245 1.00 19.11 248 TRP B C 1
ATOM 5657 O O . TRP B 1 267 ? -39.172 20.908 -34.014 1.00 20.10 248 TRP B O 1
ATOM 5668 N N . ASP B 1 268 ? -37.959 21.014 -35.946 1.00 20.80 249 ASP B N 1
ATOM 5669 C CA . ASP B 1 268 ? -36.812 21.680 -35.285 1.00 20.20 249 ASP B CA 1
ATOM 5670 C C . ASP B 1 268 ? -37.034 23.154 -35.007 1.00 20.22 249 ASP B C 1
ATOM 5671 O O . ASP B 1 268 ? -37.548 23.920 -35.837 1.00 18.74 249 ASP B O 1
ATOM 5676 N N . SER B 1 269 ? -36.627 23.583 -33.813 1.00 19.47 250 SER B N 1
ATOM 5677 C CA . SER B 1 269 ? -36.462 24.988 -33.520 1.00 18.17 250 SER B CA 1
ATOM 5678 C C . SER B 1 269 ? -34.974 25.416 -33.679 1.00 18.70 250 SER B C 1
ATOM 5679 O O . SER B 1 269 ? -34.698 26.524 -34.117 1.00 18.69 250 SER B O 1
ATOM 5682 N N . SER B 1 270 ? -34.028 24.534 -33.317 1.00 17.61 251 SER B N 1
ATOM 5683 C CA . SER B 1 270 ? -32.612 24.899 -33.341 1.00 20.17 251 SER B CA 1
ATOM 5684 C C . SER B 1 270 ? -32.349 26.196 -32.537 1.00 17.47 251 SER B C 1
ATOM 5685 O O . SER B 1 270 ? -31.580 27.055 -32.966 1.00 19.94 251 SER B O 1
ATOM 5688 N N . SER B 1 271 ? -32.978 26.332 -31.366 1.00 16.19 252 SER B N 1
ATOM 5689 C CA . SER B 1 271 ? -32.815 27.535 -30.569 1.00 14.95 252 SER B CA 1
ATOM 5690 C C . SER B 1 271 ? -31.860 27.226 -29.425 1.00 17.32 252 SER B C 1
ATOM 5691 O O . SER B 1 271 ? -31.598 26.039 -29.119 1.00 19.61 252 SER B O 1
ATOM 5694 N N . LYS B 1 272 ? -31.365 28.284 -28.776 1.00 16.69 253 LYS B N 1
ATOM 5695 C CA . LYS B 1 272 ? -30.325 28.099 -27.741 1.00 17.16 253 LYS B CA 1
ATOM 5696 C C . LYS B 1 272 ? -30.781 28.824 -26.504 1.00 18.53 253 LYS B C 1
ATOM 5697 O O . LYS B 1 272 ? -31.218 29.978 -26.583 1.00 19.62 253 LYS B O 1
ATOM 5703 N N . PHE B 1 273 ? -30.687 28.148 -25.360 1.00 16.84 254 PHE B N 1
ATOM 5704 C CA . PHE B 1 273 ? -30.928 28.747 -24.076 1.00 16.69 254 PHE B CA 1
ATOM 5705 C C . PHE B 1 273 ? -29.608 28.496 -23.299 1.00 17.83 254 PHE B C 1
ATOM 5706 O O . PHE B 1 273 ? -29.374 27.368 -22.801 1.00 16.48 254 PHE B O 1
ATOM 5714 N N . VAL B 1 274 ? -28.713 29.507 -23.327 1.00 16.73 255 VAL B N 1
ATOM 5715 C CA . VAL B 1 274 ? -27.318 29.276 -22.919 1.00 17.81 255 VAL B CA 1
ATOM 5716 C C . VAL B 1 274 ? -26.830 30.361 -21.941 1.00 17.54 255 VAL B C 1
ATOM 5717 O O . VAL B 1 274 ? -27.208 31.537 -22.072 1.00 17.13 255 VAL B O 1
ATOM 5721 N N . ASN B 1 275 ? -25.964 29.995 -20.974 1.00 17.67 256 ASN B N 1
ATOM 5722 C CA . ASN B 1 275 ? -25.279 31.010 -20.163 1.00 18.53 256 ASN B CA 1
ATOM 5723 C C . ASN B 1 275 ? -26.205 31.902 -19.367 1.00 18.47 256 ASN B C 1
ATOM 5724 O O . ASN B 1 275 ? -25.885 33.084 -19.088 1.00 19.20 256 ASN B O 1
ATOM 5729 N N . ASN B 1 276 ? -27.360 31.384 -18.952 1.00 17.65 257 ASN B N 1
ATOM 5730 C CA . ASN B 1 276 ? -28.266 32.205 -18.132 1.00 18.68 257 ASN B CA 1
ATOM 5731 C C . ASN B 1 276 ? -28.053 31.866 -16.687 1.00 17.93 257 ASN B C 1
ATOM 5732 O O . ASN B 1 276 ? -27.536 30.785 -16.356 1.00 18.36 257 ASN B O 1
ATOM 5737 N N . LEU B 1 277 ? -28.480 32.785 -15.832 1.00 18.65 258 LEU B N 1
ATOM 5738 C CA . LEU B 1 277 ? -28.453 32.635 -14.376 1.00 18.90 258 LEU B CA 1
ATOM 5739 C C . LEU B 1 277 ? -29.872 32.622 -13.849 1.00 18.50 258 LEU B C 1
ATOM 5740 O O . LEU B 1 277 ? -30.609 33.566 -14.124 1.00 18.84 258 LEU B O 1
ATOM 5745 N N . MET B 1 278 ? -30.243 31.548 -13.117 1.00 17.89 259 MET B N 1
ATOM 5746 C CA . MET B 1 278 ? -31.559 31.324 -12.656 1.00 17.61 259 MET B CA 1
ATOM 5747 C C . MET B 1 278 ? -31.478 31.095 -11.144 1.00 18.29 259 MET B C 1
ATOM 5748 O O . MET B 1 278 ? -30.752 30.216 -10.668 1.00 20.87 259 MET B O 1
ATOM 5753 N N . ILE B 1 279 ? -32.191 31.925 -10.394 1.00 18.73 260 ILE B N 1
ATOM 5754 C CA . ILE B 1 279 ? -32.164 31.892 -8.934 1.00 19.45 260 ILE B CA 1
ATOM 5755 C C . ILE B 1 279 ? -33.575 31.838 -8.424 1.00 16.93 260 ILE B C 1
ATOM 5756 O O . ILE B 1 279 ? -34.402 32.706 -8.730 1.00 17.93 260 ILE B O 1
ATOM 5761 N N . ASP B 1 280 ? -33.824 30.870 -7.561 1.00 17.69 261 ASP B N 1
ATOM 5762 C CA . ASP B 1 280 ? -35.105 30.717 -6.887 1.00 18.86 261 ASP B CA 1
ATOM 5763 C C . ASP B 1 280 ? -36.264 30.744 -7.905 1.00 18.65 261 ASP B C 1
ATOM 5764 O O . ASP B 1 280 ? -37.301 31.366 -7.699 1.00 18.39 261 ASP B O 1
ATOM 5769 N N . MET B 1 281 ? -36.067 30.001 -8.996 1.00 17.92 262 MET B N 1
ATOM 5770 C CA . MET B 1 281 ? -37.147 29.851 -10.007 1.00 17.23 262 MET B CA 1
ATOM 5771 C C . MET B 1 281 ? -37.932 28.590 -9.663 1.00 18.66 262 MET B C 1
ATOM 5772 O O . MET B 1 281 ? -37.448 27.471 -9.889 1.00 20.77 262 MET B O 1
ATOM 5777 N N . ASP B 1 282 ? -39.136 28.774 -9.121 1.00 16.98 263 ASP B N 1
ATOM 5778 C CA . ASP B 1 282 ? -39.899 27.704 -8.493 1.00 18.24 263 ASP B CA 1
ATOM 5779 C C . ASP B 1 282 ? -41.290 27.694 -9.141 1.00 17.88 263 ASP B C 1
ATOM 5780 O O . ASP B 1 282 ? -42.274 27.280 -8.495 1.00 18.32 263 ASP B O 1
ATOM 5785 N N . GLY B 1 283 ? -41.387 28.111 -10.410 1.00 18.33 264 GLY B N 1
ATOM 5786 C CA . GLY B 1 283 ? -42.734 28.212 -11.008 1.00 18.70 264 GLY B CA 1
ATOM 5787 C C . GLY B 1 283 ? -43.542 26.912 -10.975 1.00 19.19 264 GLY B C 1
ATOM 5788 O O . GLY B 1 283 ? -44.707 26.890 -10.520 1.00 18.12 264 GLY B O 1
ATOM 5789 N N . GLU B 1 284 ? -42.956 25.823 -11.475 1.00 17.08 265 GLU B N 1
ATOM 5790 C CA . GLU B 1 284 ? -43.697 24.550 -11.595 1.00 18.08 265 GLU B CA 1
ATOM 5791 C C . GLU B 1 284 ? -42.672 23.429 -11.829 1.00 18.70 265 GLU B C 1
ATOM 5792 O O . GLU B 1 284 ? -41.460 23.694 -11.838 1.00 19.61 265 GLU B O 1
ATOM 5798 N N . ARG B 1 285 ? -43.131 22.201 -12.105 1.00 18.08 266 ARG B N 1
ATOM 5799 C CA . ARG B 1 285 ? -42.192 21.100 -12.308 1.00 17.33 266 ARG B CA 1
ATOM 5800 C C . ARG B 1 285 ? -41.183 21.363 -13.431 1.00 17.21 266 ARG B C 1
ATOM 5801 O O . ARG B 1 285 ? -40.014 20.953 -13.330 1.00 17.12 266 ARG B O 1
ATOM 5809 N N . GLU B 1 286 ? -41.629 22.094 -14.465 1.00 16.16 267 GLU B N 1
ATOM 5810 C CA . GLU B 1 286 ? -40.733 22.479 -15.577 1.00 15.46 267 GLU B CA 1
ATOM 5811 C C . GLU B 1 286 ? -40.192 23.881 -15.456 1.00 16.20 267 GLU B C 1
ATOM 5812 O O . GLU B 1 286 ? -40.953 24.883 -15.536 1.00 16.53 267 GLU B O 1
ATOM 5818 N N . LEU B 1 287 ? -38.879 23.960 -15.272 1.00 14.92 268 LEU B N 1
ATOM 5819 C CA . LEU B 1 287 ? -38.203 25.260 -15.295 1.00 15.75 268 LEU B CA 1
ATOM 5820 C C . LEU B 1 287 ? -38.068 25.763 -16.741 1.00 15.51 268 LEU B C 1
ATOM 5821 O O . LEU B 1 287 ? -38.349 26.920 -17.077 1.00 16.20 268 LEU B O 1
ATOM 5826 N N . ILE B 1 288 ? -37.637 24.852 -17.616 1.00 15.53 269 ILE B N 1
ATOM 5827 C CA . ILE B 1 288 ? -37.462 25.134 -19.055 1.00 15.21 269 ILE B CA 1
ATOM 5828 C C . ILE B 1 288 ? -38.243 23.974 -19.691 1.00 17.18 269 ILE B C 1
ATOM 5829 O O . ILE B 1 288 ? -37.968 22.812 -19.391 1.00 18.13 269 ILE B O 1
ATOM 5834 N N . SER B 1 289 ? -39.236 24.293 -20.522 1.00 16.59 270 SER B N 1
ATOM 5835 C CA . SER B 1 289 ? -40.003 23.220 -21.176 1.00 16.93 270 SER B CA 1
ATOM 5836 C C . SER B 1 289 ? -39.672 23.228 -22.664 1.00 17.19 270 SER B C 1
ATOM 5837 O O . SER B 1 289 ? -40.060 24.133 -23.382 1.00 17.46 270 SER B O 1
ATOM 5840 N N . ILE B 1 290 ? -38.972 22.201 -23.128 1.00 15.29 271 ILE B N 1
ATOM 5841 C CA . ILE B 1 290 ? -38.593 22.135 -24.528 1.00 16.88 271 ILE B CA 1
ATOM 5842 C C . ILE B 1 290 ? -39.647 21.268 -25.222 1.00 16.91 271 ILE B C 1
ATOM 5843 O O . ILE B 1 290 ? -39.904 20.122 -24.794 1.00 15.64 271 ILE B O 1
ATOM 5848 N N . LYS B 1 291 ? -40.262 21.876 -26.226 1.00 16.64 272 LYS B N 1
ATOM 5849 C CA . LYS B 1 291 ? -41.378 21.255 -26.976 1.00 17.14 272 LYS B CA 1
ATOM 5850 C C . LYS B 1 291 ? -41.131 21.443 -28.490 1.00 16.74 272 LYS B C 1
ATOM 5851 O O . LYS B 1 291 ? -41.997 21.956 -29.232 1.00 19.19 272 LYS B O 1
ATOM 5857 N N . SER B 1 292 ? -39.937 21.078 -28.926 1.00 15.12 273 SER B N 1
ATOM 5858 C CA . SER B 1 292 ? -39.483 21.160 -30.354 1.00 16.90 273 SER B CA 1
ATOM 5859 C C . SER B 1 292 ? -38.106 20.556 -30.443 1.00 17.42 273 SER B C 1
ATOM 5860 O O . SER B 1 292 ? -37.542 20.121 -29.438 1.00 16.86 273 SER B O 1
ATOM 5863 N N . GLY B 1 293 ? -37.544 20.485 -31.632 1.00 17.48 274 GLY B N 1
ATOM 5864 C CA . GLY B 1 293 ? -36.314 19.716 -31.813 1.00 17.33 274 GLY B CA 1
ATOM 5865 C C . GLY B 1 293 ? -35.037 20.511 -31.990 1.00 19.27 274 GLY B C 1
ATOM 5866 O O . GLY B 1 293 ? -35.082 21.712 -32.359 1.00 17.23 274 GLY B O 1
ATOM 5867 N N . ASP B 1 294 ? -33.898 19.829 -31.787 1.00 18.59 275 ASP B N 1
ATOM 5868 C CA . ASP B 1 294 ? -32.558 20.351 -32.129 1.00 18.63 275 ASP B CA 1
ATOM 5869 C C . ASP B 1 294 ? -32.149 21.591 -31.282 1.00 18.63 275 ASP B C 1
ATOM 5870 O O . ASP B 1 294 ? -31.344 22.426 -31.711 1.00 18.65 275 ASP B O 1
ATOM 5875 N N . ASN B 1 295 ? -32.664 21.670 -30.067 1.00 17.03 276 ASN B N 1
ATOM 5876 C CA . ASN B 1 295 ? -32.329 22.807 -29.155 1.00 15.98 276 ASN B CA 1
ATOM 5877 C C . ASN B 1 295 ? -31.123 22.556 -28.297 1.00 16.95 276 ASN B C 1
ATOM 5878 O O . ASN B 1 295 ? -30.783 21.404 -28.017 1.00 17.77 276 ASN B O 1
ATOM 5883 N N . THR B 1 296 ? -30.517 23.635 -27.828 1.00 16.08 277 THR B N 1
ATOM 5884 C CA . THR B 1 296 ? -29.311 23.547 -26.952 1.00 16.81 277 THR B CA 1
ATOM 5885 C C . THR B 1 296 ? -29.675 24.200 -25.663 1.00 16.72 277 THR B C 1
ATOM 5886 O O . THR B 1 296 ? -30.131 25.380 -25.656 1.00 16.85 277 THR B O 1
ATOM 5890 N N . ILE B 1 297 ? -29.521 23.476 -24.550 1.00 15.91 278 ILE B N 1
ATOM 5891 C CA . ILE B 1 297 ? -29.879 24.080 -23.252 1.00 14.89 278 ILE B CA 1
ATOM 5892 C C . ILE B 1 297 ? -28.636 23.848 -22.401 1.00 17.18 278 ILE B C 1
ATOM 5893 O O . ILE B 1 297 ? -28.513 22.773 -21.747 1.00 17.65 278 ILE B O 1
ATOM 5898 N N . SER B 1 298 ? -27.704 24.827 -22.421 1.00 17.31 279 SER B N 1
ATOM 5899 C CA . SER B 1 298 ? -26.323 24.503 -22.039 1.00 17.94 279 SER B CA 1
ATOM 5900 C C . SER B 1 298 ? -25.645 25.637 -21.296 1.00 17.43 279 SER B C 1
ATOM 5901 O O . SER B 1 298 ? -25.902 26.808 -21.573 1.00 18.39 279 SER B O 1
ATOM 5904 N N . GLY B 1 299 ? -24.779 25.278 -20.329 1.00 17.54 280 GLY B N 1
ATOM 5905 C CA . GLY B 1 299 ? -24.015 26.290 -19.613 1.00 17.60 280 GLY B CA 1
ATOM 5906 C C . GLY B 1 299 ? -24.764 27.262 -18.738 1.00 18.38 280 GLY B C 1
ATOM 5907 O O . GLY B 1 299 ? -24.204 28.296 -18.335 1.00 18.82 280 GLY B O 1
ATOM 5908 N N . ASN B 1 300 ? -26.010 26.931 -18.374 1.00 17.39 281 ASN B N 1
ATOM 5909 C CA . ASN B 1 300 ? -26.748 27.774 -17.453 1.00 16.93 281 ASN B CA 1
ATOM 5910 C C . ASN B 1 300 ? -26.414 27.419 -15.992 1.00 17.52 281 ASN B C 1
ATOM 5911 O O . ASN B 1 300 ? -26.184 26.217 -15.666 1.00 18.28 281 ASN B O 1
ATOM 5916 N N . THR B 1 301 ? -26.465 28.421 -15.095 1.00 16.35 282 THR B N 1
ATOM 5917 C CA . THR B 1 301 ? -26.406 28.158 -13.674 1.00 17.67 282 THR B CA 1
ATOM 5918 C C . THR B 1 301 ? -27.804 28.277 -13.108 1.00 17.76 282 THR B C 1
ATOM 5919 O O . THR B 1 301 ? -28.479 29.309 -13.302 1.00 18.53 282 THR B O 1
ATOM 5923 N N . ILE B 1 302 ? -28.243 27.213 -12.443 1.00 17.18 283 ILE B N 1
ATOM 5924 C CA . ILE B 1 302 ? -29.609 27.124 -11.949 1.00 18.36 283 ILE B CA 1
ATOM 5925 C C . ILE B 1 302 ? -29.481 26.921 -10.458 1.00 19.04 283 ILE B C 1
ATOM 5926 O O . ILE B 1 302 ? -29.106 25.828 -9.993 1.00 16.70 283 ILE B O 1
ATOM 5931 N N . PHE B 1 303 ? -29.792 27.976 -9.702 1.00 18.56 284 PHE B N 1
ATOM 5932 C CA . PHE B 1 303 ? -29.470 27.967 -8.263 1.00 19.56 284 PHE B CA 1
ATOM 5933 C C . PHE B 1 303 ? -30.752 27.984 -7.420 1.00 18.21 284 PHE B C 1
ATOM 5934 O O . PHE B 1 303 ? -31.605 28.850 -7.629 1.00 19.94 284 PHE B O 1
ATOM 5942 N N . GLN B 1 304 ? -30.896 27.022 -6.511 1.00 18.23 285 GLN B N 1
ATOM 5943 C CA . GLN B 1 304 ? -32.031 26.966 -5.580 1.00 19.05 285 GLN B CA 1
ATOM 5944 C C . GLN B 1 304 ? -33.339 27.076 -6.351 1.00 19.57 285 GLN B C 1
ATOM 5945 O O . GLN B 1 304 ? -34.253 27.779 -5.943 1.00 19.72 285 GLN B O 1
ATOM 5951 N N . SER B 1 305 ? -33.427 26.406 -7.497 1.00 17.27 286 SER B N 1
ATOM 5952 C CA . SER B 1 305 ? -34.696 26.510 -8.276 1.00 15.88 286 SER B CA 1
ATOM 5953 C C . SER B 1 305 ? -35.484 25.188 -8.180 1.00 16.25 286 SER B C 1
ATOM 5954 O O . SER B 1 305 ? -34.994 24.123 -8.633 1.00 17.14 286 SER B O 1
ATOM 5957 N N . ALA B 1 306 ? -36.689 25.232 -7.614 1.00 16.88 287 ALA B N 1
ATOM 5958 C CA . ALA B 1 306 ? -37.465 24.000 -7.447 1.00 17.61 287 ALA B CA 1
ATOM 5959 C C . ALA B 1 306 ? -38.294 23.739 -8.739 1.00 16.46 287 ALA B C 1
ATOM 5960 O O . ALA B 1 306 ? -39.532 23.787 -8.726 1.00 16.41 287 ALA B O 1
ATOM 5962 N N . ALA B 1 307 ? -37.582 23.396 -9.829 1.00 17.23 288 ALA B N 1
ATOM 5963 C CA . ALA B 1 307 ? -38.167 23.249 -11.160 1.00 16.48 288 ALA B CA 1
ATOM 5964 C C . ALA B 1 307 ? -37.048 22.624 -12.005 1.00 16.24 288 ALA B C 1
ATOM 5965 O O . ALA B 1 307 ? -35.878 22.918 -11.764 1.00 17.12 288 ALA B O 1
ATOM 5967 N N . LEU B 1 308 ? -37.388 21.722 -12.942 1.00 15.24 289 LEU B N 1
ATOM 5968 C CA . LEU B 1 308 ? -36.378 20.973 -13.657 1.00 15.57 289 LEU B CA 1
ATOM 5969 C C . LEU B 1 308 ? -36.276 21.401 -15.130 1.00 17.10 289 LEU B C 1
ATOM 5970 O O . LEU B 1 308 ? -37.258 21.875 -15.752 1.00 15.97 289 LEU B O 1
ATOM 5975 N N . ILE B 1 309 ? -35.111 21.166 -15.727 1.00 15.81 290 ILE B N 1
ATOM 5976 C CA . ILE B 1 309 ? -35.027 21.294 -17.206 1.00 16.79 290 ILE B CA 1
ATOM 5977 C C . ILE B 1 309 ? -35.868 20.124 -17.733 1.00 18.28 290 ILE B C 1
ATOM 5978 O O . ILE B 1 309 ? -35.679 18.993 -17.280 1.00 17.94 290 ILE B O 1
ATOM 5983 N N . SER B 1 310 ? -36.806 20.399 -18.622 1.00 15.34 291 SER B N 1
ATOM 5984 C CA . SER B 1 310 ? -37.752 19.326 -18.995 1.00 15.99 291 SER B CA 1
ATOM 5985 C C . SER B 1 310 ? -37.765 19.176 -20.522 1.00 17.27 291 SER B C 1
ATOM 5986 O O . SER B 1 310 ? -38.226 20.077 -21.240 1.00 15.15 291 SER B O 1
ATOM 5989 N N . LEU B 1 311 ? -37.352 18.019 -21.014 1.00 15.14 292 LEU B N 1
ATOM 5990 C CA . LEU B 1 311 ? -37.409 17.773 -22.469 1.00 16.25 292 LEU B CA 1
ATOM 5991 C C . LEU B 1 311 ? -38.756 17.106 -22.628 1.00 14.99 292 LEU B C 1
ATOM 5992 O O . LEU B 1 311 ? -38.926 15.938 -22.285 1.00 17.12 292 LEU B O 1
ATOM 5997 N N . ARG B 1 312 ? -39.742 17.928 -22.935 1.00 16.42 293 ARG B N 1
ATOM 5998 C CA . ARG B 1 312 ? -41.147 17.547 -22.762 1.00 14.06 293 ARG B CA 1
ATOM 5999 C C . ARG B 1 312 ? -41.716 16.945 -24.067 1.00 17.16 293 ARG B C 1
ATOM 6000 O O . ARG B 1 312 ? -42.356 15.886 -24.022 1.00 16.45 293 ARG B O 1
ATOM 6008 N N . HIS B 1 313 ? -41.477 17.618 -25.193 1.00 17.78 294 HIS B N 1
ATOM 6009 C CA . HIS B 1 313 ? -41.786 17.027 -26.529 1.00 16.98 294 HIS B CA 1
ATOM 6010 C C . HIS B 1 313 ? -40.681 17.377 -27.503 1.00 17.72 294 HIS B C 1
ATOM 6011 O O . HIS B 1 313 ? -39.967 18.411 -27.353 1.00 18.50 294 HIS B O 1
ATOM 6018 N N . GLY B 1 314 ? -40.510 16.575 -28.560 1.00 18.79 295 GLY B N 1
ATOM 6019 C CA . GLY B 1 314 ? -39.523 16.948 -29.593 1.00 16.55 295 GLY B CA 1
ATOM 6020 C C . GLY B 1 314 ? -38.245 16.172 -29.440 1.00 18.84 295 GLY B C 1
ATOM 6021 O O . GLY B 1 314 ? -38.029 15.559 -28.376 1.00 18.11 295 GLY B O 1
ATOM 6022 N N . LYS B 1 315 ? -37.434 16.122 -30.509 1.00 18.17 296 LYS B N 1
ATOM 6023 C CA . LYS B 1 315 ? -36.336 15.186 -30.637 1.00 17.81 296 LYS B CA 1
ATOM 6024 C C . LYS B 1 315 ? -34.957 15.852 -30.730 1.00 18.38 296 LYS B C 1
ATOM 6025 O O . LYS B 1 315 ? -34.821 16.954 -31.263 1.00 18.31 296 LYS B O 1
ATOM 6031 N N . GLY B 1 316 ? -33.921 15.148 -30.255 1.00 17.83 297 GLY B N 1
ATOM 6032 C CA . GLY B 1 316 ? -32.548 15.557 -30.544 1.00 16.46 297 GLY B CA 1
ATOM 6033 C C . GLY B 1 316 ? -32.140 16.852 -29.835 1.00 18.39 297 GLY B C 1
ATOM 6034 O O . GLY B 1 316 ? -31.442 17.706 -30.433 1.00 18.81 297 GLY B O 1
ATOM 6035 N N . ASN B 1 317 ? -32.584 17.029 -28.578 1.00 16.64 298 ASN B N 1
ATOM 6036 C CA . ASN B 1 317 ? -32.153 18.211 -27.789 1.00 17.40 298 ASN B CA 1
ATOM 6037 C C . ASN B 1 317 ? -30.939 17.856 -26.966 1.00 17.35 298 ASN B C 1
ATOM 6038 O O . ASN B 1 317 ? -30.756 16.689 -26.628 1.00 20.02 298 ASN B O 1
ATOM 6043 N N . THR B 1 318 ? -30.100 18.844 -26.685 1.00 17.35 299 THR B N 1
ATOM 6044 C CA . THR B 1 318 ? -28.833 18.607 -25.984 1.00 17.93 299 THR B CA 1
ATOM 6045 C C . THR B 1 318 ? -28.819 19.480 -24.721 1.00 18.71 299 THR B C 1
ATOM 6046 O O . THR B 1 318 ? -29.129 20.708 -24.779 1.00 20.14 299 THR B O 1
ATOM 6050 N N . VAL B 1 319 ? -28.485 18.858 -23.578 1.00 17.13 300 VAL B N 1
ATOM 6051 C CA . VAL B 1 319 ? -28.453 19.557 -22.307 1.00 15.53 300 VAL B CA 1
ATOM 6052 C C . VAL B 1 319 ? -27.027 19.298 -21.777 1.00 16.60 300 VAL B C 1
ATOM 6053 O O . VAL B 1 319 ? -26.681 18.165 -21.450 1.00 16.70 300 VAL B O 1
ATOM 6057 N N . GLU B 1 320 ? -26.189 20.329 -21.786 1.00 17.40 301 GLU B N 1
ATOM 6058 C CA . GLU B 1 320 ? -24.772 20.122 -21.615 1.00 18.54 301 GLU B CA 1
ATOM 6059 C C . GLU B 1 320 ? -24.159 21.222 -20.786 1.00 17.63 301 GLU B C 1
ATOM 6060 O O . GLU B 1 320 ? -24.569 22.387 -20.910 1.00 16.90 301 GLU B O 1
ATOM 6066 N N . ASN B 1 321 ? -23.185 20.866 -19.936 1.00 16.49 302 ASN B N 1
ATOM 6067 C CA . ASN B 1 321 ? -22.354 21.860 -19.190 1.00 18.31 302 ASN B CA 1
ATOM 6068 C C . ASN B 1 321 ? -23.148 22.813 -18.294 1.00 18.09 302 ASN B C 1
ATOM 6069 O O . ASN B 1 321 ? -22.716 23.923 -18.055 1.00 19.56 302 ASN B O 1
ATOM 6074 N N . ASN B 1 322 ? -24.326 22.412 -17.817 1.00 17.79 303 ASN B N 1
ATOM 6075 C CA . ASN B 1 322 ? -25.054 23.240 -16.878 1.00 16.58 303 ASN B CA 1
ATOM 6076 C C . ASN B 1 322 ? -24.552 22.995 -15.462 1.00 18.52 303 ASN B C 1
ATOM 6077 O O . ASN B 1 322 ? -24.110 21.881 -15.148 1.00 19.42 303 ASN B O 1
ATOM 6082 N N . MET B 1 323 ? -24.689 23.999 -14.598 1.00 19.51 304 MET B N 1
ATOM 6083 C CA . MET B 1 323 ? -24.392 23.869 -13.167 1.00 20.18 304 MET B CA 1
ATOM 6084 C C . MET B 1 323 ? -25.716 24.044 -12.441 1.00 18.70 304 MET B C 1
ATOM 6085 O O . MET B 1 323 ? -26.279 25.161 -12.340 1.00 19.84 304 MET B O 1
ATOM 6090 N N . ILE B 1 324 ? -26.215 22.939 -11.928 1.00 17.94 305 ILE B N 1
ATOM 6091 C CA . ILE B 1 324 ? -27.507 22.974 -11.244 1.00 17.51 305 ILE B CA 1
ATOM 6092 C C . ILE B 1 324 ? -27.193 22.759 -9.750 1.00 20.54 305 ILE B C 1
ATOM 6093 O O . ILE B 1 324 ? -26.855 21.632 -9.282 1.00 20.27 305 ILE B O 1
ATOM 6098 N N . LEU B 1 325 ? -27.317 23.850 -9.019 1.00 19.29 306 LEU B N 1
ATOM 6099 C CA . LEU B 1 325 ? -26.902 23.913 -7.619 1.00 20.01 306 LEU B CA 1
ATOM 6100 C C . LEU B 1 325 ? -28.143 24.083 -6.744 1.00 19.74 306 LEU B C 1
ATOM 6101 O O . LEU B 1 325 ? -28.599 25.209 -6.515 1.00 20.51 306 LEU B O 1
ATOM 6106 N N . GLY B 1 326 ? -28.710 22.960 -6.275 1.00 18.06 307 GLY B N 1
ATOM 6107 C CA . GLY B 1 326 ? -29.958 23.016 -5.515 1.00 18.44 307 GLY B CA 1
ATOM 6108 C C . GLY B 1 326 ? -29.790 23.630 -4.147 1.00 18.46 307 GLY B C 1
ATOM 6109 O O . GLY B 1 326 ? -30.769 24.130 -3.553 1.00 18.92 307 GLY B O 1
ATOM 6110 N N . ASN B 1 327 ? -28.556 23.553 -3.626 1.00 18.87 308 ASN B N 1
ATOM 6111 C CA . ASN B 1 327 ? -28.218 24.170 -2.320 1.00 19.33 308 ASN B CA 1
ATOM 6112 C C . ASN B 1 327 ? -29.083 23.671 -1.182 1.00 20.39 308 ASN B C 1
ATOM 6113 O O . ASN B 1 327 ? -29.475 24.413 -0.260 1.00 20.99 308 ASN B O 1
ATOM 6118 N N . GLU B 1 328 ? -29.405 22.385 -1.265 1.00 19.82 309 GLU B N 1
ATOM 6119 C CA . GLU B 1 328 ? -30.294 21.696 -0.290 1.00 21.68 309 GLU B CA 1
ATOM 6120 C C . GLU B 1 328 ? -31.738 22.179 -0.227 1.00 23.03 309 GLU B C 1
ATOM 6121 O O . GLU B 1 328 ? -32.473 21.815 0.681 1.00 24.51 309 GLU B O 1
ATOM 6127 N N . LYS B 1 329 ? -32.193 22.952 -1.206 1.00 22.99 310 LYS B N 1
ATOM 6128 C CA . LYS B 1 329 ? -33.580 23.430 -1.205 1.00 23.10 310 LYS B CA 1
ATOM 6129 C C . LYS B 1 329 ? -34.550 22.312 -1.610 1.00 22.67 310 LYS B C 1
ATOM 6130 O O . LYS B 1 329 ? -34.242 21.513 -2.523 1.00 22.33 310 LYS B O 1
ATOM 6136 N N . ARG B 1 330 ? -35.691 22.209 -0.915 1.00 23.24 311 ARG B N 1
ATOM 6137 C CA . ARG B 1 330 ? -36.674 21.153 -1.222 1.00 23.52 311 ARG B CA 1
ATOM 6138 C C . ARG B 1 330 ? -37.114 21.255 -2.709 1.00 24.05 311 ARG B C 1
ATOM 6139 O O . ARG B 1 330 ? -37.394 22.357 -3.209 1.00 21.13 311 ARG B O 1
ATOM 6141 N N . LEU B 1 331 ? -37.228 20.096 -3.345 1.00 21.58 312 LEU B N 1
ATOM 6142 C CA . LEU B 1 331 ? -37.856 19.935 -4.676 1.00 21.25 312 LEU B CA 1
ATOM 6143 C C . LEU B 1 331 ? -37.033 20.549 -5.823 1.00 20.72 312 LEU B C 1
ATOM 6144 O O . LEU B 1 331 ? -37.587 20.887 -6.867 1.00 20.56 312 LEU B O 1
ATOM 6149 N N . THR B 1 332 ? -35.707 20.653 -5.606 1.00 18.17 313 THR B N 1
ATOM 6150 C CA . THR B 1 332 ? -34.744 21.042 -6.638 1.00 19.05 313 THR B CA 1
ATOM 6151 C C . THR B 1 332 ? -34.418 19.766 -7.398 1.00 19.02 313 THR B C 1
ATOM 6152 O O . THR B 1 332 ? -34.782 18.667 -6.967 1.00 20.46 313 THR B O 1
ATOM 6156 N N . GLY B 1 333 ? -33.772 19.883 -8.548 1.00 18.34 314 GLY B N 1
ATOM 6157 C CA . GLY B 1 333 ? -33.560 18.696 -9.356 1.00 19.02 314 GLY B CA 1
ATOM 6158 C C . GLY B 1 333 ? -32.912 19.124 -10.651 1.00 18.95 314 GLY B C 1
ATOM 6159 O O . GLY B 1 333 ? -32.757 20.334 -10.909 1.00 20.01 314 GLY B O 1
ATOM 6160 N N . GLY B 1 334 ? -32.548 18.147 -11.475 1.00 18.49 315 GLY B N 1
ATOM 6161 C CA . GLY B 1 334 ? -31.768 18.444 -12.715 1.00 16.88 315 GLY B CA 1
ATOM 6162 C C . GLY B 1 334 ? -32.672 18.477 -13.945 1.00 17.93 315 GLY B C 1
ATOM 6163 O O . GLY B 1 334 ? -33.127 19.547 -14.390 1.00 17.76 315 GLY B O 1
ATOM 6164 N N . ILE B 1 335 ? -32.869 17.301 -14.546 1.00 17.36 316 ILE B N 1
ATOM 6165 C CA . ILE B 1 335 ? -33.370 17.194 -15.930 1.00 16.60 316 ILE B CA 1
ATOM 6166 C C . ILE B 1 335 ? -34.362 16.036 -15.952 1.00 17.43 316 ILE B C 1
ATOM 6167 O O . ILE B 1 335 ? -34.055 14.970 -15.400 1.00 18.07 316 ILE B O 1
ATOM 6172 N N . ARG B 1 336 ? -35.520 16.271 -16.547 1.00 15.09 317 ARG B N 1
ATOM 6173 C CA . ARG B 1 336 ? -36.499 15.181 -16.775 1.00 16.47 317 ARG B CA 1
ATOM 6174 C C . ARG B 1 336 ? -36.740 15.046 -18.285 1.00 17.13 317 ARG B C 1
ATOM 6175 O O . ARG B 1 336 ? -36.666 16.046 -19.038 1.00 16.33 317 ARG B O 1
ATOM 6183 N N . ILE B 1 337 ? -37.012 13.800 -18.727 1.00 16.78 318 ILE B N 1
ATOM 6184 C CA . ILE B 1 337 ? -36.796 13.426 -20.146 1.00 16.54 318 ILE B CA 1
ATOM 6185 C C . ILE B 1 337 ? -37.949 12.592 -20.756 1.00 16.13 318 ILE B C 1
ATOM 6186 O O . ILE B 1 337 ? -38.277 11.504 -20.254 1.00 16.10 318 ILE B O 1
ATOM 6191 N N . TYR B 1 338 ? -38.545 13.123 -21.826 1.00 16.38 319 TYR B N 1
ATOM 6192 C CA . TYR B 1 338 ? -39.448 12.389 -22.700 1.00 18.29 319 TYR B CA 1
ATOM 6193 C C . TYR B 1 338 ? -38.877 12.457 -24.125 1.00 18.75 319 TYR B C 1
ATOM 6194 O O . TYR B 1 338 ? -38.010 13.293 -24.453 1.00 17.62 319 TYR B O 1
ATOM 6203 N N . ASP B 1 339 ? -39.410 11.611 -25.003 1.00 18.79 320 ASP B N 1
ATOM 6204 C CA . ASP B 1 339 ? -39.085 11.661 -26.432 1.00 18.28 320 ASP B CA 1
ATOM 6205 C C . ASP B 1 339 ? -37.679 11.165 -26.737 1.00 19.58 320 ASP B C 1
ATOM 6206 O O . ASP B 1 339 ? -37.007 10.580 -25.871 1.00 17.94 320 ASP B O 1
ATOM 6211 N N . GLU B 1 340 ? -37.223 11.375 -27.988 1.00 20.61 321 GLU B N 1
ATOM 6212 C CA . GLU B 1 340 ? -36.080 10.629 -28.475 1.00 19.67 321 GLU B CA 1
ATOM 6213 C C . GLU B 1 340 ? -34.816 11.400 -28.813 1.00 20.90 321 GLU B C 1
ATOM 6214 O O . GLU B 1 340 ? -34.876 12.594 -29.122 1.00 20.54 321 GLU B O 1
ATOM 6220 N N . ASP B 1 341 ? -33.663 10.695 -28.776 1.00 19.08 322 ASP B N 1
ATOM 6221 C CA . ASP B 1 341 ? -32.433 11.124 -29.435 1.00 19.40 322 ASP B CA 1
ATOM 6222 C C . ASP B 1 341 ? -31.700 12.254 -28.694 1.00 19.08 322 ASP B C 1
ATOM 6223 O O . ASP B 1 341 ? -30.844 12.891 -29.274 1.00 19.65 322 ASP B O 1
ATOM 6228 N N . HIS B 1 342 ? -32.013 12.482 -27.418 1.00 17.90 323 HIS B N 1
ATOM 6229 C CA . HIS B 1 342 ? -31.399 13.584 -26.647 1.00 18.91 323 HIS B CA 1
ATOM 6230 C C . HIS B 1 342 ? -30.027 13.191 -26.139 1.00 19.85 323 HIS B C 1
ATOM 6231 O O . HIS B 1 342 ? -29.684 11.993 -26.040 1.00 19.85 323 HIS B O 1
ATOM 6238 N N . VAL B 1 343 ? -29.221 14.213 -25.883 1.00 19.78 324 VAL B N 1
ATOM 6239 C CA . VAL B 1 343 ? -27.858 14.054 -25.332 1.00 18.81 324 VAL B CA 1
ATOM 6240 C C . VAL B 1 343 ? -27.793 14.864 -24.050 1.00 18.84 324 VAL B C 1
ATOM 6241 O O . VAL B 1 343 ? -28.070 16.080 -24.060 1.00 18.72 324 VAL B O 1
ATOM 6245 N N . ILE B 1 344 ? -27.445 14.182 -22.962 1.00 18.02 325 ILE B N 1
ATOM 6246 C CA . ILE B 1 344 ? -27.370 14.802 -21.651 1.00 17.32 325 ILE B CA 1
ATOM 6247 C C . ILE B 1 344 ? -25.903 14.594 -21.222 1.00 19.00 325 ILE B C 1
ATOM 6248 O O . ILE B 1 344 ? -25.538 13.502 -20.801 1.00 17.93 325 ILE B O 1
ATOM 6253 N N . ARG B 1 345 ? -25.094 15.652 -21.309 1.00 18.95 326 ARG B N 1
ATOM 6254 C CA . ARG B 1 345 ? -23.653 15.470 -21.174 1.00 20.87 326 ARG B CA 1
ATOM 6255 C C . ARG B 1 345 ? -22.978 16.535 -20.338 1.00 20.28 326 ARG B C 1
ATOM 6256 O O . ARG B 1 345 ? -23.278 17.712 -20.516 1.00 18.62 326 ARG B O 1
ATOM 6264 N N . ASN B 1 346 ? -22.034 16.114 -19.463 1.00 19.27 327 ASN B N 1
ATOM 6265 C CA . ASN B 1 346 ? -21.210 17.039 -18.696 1.00 17.67 327 ASN B CA 1
ATOM 6266 C C . ASN B 1 346 ? -21.958 18.082 -17.886 1.00 17.46 327 ASN B C 1
ATOM 6267 O O . ASN B 1 346 ? -21.506 19.214 -17.788 1.00 16.60 327 ASN B O 1
ATOM 6272 N N . ASN B 1 347 ? -23.096 17.710 -17.282 1.00 16.02 328 ASN B N 1
ATOM 6273 C CA . ASN B 1 347 ? -23.750 18.569 -16.319 1.00 16.42 328 ASN B CA 1
ATOM 6274 C C . ASN B 1 347 ? -23.240 18.291 -14.920 1.00 17.76 328 ASN B C 1
ATOM 6275 O O . ASN B 1 347 ? -22.823 17.146 -14.649 1.00 19.41 328 ASN B O 1
ATOM 6280 N N . TYR B 1 348 ? -23.251 19.324 -14.074 1.00 16.29 329 TYR B N 1
ATOM 6281 C 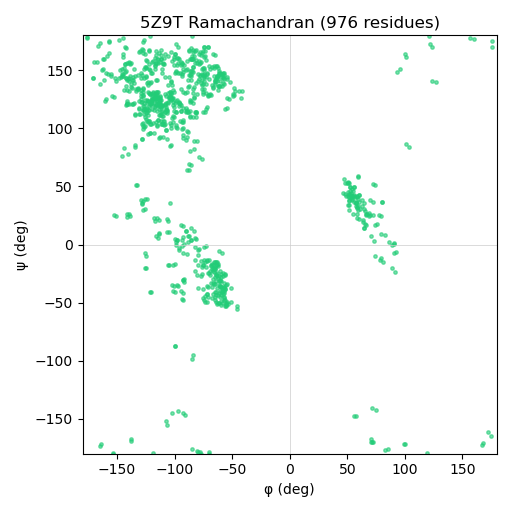CA . TYR B 1 348 ? -22.847 19.151 -12.676 1.00 18.98 329 TYR B CA 1
ATOM 6282 C C . TYR B 1 348 ? -24.070 19.527 -11.854 1.00 18.24 329 TYR B C 1
ATOM 6283 O O . TYR B 1 348 ? -24.579 20.661 -11.937 1.00 18.12 329 TYR B O 1
ATOM 6292 N N . ILE B 1 349 ? -24.598 18.556 -11.127 1.00 18.01 330 ILE B N 1
ATOM 6293 C CA . ILE B 1 349 ? -25.883 18.684 -10.455 1.00 17.13 330 ILE B CA 1
ATOM 6294 C C . ILE B 1 349 ? -25.610 18.327 -8.997 1.00 18.97 330 ILE B C 1
ATOM 6295 O O . ILE B 1 349 ? -25.169 17.193 -8.677 1.00 19.36 330 ILE B O 1
ATOM 6300 N N . ALA B 1 350 ? -25.856 19.281 -8.104 1.00 18.75 331 ALA B N 1
ATOM 6301 C CA . ALA B 1 350 ? -25.389 19.140 -6.728 1.00 18.56 331 ALA B CA 1
ATOM 6302 C C . ALA B 1 350 ? -26.436 19.546 -5.706 1.00 20.33 331 ALA B C 1
ATOM 6303 O O . ALA B 1 350 ? -27.187 20.549 -5.895 1.00 18.92 331 ALA B O 1
ATOM 6305 N N . ASN B 1 351 ? -26.480 18.784 -4.609 1.00 19.61 332 ASN B N 1
ATOM 6306 C CA . ASN B 1 351 ? -27.245 19.160 -3.400 1.00 20.06 332 ASN B CA 1
ATOM 6307 C C . ASN B 1 351 ? -28.725 19.337 -3.676 1.00 19.52 332 ASN B C 1
ATOM 6308 O O . ASN B 1 351 ? -29.429 20.192 -3.063 1.00 20.01 332 ASN B O 1
ATOM 6313 N N . THR B 1 352 ? -29.244 18.540 -4.615 1.00 18.99 333 THR B N 1
ATOM 6314 C CA . THR B 1 352 ? -30.683 18.606 -4.882 1.00 17.54 333 THR B CA 1
ATOM 6315 C C . THR B 1 352 ? -31.472 17.708 -3.915 1.00 17.67 333 THR B C 1
ATOM 6316 O O . THR B 1 352 ? -30.919 16.717 -3.385 1.00 19.26 333 THR B O 1
ATOM 6320 N N . ARG B 1 353 ? -32.769 17.981 -3.765 1.00 17.17 334 ARG B N 1
ATOM 6321 C CA . ARG B 1 353 ? -33.604 17.290 -2.758 1.00 19.25 334 ARG B CA 1
ATOM 6322 C C . ARG B 1 353 ? -34.996 17.024 -3.269 1.00 19.92 334 ARG B C 1
ATOM 6323 O O . ARG B 1 353 ? -35.556 17.853 -3.989 1.00 20.93 334 ARG B O 1
ATOM 6331 N N . GLY B 1 354 ? -35.611 15.915 -2.810 1.00 21.03 335 GLY B N 1
ATOM 6332 C CA . GLY B 1 354 ? -37.026 15.661 -3.044 1.00 20.42 335 GLY B CA 1
ATOM 6333 C C . GLY B 1 354 ? -37.350 14.831 -4.288 1.00 21.59 335 GLY B C 1
ATOM 6334 O O . GLY B 1 354 ? -36.598 14.837 -5.294 1.00 20.67 335 GLY B O 1
ATOM 6335 N N . ARG B 1 355 ? -38.439 14.064 -4.205 1.00 18.27 336 ARG B N 1
ATOM 6336 C CA . ARG B 1 355 ? -38.729 13.129 -5.291 1.00 18.28 336 ARG B CA 1
ATOM 6337 C C . ARG B 1 355 ? -40.083 13.465 -5.882 1.00 18.48 336 ARG B C 1
ATOM 6338 O O . ARG B 1 355 ? -40.251 13.385 -7.098 1.00 20.22 336 ARG B O 1
ATOM 6346 N N . ASP B 1 356 ? -41.071 13.796 -5.052 1.00 18.54 337 ASP B N 1
ATOM 6347 C CA . ASP B 1 356 ? -42.448 13.891 -5.564 1.00 20.57 337 ASP B CA 1
ATOM 6348 C C . ASP B 1 356 ? -42.954 15.321 -5.475 1.00 21.79 337 ASP B C 1
ATOM 6349 O O . ASP B 1 356 ? -42.994 15.874 -4.356 1.00 23.37 337 ASP B O 1
ATOM 6354 N N . GLY B 1 357 ? -43.384 15.917 -6.603 1.00 21.00 338 GLY B N 1
ATOM 6355 C CA . GLY B 1 357 ? -43.934 17.253 -6.567 1.00 21.12 338 GLY B CA 1
ATOM 6356 C C . GLY B 1 357 ? -45.246 17.292 -5.813 1.00 21.29 338 GLY B C 1
ATOM 6357 O O . GLY B 1 357 ? -45.864 16.264 -5.611 1.00 21.15 338 GLY B O 1
ATOM 6358 N N . VAL B 1 358 ? -45.678 18.480 -5.423 1.00 24.37 339 VAL B N 1
ATOM 6359 C CA . VAL B 1 358 ? -46.871 18.592 -4.553 1.00 26.80 339 VAL B CA 1
ATOM 6360 C C . VAL B 1 358 ? -48.202 18.371 -5.291 1.00 29.01 339 VAL B C 1
ATOM 6361 O O . VAL B 1 358 ? -49.177 17.942 -4.689 1.00 29.82 339 VAL B O 1
ATOM 6365 N N . ILE B 1 359 ? -48.239 18.625 -6.586 1.00 22.32 340 ILE B N 1
ATOM 6366 C CA . ILE B 1 359 ? -49.457 18.376 -7.363 1.00 22.05 340 ILE B CA 1
ATOM 6367 C C . ILE B 1 359 ? -49.368 17.004 -8.031 1.00 22.51 340 ILE B C 1
ATOM 6368 O O . ILE B 1 359 ? -48.450 16.730 -8.828 1.00 22.05 340 ILE B O 1
ATOM 6373 N N . GLU B 1 360 ? -50.342 16.147 -7.711 1.00 22.38 341 GLU B N 1
ATOM 6374 C CA . GLU B 1 360 ? -50.394 14.798 -8.274 1.00 24.13 341 GLU B CA 1
ATOM 6375 C C . GLU B 1 360 ? -51.014 14.723 -9.667 1.00 22.15 341 GLU B C 1
ATOM 6376 O O . GLU B 1 360 ? -51.793 15.582 -10.047 1.00 21.90 341 GLU B O 1
ATOM 6382 N N . GLY B 1 361 ? -50.670 13.676 -10.421 1.00 20.15 342 GLY B N 1
ATOM 6383 C CA . GLY B 1 361 ? -51.271 13.457 -11.717 1.00 21.32 342 GLY B CA 1
ATOM 6384 C C . GLY B 1 361 ? -50.549 14.089 -12.903 1.00 20.10 342 GLY B C 1
ATOM 6385 O O . GLY B 1 361 ? -50.983 13.906 -14.053 1.00 21.36 342 GLY B O 1
ATOM 6386 N N . ASN B 1 362 ? -49.420 14.761 -12.630 1.00 18.32 343 ASN B N 1
ATOM 6387 C CA . ASN B 1 362 ? -48.657 15.461 -13.660 1.00 19.53 343 ASN B CA 1
ATOM 6388 C C . ASN B 1 362 ? -47.269 14.850 -13.851 1.00 18.48 343 ASN B C 1
ATOM 6389 O O . ASN B 1 362 ? -46.364 15.495 -14.393 1.00 18.65 343 ASN B O 1
ATOM 6394 N N . ALA B 1 363 ? -47.141 13.581 -13.450 1.00 17.55 344 ALA B N 1
ATOM 6395 C CA . ALA B 1 363 ? -45.885 12.807 -13.604 1.00 16.86 344 ALA B CA 1
ATOM 6396 C C . ALA B 1 363 ? -44.691 13.589 -13.032 1.00 17.20 344 ALA B C 1
ATOM 6397 O O . ALA B 1 363 ? -43.574 13.565 -13.585 1.00 17.56 344 ALA B O 1
ATOM 6399 N N . ASP B 1 364 ? -44.935 14.343 -11.967 1.00 17.56 345 ASP B N 1
ATOM 6400 C CA . ASP B 1 364 ? -43.901 15.224 -11.388 1.00 17.91 345 ASP B CA 1
ATOM 6401 C C . ASP B 1 364 ? -42.968 14.424 -10.445 1.00 17.57 345 ASP B C 1
ATOM 6402 O O . ASP B 1 364 ? -43.144 14.395 -9.217 1.00 18.18 345 ASP B O 1
ATOM 6407 N N . LEU B 1 365 ? -41.996 13.766 -11.053 1.00 16.10 346 LEU B N 1
ATOM 6408 C CA . LEU B 1 365 ? -41.053 12.913 -10.349 1.00 16.67 346 LEU B CA 1
ATOM 6409 C C . LEU B 1 365 ? -39.732 13.614 -10.527 1.00 17.82 346 LEU B C 1
ATOM 6410 O O . LEU B 1 365 ? -39.331 13.913 -11.670 1.00 17.43 346 LEU B O 1
ATOM 6415 N N . ARG B 1 366 ? -39.036 13.903 -9.414 1.00 17.85 347 ARG B N 1
ATOM 6416 C CA . ARG B 1 366 ? -37.863 14.736 -9.502 1.00 17.64 347 ARG B CA 1
ATOM 6417 C C . ARG B 1 366 ? -36.629 13.951 -9.090 1.00 17.77 347 ARG B C 1
ATOM 6418 O O . ARG B 1 366 ? -36.721 12.892 -8.443 1.00 17.43 347 ARG B O 1
ATOM 6426 N N . GLY B 1 367 ? -35.485 14.488 -9.462 1.00 16.83 348 GLY B N 1
ATOM 6427 C CA . GLY B 1 367 ? -34.173 13.918 -9.093 1.00 18.15 348 GLY B CA 1
ATOM 6428 C C . GLY B 1 367 ? -33.125 14.609 -9.970 1.00 17.74 348 GLY B C 1
ATOM 6429 O O . GLY B 1 367 ? -33.440 15.594 -10.636 1.00 17.73 348 GLY B O 1
ATOM 6430 N N . GLY B 1 368 ? -31.873 14.151 -9.937 1.00 17.65 349 GLY B N 1
ATOM 6431 C CA . GLY B 1 368 ? -30.836 14.768 -10.789 1.00 17.13 349 GLY B CA 1
ATOM 6432 C C . GLY B 1 368 ? -31.114 14.591 -12.269 1.00 17.14 349 GLY B C 1
ATOM 6433 O O . GLY B 1 368 ? -31.076 15.557 -13.043 1.00 17.82 349 GLY B O 1
ATOM 6434 N N . ILE B 1 369 ? -31.404 13.347 -12.670 1.00 16.96 350 ILE B N 1
ATOM 6435 C CA . ILE B 1 369 ? -31.741 13.064 -14.084 1.00 16.88 350 ILE B CA 1
ATOM 6436 C C . ILE B 1 369 ? -32.855 12.017 -14.037 1.00 16.83 350 ILE B C 1
ATOM 6437 O O . ILE B 1 369 ? -32.677 10.960 -13.416 1.00 17.81 350 ILE B O 1
ATOM 6442 N N . VAL B 1 370 ? -34.022 12.340 -14.615 1.00 16.52 351 VAL B N 1
ATOM 6443 C CA . VAL B 1 370 ? -35.223 11.463 -14.476 1.00 16.33 351 VAL B CA 1
ATOM 6444 C C . VAL B 1 370 ? -35.583 10.964 -15.860 1.00 17.41 351 VAL B C 1
ATOM 6445 O O . VAL B 1 370 ? -35.787 11.764 -16.793 1.00 16.50 351 VAL B O 1
ATOM 6449 N N . ILE B 1 371 ? -35.557 9.635 -16.035 1.00 16.80 352 ILE B N 1
ATOM 6450 C CA . ILE B 1 371 ? -35.971 9.028 -17.302 1.00 17.35 352 ILE B CA 1
ATOM 6451 C C . ILE B 1 371 ? -37.450 8.659 -17.189 1.00 17.71 352 ILE B C 1
ATOM 6452 O O . ILE B 1 371 ? -37.815 7.696 -16.548 1.00 19.33 352 ILE B O 1
ATOM 6457 N N . ASN B 1 372 ? -38.314 9.509 -17.745 1.00 17.17 35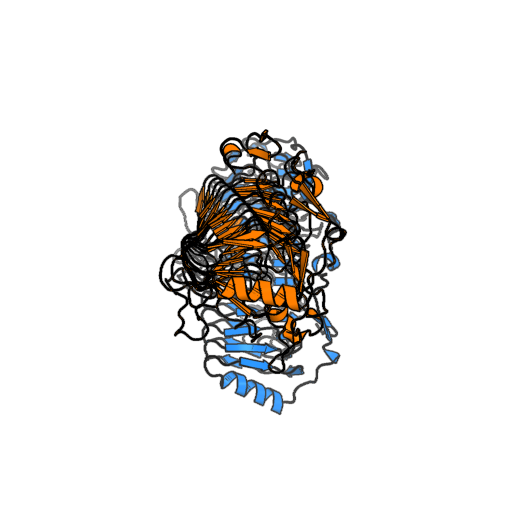3 ASN B N 1
ATOM 6458 C CA . ASN B 1 372 ? -39.774 9.419 -17.458 1.00 17.71 353 ASN B CA 1
ATOM 6459 C C . ASN B 1 372 ? -40.320 8.167 -18.103 1.00 18.73 353 ASN B C 1
ATOM 6460 O O . ASN B 1 372 ? -39.762 7.727 -19.106 1.00 18.89 353 ASN B O 1
ATOM 6465 N N . THR B 1 373 ? -41.373 7.581 -17.522 1.00 18.11 354 THR B N 1
ATOM 6466 C CA . THR B 1 373 ? -42.224 6.626 -18.301 1.00 18.43 354 THR B CA 1
ATOM 6467 C C . THR B 1 373 ? -43.073 7.426 -19.313 1.00 19.69 354 THR B C 1
ATOM 6468 O O . THR B 1 373 ? -43.312 8.639 -19.126 1.00 19.68 354 THR B O 1
ATOM 6472 N N . GLY B 1 374 ? -43.546 6.750 -20.355 1.00 18.60 355 GLY B N 1
ATOM 6473 C CA . GLY B 1 374 ? -44.479 7.372 -21.237 1.00 19.20 355 GLY B CA 1
ATOM 6474 C C . GLY B 1 374 ? -45.577 6.368 -21.604 1.00 20.71 355 GLY B C 1
ATOM 6475 O O . GLY B 1 374 ? -45.715 5.318 -20.980 1.00 20.85 355 GLY B O 1
ATOM 6476 N N . ILE B 1 375 ? -46.376 6.757 -22.596 1.00 20.41 356 ILE B N 1
ATOM 6477 C CA . ILE B 1 375 ? -47.632 6.020 -22.860 1.00 21.22 356 ILE B CA 1
ATOM 6478 C C . ILE B 1 375 ? -47.622 5.304 -24.209 1.00 23.65 356 ILE B C 1
ATOM 6479 O O . ILE B 1 375 ? -48.682 4.781 -24.646 1.00 24.68 356 ILE B O 1
ATOM 6484 N N . ILE B 1 376 ? -46.469 5.255 -24.861 1.00 23.77 357 ILE B N 1
ATOM 6485 C CA . ILE B 1 376 ? -46.327 4.568 -26.146 1.00 23.11 357 ILE B CA 1
ATOM 6486 C C . ILE B 1 376 ? -45.191 3.565 -26.131 1.00 26.95 357 ILE B C 1
ATOM 6487 O O . ILE B 1 376 ? -44.119 3.747 -25.506 1.00 24.40 357 ILE B O 1
ATOM 6492 N N . ASP B 1 377 ? -45.435 2.457 -26.835 1.00 24.17 358 ASP B N 1
ATOM 6493 C CA . ASP B 1 377 ? -44.410 1.415 -27.025 1.00 26.22 358 ASP B CA 1
ATOM 6494 C C . ASP B 1 377 ? -43.312 1.729 -28.058 1.00 26.74 358 ASP B C 1
ATOM 6495 O O . ASP B 1 377 ? -43.259 1.164 -29.183 1.00 28.18 358 ASP B O 1
ATOM 6500 N N . VAL B 1 378 ? -42.379 2.629 -27.690 1.00 23.10 359 VAL B N 1
ATOM 6501 C CA . VAL B 1 378 ? -41.314 3.047 -28.590 1.00 23.11 359 VAL B CA 1
ATOM 6502 C C . VAL B 1 378 ? -40.350 1.916 -28.988 1.00 22.74 359 VAL B C 1
ATOM 6503 O O . VAL B 1 378 ? -39.728 1.988 -30.042 1.00 28.55 359 VAL B O 1
ATOM 6507 N N . ALA B 1 379 ? -40.246 0.900 -28.131 1.00 25.23 360 ALA B N 1
ATOM 6508 C CA . ALA B 1 379 ? -39.398 -0.286 -28.344 1.00 28.71 360 ALA B CA 1
ATOM 6509 C C . ALA B 1 379 ? -39.864 -1.008 -29.628 1.00 31.04 360 ALA B C 1
ATOM 6510 O O . ALA B 1 379 ? -39.053 -1.641 -30.349 1.00 29.28 360 ALA B O 1
ATOM 6512 N N . ASN B 1 380 ? -41.161 -0.878 -29.897 1.00 31.17 361 ASN B N 1
ATOM 6513 C CA . ASN B 1 380 ? -41.775 -1.384 -31.158 1.00 33.64 361 ASN B CA 1
ATOM 6514 C C . ASN B 1 380 ? -42.157 -0.315 -32.162 1.00 35.02 361 ASN B C 1
ATOM 6515 O O . ASN B 1 380 ? -43.003 -0.549 -33.020 1.00 36.96 361 ASN B O 1
ATOM 6520 N N . GLY B 1 381 ? -41.524 0.859 -32.041 1.00 33.71 362 GLY B N 1
ATOM 6521 C CA . GLY B 1 381 ? -41.657 1.952 -33.016 1.00 30.25 362 GLY B CA 1
ATOM 6522 C C . GLY B 1 381 ? -42.924 2.815 -32.916 1.00 30.54 362 GLY B C 1
ATOM 6523 O O . GLY B 1 381 ? -43.181 3.620 -33.819 1.00 33.51 362 GLY B O 1
ATOM 6524 N N . GLU B 1 382 ? -43.718 2.654 -31.861 1.00 26.53 363 GLU B N 1
ATOM 6525 C CA . GLU B 1 382 ? -44.933 3.458 -31.695 1.00 29.19 363 GLU B CA 1
ATOM 6526 C C . GLU B 1 382 ? -44.555 4.957 -31.545 1.00 28.35 363 GLU B C 1
ATOM 6527 O O . GLU B 1 382 ? -43.475 5.268 -31.023 1.00 25.53 363 GLU B O 1
ATOM 6533 N N . GLN B 1 383 ? -45.397 5.838 -32.085 1.00 29.15 364 GLN B N 1
ATOM 6534 C CA . GLN B 1 383 ? -45.149 7.315 -32.083 1.00 28.43 364 GLN B CA 1
ATOM 6535 C C . GLN B 1 383 ? -46.339 8.006 -31.426 1.00 27.70 364 GLN B C 1
ATOM 6536 O O . GLN B 1 383 ? -47.449 7.451 -31.378 1.00 29.18 364 GLN B O 1
ATOM 6542 N N . LEU B 1 384 ? -46.174 9.235 -30.914 1.00 23.64 365 LEU B N 1
ATOM 6543 C CA . LEU B 1 384 ? -47.367 10.047 -30.743 1.00 21.82 365 LEU B CA 1
ATOM 6544 C C . LEU B 1 384 ? -47.808 10.548 -32.146 1.00 21.91 365 LEU B C 1
ATOM 6545 O O . LEU B 1 384 ? -46.995 10.731 -33.074 1.00 22.95 365 LEU B O 1
ATOM 6550 N N . ASP B 1 385 ? -49.096 10.763 -32.249 1.00 28.32 366 ASP B N 1
ATOM 6551 C CA . ASP B 1 385 ? -49.700 11.047 -33.533 1.00 31.35 366 ASP B CA 1
ATOM 6552 C C . ASP B 1 385 ? -51.031 11.714 -33.242 1.00 27.94 366 ASP B C 1
ATOM 6553 O O . ASP B 1 385 ? -51.886 11.246 -32.484 1.00 29.47 366 ASP B O 1
ATOM 6558 N N . GLN B 1 386 ? -51.178 12.901 -33.810 1.00 32.14 367 GLN B N 1
ATOM 6559 C CA . GLN B 1 386 ? -52.362 13.680 -33.611 1.00 35.60 367 GLN B CA 1
ATOM 6560 C C . GLN B 1 386 ? -53.693 12.975 -33.991 1.00 39.95 367 GLN B C 1
ATOM 6561 O O . GLN B 1 386 ? -54.743 13.280 -33.405 1.00 36.22 367 GLN B O 1
ATOM 6567 N N . SER B 1 387 ? -53.623 12.003 -34.909 1.00 39.46 368 SER B N 1
ATOM 6568 C CA . SER B 1 387 ? -54.811 11.234 -35.367 1.00 46.33 368 SER B CA 1
ATOM 6569 C C . SER B 1 387 ? -55.223 10.123 -34.427 1.00 49.01 368 SER B C 1
ATOM 6570 O O . SER B 1 387 ? -56.402 9.705 -34.412 1.00 46.03 368 SER B O 1
ATOM 6573 N N . VAL B 1 388 ? -54.250 9.619 -33.658 1.00 43.56 369 VAL B N 1
ATOM 6574 C CA . VAL B 1 388 ? -54.501 8.445 -32.822 1.00 38.72 369 VAL B CA 1
ATOM 6575 C C . VAL B 1 388 ? -55.028 8.889 -31.478 1.00 37.81 369 VAL B C 1
ATOM 6576 O O . VAL B 1 388 ? -54.320 9.569 -30.715 1.00 35.17 369 VAL B O 1
ATOM 6580 N N . LYS B 1 389 ? -56.282 8.553 -31.176 1.00 36.10 370 LYS B N 1
ATOM 6581 C CA . LYS B 1 389 ? -56.935 9.068 -29.976 1.00 36.12 370 LYS B CA 1
ATOM 6582 C C . LYS B 1 389 ? -56.222 8.579 -28.725 1.00 37.93 370 LYS B C 1
ATOM 6583 O O . LYS B 1 389 ? -55.792 7.433 -28.694 1.00 36.34 370 LYS B O 1
ATOM 6589 N N . GLY B 1 390 ? -56.087 9.443 -27.716 1.00 32.33 371 GLY B N 1
ATOM 6590 C CA . GLY B 1 390 ? -55.282 9.120 -26.535 1.00 29.79 371 GLY B CA 1
ATOM 6591 C C . GLY B 1 390 ? -53.749 9.146 -26.704 1.00 29.54 371 GLY B C 1
ATOM 6592 O O . GLY B 1 390 ? -53.019 9.079 -25.690 1.00 28.38 371 GLY B O 1
ATOM 6593 N N . LYS B 1 391 ? -53.240 9.254 -27.936 1.00 27.38 372 LYS B N 1
ATOM 6594 C CA . LYS B 1 391 ? -51.784 9.297 -28.163 1.00 24.30 372 LYS B CA 1
ATOM 6595 C C . LYS B 1 391 ? -51.369 10.539 -28.974 1.00 21.57 372 LYS B C 1
ATOM 6596 O O . LYS B 1 391 ? -50.499 10.472 -29.801 1.00 24.34 372 LYS B O 1
ATOM 6602 N N . GLU B 1 392 ? -52.022 11.654 -28.677 1.00 20.80 373 GLU B N 1
ATOM 6603 C CA . GLU B 1 392 ? -51.908 12.888 -29.420 1.00 21.06 373 GLU B CA 1
ATOM 6604 C C . GLU B 1 392 ? -50.538 13.519 -29.072 1.00 22.68 373 GLU B C 1
ATOM 6605 O O . GLU B 1 392 ? -49.830 13.044 -28.159 1.00 19.63 373 GLU B O 1
ATOM 6611 N N . LEU B 1 393 ? -50.165 14.560 -29.816 1.00 19.22 374 LEU B N 1
ATOM 6612 C CA . LEU B 1 393 ? -48.805 15.109 -29.707 1.00 20.78 374 LEU B CA 1
ATOM 6613 C C . LEU B 1 393 ? -48.569 15.788 -28.328 1.00 18.86 374 LEU B C 1
ATOM 6614 O O . LEU B 1 393 ? -47.384 16.045 -27.957 1.00 20.52 374 LEU B O 1
ATOM 6619 N N . ASN B 1 394 ? -49.640 16.132 -27.617 1.00 18.44 375 ASN B N 1
ATOM 6620 C CA . ASN B 1 394 ? -49.470 16.754 -26.293 1.00 18.97 375 ASN B CA 1
ATOM 6621 C C . ASN B 1 394 ? -49.382 15.719 -25.164 1.00 18.33 375 ASN B C 1
ATOM 6622 O O . ASN B 1 394 ? -49.380 16.081 -23.991 1.00 18.41 375 ASN B O 1
ATOM 6627 N N . LYS B 1 395 ? -49.309 14.430 -25.502 1.00 17.70 376 LYS B N 1
ATOM 6628 C CA . LYS B 1 395 ? -49.263 13.407 -24.440 1.00 18.29 376 LYS B CA 1
ATOM 6629 C C . LYS B 1 395 ? -47.785 13.089 -24.100 1.00 18.28 376 LYS B C 1
ATOM 6630 O O . LYS B 1 395 ? -46.934 13.978 -24.206 1.00 18.49 376 LYS B O 1
ATOM 6636 N N . GLN B 1 396 ? -47.456 11.839 -23.776 1.00 18.00 377 GLN B N 1
ATOM 6637 C CA . GLN B 1 396 ? -46.148 11.544 -23.166 1.00 19.33 377 GLN B CA 1
ATOM 6638 C C . GLN B 1 396 ? -45.390 10.519 -23.991 1.00 19.67 377 GLN B C 1
ATOM 6639 O O . GLN B 1 396 ? -45.680 9.310 -23.951 1.00 20.48 377 GLN B O 1
ATOM 6645 N N . TRP B 1 397 ? -44.383 10.997 -24.715 1.00 19.26 378 TRP B N 1
ATOM 6646 C CA . TRP B 1 397 ? -43.580 10.153 -25.607 1.00 18.97 378 TRP B CA 1
ATOM 6647 C C . TRP B 1 397 ? -42.514 9.427 -24.772 1.00 19.94 378 TRP B C 1
ATOM 6648 O O . TRP B 1 397 ? -41.573 10.064 -24.249 1.00 18.64 378 TRP B O 1
ATOM 6659 N N . THR B 1 398 ? -42.660 8.106 -24.596 1.00 21.11 379 THR B N 1
ATOM 6660 C CA . THR B 1 398 ? -41.628 7.309 -23.886 1.00 19.68 379 THR B CA 1
ATOM 6661 C C . THR B 1 398 ? -40.218 7.601 -24.413 1.00 18.65 379 THR B C 1
ATOM 6662 O O . THR B 1 398 ? -39.942 7.526 -25.592 1.00 21.15 379 THR B O 1
ATOM 6666 N N . PRO B 1 399 ? -39.267 7.923 -23.502 1.00 20.59 380 PRO B N 1
ATOM 6667 C CA . PRO B 1 399 ? -37.939 8.249 -24.014 1.00 19.38 380 PRO B CA 1
ATOM 6668 C C . PRO B 1 399 ? -37.263 7.058 -24.749 1.00 21.30 380 PRO B C 1
ATOM 6669 O O . PRO B 1 399 ? -37.415 5.893 -24.343 1.00 21.81 380 PRO B O 1
ATOM 6673 N N . LYS B 1 400 ? -36.503 7.373 -25.777 1.00 20.00 381 LYS B N 1
ATOM 6674 C CA . LYS B 1 400 ? -35.729 6.366 -26.486 1.00 21.20 381 LYS B CA 1
ATOM 6675 C C . LYS B 1 400 ? -34.457 6.945 -27.033 1.00 20.76 381 LYS B C 1
ATOM 6676 O O . LYS B 1 400 ? -34.447 8.099 -27.487 1.00 23.02 381 LYS B O 1
ATOM 6682 N N . ASN B 1 401 ? -33.359 6.150 -27.006 1.00 20.09 382 ASN B N 1
ATOM 6683 C CA . ASN B 1 401 ? -32.092 6.529 -27.601 1.00 21.63 382 ASN B CA 1
ATOM 6684 C C . ASN B 1 401 ? -31.545 7.824 -26.989 1.00 21.51 382 ASN B C 1
ATOM 6685 O O . ASN B 1 401 ? -31.277 8.827 -27.701 1.00 20.44 382 ASN B O 1
ATOM 6690 N N . ILE B 1 402 ? -31.346 7.755 -25.677 1.00 19.29 383 ILE B N 1
ATOM 6691 C CA . ILE B 1 402 ? -30.880 8.923 -24.911 1.00 21.66 383 ILE B CA 1
ATOM 6692 C C . ILE B 1 402 ? -29.428 8.614 -24.516 1.00 22.47 383 ILE B C 1
ATOM 6693 O O . ILE B 1 402 ? -29.147 7.537 -23.983 1.00 24.34 383 ILE B O 1
ATOM 6698 N N . THR B 1 403 ? -28.507 9.535 -24.782 1.00 20.50 384 THR B N 1
ATOM 6699 C CA . THR B 1 403 ? -27.136 9.401 -24.360 1.00 21.89 384 THR B CA 1
ATOM 6700 C C . THR B 1 403 ? -26.969 10.191 -23.082 1.00 22.01 384 THR B C 1
ATOM 6701 O O . THR B 1 403 ? -27.237 11.380 -23.097 1.00 20.78 384 THR B O 1
ATOM 6705 N N . ILE B 1 404 ? -26.498 9.553 -22.005 1.00 18.93 385 ILE B N 1
ATOM 6706 C CA . ILE B 1 404 ? -26.366 10.219 -20.701 1.00 18.93 385 ILE B CA 1
ATOM 6707 C C . ILE B 1 404 ? -24.938 9.977 -20.274 1.00 18.89 385 ILE B C 1
ATOM 6708 O O . ILE B 1 404 ? -24.603 8.903 -19.772 1.00 18.74 385 ILE B O 1
ATOM 6713 N N . GLU B 1 405 ? -24.086 10.967 -20.485 1.00 20.02 386 GLU B N 1
ATOM 6714 C CA . GLU B 1 405 ? -22.646 10.711 -20.329 1.00 21.90 386 GLU B CA 1
ATOM 6715 C C . GLU B 1 405 ? -21.907 11.802 -19.588 1.00 22.34 386 GLU B C 1
ATOM 6716 O O . GLU B 1 405 ? -22.224 12.994 -19.748 1.00 20.28 386 GLU B O 1
ATOM 6722 N N . ASN B 1 406 ? -20.919 11.383 -18.803 1.00 19.66 387 ASN B N 1
ATOM 6723 C CA . ASN B 1 406 ? -20.018 12.304 -18.144 1.00 19.48 387 ASN B CA 1
ATOM 6724 C C . ASN B 1 406 ? -20.716 13.375 -17.298 1.00 19.04 387 ASN B C 1
ATOM 6725 O O . ASN B 1 406 ? -20.273 14.522 -17.282 1.00 19.55 387 ASN B O 1
ATOM 6730 N N . ASN B 1 407 ? -21.788 13.010 -16.589 1.00 17.43 388 ASN B N 1
ATOM 6731 C CA . ASN B 1 407 ? -22.399 13.914 -15.669 1.00 18.06 388 ASN B CA 1
ATOM 6732 C C . ASN B 1 407 ? -21.850 13.635 -14.290 1.00 17.73 388 ASN B C 1
ATOM 6733 O O . ASN B 1 407 ? -21.530 12.464 -13.977 1.00 20.45 388 ASN B O 1
ATOM 6738 N N . SER B 1 408 ? -21.740 14.676 -13.452 1.00 19.86 389 SER B N 1
ATOM 6739 C CA . SER B 1 408 ? -21.411 14.485 -12.032 1.00 20.14 389 SER B CA 1
ATOM 6740 C C . SER B 1 408 ? -22.632 14.893 -11.223 1.00 19.74 389 SER B C 1
ATOM 6741 O O . SER B 1 408 ? -23.056 16.059 -11.289 1.00 18.50 389 SER B O 1
ATOM 6744 N N . LEU B 1 409 ? -23.173 13.953 -10.434 1.00 18.56 390 LEU B N 1
ATOM 6745 C CA . LEU B 1 409 ? -24.287 14.254 -9.528 1.00 19.40 390 LEU B CA 1
ATOM 6746 C C . LEU B 1 409 ? -23.672 14.149 -8.146 1.00 21.49 390 LEU B C 1
ATOM 6747 O O . LEU B 1 409 ? -23.149 13.077 -7.784 1.00 20.91 390 LEU B O 1
ATOM 6752 N N . VAL B 1 410 ? -23.706 15.253 -7.397 1.00 19.68 391 VAL B N 1
ATOM 6753 C CA . VAL B 1 410 ? -22.984 15.282 -6.107 1.00 20.60 391 VAL B CA 1
ATOM 6754 C C . VAL B 1 410 ? -24.008 15.575 -5.024 1.00 18.05 391 VAL B C 1
ATOM 6755 O O . VAL B 1 410 ? -24.711 16.576 -5.080 1.00 20.92 391 VAL B O 1
ATOM 6759 N N . ASP B 1 411 ? -24.133 14.672 -4.057 1.00 19.39 392 ASP B N 1
ATOM 6760 C CA . ASP B 1 411 ? -25.018 14.877 -2.920 1.00 18.63 392 ASP B CA 1
ATOM 6761 C C . ASP B 1 411 ? -26.453 15.151 -3.418 1.00 19.50 392 ASP B C 1
ATOM 6762 O O . ASP B 1 411 ? -27.111 16.103 -2.960 1.00 17.91 392 ASP B O 1
ATOM 6767 N N . THR B 1 412 ? -26.937 14.289 -4.332 1.00 18.32 393 THR B N 1
ATOM 6768 C CA . THR B 1 412 ? -28.278 14.424 -4.858 1.00 18.22 393 THR B CA 1
ATOM 6769 C C . THR B 1 412 ? -29.131 13.380 -4.128 1.00 17.70 393 THR B C 1
ATOM 6770 O O . THR B 1 412 ? -28.861 12.173 -4.240 1.00 19.56 393 THR B O 1
ATOM 6774 N N . GLU B 1 413 ? -30.163 13.823 -3.405 1.00 18.87 394 GLU B N 1
ATOM 6775 C CA . GLU B 1 413 ? -30.995 12.886 -2.589 1.00 19.22 394 GLU B CA 1
ATOM 6776 C C . GLU B 1 413 ? -31.603 11.805 -3.461 1.00 20.08 394 GLU B C 1
ATOM 6777 O O . GLU B 1 413 ? -31.768 10.651 -3.028 1.00 19.96 394 GLU B O 1
ATOM 6783 N N . TRP B 1 414 ? -32.011 12.193 -4.684 1.00 20.55 395 TRP B N 1
ATOM 6784 C CA . TRP B 1 414 ? -32.449 11.219 -5.713 1.00 18.07 395 TRP B CA 1
ATOM 6785 C C . TRP B 1 414 ? -31.594 11.493 -6.945 1.00 18.64 395 TRP B C 1
ATOM 6786 O O . TRP B 1 414 ? -31.726 12.560 -7.523 1.00 16.98 395 TRP B O 1
ATOM 6797 N N . GLY B 1 415 ? -30.712 10.559 -7.326 1.00 17.38 396 GLY B N 1
ATOM 6798 C CA . GLY B 1 415 ? -29.709 10.839 -8.356 1.00 18.22 396 GLY B CA 1
ATOM 6799 C C . GLY B 1 415 ? -30.239 10.632 -9.772 1.00 18.73 396 GLY B C 1
ATOM 6800 O O . GLY B 1 415 ? -30.957 11.480 -10.303 1.00 17.54 396 GLY B O 1
ATOM 6801 N N . ILE B 1 416 ? -29.943 9.480 -10.343 1.00 17.51 397 ILE B N 1
ATOM 6802 C CA . ILE B 1 416 ? -30.523 9.111 -11.651 1.00 16.81 397 ILE B CA 1
ATOM 6803 C C . ILE B 1 416 ? -31.752 8.281 -11.319 1.00 17.63 397 ILE B C 1
ATOM 6804 O O . ILE B 1 416 ? -31.623 7.264 -10.674 1.00 17.79 397 ILE B O 1
ATOM 6809 N N . VAL B 1 417 ? -32.941 8.716 -11.735 1.00 17.53 398 VAL B N 1
ATOM 6810 C CA . VAL B 1 417 ? -34.180 8.096 -11.258 1.00 16.03 398 VAL B CA 1
ATOM 6811 C C . VAL B 1 417 ? -34.794 7.470 -12.506 1.00 17.61 398 VAL B C 1
ATOM 6812 O O . VAL B 1 417 ? -35.107 8.168 -13.498 1.00 17.01 398 VAL B O 1
ATOM 6816 N N . TYR B 1 418 ? -35.002 6.157 -12.474 1.00 16.53 399 TYR B N 1
ATOM 6817 C CA . TYR B 1 418 ? -35.698 5.537 -13.611 1.00 16.39 399 TYR B CA 1
ATOM 6818 C C . TYR B 1 418 ? -37.178 5.634 -13.338 1.00 17.67 399 TYR B C 1
ATOM 6819 O O . TYR B 1 418 ? -37.634 5.201 -12.280 1.00 17.75 399 TYR B O 1
ATOM 6828 N N . GLY B 1 419 ? -37.929 6.233 -14.280 1.00 18.16 400 GLY B N 1
ATOM 6829 C CA . GLY B 1 419 ? -39.300 6.614 -14.025 1.00 17.21 400 GLY B CA 1
ATOM 6830 C C . GLY B 1 419 ? -40.283 5.500 -13.696 1.00 18.67 400 GLY B C 1
ATOM 6831 O O . GLY B 1 419 ? -40.091 4.364 -14.117 1.00 19.60 400 GLY B O 1
ATOM 6832 N N . ASN B 1 420 ? -41.306 5.855 -12.936 1.00 18.05 401 ASN B N 1
ATOM 6833 C CA . ASN B 1 420 ? -42.424 4.927 -12.665 1.00 20.95 401 ASN B CA 1
ATOM 6834 C C . ASN B 1 420 ? -43.749 5.665 -12.658 1.00 20.96 401 ASN B C 1
ATOM 6835 O O . ASN B 1 420 ? -44.711 5.241 -12.043 1.00 19.41 401 ASN B O 1
ATOM 6840 N N . GLN B 1 421 ? -43.812 6.810 -13.341 1.00 18.79 402 GLN B N 1
ATOM 6841 C CA . GLN B 1 421 ? -45.013 7.649 -13.217 1.00 17.79 402 GLN B CA 1
ATOM 6842 C C . GLN B 1 421 ? -46.186 7.002 -13.895 1.00 18.75 402 GLN B C 1
ATOM 6843 O O . GLN B 1 421 ? -46.033 6.337 -14.944 1.00 19.72 402 GLN B O 1
ATOM 6849 N N A SER B 1 422 ? -47.361 7.223 -13.295 0.50 19.80 403 SER B N 1
ATOM 6850 N N B SER B 1 422 ? -47.355 7.213 -13.302 0.50 20.92 403 SER B N 1
ATOM 6851 C CA A SER B 1 422 ? -48.649 7.015 -13.956 0.50 20.70 403 SER B CA 1
ATOM 6852 C CA B SER B 1 422 ? -48.598 6.998 -14.006 0.50 22.24 403 SER B CA 1
ATOM 6853 C C A SER B 1 422 ? -49.010 8.326 -14.667 0.50 20.34 403 SER B C 1
ATOM 6854 C C B SER B 1 422 ? -48.844 8.276 -14.824 0.50 21.23 403 SER B C 1
ATOM 6855 O O A SER B 1 422 ? -48.469 9.381 -14.330 0.50 21.29 403 SER B O 1
ATOM 6856 O O B SER B 1 422 ? -48.048 9.237 -14.740 0.50 18.68 403 SER B O 1
ATOM 6861 N N . HIS B 1 423 ? -49.848 8.241 -15.694 1.00 21.09 404 HIS B N 1
ATOM 6862 C CA . HIS B 1 423 ? -50.208 9.412 -16.537 1.00 22.09 404 HIS B CA 1
ATOM 6863 C C . HIS B 1 423 ? -51.726 9.451 -16.669 1.00 24.13 404 HIS B C 1
ATOM 6864 O O . HIS B 1 423 ? -52.362 8.411 -16.750 1.00 25.11 404 HIS B O 1
ATOM 6871 N N . ARG B 1 424 ? -52.255 10.664 -16.678 1.00 24.68 405 ARG B N 1
ATOM 6872 C CA . ARG B 1 424 ? -53.700 10.923 -16.835 1.00 23.89 405 ARG B CA 1
ATOM 6873 C C . ARG B 1 424 ? -53.991 11.261 -18.307 1.00 22.79 405 ARG B C 1
ATOM 6874 O O . ARG B 1 424 ? -53.107 11.648 -19.070 1.00 22.77 405 ARG B O 1
ATOM 6882 N N . VAL B 1 425 ? -55.238 11.134 -18.728 1.00 22.63 406 VAL B N 1
ATOM 6883 C CA . VAL B 1 425 ? -55.553 11.359 -20.135 1.00 23.89 406 VAL B CA 1
ATOM 6884 C C . VAL B 1 425 ? -55.133 12.762 -20.597 1.00 23.21 406 VAL B C 1
ATOM 6885 O O . VAL B 1 425 ? -54.462 12.914 -21.629 1.00 23.74 406 VAL B O 1
ATOM 6889 N N . SER B 1 426 ? -55.466 13.748 -19.791 1.00 22.83 407 SER B N 1
ATOM 6890 C CA . SER B 1 426 ? -55.066 15.131 -20.086 1.00 23.43 407 SER B CA 1
ATOM 6891 C C . SER B 1 426 ? -54.957 15.948 -18.799 1.00 23.47 407 SER B C 1
ATOM 6892 O O . SER B 1 426 ? -55.218 15.459 -17.684 1.00 22.23 407 SER B O 1
ATOM 6895 N N . LEU B 1 427 ? -54.603 17.235 -18.939 1.00 23.03 408 LEU B N 1
ATOM 6896 C CA . LEU B 1 427 ? -54.574 18.102 -17.747 1.00 23.24 408 LEU B CA 1
ATOM 6897 C C . LEU B 1 427 ? -55.974 18.283 -17.173 1.00 23.96 408 LEU B C 1
ATOM 6898 O O . LEU B 1 427 ? -56.129 18.600 -16.006 1.00 25.12 408 LEU B O 1
ATOM 6903 N N . PHE B 1 428 ? -56.984 18.051 -18.009 1.00 26.23 409 PHE B N 1
ATOM 6904 C CA . PHE B 1 428 ? -58.396 18.299 -17.614 1.00 26.33 409 PHE B CA 1
ATOM 6905 C C . PHE B 1 428 ? -59.201 17.033 -17.332 1.00 31.25 409 PHE B C 1
ATOM 6906 O O . PHE B 1 428 ? -60.241 17.096 -16.699 1.00 37.65 409 PHE B O 1
ATOM 6914 N N . ASN B 1 429 ? -58.699 15.895 -17.801 1.00 30.55 410 ASN B N 1
ATOM 6915 C CA . ASN B 1 429 ? -59.333 14.617 -17.599 1.00 28.64 410 ASN B CA 1
ATOM 6916 C C . ASN B 1 429 ? -58.460 13.753 -16.663 1.00 29.33 410 ASN B C 1
ATOM 6917 O O . ASN B 1 429 ? -57.360 13.338 -17.023 1.00 27.53 410 ASN B O 1
ATOM 6922 N N . ASN B 1 430 ? -58.959 13.483 -15.466 1.00 25.57 411 ASN B N 1
ATOM 6923 C CA . ASN B 1 430 ? -58.184 12.771 -14.454 1.00 29.68 411 ASN B CA 1
ATOM 6924 C C . ASN B 1 430 ? -58.151 11.255 -14.568 1.00 28.40 411 ASN B C 1
ATOM 6925 O O . ASN B 1 430 ? -57.581 10.592 -13.679 1.00 29.54 411 ASN B O 1
ATOM 6930 N N . ALA B 1 431 ? -58.731 10.700 -15.639 1.00 29.04 412 ALA B N 1
ATOM 6931 C CA . ALA B 1 431 ? -58.649 9.229 -15.823 1.00 32.86 412 ALA B CA 1
ATOM 6932 C C . ALA B 1 431 ? -57.175 8.824 -16.038 1.00 31.78 412 ALA B C 1
ATOM 6933 O O . ALA B 1 431 ? -56.427 9.525 -16.741 1.00 28.27 412 ALA B O 1
ATOM 6935 N N . GLU B 1 432 ? -56.766 7.707 -15.452 1.00 28.85 413 GLU B N 1
ATOM 6936 C CA . GLU B 1 432 ? -55.430 7.149 -15.743 1.00 29.85 413 GLU B CA 1
ATOM 6937 C C . GLU B 1 432 ? -55.355 6.388 -17.027 1.00 29.77 413 GLU B C 1
ATOM 6938 O O . GLU B 1 432 ? -56.268 5.620 -17.379 1.00 30.22 413 GLU B O 1
ATOM 6944 N N . VAL B 1 433 ? -54.249 6.570 -17.724 1.00 25.74 414 VAL B N 1
ATOM 6945 C CA . VAL B 1 433 ? -53.991 5.901 -18.970 1.00 27.38 414 VAL B CA 1
ATOM 6946 C C . VAL B 1 433 ? -53.546 4.492 -18.611 1.00 31.35 414 VAL B C 1
ATOM 6947 O O . VAL B 1 433 ? -52.862 4.308 -17.598 1.00 29.70 414 VAL B O 1
ATOM 6951 N N . GLU B 1 434 ? -53.962 3.497 -19.393 1.00 26.78 415 GLU B N 1
ATOM 6952 C CA . GLU B 1 434 ? -53.485 2.145 -19.149 1.00 31.39 415 GLU B CA 1
ATOM 6953 C C . GLU B 1 434 ? -52.481 1.849 -20.239 1.00 30.07 415 GLU B C 1
ATOM 6954 O O . GLU B 1 434 ? -52.683 2.200 -21.421 1.00 33.87 415 GLU B O 1
ATOM 6960 N N . GLY B 1 435 ? -51.369 1.230 -19.884 1.00 27.80 416 GLY B N 1
ATOM 6961 C CA . GLY B 1 435 ? -50.346 0.994 -20.895 1.00 25.03 416 GLY B CA 1
ATOM 6962 C C . GLY B 1 435 ? -49.192 1.973 -20.730 1.00 28.84 416 GLY B C 1
ATOM 6963 O O . GLY B 1 435 ? -49.159 3.012 -21.377 1.00 27.45 416 GLY B O 1
ATOM 6964 N N . ILE B 1 436 ? -48.259 1.651 -19.845 1.00 27.40 417 ILE B N 1
ATOM 6965 C CA . ILE B 1 436 ? -47.235 2.638 -19.455 1.00 24.74 417 ILE B CA 1
ATOM 6966 C C . ILE B 1 436 ? -45.914 1.963 -19.757 1.00 25.88 417 ILE B C 1
ATOM 6967 O O . ILE B 1 436 ? -45.770 0.747 -19.524 1.00 26.21 417 ILE B O 1
ATOM 6972 N N . TYR B 1 437 ? -44.968 2.687 -20.341 1.00 21.38 418 TYR B N 1
ATOM 6973 C CA . TYR B 1 437 ? -43.714 2.086 -20.822 1.00 22.06 418 TYR B CA 1
ATOM 6974 C C . TYR B 1 437 ? -42.441 2.728 -20.255 1.00 23.82 418 TYR B C 1
ATOM 6975 O O . TYR B 1 437 ? -42.418 3.939 -20.075 1.00 20.32 418 TYR B O 1
ATOM 6984 N N . ALA B 1 438 ? -41.409 1.919 -20.014 1.00 22.15 419 ALA B N 1
ATOM 6985 C CA . ALA B 1 438 ? -40.114 2.449 -19.531 1.00 21.84 419 ALA B CA 1
ATOM 6986 C C . ALA B 1 438 ? -39.234 2.937 -20.678 1.00 20.70 419 ALA B C 1
ATOM 6987 O O . ALA B 1 438 ? -39.379 2.508 -21.811 1.00 20.60 419 ALA B O 1
ATOM 6989 N N . GLY B 1 439 ? -38.255 3.791 -20.363 1.00 19.25 420 GLY B N 1
ATOM 6990 C CA . GLY B 1 439 ? -37.313 4.253 -21.329 1.00 19.87 420 GLY B CA 1
ATOM 6991 C C . GLY B 1 439 ? -36.539 3.141 -22.022 1.00 22.78 420 GLY B C 1
ATOM 6992 O O . GLY B 1 439 ? -36.256 2.083 -21.427 1.00 22.96 420 GLY B O 1
ATOM 6993 N N . VAL B 1 440 ? -36.211 3.403 -23.286 1.00 20.48 421 VAL B N 1
ATOM 6994 C CA . VAL B 1 440 ? -35.632 2.407 -24.198 1.00 19.68 421 VAL B CA 1
ATOM 6995 C C . VAL B 1 440 ? -34.318 2.907 -24.752 1.00 21.29 421 VAL B C 1
ATOM 6996 O O . VAL B 1 440 ? -34.205 4.082 -25.153 1.00 20.95 421 VAL B O 1
ATOM 7000 N N . ASP B 1 441 ? -33.319 2.014 -24.846 1.00 21.02 422 ASP B N 1
ATOM 7001 C CA . ASP B 1 441 ? -32.026 2.349 -25.448 1.00 22.95 422 ASP B CA 1
ATOM 7002 C C . ASP B 1 441 ? -31.400 3.583 -24.751 1.00 22.10 422 ASP B C 1
ATOM 7003 O O . ASP B 1 441 ? -30.987 4.551 -25.391 1.00 20.59 422 ASP B O 1
ATOM 7008 N N . ILE B 1 442 ? -31.365 3.516 -23.418 1.00 23.49 423 ILE B N 1
ATOM 7009 C CA . ILE B 1 442 ? -30.747 4.577 -22.626 1.00 22.61 423 ILE B CA 1
ATOM 7010 C C . ILE B 1 442 ? -29.282 4.176 -22.401 1.00 21.76 423 ILE B C 1
ATOM 7011 O O . ILE B 1 442 ? -28.998 3.165 -21.769 1.00 23.97 423 ILE B O 1
ATOM 7016 N N . ALA B 1 443 ? -28.361 4.963 -22.899 1.00 21.92 424 ALA B N 1
ATOM 7017 C CA . ALA B 1 443 ? -26.943 4.596 -22.839 1.00 21.73 424 ALA B CA 1
ATOM 7018 C C . ALA B 1 443 ? -26.257 5.488 -21.825 1.00 22.63 424 ALA B C 1
ATOM 7019 O O . ALA B 1 443 ? -26.104 6.688 -22.058 1.00 24.64 424 ALA B O 1
ATOM 7021 N N . PHE B 1 444 ? -25.795 4.884 -20.728 1.00 20.63 425 PHE B N 1
ATOM 7022 C CA . PHE B 1 444 ? -25.158 5.591 -19.626 1.00 21.16 425 PHE B CA 1
ATOM 7023 C C . PHE B 1 444 ? -23.655 5.355 -19.741 1.00 21.66 425 PHE B C 1
ATOM 7024 O O . PHE B 1 444 ? -23.229 4.175 -19.836 1.00 20.46 425 PHE B O 1
ATOM 7032 N N . LYS B 1 445 ? -22.852 6.437 -19.775 1.00 20.66 426 LYS B N 1
ATOM 7033 C CA . LYS B 1 445 ? -21.396 6.261 -19.791 1.00 21.78 426 LYS B CA 1
ATOM 7034 C C . LYS B 1 445 ? -20.681 7.315 -18.955 1.00 20.63 426 LYS B C 1
ATOM 7035 O O . LYS B 1 445 ? -20.982 8.519 -19.075 1.00 20.57 426 LYS B O 1
ATOM 7041 N N . HIS B 1 446 ? -19.693 6.879 -18.170 1.00 20.06 427 HIS B N 1
ATOM 7042 C CA . HIS B 1 446 ? -18.793 7.795 -17.463 1.00 21.37 427 HIS B CA 1
ATOM 7043 C C . HIS B 1 446 ? -19.476 8.779 -16.511 1.00 20.84 427 HIS B C 1
ATOM 7044 O O . HIS B 1 446 ? -18.903 9.835 -16.220 1.00 20.29 427 HIS B O 1
ATOM 7051 N N . ASN B 1 447 ? -20.688 8.453 -16.036 1.00 20.95 428 ASN B N 1
ATOM 7052 C CA . ASN B 1 447 ? -21.337 9.258 -14.998 1.00 19.58 428 ASN B CA 1
ATOM 7053 C C . ASN B 1 447 ? -20.781 8.931 -13.629 1.00 19.22 428 ASN B C 1
ATOM 7054 O O . ASN B 1 447 ? -20.376 7.809 -13.357 1.00 21.58 428 ASN B O 1
ATOM 7059 N N . VAL B 1 448 ? -20.732 9.933 -12.771 1.00 19.76 429 VAL B N 1
ATOM 7060 C CA . VAL B 1 448 ? -20.363 9.746 -11.391 1.00 21.19 429 VAL B CA 1
ATOM 7061 C C . VAL B 1 448 ? -21.551 10.207 -10.550 1.00 22.02 429 VAL B C 1
ATOM 7062 O O . VAL B 1 448 ? -21.992 11.378 -10.665 1.00 22.10 429 VAL B O 1
ATOM 7066 N N . VAL B 1 449 ? -22.099 9.323 -9.715 1.00 19.16 430 VAL B N 1
ATOM 7067 C CA . VAL B 1 449 ? -23.108 9.802 -8.770 1.00 19.68 430 VAL B CA 1
ATOM 7068 C C . VAL B 1 449 ? -22.499 9.641 -7.390 1.00 21.36 430 VAL B C 1
ATOM 7069 O O . VAL B 1 449 ? -22.297 8.525 -6.947 1.00 21.81 430 VAL B O 1
ATOM 7073 N N . ASP B 1 450 ? -22.207 10.751 -6.730 1.00 19.57 431 ASP B N 1
ATOM 7074 C CA . ASP B 1 450 ? -21.341 10.725 -5.555 1.00 20.30 431 ASP B CA 1
ATOM 7075 C C . ASP B 1 450 ? -22.155 11.109 -4.339 1.00 19.22 431 ASP B C 1
ATOM 7076 O O . ASP B 1 450 ? -22.342 12.308 -4.026 1.00 19.70 431 ASP B O 1
ATOM 7081 N N . ASN B 1 451 ? -22.710 10.091 -3.680 1.00 18.43 432 ASN B N 1
ATOM 7082 C CA . ASN B 1 451 ? -23.377 10.300 -2.409 1.00 19.88 432 ASN B CA 1
ATOM 7083 C C . ASN B 1 451 ? -22.500 9.773 -1.233 1.00 22.37 432 ASN B C 1
ATOM 7084 O O . ASN B 1 451 ? -23.025 9.262 -0.275 1.00 23.15 432 ASN B O 1
ATOM 7089 N N A SER B 1 452 ? -21.188 9.903 -1.325 0.50 23.76 433 SER B N 1
ATOM 7090 N N B SER B 1 452 ? -21.184 9.970 -1.351 0.50 25.19 433 SER B N 1
ATOM 7091 C CA A SER B 1 452 ? -20.339 9.507 -0.191 0.50 24.71 433 SER B CA 1
ATOM 7092 C CA B SER B 1 452 ? -20.181 9.668 -0.294 0.50 27.39 433 SER B CA 1
ATOM 7093 C C A SER B 1 452 ? -20.733 10.261 1.084 0.50 27.25 433 SER B C 1
ATOM 7094 C C B SER B 1 452 ? -20.442 10.383 1.024 0.50 28.87 433 SER B C 1
ATOM 7095 O O A SER B 1 452 ? -20.727 9.676 2.179 0.50 25.65 433 SER B O 1
ATOM 7096 O O B SER B 1 452 ? -20.019 9.901 2.095 0.50 26.89 433 SER B O 1
ATOM 7101 N N . GLN B 1 453 ? -21.107 11.534 0.946 1.00 26.28 434 GLN B N 1
ATOM 7102 C CA . GLN B 1 453 ? -21.385 12.332 2.120 1.00 30.34 434 GLN B CA 1
ATOM 7103 C C . GLN B 1 453 ? -22.572 11.781 2.891 1.00 31.02 434 GLN B C 1
ATOM 7104 O O . GLN B 1 453 ? -22.487 11.684 4.098 1.00 25.86 434 GLN B O 1
ATOM 7110 N N . THR B 1 454 ? -23.665 11.403 2.215 1.00 25.68 435 THR B N 1
ATOM 7111 C CA . THR B 1 454 ? -24.856 10.837 2.877 1.00 25.00 435 THR B CA 1
ATOM 7112 C C . THR B 1 454 ? -25.258 9.615 2.032 1.00 27.02 435 THR B C 1
ATOM 7113 O O . THR B 1 454 ? -26.077 9.726 1.109 1.00 26.14 435 THR B O 1
ATOM 7117 N N . PRO B 1 455 ? -24.623 8.463 2.292 1.00 27.58 436 PRO B N 1
ATOM 7118 C CA . PRO B 1 455 ? -24.831 7.327 1.394 1.00 25.35 436 PRO B CA 1
ATOM 7119 C C . PRO B 1 455 ? -26.216 6.692 1.545 1.00 23.54 436 PRO B C 1
ATOM 7120 O O . PRO B 1 455 ? -26.546 5.789 0.783 1.00 23.16 436 PRO B O 1
ATOM 7124 N N . GLU B 1 456 ? -27.044 7.185 2.456 1.00 24.33 437 GLU B N 1
ATOM 7125 C CA . GLU B 1 456 ? -28.433 6.702 2.509 1.00 25.48 437 GLU B CA 1
ATOM 7126 C C . GLU B 1 456 ? -29.242 7.318 1.414 1.00 23.73 437 GLU B C 1
ATOM 7127 O O . GLU B 1 456 ? -30.341 6.856 1.157 1.00 20.81 437 GLU B O 1
ATOM 7133 N N . PHE B 1 457 ? -28.713 8.371 0.783 1.00 21.90 438 PHE B N 1
ATOM 7134 C CA . PHE B 1 457 ? -29.405 9.004 -0.349 1.00 20.35 438 PHE B CA 1
ATOM 7135 C C . PHE B 1 457 ? -29.406 8.014 -1.509 1.00 20.04 438 PHE B C 1
ATOM 7136 O O . PHE B 1 457 ? -28.507 7.171 -1.621 1.00 21.05 438 PHE B O 1
ATOM 7144 N N . VAL B 1 458 ? -30.405 8.117 -2.385 1.00 19.82 439 VAL B N 1
ATOM 7145 C CA . VAL B 1 458 ? -30.509 7.138 -3.520 1.00 19.44 439 VAL B CA 1
ATOM 7146 C C . VAL B 1 458 ? -29.795 7.697 -4.763 1.00 18.93 439 VAL B C 1
ATOM 7147 O O . VAL B 1 458 ? -30.310 8.602 -5.474 1.00 19.46 439 VAL B O 1
ATOM 7151 N N . SER B 1 459 ? -28.650 7.122 -5.059 1.00 18.22 440 SER B N 1
ATOM 7152 C CA . SER B 1 459 ? -27.835 7.564 -6.191 1.00 19.47 440 SER B CA 1
ATOM 7153 C C . SER B 1 459 ? -28.474 7.125 -7.523 1.00 20.84 440 SER B C 1
ATOM 7154 O O . SER B 1 459 ? -28.496 7.917 -8.493 1.00 18.17 440 SER B O 1
ATOM 7157 N N . VAL B 1 460 ? -28.932 5.859 -7.583 1.00 19.88 441 VAL B N 1
ATOM 7158 C CA . VAL B 1 460 ? -29.644 5.389 -8.789 1.00 18.08 441 VAL B CA 1
ATOM 7159 C C . VAL B 1 460 ? -30.935 4.692 -8.380 1.00 19.49 441 VAL B C 1
ATOM 7160 O O . VAL B 1 460 ? -30.894 3.728 -7.549 1.00 18.87 441 VAL B O 1
ATOM 7164 N N . ARG B 1 461 ? -32.076 5.181 -8.909 1.00 18.80 442 ARG B N 1
ATOM 7165 C CA . ARG B 1 461 ? -33.351 4.575 -8.517 1.00 19.41 442 ARG B CA 1
ATOM 7166 C C . ARG B 1 461 ? -33.855 3.686 -9.661 1.00 20.21 442 ARG B C 1
ATOM 7167 O O . ARG B 1 461 ? -34.675 4.129 -10.491 1.00 18.17 442 ARG B O 1
ATOM 7175 N N . ALA B 1 462 ? -33.383 2.433 -9.712 1.00 17.92 443 ALA B N 1
ATOM 7176 C CA . ALA B 1 462 ? -33.971 1.472 -10.670 1.00 20.13 443 ALA B CA 1
ATOM 7177 C C . ALA B 1 462 ? -35.240 0.858 -10.078 1.00 21.09 443 ALA B C 1
ATOM 7178 O O . ALA B 1 462 ? -35.492 0.934 -8.860 1.00 17.89 443 ALA B O 1
ATOM 7180 N N . THR B 1 463 ? -36.075 0.271 -10.946 1.00 20.54 444 THR B N 1
ATOM 7181 C CA . THR B 1 463 ? -37.324 -0.277 -10.436 1.00 19.50 444 THR B CA 1
ATOM 7182 C C . THR B 1 463 ? -37.823 -1.419 -11.295 1.00 20.64 444 THR B C 1
ATOM 7183 O O . THR B 1 463 ? -38.001 -1.233 -12.495 1.00 17.79 444 THR B O 1
ATOM 7187 N N . HIS B 1 464 ? -38.095 -2.581 -10.660 1.00 19.09 445 HIS B N 1
ATOM 7188 C CA . HIS B 1 464 ? -38.646 -3.712 -11.390 1.00 21.54 445 HIS B CA 1
ATOM 7189 C C . HIS B 1 464 ? -40.043 -3.435 -11.909 1.00 23.60 445 HIS B C 1
ATOM 7190 O O . HIS B 1 464 ? -40.545 -4.191 -12.724 1.00 22.93 445 HIS B O 1
ATOM 7197 N N . ASP B 1 465 ? -40.693 -2.395 -11.394 1.00 22.88 446 ASP B N 1
ATOM 7198 C CA . ASP B 1 465 ? -42.012 -2.045 -11.931 1.00 24.89 446 ASP B CA 1
ATOM 7199 C C . ASP B 1 465 ? -41.925 -1.563 -13.397 1.00 25.94 446 ASP B C 1
ATOM 7200 O O . ASP B 1 465 ? -42.841 -1.787 -14.205 1.00 25.97 446 ASP B O 1
ATOM 7205 N N . PHE B 1 466 ? -40.825 -0.883 -13.722 1.00 21.99 447 PHE B N 1
ATOM 7206 C CA . PHE B 1 466 ? -40.562 -0.365 -15.067 1.00 23.24 447 PHE B CA 1
ATOM 7207 C C . PHE B 1 466 ? -39.096 -0.522 -15.442 1.00 22.38 447 PHE B C 1
ATOM 7208 O O . PHE B 1 466 ? -38.347 0.465 -15.474 1.00 21.30 447 PHE B O 1
ATOM 7216 N N . PRO B 1 467 ? -38.681 -1.754 -15.821 1.00 20.71 448 PRO B N 1
ATOM 7217 C CA . PRO B 1 467 ? -37.287 -2.003 -16.177 1.00 21.70 448 PRO B CA 1
ATOM 7218 C C . PRO B 1 467 ? -36.962 -1.250 -17.452 1.00 23.64 448 PRO B C 1
ATOM 7219 O O . PRO B 1 467 ? -37.779 -1.295 -18.417 1.00 21.51 448 PRO B O 1
ATOM 7223 N N . LEU B 1 468 ? -35.819 -0.566 -17.483 1.00 20.26 449 LEU B N 1
ATOM 7224 C CA . LEU B 1 468 ? -35.409 0.032 -18.734 1.00 20.40 449 LEU B CA 1
ATOM 7225 C C . LEU B 1 468 ? -35.220 -1.093 -19.769 1.00 21.82 449 LEU B C 1
ATOM 7226 O O . LEU B 1 468 ? -34.796 -2.208 -19.396 1.00 21.95 449 LEU B O 1
ATOM 7231 N N . VAL B 1 469 ? -35.505 -0.794 -21.032 1.00 21.12 450 VAL B N 1
ATOM 7232 C CA . VAL B 1 469 ? -35.290 -1.750 -22.142 1.00 21.49 450 VAL B CA 1
ATOM 7233 C C . VAL B 1 469 ? -34.046 -1.342 -22.913 1.00 23.09 450 VAL B C 1
ATOM 7234 O O . VAL B 1 469 ? -33.905 -0.166 -23.333 1.00 24.33 450 VAL B O 1
ATOM 7238 N N . GLY B 1 470 ? -33.097 -2.272 -23.050 1.00 22.15 451 GLY B N 1
ATOM 7239 C CA . GLY B 1 470 ? -31.904 -2.008 -23.871 1.00 23.25 451 GLY B CA 1
ATOM 7240 C C . GLY B 1 470 ? -30.982 -0.957 -23.256 1.00 23.34 451 GLY B C 1
ATOM 7241 O O . GLY B 1 470 ? -30.272 -0.273 -23.956 1.00 27.27 451 GLY B O 1
ATOM 7242 N N . ALA B 1 471 ? -30.994 -0.821 -21.937 1.00 24.00 452 ALA B N 1
ATOM 7243 C CA . ALA B 1 471 ? -30.102 0.137 -21.305 1.00 23.77 452 ALA B CA 1
ATOM 7244 C C . ALA B 1 471 ? -28.649 -0.413 -21.325 1.00 25.20 452 ALA B C 1
ATOM 7245 O O . ALA B 1 471 ? -28.433 -1.617 -21.147 1.00 24.08 452 ALA B O 1
ATOM 7247 N N . THR B 1 472 ? -27.660 0.442 -21.573 1.00 24.04 453 THR B N 1
ATOM 7248 C CA . THR B 1 472 ? -26.249 0.039 -21.489 1.00 24.66 453 THR B CA 1
ATOM 7249 C C . THR B 1 472 ? -25.439 0.892 -20.484 1.00 25.68 453 THR B C 1
ATOM 7250 O O . THR B 1 472 ? -25.791 2.039 -20.221 1.00 24.03 453 THR B O 1
ATOM 7254 N N . TYR B 1 473 ? -24.401 0.298 -19.888 1.00 24.17 454 TYR B N 1
ATOM 7255 C CA . TYR B 1 473 ? -23.626 0.922 -18.790 1.00 22.36 454 TYR B CA 1
ATOM 7256 C C . TYR B 1 473 ? -22.168 0.807 -19.124 1.00 23.87 454 TYR B C 1
ATOM 7257 O O . TYR B 1 473 ? -21.662 -0.315 -19.253 1.00 24.39 454 TYR B O 1
ATOM 7266 N N . THR B 1 474 ? -21.487 1.928 -19.305 1.00 23.06 455 THR B N 1
ATOM 7267 C CA . THR B 1 474 ? -20.048 1.887 -19.560 1.00 25.62 455 THR B CA 1
ATOM 7268 C C . THR B 1 474 ? -19.333 2.723 -18.532 1.00 26.44 455 THR B C 1
ATOM 7269 O O . THR B 1 474 ? -19.547 3.927 -18.516 1.00 25.07 455 THR B O 1
ATOM 7273 N N . ASP B 1 475 ? -18.515 2.104 -17.659 1.00 25.75 456 ASP B N 1
ATOM 7274 C CA . ASP B 1 475 ? -17.688 2.832 -16.681 1.00 24.99 456 ASP B CA 1
ATOM 7275 C C . ASP B 1 475 ? -18.502 3.821 -15.849 1.00 23.33 456 ASP B C 1
ATOM 7276 O O . ASP B 1 475 ? -18.132 5.002 -15.725 1.00 24.55 456 ASP B O 1
ATOM 7281 N N . GLU B 1 476 ? -19.604 3.337 -15.298 1.00 22.13 457 GLU B N 1
ATOM 7282 C CA . GLU B 1 476 ? -20.429 4.153 -14.380 1.00 21.59 457 GLU B CA 1
ATOM 7283 C C . GLU B 1 476 ? -19.874 3.996 -12.952 1.00 22.14 457 GLU B C 1
ATOM 7284 O O . GLU B 1 476 ? -19.386 2.903 -12.628 1.00 21.96 457 GLU B O 1
ATOM 7290 N N . THR B 1 477 ? -20.011 5.045 -12.116 1.00 19.42 458 THR B N 1
ATOM 7291 C CA . THR B 1 477 ? -19.595 5.033 -10.719 1.00 20.32 458 THR B CA 1
ATOM 7292 C C . THR B 1 477 ? -20.754 5.557 -9.894 1.00 21.50 458 THR B C 1
ATOM 7293 O O . THR B 1 477 ? -21.123 6.727 -10.017 1.00 20.70 458 THR B O 1
ATOM 7297 N N . TYR B 1 478 ? -21.351 4.690 -9.084 1.00 20.46 459 TYR B N 1
ATOM 7298 C CA . TYR B 1 478 ? -22.470 5.061 -8.231 1.00 19.43 459 TYR B CA 1
ATOM 7299 C C . TYR B 1 478 ? -22.126 4.776 -6.792 1.00 22.00 459 TYR B C 1
ATOM 7300 O O . TYR B 1 478 ? -21.974 3.601 -6.415 1.00 23.69 459 TYR B O 1
ATOM 7309 N N . VAL B 1 479 ? -22.052 5.841 -5.998 1.00 22.27 460 VAL B N 1
ATOM 7310 C CA . VAL B 1 479 ? -21.744 5.751 -4.557 1.00 22.80 460 VAL B CA 1
ATOM 7311 C C . VAL B 1 479 ? -22.961 6.191 -3.759 1.00 22.36 460 VAL B C 1
ATOM 7312 O O . VAL B 1 479 ? -23.437 7.296 -3.923 1.00 22.12 460 VAL B O 1
ATOM 7316 N N . GLY B 1 480 ? -23.512 5.310 -2.925 1.00 20.38 461 GLY B N 1
ATOM 7317 C CA . GLY B 1 480 ? -24.785 5.546 -2.268 1.00 21.90 461 GLY B CA 1
ATOM 7318 C C . GLY B 1 480 ? -25.812 4.482 -2.668 1.00 21.04 461 GLY B C 1
ATOM 7319 O O . GLY B 1 480 ? -25.507 3.589 -3.450 1.00 21.03 461 GLY B O 1
ATOM 7320 N N . GLN B 1 481 ? -27.030 4.584 -2.138 1.00 20.33 462 GLN B N 1
ATOM 7321 C CA . GLN B 1 481 ? -28.049 3.538 -2.322 1.00 23.04 462 GLN B CA 1
ATOM 7322 C C . GLN B 1 481 ? -28.367 3.373 -3.782 1.00 22.01 462 GLN B C 1
ATOM 7323 O O . GLN B 1 481 ? -28.502 4.359 -4.506 1.00 22.19 462 GLN B O 1
ATOM 7329 N N . VAL B 1 482 ? -28.471 2.129 -4.241 1.00 21.77 463 VAL B N 1
ATOM 7330 C CA . VAL B 1 482 ? -28.956 1.838 -5.599 1.00 20.29 463 VAL B CA 1
ATOM 7331 C C . VAL B 1 482 ? -30.155 0.876 -5.443 1.00 21.99 463 VAL B C 1
ATOM 7332 O O . VAL B 1 482 ? -29.971 -0.232 -4.931 1.00 21.81 463 VAL B O 1
ATOM 7336 N N . THR B 1 483 ? -31.354 1.290 -5.868 1.00 19.47 464 THR B N 1
ATOM 7337 C CA . THR B 1 483 ? -32.557 0.462 -5.628 1.00 20.12 464 THR B CA 1
ATOM 7338 C C . THR B 1 483 ? -32.632 -0.506 -6.809 1.00 19.40 464 THR B C 1
ATOM 7339 O O . THR B 1 483 ? -32.238 -0.146 -7.968 1.00 18.97 464 THR B O 1
ATOM 7343 N N . ASP B 1 484 ? -33.111 -1.736 -6.557 1.00 19.30 465 ASP B N 1
ATOM 7344 C CA . ASP B 1 484 ? -33.235 -2.758 -7.615 1.00 19.76 465 ASP B CA 1
ATOM 7345 C C . ASP B 1 484 ? -31.974 -2.891 -8.457 1.00 21.82 465 ASP B C 1
ATOM 7346 O O . ASP B 1 484 ? -32.034 -2.994 -9.701 1.00 21.39 465 ASP B O 1
ATOM 7351 N N . SER B 1 485 ? -30.820 -2.898 -7.760 1.00 20.83 466 SER B N 1
ATOM 7352 C CA . SER B 1 485 ? -29.531 -2.757 -8.405 1.00 20.80 466 SER B CA 1
ATOM 7353 C C . SER B 1 485 ? -29.242 -3.936 -9.318 1.00 20.90 466 SER B C 1
ATOM 7354 O O . SER B 1 485 ? -28.415 -3.812 -10.260 1.00 21.04 466 SER B O 1
ATOM 7357 N N . GLU B 1 486 ? -29.940 -5.062 -9.069 1.00 18.83 467 GLU B N 1
ATOM 7358 C CA . GLU B 1 486 ? -29.736 -6.245 -9.906 1.00 21.14 467 GLU B CA 1
ATOM 7359 C C . GLU B 1 486 ? -30.150 -5.987 -11.364 1.00 24.90 467 GLU B C 1
ATOM 7360 O O . GLU B 1 486 ? -29.753 -6.723 -12.274 1.00 23.37 467 GLU B O 1
ATOM 7366 N N . LEU B 1 487 ? -30.898 -4.906 -11.597 1.00 23.15 468 LEU B N 1
ATOM 7367 C CA . LEU B 1 487 ? -31.288 -4.519 -12.979 1.00 24.53 468 LEU B CA 1
ATOM 7368 C C . LEU B 1 487 ? -30.140 -3.896 -13.797 1.00 23.64 468 LEU B C 1
ATOM 7369 O O . LEU B 1 487 ? -30.241 -3.717 -15.004 1.00 26.53 468 LEU B O 1
ATOM 7374 N N . ILE B 1 488 ? -29.061 -3.540 -13.118 1.00 21.28 469 ILE B N 1
ATOM 7375 C CA . ILE B 1 488 ? -27.974 -2.803 -13.745 1.00 21.00 469 ILE B CA 1
ATOM 7376 C C . ILE B 1 488 ? -26.829 -3.750 -13.995 1.00 21.86 469 ILE B C 1
ATOM 7377 O O . ILE B 1 488 ? -26.391 -4.410 -13.083 1.00 24.44 469 ILE B O 1
ATOM 7382 N N . GLU B 1 489 ? -26.355 -3.801 -15.236 1.00 24.98 470 GLU B N 1
ATOM 7383 C CA . GLU B 1 489 ? -25.311 -4.760 -15.660 1.00 27.59 470 GLU B CA 1
ATOM 7384 C C . GLU B 1 489 ? -24.049 -4.673 -14.798 1.00 27.61 470 GLU B C 1
ATOM 7385 O O . GLU B 1 489 ? -23.564 -5.688 -14.267 1.00 25.34 470 GLU B O 1
ATOM 7391 N N . SER B 1 490 ? -23.496 -3.478 -14.638 1.00 26.58 471 SER B N 1
ATOM 7392 C CA . SER B 1 490 ? -22.359 -3.311 -13.726 1.00 26.91 471 SER B CA 1
ATOM 7393 C C . SER B 1 490 ? -22.116 -1.839 -13.555 1.00 25.24 471 SER B C 1
ATOM 7394 O O . SER B 1 490 ? -22.532 -1.008 -14.392 1.00 25.22 471 SER B O 1
ATOM 7397 N N . TYR B 1 491 ? -21.480 -1.531 -12.432 1.00 24.37 472 TYR B N 1
ATOM 7398 C CA . TYR B 1 491 ? -21.048 -0.201 -12.095 1.00 23.68 472 TYR B CA 1
ATOM 7399 C C . TYR B 1 491 ? -20.008 -0.319 -11.017 1.00 24.73 472 TYR B C 1
ATOM 7400 O O . TYR B 1 491 ? -19.954 -1.319 -10.294 1.00 24.00 472 TYR B O 1
ATOM 7409 N N . SER B 1 492 ? -19.203 0.718 -10.866 1.00 22.28 473 SER B N 1
ATOM 7410 C CA . SER B 1 492 ? -18.246 0.743 -9.777 1.00 23.38 473 SER B CA 1
ATOM 7411 C C . SER B 1 492 ? -18.817 1.471 -8.548 1.00 25.26 473 SER B C 1
ATOM 7412 O O . SER B 1 492 ? -19.563 2.451 -8.702 1.00 24.26 473 SER B O 1
ATOM 7415 N N . VAL B 1 493 ? -18.458 1.010 -7.343 1.00 23.41 474 VAL B N 1
ATOM 7416 C CA . VAL B 1 493 ? -18.786 1.711 -6.096 1.00 24.02 474 VAL B CA 1
ATOM 7417 C C . VAL B 1 493 ? -17.578 2.433 -5.491 1.00 26.58 474 VAL B C 1
ATOM 7418 O O . VAL B 1 493 ? -17.662 2.938 -4.377 1.00 27.04 474 VAL B O 1
ATOM 7422 N N . GLU B 1 494 ? -16.487 2.523 -6.233 1.00 28.05 475 GLU B N 1
ATOM 7423 C CA . GLU B 1 494 ? -15.315 3.229 -5.716 1.00 34.42 475 GLU B CA 1
ATOM 7424 C C . GLU B 1 494 ? -15.064 4.496 -6.491 1.00 28.67 475 GLU B C 1
ATOM 7425 O O . GLU B 1 494 ? -14.777 4.423 -7.657 1.00 27.51 475 GLU B O 1
ATOM 7431 N N . LEU B 1 495 ? -15.113 5.639 -5.817 1.00 31.32 476 LEU B N 1
ATOM 7432 C CA . LEU B 1 495 ? -14.801 6.928 -6.470 1.00 31.91 476 LEU B CA 1
ATOM 7433 C C . LEU B 1 495 ? -13.387 6.946 -6.991 1.00 34.40 476 LEU B C 1
ATOM 7434 O O . LEU B 1 495 ? -12.483 6.480 -6.314 1.00 31.20 476 LEU B O 1
ATOM 7439 N N . PRO B 1 496 ? -13.175 7.460 -8.215 1.00 35.82 477 PRO B N 1
ATOM 7440 C CA . PRO B 1 496 ? -11.768 7.692 -8.538 1.00 36.19 477 PRO B CA 1
ATOM 7441 C C . PRO B 1 496 ? -11.232 8.853 -7.695 1.00 35.15 477 PRO B C 1
ATOM 7442 O O . PRO B 1 496 ? -12.004 9.435 -6.896 1.00 33.00 477 PRO B O 1
ATOM 7446 N N . LYS B 1 497 ? -9.953 9.204 -7.894 1.00 32.61 478 LYS B N 1
ATOM 7447 C CA . LYS B 1 497 ? -9.305 10.311 -7.169 1.00 31.30 478 LYS B CA 1
ATOM 7448 C C . LYS B 1 497 ? -10.130 11.576 -7.337 1.00 30.93 478 LYS B C 1
ATOM 7449 O O . LYS B 1 497 ? -10.454 11.974 -8.473 1.00 30.69 478 LYS B O 1
ATOM 7451 N N . VAL B 1 498 ? -10.484 12.180 -6.218 1.00 28.43 479 VAL B N 1
ATOM 7452 C CA . VAL B 1 498 ? -11.244 13.427 -6.240 1.00 32.85 479 VAL B CA 1
ATOM 7453 C C . VAL B 1 498 ? -10.340 14.616 -5.960 1.00 33.87 479 VAL B C 1
ATOM 7454 O O . VAL B 1 498 ? -9.662 14.653 -4.921 1.00 31.12 479 VAL B O 1
ATOM 7458 N N . THR B 1 499 ? -10.343 15.597 -6.860 1.00 30.95 480 THR B N 1
ATOM 7459 C CA . THR B 1 499 ? -9.715 16.888 -6.557 1.00 34.11 480 THR B CA 1
ATOM 7460 C C . THR B 1 499 ? -10.750 18.024 -6.541 1.00 39.38 480 THR B C 1
ATOM 7461 O O . THR B 1 499 ? -11.832 17.904 -7.137 1.00 36.43 480 THR B O 1
ATOM 7465 N N . VAL B 1 500 ? -10.460 19.104 -5.834 1.00 39.67 481 VAL B N 1
ATOM 7466 C CA . VAL B 1 500 ? -11.322 20.275 -5.923 1.00 44.71 481 VAL B CA 1
ATOM 7467 C C . VAL B 1 500 ? -10.706 21.342 -6.833 1.00 53.57 481 VAL B C 1
ATOM 7468 O O . VAL B 1 500 ? -9.723 22.008 -6.453 1.00 56.02 481 VAL B O 1
ATOM 7472 N N . GLU B 1 501 ? -11.273 21.472 -8.040 1.00 48.36 482 GLU B N 1
ATOM 7473 C CA . GLU B 1 501 ? -10.765 22.401 -9.054 1.00 51.78 482 GLU B CA 1
ATOM 7474 C C . GLU B 1 501 ? -11.723 23.604 -9.294 1.00 55.29 482 GLU B C 1
ATOM 7475 O O . GLU B 1 501 ? -12.770 23.495 -9.978 1.00 49.59 482 GLU B O 1
ATOM 7477 N N . ASN B 1 502 ? -11.310 24.748 -8.726 1.00 56.18 483 ASN B N 1
ATOM 7478 C CA . ASN B 1 502 ? -12.147 25.955 -8.581 1.00 55.27 483 ASN B CA 1
ATOM 7479 C C . ASN B 1 502 ? -13.537 25.589 -8.001 1.00 49.09 483 ASN B C 1
ATOM 7480 O O . ASN B 1 502 ? -14.561 25.929 -8.592 1.00 50.51 483 ASN B O 1
ATOM 7482 N N . GLY B 1 503 ? -13.536 24.874 -6.862 1.00 39.33 484 GLY B N 1
ATOM 7483 C CA . GLY B 1 503 ? -14.717 24.716 -5.991 1.00 40.01 484 GLY B CA 1
ATOM 7484 C C . GLY B 1 503 ? -15.588 23.514 -6.385 1.00 39.07 484 GLY B C 1
ATOM 7485 O O . GLY B 1 503 ? -16.383 23.001 -5.585 1.00 38.38 484 GLY B O 1
ATOM 7486 N N . LEU B 1 504 ? -15.423 23.064 -7.629 1.00 36.50 485 LEU B N 1
ATOM 7487 C CA . LEU B 1 504 ? -16.092 21.867 -8.103 1.00 32.38 485 LEU B CA 1
ATOM 7488 C C . LEU B 1 504 ? -15.312 20.586 -7.771 1.00 30.22 485 LEU B C 1
ATOM 7489 O O . LEU B 1 504 ? -14.069 20.586 -7.779 1.00 31.36 485 LEU B O 1
ATOM 7494 N N . ASN B 1 505 ? -16.019 19.495 -7.511 1.00 25.72 486 ASN B N 1
ATOM 7495 C CA . ASN B 1 505 ? -15.372 18.159 -7.544 1.00 24.76 486 ASN B CA 1
ATOM 7496 C C . ASN B 1 505 ? -14.993 17.722 -8.935 1.00 25.55 486 ASN B C 1
ATOM 7497 O O . ASN B 1 505 ? -15.822 17.752 -9.855 1.00 26.29 486 ASN B O 1
ATOM 7502 N N . ALA B 1 506 ? -13.736 17.304 -9.116 1.00 23.63 487 ALA B N 1
ATOM 7503 C CA . ALA B 1 506 ? -13.273 16.753 -10.392 1.00 24.69 487 ALA B CA 1
ATOM 7504 C C . ALA B 1 506 ? -12.933 15.302 -10.043 1.00 28.71 487 ALA B C 1
ATOM 7505 O O . ALA B 1 506 ? -12.217 15.062 -9.046 1.00 29.16 487 ALA B O 1
ATOM 7507 N N . TYR B 1 507 ? -13.466 14.347 -10.812 1.00 26.37 488 TYR B N 1
ATOM 7508 C CA . TYR B 1 507 ? -13.251 12.937 -10.569 1.00 26.25 488 TYR B CA 1
ATOM 7509 C C . TYR B 1 507 ? -12.280 12.448 -11.625 1.00 27.15 488 TYR B C 1
ATOM 7510 O O . TYR B 1 507 ? -12.532 12.582 -12.812 1.00 26.53 488 TYR B O 1
ATOM 7519 N N . GLN B 1 508 ? -11.132 11.895 -11.235 1.00 27.26 489 GLN B N 1
ATOM 7520 C CA . GLN B 1 508 ? -10.153 11.527 -12.270 1.00 30.53 489 GLN B CA 1
ATOM 7521 C C . GLN B 1 508 ? -10.685 10.618 -13.371 1.00 29.15 489 GLN B C 1
ATOM 7522 O O . GLN B 1 508 ? -11.117 9.489 -13.127 1.00 31.05 489 GLN B O 1
ATOM 7528 N N . GLY B 1 509 ? -10.673 11.101 -14.595 1.00 26.27 490 GLY B N 1
ATOM 7529 C CA . GLY B 1 509 ? -11.083 10.308 -15.739 1.00 26.35 490 GLY B CA 1
ATOM 7530 C C . GLY B 1 509 ? -12.574 10.003 -15.933 1.00 24.40 490 GLY B C 1
ATOM 7531 O O . GLY B 1 509 ? -12.927 9.262 -16.860 1.00 26.11 490 GLY B O 1
ATOM 7532 N N . GLU B 1 510 ? -13.428 10.541 -15.057 1.00 25.48 491 GLU B N 1
ATOM 7533 C CA . GLU B 1 510 ? -14.903 10.247 -15.099 1.00 24.29 491 GLU B CA 1
ATOM 7534 C C . GLU B 1 510 ? -15.733 11.463 -14.762 1.00 22.80 491 GLU B C 1
ATOM 7535 O O . GLU B 1 510 ? -15.231 12.462 -14.252 1.00 24.22 491 GLU B O 1
ATOM 7541 N N . GLY B 1 511 ? -17.039 11.370 -14.983 1.00 21.63 492 GLY B N 1
ATOM 7542 C CA . GLY B 1 511 ? -17.894 12.467 -14.543 1.00 18.72 492 GLY B CA 1
ATOM 7543 C C . GLY B 1 511 ? -17.688 13.699 -15.396 1.00 18.65 492 GLY B C 1
ATOM 7544 O O . GLY B 1 511 ? -17.077 13.641 -16.500 1.00 19.87 492 GLY B O 1
ATOM 7545 N N . ALA B 1 512 ? -18.229 14.803 -14.890 1.00 18.79 493 ALA B N 1
ATOM 7546 C CA . ALA B 1 512 ? -18.188 16.078 -15.652 1.00 18.76 493 ALA B CA 1
ATOM 7547 C C . ALA B 1 512 ? -16.770 16.638 -15.680 1.00 19.96 493 ALA B C 1
ATOM 7548 O O . ALA B 1 512 ? -16.101 16.728 -14.648 1.00 22.51 493 ALA B O 1
ATOM 7550 N N . ASP B 1 513 ? -16.300 16.963 -16.882 1.00 19.77 494 ASP B N 1
ATOM 7551 C CA . ASP B 1 513 ? -14.988 17.610 -17.027 1.00 22.38 494 ASP B CA 1
ATOM 7552 C C . ASP B 1 513 ? -15.162 19.034 -16.535 1.00 22.13 494 ASP B C 1
ATOM 7553 O O . ASP B 1 513 ? -15.915 19.817 -17.157 1.00 23.45 494 ASP B O 1
ATOM 7558 N N . VAL B 1 514 ? -14.444 19.400 -15.453 1.00 20.36 495 VAL B N 1
ATOM 7559 C CA . VAL B 1 514 ? -14.629 20.708 -14.825 1.00 20.45 495 VAL B CA 1
ATOM 7560 C C . VAL B 1 514 ? -14.069 21.854 -15.686 1.00 20.38 495 VAL B C 1
ATOM 7561 O O . VAL B 1 514 ? -14.447 23.006 -15.479 1.00 19.59 495 VAL B O 1
ATOM 7565 N N . SER B 1 515 ? -13.267 21.506 -16.700 1.00 19.99 496 SER B N 1
ATOM 7566 C CA . SER B 1 515 ? -12.749 22.506 -17.649 1.00 23.30 496 SER B CA 1
ATOM 7567 C C . SER B 1 515 ? -13.838 23.076 -18.531 1.00 23.62 496 SER B C 1
ATOM 7568 O O . SER B 1 515 ? -13.610 24.106 -19.167 1.00 22.96 496 SER B O 1
ATOM 7571 N N . LYS B 1 516 ? -14.982 22.370 -18.599 1.00 22.17 497 LYS B N 1
ATOM 7572 C CA . LYS B 1 516 ? -16.107 22.813 -19.436 1.00 21.40 497 LYS B CA 1
ATOM 7573 C C . LYS B 1 516 ? -17.175 23.549 -18.599 1.00 21.54 497 LYS B C 1
ATOM 7574 O O . LYS B 1 516 ? -18.158 24.049 -19.140 1.00 22.65 497 LYS B O 1
ATOM 7580 N N . LEU B 1 517 ? -16.941 23.675 -17.292 1.00 18.96 498 LEU B N 1
ATOM 7581 C CA . LEU B 1 517 ? -17.977 24.189 -16.384 1.00 20.65 498 LEU B CA 1
ATOM 7582 C C . LEU B 1 517 ? -17.561 25.510 -15.777 1.00 21.86 498 LEU B C 1
ATOM 7583 O O . LEU B 1 517 ? -16.397 25.708 -15.396 1.00 22.14 498 LEU B O 1
ATOM 7588 N N . SER B 1 518 ? -18.507 26.414 -15.634 1.00 22.28 499 SER B N 1
ATOM 7589 C CA . SER B 1 518 ? -18.253 27.592 -14.807 1.00 24.51 499 SER B CA 1
ATOM 7590 C C . SER B 1 518 ? -19.523 28.257 -14.347 1.00 24.16 499 SER B C 1
ATOM 7591 O O . SER B 1 518 ? -20.527 28.232 -15.047 1.00 25.66 499 SER B O 1
ATOM 7594 N N . VAL B 1 519 ? -19.488 28.851 -13.159 1.00 22.98 500 VAL B N 1
ATOM 7595 C CA . VAL B 1 519 ? -20.694 29.455 -12.580 1.00 22.05 500 VAL B CA 1
ATOM 7596 C C . VAL B 1 519 ? -20.961 30.786 -13.320 1.00 25.65 500 VAL B C 1
ATOM 7597 O O . VAL B 1 519 ? -20.050 31.599 -13.534 1.00 24.08 500 VAL B O 1
ATOM 7601 N N . VAL B 1 520 ? -22.191 30.966 -13.795 1.00 23.61 501 VAL B N 1
ATOM 7602 C CA . VAL B 1 520 ? -22.614 32.237 -14.370 1.00 21.72 501 VAL B CA 1
ATOM 7603 C C . VAL B 1 520 ? -22.985 33.194 -13.203 1.00 21.98 501 VAL B C 1
ATOM 7604 O O . VAL B 1 520 ? -23.764 32.839 -12.301 1.00 23.60 501 VAL B O 1
ATOM 7608 N N . THR B 1 521 ? -22.414 34.404 -13.242 1.00 22.84 502 THR B N 1
ATOM 7609 C CA . THR B 1 521 ? -22.804 35.447 -12.297 1.00 21.88 502 THR B CA 1
ATOM 7610 C C . THR B 1 521 ? -23.165 36.727 -13.116 1.00 21.12 502 THR B C 1
ATOM 7611 O O . THR B 1 521 ? -23.010 36.810 -14.323 1.00 24.21 502 THR B O 1
ATOM 7615 N N . ALA B 1 522 ? -23.643 37.718 -12.395 1.00 23.81 503 ALA B N 1
ATOM 7616 C CA . ALA B 1 522 ? -23.940 39.045 -12.933 1.00 25.53 503 ALA B CA 1
ATOM 7617 C C . ALA B 1 522 ? -22.700 39.727 -13.563 1.00 27.81 503 ALA B C 1
ATOM 7618 O O . ALA B 1 522 ? -22.842 40.747 -14.205 1.00 27.42 503 ALA B O 1
ATOM 7620 N N . GLU B 1 523 ? -21.506 39.137 -13.420 1.00 27.41 504 GLU B N 1
ATOM 7621 C CA . GLU B 1 523 ? -20.361 39.612 -14.201 1.00 30.84 504 GLU B CA 1
ATOM 7622 C C . GLU B 1 523 ? -20.587 39.513 -15.696 1.00 30.37 504 GLU B C 1
ATOM 7623 O O . GLU B 1 523 ? -20.092 40.341 -16.446 1.00 29.50 504 GLU B O 1
ATOM 7629 N N . THR B 1 524 ? -21.363 38.524 -16.145 1.00 28.88 505 THR B N 1
ATOM 7630 C CA . THR B 1 524 ? -21.705 38.420 -17.542 1.00 26.40 505 THR B CA 1
ATOM 7631 C C . THR B 1 524 ? -23.221 38.352 -17.783 1.00 27.02 505 THR B C 1
ATOM 7632 O O . THR B 1 524 ? -23.683 38.641 -18.889 1.00 28.24 505 THR B O 1
ATOM 7636 N N . ALA B 1 525 ? -24.001 37.988 -16.764 1.00 23.95 506 ALA B N 1
ATOM 7637 C CA . ALA B 1 525 ? -25.437 37.797 -17.021 1.00 21.70 506 ALA B CA 1
ATOM 7638 C C . ALA B 1 525 ? -26.219 39.028 -16.612 1.00 21.44 506 ALA B C 1
ATOM 7639 O O . ALA B 1 525 ? -25.838 39.749 -15.682 1.00 22.43 506 ALA B O 1
ATOM 7641 N N . GLY B 1 526 ? -27.320 39.267 -17.328 1.00 20.80 507 GLY B N 1
ATOM 7642 C CA . GLY B 1 526 ? -28.243 40.345 -16.985 1.00 20.11 507 GLY B CA 1
ATOM 7643 C C . GLY B 1 526 ? -27.785 41.718 -17.539 1.00 22.80 507 GLY B C 1
ATOM 7644 O O . GLY B 1 526 ? -26.761 41.812 -18.246 1.00 23.69 507 GLY B O 1
ATOM 7645 N N . PRO B 1 527 ? -28.548 42.767 -17.200 1.00 22.33 508 PRO B N 1
ATOM 7646 C CA . PRO B 1 527 ? -28.301 44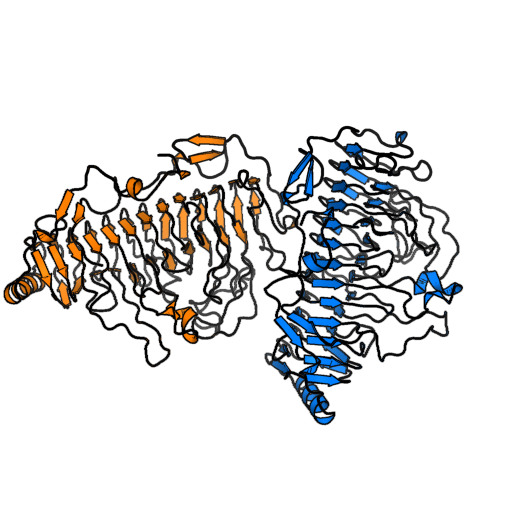.109 -17.738 1.00 23.49 508 PRO B CA 1
ATOM 7647 C C . PRO B 1 527 ? -27.087 44.754 -17.019 1.00 25.17 508 PRO B C 1
ATOM 7648 O O . PRO B 1 527 ? -26.496 44.144 -16.093 1.00 24.82 508 PRO B O 1
ATOM 7652 N N . ASP B 1 528 ? -26.755 45.985 -17.414 1.00 28.29 509 ASP B N 1
ATOM 7653 C CA . ASP B 1 528 ? -25.592 46.667 -16.787 1.00 29.23 509 ASP B CA 1
ATOM 7654 C C . ASP B 1 528 ? -25.996 47.587 -15.599 1.00 31.89 509 ASP B C 1
ATOM 7655 O O . ASP B 1 528 ? -25.192 48.371 -15.082 1.00 33.26 509 ASP B O 1
ATOM 7660 N N . TYR B 1 529 ? -27.212 47.403 -15.080 1.00 27.91 510 TYR B N 1
ATOM 7661 C CA . TYR B 1 529 ? -27.712 48.226 -13.966 1.00 25.86 510 TYR B CA 1
ATOM 7662 C C . TYR B 1 529 ? -28.583 47.417 -13.042 1.00 29.19 510 TYR B C 1
ATOM 7663 O O . TYR B 1 529 ? -29.042 46.329 -13.424 1.00 30.02 510 TYR B O 1
ATOM 7672 N N . VAL B 1 530 ? -28.781 47.914 -11.826 1.00 25.40 511 VAL B N 1
ATOM 7673 C CA . VAL B 1 530 ? -29.752 47.405 -10.882 1.00 31.06 511 VAL B CA 1
ATOM 7674 C C . VAL B 1 530 ? -30.698 48.557 -10.525 1.00 32.51 511 VAL B C 1
ATOM 7675 O O . VAL B 1 530 ? -30.314 49.728 -10.648 1.00 30.43 511 VAL B O 1
ATOM 7679 N N . LEU B 1 531 ? -31.930 48.228 -10.104 1.00 31.11 512 LEU B N 1
ATOM 7680 C CA . LEU B 1 531 ? -32.943 49.259 -9.855 1.00 30.71 512 LEU B CA 1
ATOM 7681 C C . LEU B 1 531 ? -33.173 49.380 -8.383 1.00 32.81 512 LEU B C 1
ATOM 7682 O O . LEU B 1 531 ? -33.150 48.371 -7.686 1.00 31.72 512 LEU B O 1
ATOM 7687 N N . GLU B 1 532 ? -33.421 50.614 -7.906 1.00 33.74 513 GLU B N 1
ATOM 7688 C CA . GLU B 1 532 ? -33.852 50.835 -6.516 1.00 35.08 513 GLU B CA 1
ATOM 7689 C C . GLU B 1 532 ? -35.208 51.504 -6.462 1.00 26.75 513 GLU B C 1
ATOM 7690 O O . GLU B 1 532 ? -35.621 52.185 -7.413 1.00 32.00 513 GLU B O 1
ATOM 7696 N N . ASN B 1 533 ? -35.884 51.324 -5.338 1.00 31.56 514 ASN B N 1
ATOM 7697 C CA . ASN B 1 533 ? -37.180 51.919 -5.103 1.00 29.19 514 ASN B CA 1
ATOM 7698 C C . ASN B 1 533 ? -38.220 51.375 -6.070 1.00 31.45 514 ASN B C 1
ATOM 7699 O O . ASN B 1 533 ? -39.106 52.073 -6.504 1.00 29.81 514 ASN B O 1
ATOM 7704 N N . THR B 1 534 ? -38.082 50.092 -6.393 1.00 30.30 515 THR B N 1
ATOM 7705 C CA . THR B 1 534 ? -39.132 49.343 -7.092 1.00 28.91 515 THR B CA 1
ATOM 7706 C C . THR B 1 534 ? -40.252 48.933 -6.149 1.00 29.98 515 THR B C 1
ATOM 7707 O O . THR B 1 534 ? -40.109 48.977 -4.896 1.00 31.45 515 THR B O 1
ATOM 7711 N N . THR B 1 535 ? -41.381 48.510 -6.730 1.00 29.97 516 THR B N 1
ATOM 7712 C CA . THR B 1 535 ? -42.513 48.009 -5.967 1.00 29.75 516 THR B CA 1
ATOM 7713 C C . THR B 1 535 ? -42.967 46.720 -6.645 1.00 28.60 516 THR B C 1
ATOM 7714 O O . THR B 1 535 ? -43.122 46.709 -7.897 1.00 27.78 516 THR B O 1
ATOM 7718 N N . LYS B 1 536 ? -43.200 45.681 -5.842 1.00 27.25 517 LYS B N 1
ATOM 7719 C CA . LYS B 1 536 ? -43.717 44.373 -6.329 1.00 29.51 517 LYS B CA 1
ATOM 7720 C C . LYS B 1 536 ? -45.178 44.504 -6.763 1.00 26.12 517 LYS B C 1
ATOM 7721 O O . LYS B 1 536 ? -45.729 43.587 -7.426 1.00 27.13 517 LYS B O 1
#

CATH classification: 2.160.20.10

Secondary structure (DSSP, 8-state):
--GGG--HHHHH--TT-EEEEGGGS-B--HHHHHHHHHHHHT--TT-EEEE-SEEEE--EEEEE--SS-EEEESSTT-EEEEEEEEEEE-SSS-EEESEEEEEEEESSTT-SEEE-STT-EEES-EEE----SS-----TTT-PPP---SEEE-SSS-EEES-EEE---SSS-SEEE---SS----EEES-EEE---S-SSSGGGSGGGHHHHTS---SEEEE-TTTTTSB---EEES-EEES--SSSEEEEEESBS-EEES-EEES-SSEEEEEE-S--EEES-EEE-TT-BT---EEE-SBS-EEES-EEES-B-SB-SSTTS--B-SSEEE--BSS-GGGT----TTSTT--TTS----EEEEEES-EEES-SEEEEE-----BS-SS--PBPS--B--EEEEEES-EEE-SSSTTSEEEE--TTS--BS-EEES-EEESEEETGGGSS--B-S---EEEETTEEEETTBS--GGG-----TTTSS-SEEEES---/--GGG--HHHHH--TTPEEEEGGGS-B--HHHHHHHHHHHHT--TT-EEEE-SEEEE--EEEEE--SS-EEEESSTT-EEEEEEEEEEE-SSS-EEESEEEEEEEESSTT-SEEE-STT-EEES-EEE----SS-----TTT-PPP---SEEE-SSS-EEES-EEE---SSS-SEEE---SS----EEES-EEE---S-SSSGGGSGGGHHHHTS---SEEEE-TTTTTSB---EEES-EEES--SSSEEEEEESBS-EEES-EEES-SSEEEEEE-S--EEES-EEE-TT-BT---EEE-SBS-EEES-EEES-B-SB-SSTTS--B-SSEEE--BSS-GGGT----TTSTT--TTS----EEEEEES-EEES-SEEEEE-----BS-SS--PBPS--B--EEEEEES-EEE-SSSTTSEEEE--TTSPPBS-EEES-EEESEEETGGGSS--B-S---EEEETTEEEETTBS--GGG-----TTTSS-SEEEES---

Sequence (998 aa):
PSISEIDRSYLLSSDRLTEVDGNTLDVASEEQVAALKAQFENLKDGDEVVIPNGKYANLGQVTITANDVTIRAEQAGAAWLTGLIQFELKGDDITLDGLVFTEGGPNERFGAVRMMGNGNTLQNSTFYYFNHDYTYEEPDERRSEYPKYLWVSLWGKDGKVINNRFEGKQKRGTLIGVQKDDTPDNHLIANNIFMDQKPNQFNEFDIKEAIRYNGNSWEAIRIGDSKSSSQWDSSSKFVNNLMIDMDGERELISIKSGDNTISGNTIFQSAALISLRHGKGNTVENNMILGNEKRLTGGIRIYDEDHVIRNNYIANTRGRDGVIEGNADLRGGIVINTGIIDVANGEQLDQSVKGKELNKQWTPKNITIENNSLVDTEWGIVYGNQSSHRVSLFNNAEVEGIYAGVDIAFKHNVVDNSQTPEFVSVRATHDFPLVGATYTDETYVGQVTDSELIESYSVELPKVTVENGLNAYQGEGADVSKLSVVTAETAGPDYVLENTTKPSISEIDRSYLLSSDRLTEVDGNTLDVASEEQVAALKAQFENLKDGDEVVIPNGKYANLGQVTITANDVTIRAEQAGAAWLTGLIQFELKGDDITLDGLVFTEGGPNERFGAVRMMGNGNTLQNSTFYYFNHDYTYEPDERRSEYPKYLWVSLWGKDGKVINNRFEGKQKRGTLIGVQKDDTPDNHLIANNIFMDQKPNQFNEFDIKEAIRYNGNSWEAIRIGDSKSSSQWDSSSKFVNNLMIDMDGERELISIKSGDNTISGNTIFQSAALISLRHGKGNTVENNMILGNEKRLTGGIRIYDEDHVIRNNYIANTRGRDGVIEGNADLRGGIVINTGIIDVANGEQLDQSVKGKELNKQWTPKNITIENNSLVDTEWGIVYGNQSSHRVSLFNNAEVEGIYAGVDIAFKHNVVDNSSQTPEFVSVRATHDFPLVGATYTDETYVGQVTDSELIESYSVELPKVTVENGLNAYQGEGADVSKLSVVTAETAGPDYVLENTTK

Nearest PDB structures (foldseek):
  5z9t-assembly1_A  TM=1.002E+00  e=6.633E-82  Vibrio splendidus
  7bz0-assembly1_A  TM=9.926E-01  e=3.079E-75  Vibrio splendidus
  8bwk-assembly3_C  TM=8.481E-01  e=1.535E-19  uncultured bacterium
  7o7a-assembly1_B  TM=8.305E-01  e=3.219E-20  Pseudopedobacter saltans DSM 12145
  6qps-assembly1_A  TM=7.776E-01  e=1.835E-19  Bacteroides cellulosilyticus

Foldseek 3Di:
DFQLPDDFCFQADDPLAAEAEQVPAAADDPVRLVVLLVVQVPDAAQEEAEAEFHEREDNAEREHAHENYEYEYNDQQRYEYEAEAAYAYQYAQYEYYRYEYAHYAYNDQQANYEAQYENYEYAQYEYEQRPDNDDWFQDPVGGATDAHEHYEHEAAAYEYAQAEYEAAEAAAANYEYEYAQAARAYEYAQAEYEHQAYCPPVSCVVPLQNLRNLPHSEPYEYYALVRQAHHHLYEQELYEYYQAASHQANYEYRHENYEDEQYEHELYLYEHEPFGHEAYEYEQYEYRNSQHANGAYYEDFAENYEYAQYEHENYHDAADPDPQNLSGGWHYEQAKFAFDVVVPTAQDCPDQLRHSNGTHRYEQYEHFQAEYYQILEAYEFHDGWHASDSNGRHTRPHIATYENYEYEQYAQHNVVPQQRENYEADPSHQYHNYYYYAAETAHHHHPCVSYPDYHPDFADWDQDRNDTDTPPGHRHCVSYDHRHSVRHHHSYDYPPGDD/DFQLPDDQCFQADDPLAAEAEQVPAAADDPVRLVVLLVCQVPDAAQEEAEAEFHEREPNAEREHAHENYEYEYNDAQRYEYEAEAAYAYNYAQYEYYRYEYANYWYNDQQANYEAAYENYEYAQYEYEQRPDNDDWFQDPVQGATDAHEHYEHEAAAYEYAQAEYERQEAAAANYEYEYAQAARAYEYAQAEYYHQAYCPPVSCVVPLLNLRNLPHSEPYEYYALVRQAHAHLYENEHYEYYQAASHQANYEYRHENYEDEQYEHELYLHEHEPFGHEAYEYEQYEYRNSQHANGAYYEDFAENYEYAQYEHENYHYAADPDPQNLSGGWHYEQAKFADDVVVPTAQDCPDQLRHSNGTHRYEHYEHFQAEYYQILAAYAWHDGWHASDSNGRHTRPHIATYEQYEYEQYAQHNVPPQQRENYHADPNHQYHNYYYYAAETAHHHHPCVSYPDYHPDFADWDQDSNDTDTPPGHRDCVSYDHRHSNRHHHSYHYPPGDD